Protein AF-A0A836EV41-F1 (afdb_monomer)

Nearest PDB structures (foldseek):
  3i7u-assembly1_B  TM=8.482E-01  e=9.570E-09  Aquifex aeolicus VF5
  4dyw-assembly1_A  TM=8.521E-01  e=1.834E-08  Burkholderia pseudomallei 1710b
  2b0v-assembly1_A  TM=8.074E-01  e=2.681E-08  Nitrosomonas europaea
  5gp0-assembly1_I  TM=7.449E-01  e=3.246E-07  Arabidopsis thaliana
  3exq-assembly1_A  TM=6.506E-01  e=3.164E-06  Levilactobacillus brevis ATCC 367

Mean predicted aligned error: 22.78 Å

pLDDT: mean 75.83, std 21.5, range [23.34, 98.5]

Sequence (1045 aa):
MRKFKMKKRLLWCGFTFAVVLLILMISTESNIIQRIPFLDVTTVNDIRCYDEVSTTKSSLDFDSETNYIDKPTSGRNIFFHETSCFGDEGLTLNARQACAIESAARMNPSMTVYLLFISKSEFSNSTREIVRHLLNYSNVRIRHIDPQKYVKETPLDAWYTSGVLKKSHWPVSHMSDILRYLTLWKYGGIYLDLDVVVTSSLENLTNFAGAEDWDDVAAGVMGFDMSKLGRRVADACVRDLRKNFRGDVWGNNGPGVITRTLQKLCATTYARDMTTNRCHGFTVYSPSVFYPIHYKKWKKYFEIKDSNVTLKILNKAKAIHVWNNLSKAEKVRVNSNVPYAVIARNYCPHSVFTSLKNDRRICWIMKTSVIIEQLRAICRTLVDYVTIVLRLVANEHWTKSSAVMRKQRAFFVLCCLLGLMIIVCIFWEDLSMILFTVISADHVSCWYGSSDPDIMELGEGEWDEQMLIPSRCIFFHETTCSPPNLTPQQACAVESSARNNRNLNVFLLFFATKQFSEKSKRYIKILETYDNIYIRRIRLSTYIIDTPIEDWFWTNIRRLWENKDWLHKDFHDYVRMLTLWKFGGVSLNLNSVVLTSLDKLTTFTGVQDNRDMSVGVFGVDTSTNFGRNFIDACMEIIKSTNANSYLRYNITRVITEAVWKLCYQRNDKECRQFTIYSPEKFYPSFPDSREVHTNKTRAKEMLKIEKNAMTIHLLNNYNRSTEAWLSNVIAFKMAAEQNCPKIYNVILLRVSRTLTTRNSTVLLSHSTRIGQLSTLDVMAQRIFKGDNDNYNGITIDSVEETCDNKIFTQRLKDSLEQWIKDKRRTIWFRVHIPHTEWIPILTGHGFIFHHSKEEYVMLYRWLPTNEECNVPKYAHTYLGVGAFVFNKNTCEILVIKEKYAPTKASWKLPGGYVEPGEDIETAAKREVLEETGIQADFKCLISFRHGHDYSFGCSDIYMIAYLTPQNFEIDKCKREISECKWMKLGDFMQHPEVHANNKTLAAKTIDFLQHQMGIVANYGVHPITKKQICVYSVQNTDSENTSVE

Structure (mmCIF, N/CA/C/O backbone):
data_AF-A0A836EV41-F1
#
_entry.id   AF-A0A836EV41-F1
#
loop_
_atom_site.group_PDB
_atom_site.id
_atom_site.type_symbol
_atom_site.label_atom_id
_atom_site.label_alt_id
_atom_site.label_comp_id
_atom_site.label_asym_id
_atom_site.label_entity_id
_atom_site.label_seq_id
_atom_site.pdbx_PDB_ins_code
_atom_site.Cartn_x
_atom_site.Cartn_y
_atom_site.Cartn_z
_atom_site.occupancy
_atom_site.B_iso_or_equiv
_atom_site.auth_seq_id
_atom_site.auth_comp_id
_atom_site.auth_asym_id
_atom_site.auth_atom_id
_atom_site.pdbx_PDB_model_num
ATOM 1 N N . MET A 1 1 ? -37.686 65.930 -38.785 1.00 46.47 1 MET A N 1
ATOM 2 C CA . MET A 1 1 ? -37.962 65.213 -37.512 1.00 46.47 1 MET A CA 1
ATOM 3 C C . MET A 1 1 ? -38.412 63.738 -37.628 1.00 46.47 1 MET A C 1
ATOM 5 O O . MET A 1 1 ? -38.640 63.127 -36.592 1.00 46.47 1 MET A O 1
ATOM 9 N N . ARG A 1 2 ? -38.452 63.096 -38.815 1.00 37.94 2 ARG A N 1
ATOM 10 C CA . ARG A 1 2 ? -38.744 61.641 -38.948 1.00 37.94 2 ARG A CA 1
ATOM 11 C C . ARG A 1 2 ? -37.519 60.723 -39.153 1.00 37.94 2 ARG A C 1
ATOM 13 O O . ARG A 1 2 ? -37.593 59.555 -38.804 1.00 37.94 2 ARG A O 1
ATOM 20 N N . LYS A 1 3 ? -36.357 61.236 -39.589 1.00 36.28 3 LYS A N 1
ATOM 21 C CA . LYS A 1 3 ? -35.122 60.432 -39.789 1.00 36.28 3 LYS A CA 1
ATOM 22 C C . LYS A 1 3 ? -34.272 60.185 -38.524 1.00 36.28 3 LYS A C 1
ATOM 24 O O . LYS A 1 3 ? -33.417 59.309 -38.534 1.00 36.28 3 LYS A O 1
ATOM 29 N N . PHE A 1 4 ? -34.522 60.900 -37.421 1.00 36.16 4 PHE A N 1
ATOM 30 C CA . PHE A 1 4 ? -33.724 60.787 -36.183 1.00 36.16 4 PHE A CA 1
ATOM 31 C C . PHE A 1 4 ? -34.299 59.796 -35.147 1.00 36.16 4 PHE A C 1
ATOM 33 O O . PHE A 1 4 ? -33.566 59.306 -34.293 1.00 36.16 4 PHE A O 1
ATOM 40 N N . LYS A 1 5 ? -35.592 59.436 -35.244 1.00 38.56 5 LYS A N 1
ATOM 41 C CA . LYS A 1 5 ? -36.238 58.437 -34.362 1.00 38.56 5 LYS A CA 1
ATOM 42 C C . LYS A 1 5 ? -36.013 56.979 -34.803 1.00 38.56 5 LYS A C 1
ATOM 44 O O . LYS A 1 5 ? -36.103 56.087 -33.968 1.00 38.56 5 LYS A O 1
ATOM 49 N N . MET A 1 6 ? -35.661 56.731 -36.071 1.00 40.53 6 MET A N 1
ATOM 50 C CA . MET A 1 6 ? -35.382 55.377 -36.583 1.00 40.53 6 MET A CA 1
ATOM 51 C C . MET A 1 6 ? -34.007 54.833 -36.164 1.00 40.53 6 MET A C 1
ATOM 53 O O . MET A 1 6 ? -33.901 53.657 -35.833 1.00 40.53 6 MET A O 1
ATOM 57 N N . LYS A 1 7 ? -32.967 55.679 -36.091 1.00 42.97 7 LYS A N 1
ATOM 58 C CA . LYS A 1 7 ? -31.614 55.232 -35.704 1.00 42.97 7 LYS A CA 1
ATOM 59 C C . LYS A 1 7 ? -31.516 54.792 -34.237 1.00 42.97 7 LYS A C 1
ATOM 61 O O . LYS A 1 7 ? -30.837 53.816 -33.948 1.00 42.97 7 LYS A O 1
ATOM 66 N N . LYS A 1 8 ? -32.245 55.444 -33.319 1.00 44.66 8 LYS A N 1
ATOM 67 C CA . LYS A 1 8 ? -32.285 55.041 -31.899 1.00 44.66 8 LYS A CA 1
ATOM 68 C C . LYS A 1 8 ? -33.033 53.724 -31.665 1.00 44.66 8 LYS A C 1
ATOM 70 O O . LYS A 1 8 ? -32.627 52.968 -30.793 1.00 44.66 8 LYS A O 1
ATOM 75 N N . ARG A 1 9 ? -34.079 53.429 -32.452 1.00 45.81 9 ARG A N 1
ATOM 76 C CA . ARG A 1 9 ? -34.798 52.144 -32.372 1.00 45.81 9 ARG A CA 1
ATOM 77 C C . ARG A 1 9 ? -33.982 50.984 -32.943 1.00 45.81 9 ARG A C 1
ATOM 79 O O . ARG A 1 9 ? -33.998 49.925 -32.333 1.00 45.81 9 ARG A O 1
ATOM 86 N N . LEU A 1 10 ? -33.219 51.190 -34.023 1.00 45.84 10 LEU A N 1
ATOM 87 C CA . LEU A 1 10 ? -32.310 50.158 -34.544 1.00 45.84 10 LEU A CA 1
ATOM 88 C C . LEU A 1 10 ? -31.166 49.836 -33.571 1.00 45.84 10 LEU A C 1
ATOM 90 O O . LEU A 1 10 ? -30.845 48.668 -33.390 1.00 45.84 10 LEU A O 1
ATOM 94 N N . LEU A 1 11 ? -30.588 50.849 -32.911 1.00 49.34 11 LEU A N 1
ATOM 95 C CA . LEU A 1 11 ? -29.542 50.630 -31.905 1.00 49.34 11 LEU A CA 1
ATOM 96 C C . LEU A 1 11 ? -30.070 49.916 -30.656 1.00 49.34 11 LEU A C 1
ATOM 98 O O . LEU A 1 11 ? -29.403 49.022 -30.150 1.00 49.34 11 LEU A O 1
ATOM 102 N N . TRP A 1 12 ? -31.275 50.263 -30.192 1.00 46.91 12 TRP A N 1
ATOM 103 C CA . TRP A 1 12 ? -31.901 49.555 -29.073 1.00 46.91 12 TRP A CA 1
ATOM 104 C C . TRP A 1 12 ? -32.295 48.123 -29.437 1.00 46.91 12 TRP A C 1
ATOM 106 O O . TRP A 1 12 ? -32.042 47.236 -28.636 1.00 46.91 12 TRP A O 1
ATOM 116 N N . CYS A 1 13 ? -32.812 47.877 -30.649 1.00 46.69 13 CYS A N 1
ATOM 117 C CA . CYS A 1 13 ? -33.106 46.518 -31.119 1.00 46.69 13 CYS A CA 1
ATOM 118 C C . CYS A 1 13 ? -31.831 45.675 -31.265 1.00 46.69 13 CYS A C 1
ATOM 120 O O . CYS A 1 13 ? -31.830 44.512 -30.877 1.00 46.69 13 CYS A O 1
ATOM 122 N N . GLY A 1 14 ? -30.741 46.261 -31.775 1.00 47.94 14 GLY A N 1
ATOM 123 C CA . GLY A 1 14 ? -29.441 45.593 -31.877 1.00 47.94 14 GLY A CA 1
ATOM 124 C C . GLY A 1 14 ? -28.831 45.278 -30.510 1.00 47.94 14 GLY A C 1
ATOM 125 O O . GLY A 1 14 ? -28.302 44.189 -30.315 1.00 47.94 14 GLY A O 1
ATOM 126 N N . PHE A 1 15 ? -28.973 46.185 -29.540 1.00 52.19 15 PHE A N 1
ATOM 127 C CA . PHE A 1 15 ? -28.507 45.966 -28.171 1.00 52.19 15 PHE A CA 1
ATOM 128 C C . PHE A 1 15 ? -29.338 44.899 -27.446 1.00 52.19 15 PHE A C 1
ATOM 130 O O . PHE A 1 15 ? -28.772 43.992 -26.847 1.00 52.19 15 PHE A O 1
ATOM 137 N N . THR A 1 16 ? -30.671 44.926 -27.561 1.00 50.19 16 THR A N 1
ATOM 138 C CA . THR A 1 16 ? -31.524 43.873 -26.985 1.00 50.19 16 THR A CA 1
ATOM 139 C C . THR A 1 16 ? -31.307 42.522 -27.659 1.00 50.19 16 THR A C 1
ATOM 141 O O . THR A 1 16 ? -31.311 41.508 -26.975 1.00 50.19 16 THR A O 1
ATOM 144 N N . PHE A 1 17 ? -31.061 42.485 -28.973 1.00 50.03 17 PHE A N 1
ATOM 145 C CA . PHE A 1 17 ? -30.751 41.248 -29.695 1.00 50.03 17 PHE A CA 1
ATOM 146 C C . PHE A 1 17 ? -29.396 40.666 -29.272 1.00 50.03 17 PHE A C 1
ATOM 148 O O . PHE A 1 17 ? -29.295 39.464 -29.052 1.00 50.03 17 PHE A O 1
ATOM 155 N N . ALA A 1 18 ? -28.383 41.515 -29.070 1.00 48.66 18 ALA A N 1
ATOM 156 C CA . ALA A 1 18 ? -27.082 41.099 -28.553 1.00 48.66 18 ALA A CA 1
ATOM 157 C C . ALA A 1 18 ? -27.170 40.584 -27.108 1.00 48.66 18 ALA A C 1
ATOM 159 O O . ALA A 1 18 ? -26.560 39.571 -26.793 1.00 48.66 18 ALA A O 1
ATOM 160 N N . VAL A 1 19 ? -27.972 41.224 -26.250 1.00 53.06 19 VAL A N 1
ATOM 161 C CA . VAL A 1 19 ? -28.196 40.777 -24.865 1.00 53.06 19 VAL A CA 1
ATOM 162 C C . VAL A 1 19 ? -28.994 39.471 -24.819 1.00 53.06 19 VAL A C 1
ATOM 164 O O . VAL A 1 19 ? -28.660 38.596 -24.031 1.00 53.06 19 VAL A O 1
ATOM 167 N N . VAL A 1 20 ? -29.991 39.279 -25.689 1.00 52.56 20 VAL A N 1
ATOM 168 C CA . VAL A 1 20 ? -30.739 38.011 -25.791 1.00 52.56 20 VAL A CA 1
ATOM 169 C C . VAL A 1 20 ? -29.864 36.886 -26.348 1.00 52.56 20 VAL A C 1
ATOM 171 O O . VAL A 1 20 ? -29.935 35.777 -25.835 1.00 52.56 20 VAL A O 1
ATOM 174 N N . LEU A 1 21 ? -28.994 37.156 -27.329 1.00 44.59 21 LEU A N 1
ATOM 175 C CA . LEU A 1 21 ? -27.986 36.195 -27.798 1.00 44.59 21 LEU A CA 1
ATOM 176 C C . LEU A 1 21 ? -26.983 35.844 -26.700 1.00 44.59 21 LEU A C 1
ATOM 178 O O . LEU A 1 21 ? -26.656 34.676 -26.542 1.00 44.59 21 LEU A O 1
ATOM 182 N N . LEU A 1 22 ? -26.543 36.825 -25.910 1.00 43.00 22 LEU A N 1
ATOM 183 C CA . LEU A 1 22 ? -25.646 36.592 -24.781 1.00 43.00 22 LEU A CA 1
ATOM 184 C C . LEU A 1 22 ? -26.335 35.756 -23.691 1.00 43.00 22 LEU A C 1
ATOM 186 O O . LEU A 1 22 ? -25.743 34.812 -23.186 1.00 43.00 22 LEU A O 1
ATOM 190 N N . ILE A 1 23 ? -27.603 36.042 -23.377 1.00 44.97 23 ILE A N 1
ATOM 191 C CA . ILE A 1 23 ? -28.406 35.272 -22.414 1.00 44.97 23 ILE A CA 1
ATOM 192 C C . ILE A 1 23 ? -28.697 33.863 -22.943 1.00 44.97 23 ILE A C 1
ATOM 194 O O . ILE A 1 23 ? -28.625 32.918 -22.169 1.00 44.97 23 ILE A O 1
ATOM 198 N N . LEU A 1 24 ? -28.959 33.682 -24.241 1.00 39.91 24 LEU A N 1
ATOM 199 C CA . LEU A 1 24 ? -29.129 32.360 -24.854 1.00 39.91 24 LEU A CA 1
ATOM 200 C C . LEU A 1 24 ? -27.819 31.567 -24.869 1.00 39.91 24 LEU A C 1
ATOM 202 O O . LEU A 1 24 ? -27.844 30.385 -24.560 1.00 39.91 24 LEU A O 1
ATOM 206 N N . MET A 1 25 ? -26.680 32.210 -25.144 1.00 40.66 25 MET A N 1
ATOM 207 C CA . MET A 1 25 ? -25.360 31.572 -25.085 1.00 40.66 25 MET A CA 1
ATOM 208 C C . MET A 1 25 ? -24.950 31.200 -23.653 1.00 40.66 25 MET A C 1
ATOM 210 O O . MET A 1 25 ? -24.321 30.165 -23.456 1.00 40.66 25 MET A O 1
ATOM 214 N N . ILE A 1 26 ? -25.336 32.004 -22.655 1.00 39.78 26 ILE A N 1
ATOM 215 C CA . ILE A 1 26 ? -25.071 31.743 -21.229 1.00 39.78 26 ILE A CA 1
ATOM 216 C C . ILE A 1 26 ? -26.081 30.732 -20.646 1.00 39.78 26 ILE A C 1
ATOM 218 O O . ILE A 1 26 ? -25.743 29.969 -19.747 1.00 39.78 26 ILE A O 1
ATOM 222 N N . SER A 1 27 ? -27.306 30.664 -21.177 1.00 35.22 27 SER A N 1
ATOM 223 C CA . SER A 1 27 ? -28.371 29.759 -20.715 1.00 35.22 27 SER A CA 1
ATOM 224 C C . SER A 1 27 ? -28.301 28.346 -21.313 1.00 35.22 27 SER A C 1
ATOM 226 O O . SER A 1 27 ? -29.110 27.500 -20.929 1.00 35.22 27 SER A O 1
ATOM 228 N N . THR A 1 28 ? -27.378 28.062 -22.238 1.00 36.50 28 THR A N 1
ATOM 229 C CA . THR A 1 28 ? -27.246 26.737 -22.878 1.00 36.50 28 THR A CA 1
ATOM 230 C C . THR A 1 28 ? -26.067 25.896 -22.388 1.00 36.50 28 THR A C 1
ATOM 232 O O . THR A 1 28 ? -25.817 24.827 -22.946 1.00 36.50 28 THR A O 1
ATOM 235 N N . GLU A 1 29 ? -25.386 26.274 -21.303 1.00 38.91 29 GLU A N 1
ATOM 236 C CA . GLU A 1 29 ? -24.515 25.338 -20.575 1.00 38.91 29 GLU A CA 1
ATOM 237 C C . GLU A 1 29 ? -25.339 24.399 -19.682 1.00 38.91 29 GLU A C 1
ATOM 239 O O . GLU A 1 29 ? -25.321 24.484 -18.459 1.00 38.91 29 GLU A O 1
ATOM 244 N N . SER A 1 30 ? -26.128 23.526 -20.313 1.00 37.16 30 SER A N 1
ATOM 245 C CA . SER A 1 30 ? -26.434 22.153 -19.876 1.00 37.16 30 SER A CA 1
ATOM 246 C C . SER A 1 30 ? -27.598 21.572 -20.699 1.00 37.16 30 SER A C 1
ATOM 248 O O . SER A 1 30 ? -28.726 22.045 -20.646 1.00 37.16 30 SER A O 1
ATOM 250 N N . ASN A 1 31 ? -27.318 20.472 -21.410 1.00 36.19 31 ASN A N 1
ATOM 251 C CA . ASN A 1 31 ? -28.285 19.466 -21.891 1.00 36.19 31 ASN A CA 1
ATOM 252 C C . ASN A 1 31 ? -29.039 19.616 -23.232 1.00 36.19 31 ASN A C 1
ATOM 254 O O . ASN A 1 31 ? -30.099 19.009 -23.353 1.00 36.19 31 ASN A O 1
ATOM 258 N N . ILE A 1 32 ? -28.503 20.241 -24.293 1.00 33.09 32 ILE A N 1
ATOM 259 C CA . ILE A 1 32 ? -29.023 20.002 -25.668 1.00 33.09 32 ILE A CA 1
ATOM 260 C C . ILE A 1 32 ? -27.893 19.972 -26.725 1.00 33.09 32 ILE A C 1
ATOM 262 O O . ILE A 1 32 ? -27.737 20.898 -27.509 1.00 33.09 32 ILE A O 1
ATOM 266 N N . ILE A 1 33 ? -27.108 18.884 -26.782 1.00 31.09 33 ILE A N 1
ATOM 267 C CA . ILE A 1 33 ? -26.356 18.460 -27.999 1.00 31.09 33 ILE A CA 1
ATOM 268 C C . ILE A 1 33 ? -26.700 16.995 -28.359 1.00 31.09 33 ILE A C 1
ATOM 270 O O . ILE A 1 33 ? -25.971 16.277 -29.032 1.00 31.09 33 ILE A O 1
ATOM 274 N N . GLN A 1 34 ? -27.873 16.512 -27.951 1.00 33.03 34 GLN A N 1
ATOM 275 C CA . GLN A 1 34 ? -28.437 15.282 -28.506 1.00 33.03 34 GLN A CA 1
ATOM 276 C C . GLN A 1 34 ? -29.891 15.533 -28.887 1.00 33.03 34 GLN A C 1
ATOM 278 O O . GLN A 1 34 ? -30.748 15.574 -28.011 1.00 33.03 34 GLN A O 1
ATOM 283 N N . ARG A 1 35 ? -30.118 15.653 -30.206 1.00 33.59 35 ARG A N 1
ATOM 284 C CA . ARG A 1 35 ? -31.389 15.642 -30.970 1.00 33.59 35 ARG A CA 1
ATO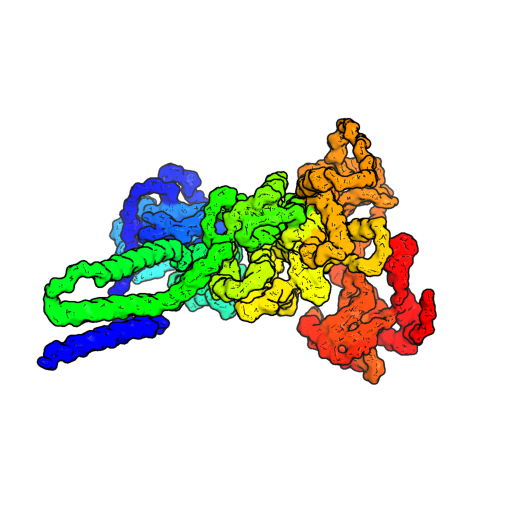M 285 C C . ARG A 1 35 ? -31.663 16.925 -31.764 1.00 33.59 35 ARG A C 1
ATOM 287 O O . ARG A 1 35 ? -32.585 17.666 -31.452 1.00 33.59 35 ARG A O 1
ATOM 294 N N . ILE A 1 36 ? -30.934 17.100 -32.870 1.00 26.45 36 ILE A N 1
ATOM 295 C CA . ILE A 1 36 ? -31.451 17.754 -34.085 1.00 26.45 36 ILE A CA 1
ATOM 296 C C . ILE A 1 36 ? -30.984 16.912 -35.291 1.00 26.45 36 ILE A C 1
ATOM 298 O O . ILE A 1 36 ? -29.789 16.890 -35.573 1.00 26.45 36 ILE A O 1
ATOM 302 N N . PRO A 1 37 ? -31.875 16.188 -35.991 1.00 30.92 37 PRO A N 1
ATOM 303 C CA . PRO A 1 37 ? -31.507 15.277 -37.076 1.00 30.92 37 PRO A CA 1
ATOM 304 C C . PRO A 1 37 ? -31.450 15.984 -38.444 1.00 30.92 37 PRO A C 1
ATOM 306 O O . PRO A 1 37 ? -32.070 15.510 -39.388 1.00 30.92 37 PRO A O 1
ATOM 309 N N . PHE A 1 38 ? -30.770 17.135 -38.561 1.00 27.77 38 PHE A N 1
ATOM 310 C CA . PHE A 1 38 ? -30.688 17.844 -39.857 1.00 27.77 38 PHE A CA 1
ATOM 311 C C . PHE A 1 38 ? -29.440 18.715 -40.101 1.00 27.77 38 PHE A C 1
ATOM 313 O O . PHE A 1 38 ? -29.399 19.469 -41.068 1.00 27.77 38 PHE A O 1
ATOM 320 N N . LEU A 1 39 ? -28.399 18.604 -39.275 1.00 24.94 39 LEU A N 1
ATOM 321 C CA . LEU A 1 39 ? -27.086 19.192 -39.562 1.00 24.94 39 LEU A CA 1
ATOM 322 C C . LEU A 1 39 ? -26.040 18.086 -39.465 1.00 24.94 39 LEU A C 1
ATOM 324 O O . LEU A 1 39 ? -25.445 17.852 -38.416 1.00 24.94 39 LEU A O 1
ATOM 328 N N . ASP A 1 40 ? -25.884 17.373 -40.577 1.00 30.52 40 ASP A N 1
ATOM 329 C CA . ASP A 1 40 ? -24.778 16.457 -40.825 1.00 30.52 40 ASP A CA 1
ATOM 330 C C . ASP A 1 40 ? -23.498 17.287 -40.998 1.00 30.52 40 ASP A C 1
ATOM 332 O O . ASP A 1 40 ? -23.112 17.681 -42.097 1.00 30.52 40 ASP A O 1
ATOM 336 N N . VAL A 1 41 ? -22.878 17.650 -39.875 1.00 27.53 41 VAL A N 1
ATOM 337 C CA . VAL A 1 41 ? -21.472 18.041 -39.873 1.00 27.53 41 VAL A CA 1
ATOM 338 C C . VAL A 1 41 ? -20.699 16.738 -39.770 1.00 27.53 41 VAL A C 1
ATOM 340 O O . VAL A 1 41 ? -20.424 16.247 -38.675 1.00 27.53 41 VAL A O 1
ATOM 343 N N . THR A 1 42 ? -20.367 16.171 -40.927 1.00 32.44 42 THR A N 1
ATOM 344 C CA . THR A 1 42 ? -19.335 15.149 -41.067 1.00 32.44 42 THR A CA 1
ATOM 345 C C . THR A 1 42 ? -18.044 15.702 -40.466 1.00 32.44 42 THR A C 1
ATOM 347 O O . THR A 1 42 ? -17.279 16.400 -41.135 1.00 32.44 42 THR A O 1
ATOM 350 N N . THR A 1 43 ? -17.793 15.448 -39.183 1.00 39.34 43 THR A N 1
ATOM 351 C CA . THR A 1 43 ? -16.460 15.628 -38.614 1.00 39.34 43 THR A CA 1
ATOM 352 C C . THR A 1 43 ? -15.564 14.627 -39.323 1.00 39.34 43 THR A C 1
ATOM 354 O O . THR A 1 43 ? -15.714 13.416 -39.170 1.00 39.34 43 THR A O 1
ATOM 357 N N . VAL A 1 44 ? -14.716 15.168 -40.185 1.00 42.50 44 VAL A N 1
ATOM 358 C CA . VAL A 1 44 ? -13.838 14.473 -41.116 1.00 42.50 44 VAL A CA 1
ATOM 359 C C . VAL A 1 44 ? -12.940 13.493 -40.342 1.00 42.50 44 VAL A C 1
ATOM 361 O O . VAL A 1 44 ? -11.975 13.907 -39.706 1.00 42.50 44 VAL A O 1
ATOM 364 N N . ASN A 1 45 ? -13.259 12.192 -40.383 1.00 53.09 45 ASN A N 1
ATOM 365 C CA . ASN A 1 45 ? -12.366 11.097 -39.974 1.00 53.09 45 ASN A CA 1
ATOM 366 C C . ASN A 1 45 ? -11.246 10.963 -41.016 1.00 53.09 45 ASN A C 1
ATOM 368 O O . ASN A 1 45 ? -11.195 10.001 -41.783 1.00 53.09 45 ASN A O 1
ATOM 372 N N . ASP A 1 46 ? -10.401 11.981 -41.111 1.00 67.81 46 ASP A N 1
ATOM 373 C CA . ASP A 1 46 ? -9.361 12.038 -42.121 1.00 67.81 46 ASP A CA 1
ATOM 374 C C . ASP A 1 46 ? -8.150 11.193 -41.740 1.00 67.81 46 ASP A C 1
ATOM 376 O O . ASP A 1 46 ? -7.624 11.335 -40.639 1.00 67.81 46 ASP A O 1
ATOM 380 N N . ILE A 1 47 ? -7.679 10.355 -42.666 1.00 83.44 47 ILE A N 1
ATOM 381 C CA . ILE A 1 47 ? -6.420 9.607 -42.531 1.00 83.44 47 ILE A CA 1
ATOM 382 C C . ILE A 1 47 ? -5.323 10.128 -43.468 1.00 83.44 47 ILE A C 1
ATOM 384 O O . ILE A 1 47 ? -4.341 9.433 -43.717 1.00 83.44 47 ILE A O 1
ATOM 388 N N . ARG A 1 48 ? -5.465 11.363 -43.978 1.00 81.00 48 ARG A N 1
ATOM 389 C CA . ARG A 1 48 ? -4.446 12.053 -44.790 1.00 81.00 48 ARG A CA 1
ATOM 390 C C . ARG A 1 48 ? -3.053 12.057 -44.148 1.00 81.00 48 ARG A C 1
ATOM 392 O O . ARG A 1 48 ? -2.071 11.976 -44.877 1.00 81.00 48 ARG A O 1
ATOM 399 N N . CYS A 1 49 ? -2.963 12.065 -42.815 1.00 81.44 49 CYS A N 1
ATOM 400 C CA . CYS A 1 49 ? -1.678 12.054 -42.112 1.00 81.44 49 CYS A CA 1
ATOM 401 C C . CYS A 1 49 ? -0.848 10.775 -42.345 1.00 81.44 49 CYS A C 1
ATOM 403 O O . CYS A 1 49 ? 0.357 10.776 -42.109 1.00 81.44 49 CYS A O 1
ATOM 405 N N . TYR A 1 50 ? -1.462 9.675 -42.805 1.00 85.88 50 TYR A N 1
ATOM 406 C CA . TYR A 1 50 ? -0.742 8.426 -43.085 1.00 85.88 50 TYR A CA 1
ATOM 407 C C . TYR A 1 50 ? 0.130 8.527 -44.343 1.00 85.88 50 TYR A C 1
ATOM 409 O O . TYR A 1 50 ? 1.056 7.735 -44.500 1.00 85.88 50 TYR A O 1
ATOM 417 N N . ASP A 1 51 ? -0.169 9.480 -45.233 1.00 77.31 51 ASP A N 1
ATOM 418 C CA . ASP A 1 51 ? 0.535 9.676 -46.504 1.00 77.31 51 ASP A CA 1
ATOM 419 C C . ASP A 1 51 ? 1.634 10.769 -46.415 1.00 77.31 51 ASP A C 1
ATOM 421 O O . ASP A 1 51 ? 2.280 11.084 -47.417 1.00 77.31 51 ASP A O 1
ATOM 425 N N . GLU A 1 52 ? 1.856 11.385 -45.244 1.00 72.56 52 GLU A N 1
ATOM 426 C CA . GLU A 1 52 ? 2.810 12.492 -45.072 1.00 72.56 52 GLU A CA 1
ATOM 427 C C . GLU A 1 52 ? 4.285 12.027 -45.073 1.00 72.56 52 GLU A C 1
ATOM 429 O O . GLU A 1 52 ? 4.696 11.099 -44.370 1.00 72.56 52 GLU A O 1
ATOM 434 N N . VAL A 1 53 ? 5.135 12.699 -45.863 1.00 57.00 53 VAL A N 1
ATOM 435 C CA . VAL A 1 53 ? 6.527 12.280 -46.121 1.00 57.00 53 VAL A CA 1
ATOM 436 C C . VAL A 1 53 ? 7.502 12.742 -45.020 1.00 57.00 53 VAL A C 1
ATOM 438 O O . VAL A 1 53 ? 7.668 13.930 -44.778 1.00 57.00 53 VAL A O 1
ATOM 441 N N . SER A 1 54 ? 8.236 11.792 -44.420 1.00 50.47 54 SER A N 1
ATOM 442 C CA . SER A 1 54 ? 9.723 11.794 -44.390 1.00 50.47 54 SER A CA 1
ATOM 443 C C . SER A 1 54 ? 10.606 13.039 -44.205 1.00 50.47 54 SER A C 1
ATOM 445 O O . SER A 1 54 ? 11.720 12.925 -44.702 1.00 50.47 54 SER A O 1
ATOM 447 N N . THR A 1 55 ? 10.269 14.177 -43.584 1.00 46.25 55 THR A N 1
ATOM 448 C CA . THR A 1 55 ? 11.248 15.301 -43.564 1.00 46.25 55 THR A CA 1
ATOM 449 C C . THR A 1 55 ? 12.461 15.102 -42.637 1.00 46.25 55 THR A C 1
ATOM 451 O O . THR A 1 55 ? 13.479 15.763 -42.833 1.00 46.25 55 THR A O 1
ATOM 454 N N . THR A 1 56 ? 12.428 14.155 -41.691 1.00 46.88 56 THR A N 1
ATOM 455 C CA . THR A 1 56 ? 13.553 13.840 -40.783 1.00 46.88 56 THR A CA 1
ATOM 456 C C . THR A 1 56 ? 13.812 12.329 -40.699 1.00 46.88 56 THR A C 1
ATOM 458 O O . THR A 1 56 ? 12.882 11.528 -40.620 1.00 46.88 56 THR A O 1
ATOM 461 N N . LYS A 1 57 ? 15.084 11.898 -40.733 1.00 52.31 57 LYS A N 1
ATOM 462 C CA . LYS A 1 57 ? 15.481 10.527 -40.352 1.00 52.31 57 LYS A CA 1
ATOM 463 C C . LYS A 1 57 ? 15.403 10.436 -38.825 1.00 52.31 57 LYS A C 1
ATOM 465 O O . LYS A 1 57 ? 16.331 10.861 -38.144 1.00 52.31 57 LYS A O 1
ATOM 470 N N . SER A 1 58 ? 14.279 9.962 -38.295 1.00 55.06 58 SER A N 1
ATOM 471 C CA . SER A 1 58 ? 14.059 9.834 -36.852 1.00 55.06 58 SER A CA 1
ATOM 472 C C . SER A 1 58 ? 14.595 8.496 -36.340 1.00 55.06 58 SER A C 1
ATOM 474 O O . SER A 1 58 ? 14.370 7.457 -36.957 1.00 55.06 58 SER A O 1
ATOM 476 N N . SER A 1 59 ? 15.254 8.492 -35.178 1.00 58.66 59 SER A N 1
ATOM 477 C CA . SER A 1 59 ? 15.687 7.265 -34.484 1.00 58.66 59 SER A CA 1
ATOM 478 C C . SER A 1 59 ? 14.520 6.364 -34.044 1.00 58.66 59 SER A C 1
ATOM 480 O O . SER A 1 59 ? 14.739 5.214 -33.665 1.00 58.66 59 SER A O 1
ATOM 482 N N . LEU A 1 60 ? 13.281 6.867 -34.115 1.00 70.44 60 LEU A N 1
ATOM 483 C CA . LEU A 1 60 ? 12.050 6.156 -33.763 1.00 70.44 60 LEU A CA 1
ATOM 484 C C . LEU A 1 60 ? 11.452 5.339 -34.920 1.00 70.44 60 LEU A C 1
ATOM 486 O O . LEU A 1 60 ? 10.468 4.633 -34.693 1.00 70.44 60 LEU A O 1
ATOM 490 N N . ASP A 1 61 ? 12.007 5.418 -36.134 1.00 72.81 61 ASP A N 1
ATOM 491 C CA . ASP A 1 61 ? 11.503 4.662 -37.283 1.00 72.81 61 ASP A CA 1
ATOM 492 C C . ASP A 1 61 ? 11.750 3.155 -37.108 1.00 72.81 61 ASP A C 1
ATOM 494 O O . ASP A 1 61 ? 12.893 2.692 -36.987 1.00 72.81 61 ASP A O 1
ATOM 498 N N . PHE A 1 62 ? 10.655 2.389 -37.129 1.00 76.12 62 PHE A N 1
ATOM 499 C CA . PHE A 1 62 ? 10.652 0.941 -36.917 1.00 76.12 62 PHE A CA 1
ATOM 500 C C . PHE A 1 62 ? 11.429 0.178 -38.004 1.00 76.12 62 PHE A C 1
ATOM 502 O O . PHE A 1 62 ? 12.136 -0.780 -37.702 1.00 76.12 62 PHE A O 1
ATOM 509 N N . ASP A 1 63 ? 11.351 0.636 -39.257 1.00 63.16 63 ASP A N 1
ATOM 510 C CA . ASP A 1 63 ? 11.942 -0.030 -40.429 1.00 63.16 63 ASP A CA 1
ATOM 511 C C . ASP A 1 63 ? 13.319 0.540 -40.846 1.00 63.16 63 ASP A C 1
ATOM 513 O O . ASP A 1 63 ? 13.770 0.311 -41.969 1.00 63.16 63 ASP A O 1
ATOM 517 N N . SER A 1 64 ? 14.000 1.313 -39.989 1.00 62.75 64 SER A N 1
ATOM 518 C CA . SER A 1 64 ? 15.312 1.889 -40.330 1.00 62.75 64 SER A CA 1
ATOM 519 C C . SER A 1 64 ? 16.448 0.849 -40.298 1.00 62.75 64 SER A C 1
ATOM 521 O O . SER A 1 64 ? 16.532 0.014 -39.396 1.00 62.75 64 SER A O 1
ATOM 523 N N . GLU A 1 65 ? 17.362 0.909 -41.276 1.00 54.50 65 GLU A N 1
ATOM 524 C CA . GLU A 1 65 ? 18.493 -0.035 -41.411 1.00 54.50 65 GLU A CA 1
ATOM 525 C C . GLU A 1 65 ? 19.459 -0.012 -40.210 1.00 54.50 65 GLU A C 1
ATOM 527 O O . GLU A 1 65 ? 20.145 -0.997 -39.943 1.00 54.50 65 GLU A O 1
ATOM 532 N N . THR A 1 66 ? 19.474 1.077 -39.438 1.00 51.22 66 THR A N 1
ATOM 533 C CA . THR A 1 66 ? 20.307 1.260 -38.240 1.00 51.22 66 THR A CA 1
ATOM 534 C C . THR A 1 66 ? 19.765 0.562 -36.983 1.00 51.22 66 THR A C 1
ATOM 536 O O . THR A 1 66 ? 20.501 0.430 -36.009 1.00 51.22 66 THR A O 1
ATOM 539 N N . ASN A 1 67 ? 18.515 0.076 -36.988 1.00 56.47 67 ASN A N 1
ATOM 540 C CA . ASN A 1 67 ? 17.810 -0.438 -35.800 1.00 56.47 67 ASN A CA 1
ATOM 541 C C . ASN A 1 67 ? 17.726 -1.982 -35.732 1.00 56.47 67 ASN A C 1
ATOM 543 O O . ASN A 1 67 ? 16.782 -2.541 -35.175 1.00 56.47 67 ASN A O 1
ATOM 547 N N . TYR A 1 68 ? 18.712 -2.712 -36.268 1.00 54.03 68 TYR A N 1
ATOM 548 C CA . TYR A 1 68 ? 18.678 -4.188 -36.340 1.00 54.03 68 TYR A CA 1
ATOM 549 C C . TYR A 1 68 ? 18.567 -4.890 -34.967 1.00 54.03 68 TYR A C 1
ATOM 551 O O . TYR A 1 68 ? 18.007 -5.980 -34.881 1.00 54.03 68 TYR A O 1
ATOM 559 N N . ILE A 1 69 ? 19.055 -4.251 -33.897 1.00 52.97 69 ILE A N 1
ATOM 560 C CA . ILE A 1 69 ? 19.012 -4.746 -32.505 1.00 52.97 69 ILE A CA 1
ATOM 561 C C . ILE A 1 69 ? 17.596 -4.649 -31.898 1.00 52.97 69 ILE A C 1
ATOM 563 O O . ILE A 1 69 ? 17.298 -5.313 -30.910 1.00 52.97 69 ILE A O 1
ATOM 567 N N . ASP A 1 70 ? 16.708 -3.854 -32.495 1.00 62.22 70 ASP A N 1
ATOM 568 C CA . ASP A 1 70 ? 15.417 -3.479 -31.910 1.00 62.22 70 ASP A CA 1
ATOM 569 C C . ASP A 1 70 ? 14.200 -4.109 -32.614 1.00 62.22 70 ASP A C 1
ATOM 571 O O . ASP A 1 70 ? 13.045 -3.831 -32.273 1.00 62.22 70 ASP A O 1
ATOM 575 N N . LYS A 1 71 ? 14.446 -5.000 -33.585 1.00 68.00 71 LYS A N 1
ATOM 576 C CA . LYS A 1 71 ? 13.389 -5.784 -34.233 1.00 68.00 71 LYS A CA 1
ATOM 577 C C . LYS A 1 71 ? 12.773 -6.777 -33.232 1.00 68.00 71 LYS A C 1
ATOM 579 O O . LYS A 1 71 ? 13.525 -7.449 -32.522 1.00 68.00 71 LYS A O 1
ATOM 584 N N . PRO A 1 72 ? 11.432 -6.924 -33.192 1.00 77.88 72 PRO A N 1
ATOM 585 C CA . PRO A 1 72 ? 10.773 -7.814 -32.241 1.00 77.88 72 PRO A CA 1
ATOM 586 C C . PRO A 1 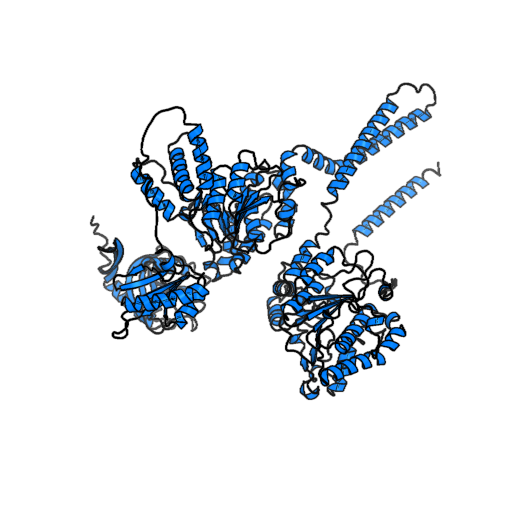72 ? 11.295 -9.252 -32.334 1.00 77.88 72 PRO A C 1
ATOM 588 O O . PRO A 1 72 ? 11.322 -9.851 -33.412 1.00 77.88 72 PRO A O 1
ATOM 591 N N . THR A 1 73 ? 11.678 -9.830 -31.193 1.00 69.75 73 THR A N 1
ATOM 592 C CA . THR A 1 73 ? 12.067 -11.247 -31.122 1.00 69.75 73 THR A CA 1
ATOM 593 C C . THR A 1 73 ? 10.827 -12.135 -31.178 1.00 69.75 73 THR A C 1
ATOM 595 O O . THR A 1 73 ? 9.797 -11.803 -30.603 1.00 69.75 73 THR A O 1
ATOM 598 N N . SER A 1 74 ? 10.885 -13.267 -31.877 1.00 67.81 74 SER A N 1
ATOM 599 C CA . SER A 1 74 ? 9.717 -14.135 -32.095 1.00 67.81 74 SER A CA 1
ATOM 600 C C . SER A 1 74 ? 8.990 -14.505 -30.788 1.00 67.81 74 SER A C 1
ATOM 602 O O . SER A 1 74 ? 9.552 -15.191 -29.935 1.00 67.81 74 SER A O 1
ATOM 604 N N . GLY A 1 75 ? 7.719 -14.106 -30.664 1.00 67.69 75 GLY A N 1
ATOM 605 C CA . GLY A 1 75 ? 6.792 -14.582 -29.626 1.00 67.69 75 GLY A CA 1
ATOM 606 C C . GLY A 1 75 ? 6.904 -13.954 -28.229 1.00 67.69 75 GLY A C 1
ATOM 607 O O . GLY A 1 75 ? 6.036 -14.222 -27.405 1.00 67.69 75 GLY A O 1
ATOM 608 N N . ARG A 1 76 ? 7.896 -13.097 -27.945 1.00 86.19 76 ARG A N 1
ATOM 609 C CA . ARG A 1 76 ? 8.069 -12.441 -26.627 1.00 86.19 76 ARG A CA 1
ATOM 610 C C . ARG A 1 76 ? 7.757 -10.945 -26.641 1.00 86.19 76 ARG A C 1
ATOM 612 O O . ARG A 1 76 ? 8.468 -10.148 -26.034 1.00 86.19 76 ARG A O 1
ATOM 619 N N . ASN A 1 77 ? 6.679 -10.567 -27.326 1.00 94.56 77 ASN A N 1
ATOM 620 C CA . ASN A 1 77 ? 6.288 -9.166 -27.479 1.00 94.56 77 ASN A CA 1
ATOM 621 C C . ASN A 1 77 ? 4.827 -8.928 -27.101 1.00 94.56 77 ASN A C 1
ATOM 623 O O . ASN A 1 77 ? 3.972 -9.782 -27.342 1.00 94.56 77 ASN A O 1
ATOM 627 N N . ILE A 1 78 ? 4.554 -7.738 -26.578 1.00 98.00 78 ILE A N 1
ATOM 628 C CA . ILE A 1 78 ? 3.221 -7.169 -26.396 1.00 98.00 78 ILE A CA 1
ATOM 629 C C . ILE A 1 78 ? 3.128 -5.928 -27.285 1.00 98.00 78 ILE A C 1
ATOM 631 O O . ILE A 1 78 ? 4.029 -5.095 -27.256 1.00 98.00 78 ILE A O 1
ATOM 635 N N . PHE A 1 79 ? 2.057 -5.789 -28.061 1.00 97.88 79 PHE A N 1
ATOM 636 C CA . PHE A 1 79 ? 1.865 -4.682 -28.996 1.00 97.88 79 PHE A CA 1
ATOM 637 C C . PHE A 1 79 ? 0.628 -3.855 -28.661 1.00 97.88 79 PHE A C 1
ATOM 639 O O . PHE A 1 79 ? -0.451 -4.404 -28.435 1.00 97.88 79 PHE A O 1
ATOM 646 N N . PHE A 1 80 ? 0.796 -2.538 -28.736 1.00 98.06 80 PHE A N 1
ATOM 647 C CA . PHE A 1 80 ? -0.250 -1.523 -28.723 1.00 98.06 80 PHE A CA 1
ATOM 648 C C . PHE A 1 80 ? -0.172 -0.692 -30.006 1.00 98.06 80 PHE A C 1
ATOM 650 O O . PHE A 1 80 ? 0.924 -0.423 -30.505 1.00 98.06 80 PHE A O 1
ATOM 657 N N . HIS A 1 81 ? -1.320 -0.241 -30.514 1.00 95.81 81 HIS A N 1
ATOM 658 C CA . HIS A 1 81 ? -1.398 0.608 -31.706 1.00 95.81 81 HIS A CA 1
ATOM 659 C C . HIS A 1 81 ? -2.102 1.934 -31.405 1.00 95.81 81 HIS A C 1
ATOM 661 O O . HIS A 1 81 ? -3.241 1.931 -30.944 1.00 95.81 81 HIS A O 1
ATOM 667 N N . GLU A 1 82 ? -1.457 3.054 -31.735 1.00 93.00 82 GLU A N 1
ATOM 668 C CA . GLU A 1 82 ? -2.084 4.381 -31.774 1.00 93.00 82 GLU A CA 1
ATOM 669 C C . GLU A 1 82 ? -2.248 4.821 -33.233 1.00 93.00 82 GLU A C 1
ATOM 671 O O . GLU A 1 82 ? -1.266 5.066 -33.941 1.00 93.00 82 GLU A O 1
ATOM 676 N N . THR A 1 83 ? -3.499 4.866 -33.698 1.00 91.94 83 THR A N 1
ATOM 677 C CA . THR A 1 83 ? -3.834 5.071 -35.115 1.00 91.94 83 THR A CA 1
ATOM 678 C C . THR A 1 83 ? -4.409 6.448 -35.437 1.00 91.94 83 THR A C 1
ATOM 680 O O . THR A 1 83 ? -4.729 6.729 -36.593 1.00 91.94 83 THR A O 1
ATOM 683 N N . SER A 1 84 ? -4.553 7.327 -34.450 1.00 88.12 84 SER A N 1
ATOM 684 C CA . SER A 1 84 ? -5.123 8.659 -34.663 1.00 88.12 84 SER A CA 1
ATOM 685 C C . SER A 1 84 ? -4.166 9.567 -35.448 1.00 88.12 84 SER A C 1
ATOM 687 O O . SER A 1 84 ? -2.948 9.442 -35.333 1.00 88.12 84 SER A O 1
ATOM 689 N N . CYS A 1 85 ? -4.719 10.494 -36.234 1.00 82.81 85 CYS A N 1
ATOM 690 C CA . CYS A 1 85 ? -3.960 11.594 -36.832 1.00 82.81 85 CYS A CA 1
ATOM 691 C C . CYS A 1 85 ? -3.840 12.763 -35.847 1.00 82.81 85 CYS A C 1
ATOM 693 O O . CYS A 1 85 ? -4.813 13.091 -35.166 1.00 82.81 85 CYS A O 1
ATOM 695 N N . PHE A 1 86 ? -2.674 13.414 -35.800 1.00 73.44 86 PHE A N 1
ATOM 696 C CA . PHE A 1 86 ? -2.412 14.557 -34.916 1.00 73.44 86 PHE A CA 1
ATOM 697 C C . PHE A 1 86 ? -1.923 15.776 -35.710 1.00 73.44 86 PHE A C 1
ATOM 699 O O . PHE A 1 86 ? -1.133 15.623 -36.636 1.00 73.44 86 PHE A O 1
ATOM 706 N N . GLY A 1 87 ? -2.406 16.972 -35.347 1.00 62.94 87 GLY A N 1
ATOM 707 C CA . GLY A 1 87 ? -1.992 18.254 -35.941 1.00 62.94 87 GLY A CA 1
ATOM 708 C C . GLY A 1 87 ? -0.755 18.867 -35.266 1.00 62.94 87 GLY A C 1
ATOM 709 O O . GLY A 1 87 ? 0.006 18.156 -34.612 1.00 62.94 87 GLY A O 1
ATOM 710 N N . ASP A 1 88 ? -0.594 20.194 -35.366 1.00 56.38 88 ASP A N 1
ATOM 711 C CA . ASP A 1 88 ? 0.568 20.967 -34.870 1.00 56.38 88 ASP A CA 1
ATOM 712 C C . ASP A 1 88 ? 0.923 20.737 -33.386 1.00 56.38 88 ASP A C 1
ATOM 714 O O . ASP A 1 88 ? 2.057 20.968 -32.970 1.00 56.38 88 ASP A O 1
ATOM 718 N N . GLU A 1 89 ? -0.035 20.283 -32.569 1.00 60.84 89 GLU A N 1
ATOM 719 C CA . GLU A 1 89 ? 0.192 19.996 -31.148 1.00 60.84 89 GLU A CA 1
ATOM 720 C C . GLU A 1 89 ? 0.948 18.691 -30.877 1.00 60.84 89 GLU A C 1
ATOM 722 O O . GLU A 1 89 ? 1.443 18.534 -29.762 1.00 60.84 89 GLU A O 1
ATOM 727 N N . GLY A 1 90 ? 1.071 17.776 -31.842 1.00 72.00 90 GLY A N 1
ATOM 728 C CA . GLY A 1 90 ? 1.796 16.521 -31.655 1.00 72.00 90 GLY A CA 1
ATOM 729 C C . GLY A 1 90 ? 0.940 15.300 -31.293 1.00 72.00 90 GLY A C 1
ATOM 730 O O . GLY A 1 90 ? -0.219 15.408 -30.881 1.00 72.00 90 GLY A O 1
ATOM 731 N N . LEU A 1 91 ? 1.548 14.111 -31.371 1.00 78.88 91 LEU A N 1
ATOM 732 C CA . LEU A 1 91 ? 1.000 12.847 -30.859 1.00 78.88 91 LEU A CA 1
ATOM 733 C C . LEU A 1 91 ? 0.613 13.004 -29.381 1.00 78.88 91 LEU A C 1
ATOM 735 O O . LEU A 1 91 ? 1.428 13.434 -28.553 1.00 78.88 91 LEU A O 1
ATOM 739 N N . THR A 1 92 ? -0.641 12.682 -29.053 1.00 81.44 92 THR A N 1
ATOM 740 C CA . THR A 1 92 ? -1.197 12.839 -27.703 1.00 81.44 92 THR A CA 1
ATOM 741 C C . THR A 1 92 ? -1.592 11.493 -27.112 1.00 81.44 92 THR A C 1
ATOM 743 O O . THR A 1 92 ? -2.523 10.859 -27.596 1.00 81.44 92 THR A O 1
ATOM 746 N N . LEU A 1 93 ? -0.912 11.087 -26.038 1.00 84.44 93 LEU A N 1
ATOM 747 C CA . LEU A 1 93 ? -1.241 9.894 -25.260 1.00 84.44 93 LEU A CA 1
ATOM 748 C C . LEU A 1 93 ? -1.876 10.326 -23.939 1.00 84.44 93 LEU A C 1
ATOM 750 O O . LEU A 1 93 ? -1.254 11.039 -23.151 1.00 84.44 93 LEU A O 1
ATOM 754 N N . ASN A 1 94 ? -3.113 9.907 -23.680 1.00 84.38 94 ASN A N 1
ATOM 755 C CA . ASN A 1 94 ? -3.767 10.234 -22.415 1.00 84.38 94 ASN A CA 1
ATOM 756 C C . ASN A 1 94 ? -3.340 9.282 -21.281 1.00 84.38 94 ASN A C 1
ATOM 758 O O . ASN A 1 94 ? -2.793 8.203 -21.511 1.00 84.38 94 ASN A O 1
ATOM 762 N N . ALA A 1 95 ? -3.647 9.661 -20.039 1.00 85.75 95 ALA A N 1
ATOM 763 C CA . ALA A 1 95 ? -3.273 8.904 -18.843 1.00 85.75 95 ALA A CA 1
ATOM 764 C C . ALA A 1 95 ? -3.784 7.454 -18.826 1.00 85.75 95 ALA A C 1
ATOM 766 O O . ALA A 1 95 ? -3.111 6.564 -18.312 1.00 85.75 95 ALA A O 1
ATOM 767 N N . ARG A 1 96 ? -4.975 7.194 -19.384 1.00 88.00 96 ARG A N 1
ATOM 768 C CA . ARG A 1 96 ? -5.541 5.837 -19.432 1.00 88.00 96 ARG A CA 1
ATOM 769 C C . ARG A 1 96 ? -4.790 4.967 -20.431 1.00 88.00 96 ARG A C 1
ATOM 771 O O . ARG A 1 96 ? -4.481 3.824 -20.117 1.00 88.00 96 ARG A O 1
ATOM 778 N N . GLN A 1 97 ? -4.442 5.537 -21.583 1.00 92.12 97 GLN A N 1
ATOM 779 C CA . GLN A 1 97 ? -3.636 4.856 -22.594 1.00 92.12 97 GLN A CA 1
ATOM 780 C C . GLN A 1 97 ? -2.218 4.580 -22.093 1.00 92.12 97 GLN A C 1
ATOM 782 O O . GLN A 1 97 ? -1.689 3.487 -22.276 1.00 92.12 97 GLN A O 1
ATOM 787 N N . ALA A 1 98 ? -1.622 5.535 -21.383 1.00 92.50 98 ALA A N 1
ATOM 788 C CA . ALA A 1 98 ? -0.331 5.343 -20.739 1.00 92.50 98 ALA A CA 1
ATOM 789 C C . ALA A 1 98 ? -0.376 4.259 -19.647 1.00 92.50 98 ALA A C 1
ATOM 791 O O . ALA A 1 98 ? 0.537 3.442 -19.565 1.00 92.50 98 ALA A O 1
ATOM 792 N N . CYS A 1 99 ? -1.462 4.191 -18.871 1.00 93.94 99 CYS A N 1
ATOM 793 C CA . CYS A 1 99 ? -1.679 3.134 -17.882 1.00 93.94 99 CYS A CA 1
ATOM 794 C C . CYS A 1 99 ? -1.789 1.742 -18.523 1.00 93.94 99 CYS A C 1
ATOM 796 O O . CYS A 1 99 ? -1.222 0.779 -18.004 1.00 93.94 99 CYS A O 1
ATOM 798 N N . ALA A 1 100 ? -2.435 1.612 -19.685 1.00 96.69 100 ALA A N 1
ATOM 799 C CA . ALA A 1 100 ? -2.459 0.344 -20.418 1.00 96.69 100 ALA A CA 1
ATOM 800 C C . ALA A 1 100 ? -1.033 -0.164 -20.725 1.00 96.69 100 ALA A C 1
ATOM 802 O O . ALA A 1 100 ? -0.698 -1.314 -20.438 1.00 96.69 100 ALA A O 1
ATOM 803 N N . ILE A 1 101 ? -0.156 0.726 -21.198 1.00 97.50 101 ILE A N 1
ATOM 804 C CA . ILE A 1 101 ? 1.238 0.395 -21.531 1.00 97.50 101 ILE A CA 1
ATOM 805 C C . ILE A 1 101 ? 2.059 0.100 -20.269 1.00 97.50 101 ILE A C 1
ATOM 807 O O . ILE A 1 101 ? 2.755 -0.913 -20.210 1.00 97.50 101 ILE A O 1
ATOM 811 N N . GLU A 1 102 ? 1.968 0.955 -19.248 1.00 96.81 102 GLU A N 1
ATOM 812 C CA . GLU A 1 102 ? 2.716 0.795 -17.996 1.00 96.81 102 GLU A CA 1
ATOM 813 C C . GLU A 1 102 ? 2.343 -0.506 -17.278 1.00 96.81 102 GLU A C 1
ATOM 815 O O . GLU A 1 102 ? 3.219 -1.261 -16.855 1.00 96.81 102 GLU A O 1
ATOM 820 N N . SER A 1 103 ? 1.045 -0.804 -17.171 1.00 97.81 103 SER A N 1
ATOM 821 C CA . SER A 1 103 ? 0.579 -2.036 -16.530 1.00 97.81 103 SER A CA 1
ATOM 822 C C . SER A 1 103 ? 1.065 -3.282 -17.270 1.00 97.81 103 SER A C 1
ATOM 824 O O . SER A 1 103 ? 1.531 -4.228 -16.632 1.00 97.81 103 SER A O 1
ATOM 826 N N . ALA A 1 104 ? 1.049 -3.272 -18.607 1.00 98.12 104 ALA A N 1
ATOM 827 C CA . ALA A 1 104 ? 1.598 -4.361 -19.406 1.00 98.12 104 ALA A CA 1
ATOM 828 C C . ALA A 1 104 ? 3.109 -4.532 -19.190 1.00 98.12 104 ALA A C 1
ATOM 830 O O . ALA A 1 104 ? 3.558 -5.663 -18.999 1.00 98.12 104 ALA A O 1
ATOM 831 N N . ALA A 1 105 ? 3.873 -3.436 -19.155 1.00 97.44 105 ALA A N 1
ATOM 832 C CA . ALA A 1 105 ? 5.318 -3.465 -18.931 1.00 97.44 105 ALA A CA 1
ATOM 833 C C . ALA A 1 105 ? 5.682 -4.019 -17.550 1.00 97.44 105 ALA A C 1
ATOM 835 O O . ALA A 1 105 ? 6.565 -4.870 -17.438 1.00 97.44 105 ALA A O 1
ATOM 836 N N . ARG A 1 106 ? 4.965 -3.588 -16.505 1.00 96.38 106 ARG A N 1
ATOM 837 C CA . ARG A 1 106 ? 5.197 -4.022 -15.119 1.00 96.38 106 ARG A CA 1
ATOM 838 C C . ARG A 1 106 ? 4.815 -5.475 -14.876 1.00 96.38 106 ARG A C 1
ATOM 840 O O . ARG A 1 106 ? 5.512 -6.169 -14.145 1.00 96.38 106 ARG A O 1
ATOM 847 N N . MET A 1 107 ? 3.692 -5.924 -15.435 1.00 97.50 107 MET A N 1
ATOM 848 C CA . MET A 1 107 ? 3.189 -7.283 -15.202 1.00 97.50 107 MET A CA 1
ATOM 849 C C . MET A 1 107 ? 3.871 -8.338 -16.083 1.00 97.50 107 MET A C 1
ATOM 851 O O . MET A 1 107 ? 3.690 -9.530 -15.835 1.00 97.50 107 MET A O 1
ATOM 855 N N . ASN A 1 108 ? 4.643 -7.918 -17.093 1.00 97.38 108 ASN A N 1
ATOM 856 C CA . ASN A 1 108 ? 5.333 -8.805 -18.032 1.00 97.38 108 ASN A CA 1
ATOM 857 C C . ASN A 1 108 ? 6.808 -8.392 -18.225 1.00 97.38 108 ASN A C 1
ATOM 859 O O . ASN A 1 108 ? 7.201 -8.015 -19.335 1.00 97.38 108 ASN A O 1
ATOM 863 N N . PRO A 1 109 ? 7.637 -8.420 -17.162 1.00 95.25 109 PRO A N 1
ATOM 864 C CA . PRO A 1 109 ? 9.031 -7.977 -17.221 1.00 95.25 109 PRO A CA 1
ATOM 865 C C . PRO A 1 109 ? 9.901 -8.759 -18.221 1.00 95.25 109 PRO A C 1
ATOM 867 O O . PRO A 1 109 ? 10.932 -8.241 -18.648 1.00 95.25 109 PRO A O 1
ATOM 870 N N . SER A 1 110 ? 9.519 -9.982 -18.611 1.00 93.25 110 SER A N 1
ATOM 871 C CA . SER A 1 110 ? 10.273 -10.803 -19.571 1.00 93.25 110 SER A CA 1
ATOM 872 C C . SER A 1 110 ? 9.859 -10.607 -21.036 1.00 93.25 110 SER A C 1
ATOM 874 O O . SER A 1 110 ? 10.512 -11.150 -21.936 1.00 93.25 110 SER A O 1
ATOM 876 N N . MET A 1 111 ? 8.806 -9.823 -21.292 1.00 94.75 111 MET A N 1
ATOM 877 C CA . MET A 1 111 ? 8.310 -9.496 -22.631 1.00 94.75 111 MET A CA 1
ATOM 878 C C . MET A 1 111 ? 8.634 -8.052 -23.004 1.00 94.75 111 MET A C 1
ATOM 880 O O . MET A 1 111 ? 8.613 -7.158 -22.160 1.00 94.75 111 MET A O 1
ATOM 884 N N . THR A 1 112 ? 8.888 -7.804 -24.289 1.00 95.56 112 THR A N 1
ATOM 885 C CA . THR A 1 112 ? 9.066 -6.444 -24.818 1.00 95.56 112 THR A CA 1
ATOM 886 C C . THR A 1 112 ? 7.716 -5.825 -25.177 1.00 95.56 112 THR A C 1
ATOM 888 O O . THR A 1 112 ? 6.942 -6.410 -25.930 1.00 95.56 112 THR A O 1
ATOM 891 N N . VAL A 1 113 ? 7.428 -4.634 -24.660 1.00 97.31 113 VAL A N 1
ATOM 892 C CA . VAL A 1 113 ? 6.188 -3.889 -24.891 1.00 97.31 113 VAL A CA 1
ATOM 893 C C . VAL A 1 113 ? 6.417 -2.807 -25.941 1.00 97.31 113 VAL A C 1
ATOM 895 O O . VAL A 1 113 ? 7.142 -1.844 -25.704 1.00 97.31 113 VAL A O 1
ATOM 898 N N . TYR A 1 114 ? 5.772 -2.946 -27.094 1.00 96.00 114 TYR A N 1
ATOM 899 C CA . TYR A 1 114 ? 5.834 -2.004 -28.203 1.00 96.00 114 TYR A CA 1
ATOM 900 C C . TYR A 1 114 ? 4.576 -1.132 -28.261 1.00 96.00 114 TYR A C 1
ATOM 902 O O . TYR A 1 114 ? 3.468 -1.643 -28.414 1.00 96.00 114 TYR A O 1
ATOM 910 N N . LEU A 1 115 ? 4.753 0.189 -28.225 1.00 95.38 115 LEU A N 1
ATOM 911 C CA . LEU A 1 115 ? 3.761 1.154 -28.698 1.00 95.38 115 LEU A CA 1
ATOM 912 C C . LEU A 1 115 ? 4.119 1.543 -30.134 1.00 95.38 115 LEU A C 1
ATOM 914 O O . LEU A 1 115 ? 5.115 2.237 -30.351 1.00 95.38 115 LEU A O 1
ATOM 918 N N . LEU A 1 116 ? 3.313 1.106 -31.103 1.00 93.31 116 LEU A N 1
ATOM 919 C CA . LEU A 1 116 ? 3.479 1.486 -32.504 1.00 93.31 116 LEU A CA 1
ATOM 920 C C . LEU A 1 116 ? 2.473 2.581 -32.863 1.00 93.31 116 LEU A C 1
ATOM 922 O O . LEU A 1 116 ? 1.270 2.418 -32.656 1.00 93.31 116 LEU A O 1
ATOM 926 N N . PHE A 1 117 ? 2.958 3.687 -33.412 1.00 90.75 117 PHE A N 1
ATOM 927 C CA . PHE A 1 117 ? 2.121 4.799 -33.859 1.00 90.75 117 PHE A CA 1
ATOM 928 C C . PHE A 1 117 ? 2.373 5.105 -35.337 1.00 90.75 117 PHE A C 1
ATOM 930 O O . PHE A 1 117 ? 3.482 4.919 -35.834 1.00 90.75 117 PHE A O 1
ATOM 937 N N . ILE A 1 118 ? 1.335 5.551 -36.043 1.00 88.25 118 ILE A N 1
ATOM 938 C CA . ILE A 1 118 ? 1.378 5.764 -37.507 1.00 88.25 118 ILE A CA 1
ATOM 939 C C . ILE A 1 118 ? 1.412 7.233 -37.925 1.00 88.25 118 ILE A C 1
ATOM 941 O O . ILE A 1 118 ? 1.781 7.538 -39.052 1.00 88.25 118 ILE A O 1
ATOM 945 N N . SER A 1 119 ? 0.999 8.153 -37.050 1.00 81.75 119 SER A N 1
ATOM 946 C CA . SER A 1 119 ? 1.030 9.579 -37.373 1.00 81.75 119 SER A CA 1
ATOM 947 C C . SER A 1 119 ? 2.453 10.097 -37.242 1.00 81.75 119 SER A C 1
ATOM 949 O O . SER A 1 119 ? 3.072 9.984 -36.181 1.00 81.75 119 SER A O 1
ATOM 951 N N . LYS A 1 120 ? 2.946 10.734 -38.300 1.00 74.00 120 LYS A N 1
ATOM 952 C CA . LYS A 1 120 ? 4.271 11.340 -38.332 1.00 74.00 120 LYS A CA 1
ATOM 953 C C . LYS A 1 120 ? 4.289 12.691 -37.614 1.00 74.00 120 LYS A C 1
ATOM 955 O O . LYS A 1 120 ? 4.369 13.743 -38.235 1.00 74.00 120 LYS A O 1
ATOM 960 N N . SER A 1 121 ? 4.194 12.661 -36.292 1.00 70.12 121 SER A N 1
ATOM 961 C CA . SER A 1 121 ? 4.177 13.865 -35.466 1.00 70.12 121 SER A CA 1
ATOM 962 C C . SER A 1 121 ? 5.095 13.693 -34.261 1.00 70.12 121 SER A C 1
ATOM 964 O O . SER A 1 121 ? 5.231 12.586 -33.734 1.00 70.12 121 SER A O 1
ATOM 966 N N . GLU A 1 122 ? 5.746 14.772 -33.823 1.00 73.88 122 GLU A N 1
ATOM 967 C CA . GLU A 1 122 ? 6.455 14.753 -32.543 1.00 73.88 122 GLU A CA 1
ATOM 968 C C . GLU A 1 122 ? 5.464 14.541 -31.394 1.00 73.88 122 GLU A C 1
ATOM 970 O O . GLU A 1 122 ? 4.275 14.836 -31.508 1.00 73.88 122 GLU A O 1
ATOM 975 N N . PHE A 1 123 ? 5.940 14.049 -30.251 1.00 80.19 123 PHE A N 1
ATOM 976 C CA . PHE A 1 123 ? 5.095 14.003 -29.063 1.00 80.19 123 PHE A CA 1
ATOM 977 C C . PHE A 1 123 ? 4.736 15.419 -28.619 1.00 80.19 123 PHE A C 1
ATOM 979 O O . PHE A 1 123 ? 5.619 16.270 -28.451 1.00 80.19 123 PHE A O 1
ATOM 986 N N . SER A 1 124 ? 3.446 15.632 -28.355 1.00 77.06 124 SER A N 1
ATOM 987 C CA . SER A 1 124 ? 2.956 16.854 -27.719 1.00 77.06 124 SER A CA 1
ATOM 988 C C . SER A 1 124 ? 3.692 17.118 -26.407 1.00 77.06 124 SER A C 1
ATOM 990 O O . SER A 1 124 ? 4.104 16.179 -25.722 1.00 77.06 124 SER A O 1
ATOM 992 N N . ASN A 1 125 ? 3.816 18.385 -25.997 1.00 72.12 125 ASN A N 1
ATOM 993 C CA . ASN A 1 125 ? 4.460 18.730 -24.719 1.00 72.12 125 ASN A CA 1
ATOM 994 C C . ASN A 1 125 ? 3.853 17.960 -23.530 1.00 72.12 125 ASN A C 1
ATOM 996 O O . ASN A 1 125 ? 4.581 17.494 -22.661 1.00 72.12 125 ASN A O 1
ATOM 1000 N N . SER A 1 126 ? 2.535 17.739 -23.538 1.00 67.75 126 SER A N 1
ATOM 1001 C CA . SER A 1 126 ? 1.826 16.944 -22.523 1.00 67.75 126 SER A CA 1
ATOM 1002 C C . SER A 1 126 ? 2.062 15.432 -22.618 1.00 67.75 126 SER A C 1
ATOM 1004 O O . SER A 1 126 ? 1.756 14.700 -21.683 1.00 67.75 126 SER A O 1
ATOM 1006 N N . THR A 1 127 ? 2.597 14.936 -23.729 1.00 78.81 127 THR A N 1
ATOM 1007 C CA . THR A 1 127 ? 2.911 13.512 -23.917 1.00 78.81 127 THR A CA 1
ATOM 1008 C C . THR A 1 127 ? 4.391 13.218 -23.720 1.00 78.81 127 THR A C 1
ATOM 1010 O O . THR A 1 127 ? 4.724 12.104 -23.334 1.00 78.81 127 THR A O 1
ATOM 1013 N N . ARG A 1 128 ? 5.284 14.200 -23.904 1.00 81.06 128 ARG A N 1
ATOM 1014 C CA . ARG A 1 128 ? 6.739 14.031 -23.722 1.00 81.06 128 ARG A CA 1
ATOM 1015 C C . ARG A 1 128 ? 7.102 13.490 -22.342 1.00 81.06 128 ARG A C 1
ATOM 1017 O O . ARG A 1 128 ? 7.879 12.546 -22.258 1.00 81.06 128 ARG A O 1
ATOM 1024 N N . GLU A 1 129 ? 6.486 14.016 -21.286 1.00 78.19 129 GLU A N 1
ATOM 1025 C CA . GLU A 1 129 ? 6.705 13.519 -19.921 1.00 78.19 129 GLU A CA 1
ATOM 1026 C C . GLU A 1 129 ? 6.203 12.083 -19.746 1.00 78.19 129 GLU A C 1
ATOM 1028 O O . GLU A 1 129 ? 6.926 11.224 -19.247 1.00 78.19 129 GLU A O 1
ATOM 1033 N N . ILE A 1 130 ? 4.990 11.788 -20.223 1.00 83.31 130 ILE A N 1
ATOM 1034 C CA . ILE A 1 130 ? 4.419 10.436 -20.171 1.00 83.31 130 ILE A CA 1
ATOM 1035 C C . ILE A 1 130 ? 5.337 9.449 -20.903 1.00 83.31 130 ILE A C 1
ATOM 1037 O O . ILE A 1 130 ? 5.666 8.390 -20.377 1.00 83.31 130 ILE A O 1
ATOM 1041 N N . VAL A 1 131 ? 5.795 9.816 -22.098 1.00 84.94 131 VAL A N 1
ATOM 1042 C CA . VAL A 1 131 ? 6.708 9.019 -22.919 1.00 84.94 131 VAL A CA 1
ATOM 1043 C C . VAL A 1 131 ? 8.052 8.824 -22.230 1.00 84.94 131 VAL A C 1
ATOM 1045 O O . VAL A 1 131 ? 8.536 7.697 -22.191 1.00 84.94 131 VAL A O 1
ATOM 1048 N N . ARG A 1 132 ? 8.635 9.871 -21.638 1.00 84.00 132 ARG A N 1
ATOM 1049 C CA . ARG A 1 132 ? 9.876 9.768 -20.858 1.00 84.00 132 ARG A CA 1
ATOM 1050 C C . ARG A 1 132 ? 9.732 8.735 -19.740 1.00 84.00 132 ARG A C 1
ATOM 1052 O O . ARG A 1 132 ? 10.594 7.878 -19.598 1.00 84.00 132 ARG A O 1
ATOM 1059 N N . HIS A 1 133 ? 8.623 8.761 -19.004 1.00 84.69 133 HIS A N 1
ATOM 1060 C CA . HIS A 1 133 ? 8.361 7.782 -17.949 1.00 84.69 133 HIS A CA 1
ATOM 1061 C C . HIS A 1 133 ? 8.138 6.367 -18.479 1.00 84.69 133 HIS A C 1
ATOM 1063 O O . HIS A 1 133 ? 8.662 5.415 -17.908 1.00 84.69 133 HIS A O 1
ATOM 1069 N N . LEU A 1 134 ? 7.407 6.211 -19.583 1.00 89.44 134 LEU A N 1
ATOM 1070 C CA . LEU A 1 134 ? 7.238 4.906 -20.217 1.00 89.44 134 LEU A CA 1
ATOM 1071 C C . LEU A 1 134 ? 8.578 4.340 -20.708 1.00 89.44 134 LEU A C 1
ATOM 1073 O O . LEU A 1 134 ? 8.804 3.142 -20.596 1.00 89.44 134 LEU A O 1
ATOM 1077 N N . LEU A 1 135 ? 9.492 5.186 -21.187 1.00 89.19 135 LEU A N 1
ATOM 1078 C CA . LEU A 1 135 ? 10.826 4.778 -21.638 1.00 89.19 135 LEU A CA 1
ATOM 1079 C C . LEU A 1 135 ? 11.805 4.459 -20.494 1.00 89.19 135 LEU A C 1
ATOM 1081 O O . LEU A 1 135 ? 12.827 3.829 -20.758 1.00 89.19 135 LEU A O 1
ATOM 1085 N N . ASN A 1 136 ? 11.498 4.813 -19.238 1.00 88.88 136 ASN A N 1
ATOM 1086 C CA . ASN A 1 136 ? 12.271 4.340 -18.079 1.00 88.88 136 ASN A CA 1
ATOM 1087 C C . ASN A 1 136 ? 12.121 2.824 -17.866 1.00 88.88 136 ASN A C 1
ATOM 1089 O O . ASN A 1 136 ? 12.971 2.199 -17.231 1.00 88.88 136 ASN A O 1
ATOM 1093 N N . TYR A 1 137 ? 11.059 2.212 -18.397 1.00 91.69 137 TYR A N 1
ATOM 1094 C CA . TYR A 1 137 ? 10.926 0.763 -18.406 1.00 91.69 137 TYR A CA 1
ATOM 1095 C C . TYR A 1 137 ? 11.835 0.171 -19.480 1.00 91.69 137 TYR A C 1
ATOM 1097 O O . TYR A 1 137 ? 11.647 0.387 -20.679 1.00 91.69 137 TYR A O 1
ATOM 1105 N N . SER A 1 138 ? 12.807 -0.634 -19.050 1.00 92.50 138 SER A N 1
ATOM 1106 C CA . SER A 1 138 ? 13.803 -1.243 -19.939 1.00 92.50 138 SER A CA 1
ATOM 1107 C C . SER A 1 138 ? 13.184 -2.118 -21.035 1.00 92.50 138 SER A C 1
ATOM 1109 O O . SER A 1 138 ? 13.768 -2.246 -22.117 1.00 92.50 138 SER A O 1
ATOM 1111 N N . ASN A 1 139 ? 11.994 -2.674 -20.780 1.00 94.44 139 ASN A N 1
ATOM 1112 C CA . ASN A 1 139 ? 11.225 -3.505 -21.697 1.00 94.44 139 ASN A CA 1
ATOM 1113 C C . ASN A 1 139 ? 10.188 -2.738 -22.540 1.00 94.44 139 ASN A C 1
ATOM 1115 O O . ASN A 1 139 ? 9.464 -3.383 -23.289 1.00 94.44 139 ASN A O 1
ATOM 1119 N N . VAL A 1 140 ? 10.115 -1.402 -22.482 1.00 95.12 140 VAL A N 1
ATOM 1120 C CA . VAL A 1 140 ? 9.212 -0.597 -23.328 1.00 95.12 140 VAL A CA 1
ATOM 1121 C C . VAL A 1 140 ? 9.948 -0.030 -24.545 1.00 95.12 140 VAL A C 1
ATOM 1123 O O . VAL A 1 140 ? 11.096 0.419 -24.469 1.00 95.12 140 VAL A O 1
ATOM 1126 N N . ARG A 1 141 ? 9.275 -0.045 -25.699 1.00 92.19 141 ARG A N 1
ATOM 1127 C CA . ARG A 1 141 ? 9.739 0.489 -26.984 1.00 92.19 141 ARG A CA 1
ATOM 1128 C C . ARG A 1 141 ? 8.617 1.277 -27.648 1.00 92.19 141 ARG A C 1
ATOM 1130 O O . ARG A 1 141 ? 7.506 0.784 -27.791 1.00 92.19 141 ARG A O 1
ATOM 1137 N N . ILE A 1 142 ? 8.904 2.500 -28.083 1.00 91.00 142 ILE A N 1
ATOM 1138 C CA . ILE A 1 142 ? 7.927 3.354 -28.773 1.00 91.00 142 ILE A CA 1
ATOM 1139 C C . ILE A 1 142 ? 8.446 3.636 -30.176 1.00 91.00 142 ILE A C 1
ATOM 1141 O O . ILE A 1 142 ? 9.561 4.143 -30.317 1.00 91.00 142 ILE A O 1
ATOM 1145 N N . ARG A 1 143 ? 7.690 3.261 -31.209 1.00 88.44 143 ARG A N 1
ATOM 1146 C CA . ARG A 1 143 ? 8.170 3.278 -32.597 1.00 88.44 143 ARG A CA 1
ATOM 1147 C C . ARG A 1 143 ? 7.126 3.790 -33.573 1.00 88.44 143 ARG A C 1
ATOM 1149 O O . ARG A 1 143 ? 5.944 3.481 -33.459 1.00 88.44 143 ARG A O 1
ATOM 1156 N N . HIS A 1 144 ? 7.605 4.541 -34.552 1.00 88.69 144 HIS A N 1
ATOM 1157 C CA . HIS A 1 144 ? 6.817 4.985 -35.684 1.00 88.69 144 HIS A CA 1
ATOM 1158 C C . HIS A 1 144 ? 6.811 3.897 -36.762 1.00 88.69 144 HIS A C 1
ATOM 1160 O O . HIS A 1 144 ? 7.870 3.366 -37.114 1.00 88.69 144 HIS A O 1
ATOM 1166 N N . ILE A 1 145 ? 5.632 3.578 -37.292 1.00 88.31 145 ILE A N 1
ATOM 1167 C CA . ILE A 1 145 ? 5.458 2.658 -38.419 1.00 88.31 145 ILE A CA 1
ATOM 1168 C C . ILE A 1 145 ? 4.839 3.397 -39.605 1.00 88.31 145 ILE A C 1
ATOM 1170 O O . ILE A 1 145 ? 3.797 4.030 -39.480 1.00 88.31 145 ILE A O 1
ATOM 1174 N N . ASP A 1 146 ? 5.465 3.270 -40.771 1.00 88.25 146 ASP A N 1
ATOM 1175 C CA . ASP A 1 146 ? 4.913 3.737 -42.044 1.00 88.25 146 ASP A CA 1
ATOM 1176 C C . ASP A 1 146 ? 3.911 2.687 -42.545 1.00 88.25 146 ASP A C 1
ATOM 1178 O O . ASP A 1 146 ? 4.330 1.570 -42.860 1.00 88.25 146 ASP A O 1
ATOM 1182 N N . PRO A 1 147 ? 2.601 2.985 -42.621 1.00 89.06 147 PRO A N 1
ATOM 1183 C CA . PRO A 1 147 ? 1.595 2.001 -43.010 1.00 89.06 147 PRO A CA 1
ATOM 1184 C C . PRO A 1 147 ? 1.860 1.323 -44.358 1.00 89.06 147 PRO A C 1
ATOM 1186 O O . PRO A 1 147 ? 1.680 0.111 -44.482 1.00 89.06 147 PRO A O 1
ATOM 1189 N N . GLN A 1 148 ? 2.321 2.074 -45.360 1.00 88.12 148 GLN A N 1
ATOM 1190 C CA . GLN A 1 148 ? 2.559 1.545 -46.700 1.00 88.12 148 GLN A CA 1
ATOM 1191 C C . GLN A 1 148 ? 3.731 0.558 -46.693 1.00 88.12 148 GLN A C 1
ATOM 1193 O O . GLN A 1 148 ? 3.655 -0.505 -47.312 1.00 88.12 148 GLN A O 1
ATOM 1198 N N . LYS A 1 149 ? 4.804 0.866 -45.956 1.00 89.25 149 LYS A N 1
ATOM 1199 C CA . LYS A 1 149 ? 5.936 -0.060 -45.774 1.00 89.25 149 LYS A CA 1
ATOM 1200 C C . LYS A 1 149 ? 5.564 -1.241 -44.888 1.00 89.25 149 LYS A C 1
ATOM 1202 O O . LYS A 1 149 ? 5.925 -2.377 -45.187 1.00 89.25 149 LYS A O 1
ATOM 1207 N N . TYR A 1 150 ? 4.795 -0.994 -43.833 1.00 90.81 150 TYR A N 1
ATOM 1208 C CA . TYR A 1 150 ? 4.426 -2.006 -42.855 1.00 90.81 150 TYR A CA 1
ATOM 1209 C C . TYR A 1 150 ? 3.479 -3.061 -43.434 1.00 90.81 150 TYR A C 1
ATOM 1211 O O . TYR A 1 150 ? 3.526 -4.211 -43.007 1.00 90.81 150 TYR A O 1
ATOM 1219 N N . VAL A 1 151 ? 2.652 -2.724 -44.427 1.00 92.38 151 VAL A N 1
ATOM 1220 C CA . VAL A 1 151 ? 1.766 -3.689 -45.106 1.00 92.38 151 VAL A CA 1
ATOM 1221 C C . VAL A 1 151 ? 2.461 -4.411 -46.270 1.00 92.38 151 VAL A C 1
ATOM 1223 O O . VAL A 1 151 ? 2.002 -5.473 -46.701 1.00 92.38 151 VAL A O 1
ATOM 1226 N N . LYS A 1 152 ? 3.601 -3.901 -46.741 1.00 91.25 152 LYS A N 1
ATOM 1227 C CA . LYS A 1 152 ? 4.355 -4.496 -47.846 1.00 91.25 152 LYS A CA 1
ATOM 1228 C C . LYS A 1 152 ? 4.740 -5.953 -47.565 1.00 91.25 152 LYS A C 1
ATOM 1230 O O . LYS A 1 152 ? 5.006 -6.323 -46.416 1.00 91.25 152 LYS A O 1
ATOM 1235 N N . GLU A 1 153 ? 4.756 -6.766 -48.622 1.00 90.56 153 GLU A N 1
ATOM 1236 C CA . GLU A 1 153 ? 5.103 -8.201 -48.580 1.00 90.56 153 GLU A CA 1
ATOM 1237 C C . GLU A 1 153 ? 4.174 -9.036 -47.683 1.00 90.56 153 GLU A C 1
ATOM 1239 O O . GLU A 1 153 ? 4.539 -10.095 -47.170 1.00 90.56 153 GLU A O 1
ATOM 1244 N N . THR A 1 154 ? 2.937 -8.576 -47.494 1.00 94.50 154 THR A N 1
ATOM 1245 C CA . THR A 1 154 ? 1.918 -9.303 -46.730 1.00 94.50 154 THR A CA 1
ATOM 1246 C C . THR A 1 154 ? 0.691 -9.598 -47.590 1.00 94.50 154 THR A C 1
ATOM 1248 O O . THR A 1 154 ? 0.494 -8.967 -48.632 1.00 94.50 154 THR A O 1
ATOM 1251 N N . PRO A 1 155 ? -0.206 -10.512 -47.167 1.00 94.75 155 PRO A N 1
ATOM 1252 C CA . PRO A 1 155 ? -1.442 -10.768 -47.903 1.00 94.75 155 PRO A CA 1
ATOM 1253 C C . PRO A 1 155 ? -2.337 -9.531 -48.088 1.00 94.75 155 PRO A C 1
ATOM 1255 O O . PRO A 1 155 ? -3.241 -9.582 -48.925 1.00 94.75 155 PRO A O 1
ATOM 1258 N N . LEU A 1 156 ? -2.101 -8.452 -47.328 1.00 95.19 156 LEU A N 1
ATOM 1259 C CA . LEU A 1 156 ? -2.846 -7.194 -47.379 1.00 95.19 156 LEU A CA 1
ATOM 1260 C C . LEU A 1 156 ? -2.208 -6.119 -48.271 1.00 95.19 156 LEU A C 1
ATOM 1262 O O . LEU A 1 156 ? -2.840 -5.087 -48.449 1.00 95.19 156 LEU A O 1
ATOM 1266 N N . ASP A 1 157 ? -1.035 -6.346 -48.869 1.00 93.50 157 ASP A N 1
ATOM 1267 C CA . ASP A 1 157 ? -0.292 -5.351 -49.672 1.00 93.50 157 ASP A CA 1
ATOM 1268 C C . ASP A 1 157 ? -1.143 -4.729 -50.797 1.00 93.50 157 ASP A C 1
ATOM 1270 O O . ASP A 1 157 ? -1.483 -3.540 -50.784 1.00 93.50 157 ASP A O 1
ATOM 1274 N N . ALA A 1 158 ? -1.622 -5.571 -51.716 1.00 91.50 158 ALA A N 1
ATOM 1275 C CA . ALA A 1 158 ? -2.493 -5.133 -52.806 1.00 91.50 158 ALA A CA 1
ATOM 1276 C C . ALA A 1 158 ? -3.837 -4.573 -52.305 1.00 91.50 158 ALA A C 1
ATOM 1278 O O . ALA A 1 158 ? -4.405 -3.660 -52.905 1.00 91.50 158 ALA A O 1
ATOM 1279 N N . TRP A 1 159 ? -4.352 -5.114 -51.195 1.00 92.75 159 TRP A N 1
ATOM 1280 C CA . TRP A 1 159 ? -5.620 -4.673 -50.618 1.00 92.75 159 TRP A CA 1
ATOM 1281 C C . TRP A 1 159 ? -5.508 -3.266 -50.021 1.00 92.75 159 TRP A C 1
ATOM 1283 O O . TRP A 1 159 ? -6.368 -2.430 -50.281 1.00 92.75 159 TRP A O 1
ATOM 1293 N N . TYR A 1 160 ? -4.438 -2.963 -49.290 1.00 90.62 160 TYR A N 1
ATOM 1294 C CA . TYR A 1 160 ? -4.214 -1.645 -48.699 1.00 90.62 160 TYR A CA 1
ATOM 1295 C C . TYR A 1 160 ? -4.028 -0.580 -49.785 1.00 90.62 160 TYR A C 1
ATOM 1297 O O . TYR A 1 160 ? -4.700 0.453 -49.775 1.00 90.62 160 TYR A O 1
ATOM 1305 N N . THR A 1 161 ? -3.224 -0.902 -50.802 1.00 88.94 161 THR A N 1
ATOM 1306 C CA . THR A 1 161 ? -2.944 -0.021 -51.947 1.00 88.94 161 THR A CA 1
ATOM 1307 C C . THR A 1 161 ? -4.196 0.302 -52.779 1.00 88.94 161 THR A C 1
ATOM 1309 O O . THR A 1 161 ? -4.255 1.338 -53.436 1.00 88.94 161 THR A O 1
ATOM 1312 N N . SER A 1 162 ? -5.252 -0.518 -52.710 1.00 89.50 162 SER A N 1
ATOM 1313 C CA . SER A 1 162 ? -6.526 -0.252 -53.402 1.00 89.50 162 SER A CA 1
ATOM 1314 C C . SER A 1 162 ? -7.294 0.976 -52.879 1.00 89.50 162 SER A C 1
ATOM 1316 O O . SER A 1 162 ? -8.284 1.396 -53.484 1.00 89.50 162 SER A O 1
ATOM 1318 N N . GLY A 1 16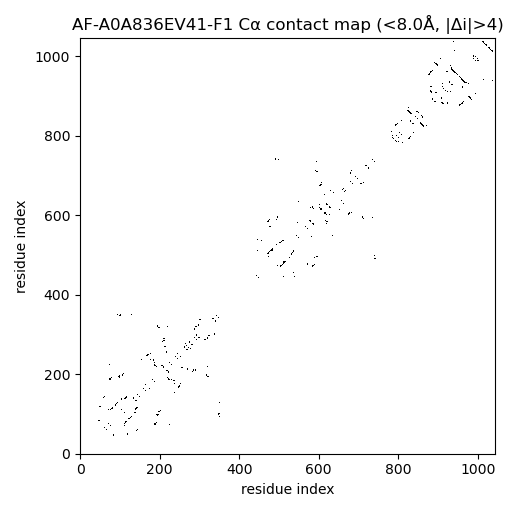3 ? -6.885 1.542 -51.736 1.00 87.25 163 GLY A N 1
ATOM 1319 C CA . GLY A 1 163 ? -7.528 2.708 -51.128 1.00 87.25 163 GLY A CA 1
ATOM 1320 C C . GLY A 1 163 ? -8.884 2.410 -50.478 1.00 87.25 163 GLY A C 1
ATOM 1321 O O . GLY A 1 163 ? -9.593 3.340 -50.097 1.00 87.25 163 GLY A O 1
ATOM 1322 N N . VAL A 1 164 ? -9.258 1.135 -50.320 1.00 88.50 164 VAL A N 1
ATOM 1323 C CA . VAL A 1 164 ? -10.528 0.717 -49.692 1.00 88.50 164 VAL A CA 1
ATOM 1324 C C . VAL A 1 164 ? -10.656 1.227 -48.252 1.00 88.50 164 VAL A C 1
ATOM 1326 O O . VAL A 1 164 ? -11.746 1.632 -47.855 1.00 88.50 164 VAL A O 1
ATOM 1329 N N . LEU A 1 165 ? -9.554 1.300 -47.494 1.00 90.81 165 LEU A N 1
ATOM 1330 C CA . LEU A 1 165 ? -9.555 1.867 -46.140 1.00 90.81 165 LEU A CA 1
ATOM 1331 C C . LEU A 1 165 ? -9.986 3.342 -46.125 1.00 90.81 165 LEU A C 1
ATOM 1333 O O . LEU A 1 165 ? -10.795 3.726 -45.286 1.00 90.81 165 LEU A O 1
ATOM 1337 N N . LYS A 1 166 ? -9.510 4.149 -47.086 1.00 89.19 166 LYS A N 1
ATOM 1338 C CA . LYS A 1 166 ? -9.845 5.583 -47.203 1.00 89.19 166 LYS A CA 1
ATOM 1339 C C . LYS A 1 166 ? -11.337 5.819 -47.478 1.00 89.19 166 LYS A C 1
ATOM 1341 O O . LYS A 1 166 ? -11.832 6.911 -47.242 1.00 89.19 166 LYS A O 1
ATOM 1346 N N . LYS A 1 167 ? -12.054 4.795 -47.956 1.00 90.19 167 LYS A N 1
ATOM 1347 C CA . LYS A 1 167 ? -13.504 4.822 -48.213 1.00 90.19 167 LYS A CA 1
ATOM 1348 C C . LYS A 1 167 ? -14.344 4.324 -47.030 1.00 90.19 167 LYS A C 1
ATOM 1350 O O . LYS A 1 167 ? -15.564 4.258 -47.142 1.00 90.19 167 LYS A O 1
ATOM 1355 N N . SER A 1 168 ? -13.716 3.910 -45.931 1.00 92.31 168 SER A N 1
ATOM 1356 C CA . SER A 1 168 ? -14.432 3.479 -44.731 1.00 92.31 168 SER A CA 1
ATOM 1357 C C . SER A 1 168 ? -15.148 4.652 -44.052 1.00 92.31 168 SER A C 1
ATOM 1359 O O . SER A 1 168 ? -14.656 5.776 -44.068 1.00 92.31 168 SER A O 1
ATOM 1361 N N . HIS A 1 169 ? -16.272 4.377 -43.386 1.00 92.88 169 HIS A N 1
ATOM 1362 C CA . HIS A 1 169 ? -16.918 5.326 -42.471 1.00 92.88 169 HIS A CA 1
ATOM 1363 C C . HIS A 1 169 ? -16.111 5.508 -41.167 1.00 92.88 169 HIS A C 1
ATOM 1365 O O . HIS A 1 169 ? -16.266 6.509 -40.467 1.00 92.88 169 HIS A O 1
ATOM 1371 N N . TRP A 1 170 ? -15.232 4.549 -40.843 1.00 90.56 170 TRP A N 1
ATOM 1372 C CA . TRP A 1 170 ? -14.437 4.490 -39.609 1.00 90.56 170 TRP A CA 1
ATOM 1373 C C . TRP A 1 170 ? -12.955 4.176 -39.893 1.00 90.56 170 TRP A C 1
ATOM 1375 O O . TRP A 1 170 ? -12.415 3.210 -39.348 1.00 90.56 170 TRP A O 1
ATOM 1385 N N . PRO A 1 171 ? -12.271 4.956 -40.750 1.00 91.69 171 PRO A N 1
ATOM 1386 C CA . PRO A 1 171 ? -10.950 4.600 -41.271 1.00 91.69 171 PRO A CA 1
ATOM 1387 C C . PRO A 1 171 ? -9.881 4.469 -40.175 1.00 91.69 171 PRO A C 1
ATOM 1389 O O . PRO A 1 171 ? -9.074 3.547 -40.224 1.00 91.69 171 PRO A O 1
ATOM 1392 N N . VAL A 1 172 ? -9.920 5.308 -39.135 1.00 90.88 172 VAL A N 1
ATOM 1393 C CA . VAL A 1 172 ? -8.986 5.243 -37.992 1.00 90.88 172 VAL A CA 1
ATOM 1394 C C . VAL A 1 172 ? -9.175 3.963 -37.166 1.00 90.88 172 VAL A C 1
ATOM 1396 O O . VAL A 1 172 ? -8.202 3.276 -36.840 1.00 90.88 172 VAL A O 1
ATOM 1399 N N . SER A 1 173 ? -10.427 3.607 -36.848 1.00 91.75 173 SER A N 1
ATOM 1400 C CA . SER A 1 173 ? -10.744 2.382 -36.098 1.00 91.75 173 SER A CA 1
ATOM 1401 C C . SER A 1 173 ? -10.408 1.132 -36.909 1.00 91.75 173 SER A C 1
ATOM 1403 O O . SER A 1 173 ? -9.7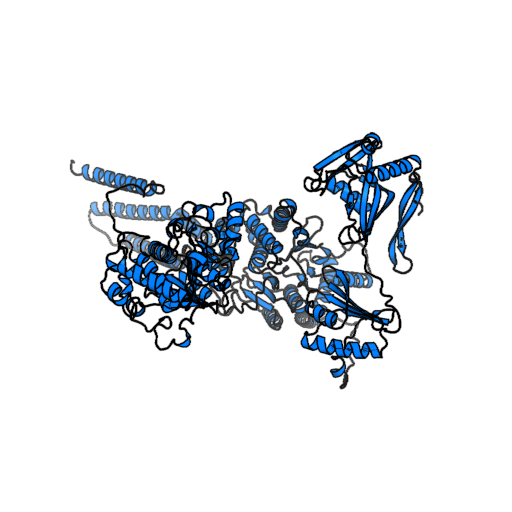68 0.216 -36.400 1.00 91.75 173 SER A O 1
ATOM 1405 N N . HIS A 1 174 ? -10.763 1.117 -38.195 1.00 94.88 174 HIS A N 1
ATOM 1406 C CA . HIS A 1 174 ? -10.450 -0.005 -39.077 1.00 94.88 174 HIS A CA 1
ATOM 1407 C C . HIS A 1 174 ? -8.951 -0.152 -39.329 1.00 94.88 174 HIS A C 1
ATOM 1409 O O . HIS A 1 174 ? -8.487 -1.278 -39.474 1.00 94.88 174 HIS A O 1
ATOM 1415 N N . MET A 1 175 ? -8.171 0.932 -39.307 1.00 94.88 175 MET A N 1
ATOM 1416 C CA . MET A 1 175 ? -6.709 0.836 -39.330 1.00 94.88 175 MET A CA 1
ATOM 1417 C C . MET A 1 175 ? -6.168 0.091 -38.101 1.00 94.88 175 MET A C 1
ATOM 1419 O O . MET A 1 175 ? -5.305 -0.774 -38.239 1.00 94.88 175 MET A O 1
ATOM 1423 N N . SER A 1 176 ? -6.710 0.355 -36.907 1.00 94.88 176 SER A N 1
ATOM 1424 C CA . SER A 1 176 ? -6.350 -0.393 -35.691 1.00 94.88 176 SER A CA 1
ATOM 1425 C C . SER A 1 176 ? -6.724 -1.881 -35.797 1.00 94.88 176 SER A C 1
ATOM 1427 O O . SER A 1 176 ? -5.944 -2.749 -35.394 1.00 94.88 176 SER A O 1
ATOM 1429 N N . ASP A 1 177 ? -7.881 -2.198 -36.387 1.00 96.06 177 ASP A N 1
ATOM 1430 C CA . ASP A 1 177 ? -8.304 -3.581 -36.668 1.00 96.06 177 ASP A CA 1
ATOM 1431 C C . ASP A 1 177 ? -7.374 -4.297 -37.658 1.00 96.06 177 ASP A C 1
ATOM 1433 O O . ASP A 1 177 ? -7.075 -5.477 -37.504 1.00 96.06 177 ASP A O 1
ATOM 1437 N N . ILE A 1 178 ? -6.867 -3.588 -38.662 1.00 95.44 178 ILE A N 1
ATOM 1438 C CA . ILE A 1 178 ? -5.912 -4.147 -39.623 1.00 95.44 178 ILE A CA 1
ATOM 1439 C C . ILE A 1 178 ? -4.577 -4.430 -38.942 1.00 95.44 178 ILE A C 1
ATOM 1441 O O . ILE A 1 178 ? -4.050 -5.544 -39.034 1.00 95.44 178 ILE A O 1
ATOM 1445 N N . LEU A 1 179 ? -4.039 -3.433 -38.236 1.00 96.62 179 LEU A N 1
ATOM 1446 C CA . LEU A 1 179 ? -2.720 -3.532 -37.630 1.00 96.62 179 LEU A CA 1
ATOM 1447 C C . LEU A 1 179 ? -2.663 -4.633 -36.572 1.00 96.62 179 LEU A C 1
ATOM 1449 O O . LEU A 1 179 ? -1.694 -5.377 -36.550 1.00 96.62 179 LEU A O 1
ATOM 1453 N N . ARG A 1 180 ? -3.688 -4.819 -35.730 1.00 97.06 180 ARG A N 1
ATOM 1454 C CA . ARG A 1 180 ? -3.647 -5.862 -34.683 1.00 97.06 180 ARG A CA 1
ATOM 1455 C C . ARG A 1 180 ? -3.448 -7.275 -35.236 1.00 97.06 180 ARG A C 1
ATOM 1457 O O . ARG A 1 180 ? -2.666 -8.041 -34.679 1.00 97.06 180 ARG A O 1
ATOM 1464 N N . TYR A 1 181 ? -4.090 -7.614 -36.357 1.00 98.06 181 TYR A N 1
ATOM 1465 C CA . TYR A 1 181 ? -3.901 -8.917 -37.000 1.00 98.06 181 TYR A CA 1
ATOM 1466 C C . TYR A 1 181 ? -2.605 -8.978 -37.795 1.00 98.06 181 TYR A C 1
ATOM 1468 O O . TYR A 1 181 ? -1.910 -9.991 -37.751 1.00 98.06 181 TYR A O 1
ATOM 1476 N N . LEU A 1 182 ? -2.262 -7.901 -38.501 1.00 97.06 182 LEU A N 1
ATOM 1477 C CA . LEU A 1 182 ? -1.050 -7.836 -39.306 1.00 97.06 182 LEU A CA 1
ATOM 1478 C C . LEU A 1 182 ? 0.218 -7.912 -38.447 1.00 97.06 182 LEU A C 1
ATOM 1480 O O . LEU A 1 182 ? 1.132 -8.660 -38.781 1.00 97.06 182 LEU A O 1
ATOM 1484 N N . THR A 1 183 ? 0.266 -7.193 -37.328 1.00 95.75 183 THR A N 1
ATOM 1485 C CA . THR A 1 183 ? 1.396 -7.184 -36.391 1.00 95.75 183 THR A CA 1
ATOM 1486 C C . THR A 1 183 ? 1.615 -8.570 -35.789 1.00 95.75 183 THR A C 1
ATOM 1488 O O . THR A 1 183 ? 2.733 -9.087 -35.837 1.00 95.75 183 THR A O 1
ATOM 1491 N N . LEU A 1 184 ? 0.551 -9.236 -35.319 1.00 96.12 184 LEU A N 1
ATOM 1492 C CA . LEU A 1 184 ? 0.649 -10.619 -34.839 1.00 96.12 184 LEU A CA 1
ATOM 1493 C C . LEU A 1 184 ? 1.003 -11.602 -35.965 1.00 96.12 184 LEU A C 1
ATOM 1495 O O . LEU A 1 184 ? 1.753 -12.551 -35.743 1.00 96.12 184 LEU A O 1
ATOM 1499 N N . TRP A 1 185 ? 0.535 -11.364 -37.193 1.00 96.00 185 TRP A N 1
ATOM 1500 C CA . TRP A 1 185 ? 0.958 -12.133 -38.364 1.00 96.00 185 TRP A CA 1
ATOM 1501 C C . TRP A 1 185 ? 2.425 -11.894 -38.727 1.00 96.00 185 TRP A C 1
ATOM 1503 O O . TRP A 1 185 ? 3.064 -12.801 -39.244 1.00 96.00 185 TRP A O 1
ATOM 1513 N N . LYS A 1 186 ? 3.013 -10.729 -38.463 1.00 92.44 186 LYS A N 1
ATOM 1514 C CA . LYS A 1 186 ? 4.440 -10.503 -38.731 1.00 92.44 186 LYS A CA 1
ATOM 1515 C C . LYS A 1 186 ? 5.331 -11.103 -37.644 1.00 92.44 186 LYS A C 1
ATOM 1517 O O . LYS A 1 186 ? 6.276 -11.815 -37.970 1.00 92.44 186 LYS A O 1
ATOM 1522 N N . TYR A 1 187 ? 5.004 -10.870 -36.375 1.00 92.62 187 TYR A N 1
ATOM 1523 C CA . TYR A 1 187 ? 5.951 -11.073 -35.269 1.00 92.62 187 TYR A CA 1
ATOM 1524 C C . TYR A 1 187 ? 5.506 -12.092 -34.208 1.00 92.62 187 TYR A C 1
ATOM 1526 O O . TYR A 1 187 ? 6.313 -12.490 -33.361 1.00 92.62 187 TYR A O 1
ATOM 1534 N N . GLY A 1 188 ? 4.243 -12.529 -34.239 1.00 94.31 188 GLY A N 1
ATOM 1535 C CA . GLY A 1 188 ? 3.626 -13.253 -33.124 1.00 94.31 188 GLY A CA 1
ATOM 1536 C C . GLY A 1 188 ? 3.601 -12.415 -31.838 1.00 94.31 188 GLY A C 1
ATOM 1537 O O . GLY A 1 188 ? 3.881 -11.223 -31.871 1.00 94.31 188 GLY A O 1
ATOM 1538 N N . GLY A 1 189 ? 3.293 -13.022 -30.693 1.00 96.12 189 GLY A N 1
ATOM 1539 C CA . GLY A 1 189 ? 3.192 -12.344 -29.395 1.00 96.12 189 GLY A CA 1
ATOM 1540 C C . GLY A 1 189 ? 1.747 -12.040 -29.000 1.00 96.12 189 GLY A C 1
ATOM 1541 O O . GLY A 1 189 ? 0.839 -12.791 -29.357 1.00 96.12 189 GLY A O 1
ATOM 1542 N N . ILE A 1 190 ? 1.539 -10.961 -28.245 1.00 98.25 190 ILE A N 1
ATOM 1543 C CA . ILE A 1 190 ? 0.244 -10.549 -27.685 1.00 98.25 190 ILE A CA 1
ATOM 1544 C C . ILE A 1 190 ? -0.104 -9.142 -28.179 1.00 98.25 190 ILE A C 1
ATOM 1546 O O . ILE A 1 190 ? 0.745 -8.259 -28.206 1.00 98.25 190 ILE A O 1
ATOM 1550 N N . TYR A 1 191 ? -1.357 -8.920 -28.558 1.00 98.38 191 TYR A N 1
ATOM 1551 C CA . TYR A 1 191 ? -1.914 -7.604 -28.845 1.00 98.38 191 TYR A CA 1
ATOM 1552 C C . TYR A 1 191 ? -2.890 -7.198 -27.739 1.00 98.38 191 TYR A C 1
ATOM 1554 O O . TYR A 1 191 ? -3.720 -8.013 -27.318 1.00 98.38 191 TYR A O 1
ATOM 1562 N N . LEU A 1 192 ? -2.798 -5.937 -27.315 1.00 98.50 192 LEU A N 1
ATOM 1563 C CA . LEU A 1 192 ? -3.684 -5.303 -26.343 1.00 98.50 192 LEU A CA 1
ATOM 1564 C C . LEU A 1 192 ? -4.179 -3.954 -26.888 1.00 98.50 192 LEU A C 1
ATOM 1566 O O . LEU A 1 192 ? -3.401 -3.178 -27.447 1.00 98.50 192 LEU A O 1
ATOM 1570 N N . ASP A 1 193 ? -5.462 -3.646 -26.691 1.00 97.25 193 ASP A N 1
ATOM 1571 C CA . ASP A 1 193 ? -5.969 -2.293 -26.936 1.00 97.25 193 ASP A CA 1
ATOM 1572 C C . ASP A 1 193 ? -5.400 -1.298 -25.904 1.00 97.25 193 ASP A C 1
ATOM 1574 O O . ASP A 1 193 ? -5.101 -1.646 -24.759 1.00 97.25 193 ASP A O 1
ATOM 1578 N N . LEU A 1 194 ? -5.304 -0.019 -26.287 1.00 95.31 194 LEU A N 1
ATOM 1579 C CA . LEU A 1 194 ? -4.826 1.076 -25.423 1.00 95.31 194 LEU A CA 1
ATOM 1580 C C . LEU A 1 194 ? -5.777 1.425 -24.261 1.00 95.31 194 LEU A C 1
ATOM 1582 O O . LEU A 1 194 ? -5.579 2.408 -23.557 1.00 95.31 194 LEU A O 1
ATOM 1586 N N . ASP A 1 195 ? -6.823 0.644 -24.044 1.00 94.50 195 ASP A N 1
ATOM 1587 C CA . ASP A 1 195 ? -7.747 0.739 -22.920 1.00 94.50 195 ASP A CA 1
ATOM 1588 C C . ASP A 1 195 ? -7.860 -0.581 -22.141 1.00 94.50 195 ASP A C 1
ATOM 1590 O O . ASP A 1 195 ? -8.836 -0.811 -21.420 1.00 94.50 195 ASP A O 1
ATOM 1594 N N . VAL A 1 196 ? -6.826 -1.423 -22.246 1.00 97.81 196 VAL A N 1
ATOM 1595 C CA . VAL A 1 196 ? -6.656 -2.649 -21.465 1.00 97.81 196 VAL A CA 1
ATOM 1596 C C . VAL A 1 196 ? -5.598 -2.453 -20.382 1.00 97.81 196 VAL A C 1
ATOM 1598 O O . VAL A 1 196 ? -4.420 -2.280 -20.676 1.00 97.81 196 VAL A O 1
ATOM 1601 N N . VAL A 1 197 ? -6.005 -2.540 -19.115 1.00 97.56 197 VAL A N 1
ATOM 1602 C CA . VAL A 1 197 ? -5.087 -2.493 -17.965 1.00 97.56 197 VAL A CA 1
ATOM 1603 C C . VAL A 1 197 ? -4.776 -3.912 -17.506 1.00 97.56 197 VAL A C 1
ATOM 1605 O O . VAL A 1 197 ? -5.682 -4.659 -17.133 1.00 97.56 197 VAL A O 1
ATOM 1608 N N . VAL A 1 198 ? -3.498 -4.289 -17.523 1.00 98.06 198 VAL A N 1
ATOM 1609 C CA . VAL A 1 198 ? -3.036 -5.634 -17.155 1.00 98.06 198 VAL A CA 1
ATOM 1610 C C . VAL A 1 198 ? -2.868 -5.734 -15.638 1.00 98.06 198 VAL A C 1
ATOM 1612 O O . VAL A 1 198 ? -2.123 -4.974 -15.030 1.00 98.06 198 VAL A O 1
ATOM 1615 N N . THR A 1 199 ? -3.554 -6.689 -15.014 1.00 96.81 199 THR A N 1
ATOM 1616 C CA . THR A 1 199 ? -3.588 -6.864 -13.549 1.00 96.81 199 THR A CA 1
ATOM 1617 C C . THR A 1 199 ? -2.811 -8.093 -13.077 1.00 96.81 199 THR A C 1
ATOM 1619 O O . THR A 1 199 ? -2.587 -8.267 -11.879 1.00 96.81 199 THR A O 1
ATOM 1622 N N . SER A 1 200 ? -2.385 -8.958 -14.002 1.00 96.44 200 SER A N 1
ATOM 1623 C CA . SER A 1 200 ? -1.533 -10.117 -13.722 1.00 96.44 200 SER A CA 1
ATOM 1624 C C . SER A 1 200 ? -0.702 -10.503 -14.945 1.00 96.44 200 SER A C 1
ATOM 1626 O O . SER A 1 200 ? -1.062 -10.159 -16.069 1.00 96.44 200 SER A O 1
ATOM 1628 N N . SER A 1 201 ? 0.359 -11.282 -14.737 1.00 97.06 201 SER A N 1
ATOM 1629 C CA . SER A 1 201 ? 1.225 -11.752 -15.821 1.00 97.06 201 SER A CA 1
ATOM 1630 C C . SER A 1 201 ? 0.468 -12.520 -16.922 1.00 97.06 201 SER A C 1
ATOM 1632 O O . SER A 1 201 ? -0.385 -13.387 -16.657 1.00 97.06 201 SER A O 1
ATOM 1634 N N . LEU A 1 202 ? 0.814 -12.184 -18.167 1.00 97.25 202 LEU A N 1
ATOM 1635 C CA . LEU A 1 202 ? 0.362 -12.786 -19.423 1.00 97.25 202 LEU A CA 1
ATOM 1636 C C . LEU A 1 202 ? 1.473 -13.605 -20.105 1.00 97.25 202 LEU A C 1
ATOM 1638 O O . LEU A 1 202 ? 1.217 -14.206 -21.142 1.00 97.25 202 LEU A O 1
ATOM 1642 N N . GLU A 1 203 ? 2.676 -13.664 -19.527 1.00 95.19 203 GLU A N 1
ATOM 1643 C CA . GLU A 1 203 ? 3.877 -14.234 -20.163 1.00 95.19 203 GLU A CA 1
ATOM 1644 C C . GLU A 1 203 ? 3.728 -15.707 -20.569 1.00 95.19 203 GLU A C 1
ATOM 1646 O O . GLU A 1 203 ? 4.312 -16.149 -21.554 1.00 95.19 203 GLU A O 1
ATOM 1651 N N . ASN A 1 204 ? 2.906 -16.461 -19.835 1.00 93.81 204 ASN A N 1
ATOM 1652 C CA . ASN A 1 204 ? 2.658 -17.882 -20.091 1.00 93.81 204 ASN A CA 1
ATOM 1653 C C . ASN A 1 204 ? 1.508 -18.139 -21.080 1.00 93.81 204 ASN A C 1
ATOM 1655 O O . ASN A 1 204 ? 1.118 -19.290 -21.274 1.00 93.81 204 ASN A O 1
ATOM 1659 N N . LEU A 1 205 ? 0.907 -17.093 -21.653 1.00 95.62 205 LEU A N 1
ATOM 1660 C CA . LEU A 1 205 ? -0.234 -17.228 -22.550 1.00 95.62 205 LEU A CA 1
ATOM 1661 C C . LEU A 1 205 ? 0.213 -17.235 -24.010 1.00 95.62 205 LEU A C 1
ATOM 1663 O O . LEU A 1 205 ? 0.851 -16.301 -24.490 1.00 95.62 205 LEU A O 1
ATOM 1667 N N . THR A 1 206 ? -0.202 -18.261 -24.745 1.00 94.19 206 THR A N 1
ATOM 1668 C CA . THR A 1 206 ? -0.000 -18.370 -26.191 1.00 94.19 206 THR A CA 1
ATOM 1669 C C . THR A 1 206 ? -1.281 -18.852 -26.862 1.00 94.19 206 THR A C 1
ATOM 1671 O O . THR A 1 206 ? -2.102 -19.522 -26.238 1.00 94.19 206 THR A O 1
ATOM 1674 N N . ASN A 1 207 ? -1.468 -18.492 -28.136 1.00 97.12 207 ASN A N 1
ATOM 1675 C CA . ASN A 1 207 ? -2.591 -18.936 -28.975 1.00 97.12 207 ASN A CA 1
ATOM 1676 C C . ASN A 1 207 ? -3.953 -18.799 -28.289 1.00 97.12 207 ASN A C 1
ATOM 1678 O O . ASN A 1 207 ? -4.670 -19.783 -28.090 1.00 97.12 207 ASN A O 1
ATOM 1682 N N . PHE A 1 208 ? -4.288 -17.569 -27.912 1.00 98.31 208 PHE A N 1
ATOM 1683 C CA . PHE A 1 208 ? -5.501 -17.276 -27.170 1.00 98.31 208 PHE A CA 1
ATOM 1684 C C . PHE A 1 208 ? -6.221 -16.019 -27.655 1.00 98.31 208 PHE A C 1
ATOM 1686 O O . PHE A 1 208 ? -5.633 -15.138 -28.284 1.00 98.31 208 PHE A O 1
ATOM 1693 N N . ALA A 1 209 ? -7.502 -15.927 -27.312 1.00 98.19 209 ALA A N 1
ATOM 1694 C CA . ALA A 1 209 ? -8.303 -14.713 -27.418 1.00 98.19 209 ALA A CA 1
ATOM 1695 C C . ALA A 1 209 ? -9.295 -14.638 -26.249 1.00 98.19 209 ALA A C 1
ATOM 1697 O O . ALA A 1 209 ? -9.692 -15.666 -25.695 1.00 98.19 209 ALA A O 1
ATOM 1698 N N . GLY A 1 210 ? -9.680 -13.429 -25.845 1.00 97.50 210 GLY A N 1
ATOM 1699 C CA . GLY A 1 210 ? -10.731 -13.230 -24.848 1.00 97.50 210 GLY A CA 1
ATOM 1700 C C . GLY A 1 210 ? -12.115 -13.132 -25.485 1.00 97.50 210 GLY A C 1
ATOM 1701 O O . GLY A 1 210 ? -12.304 -12.393 -26.448 1.00 97.50 210 GLY A O 1
ATOM 1702 N N . ALA A 1 211 ? -13.093 -13.846 -24.934 1.00 96.81 211 ALA A N 1
ATOM 1703 C CA . ALA A 1 211 ? -14.491 -13.669 -25.304 1.00 96.81 211 ALA A CA 1
ATOM 1704 C C . ALA A 1 211 ? -15.039 -12.361 -24.709 1.00 96.81 211 ALA A C 1
ATOM 1706 O O . ALA A 1 211 ? -14.865 -12.116 -23.512 1.00 96.81 211 ALA A O 1
ATOM 1707 N N . GLU A 1 212 ? -15.676 -11.522 -25.533 1.00 88.75 212 GLU A N 1
ATOM 1708 C CA . GLU A 1 212 ? -16.333 -10.291 -25.058 1.00 88.75 212 GLU A CA 1
ATOM 1709 C C . GLU A 1 212 ? -17.563 -10.646 -24.216 1.00 88.75 212 GLU A C 1
ATOM 1711 O O . GLU A 1 212 ? -17.787 -10.112 -23.125 1.00 88.75 212 GLU A O 1
ATOM 1716 N N . ASP A 1 213 ? -18.335 -11.598 -24.734 1.00 91.25 213 ASP A N 1
ATOM 1717 C CA . ASP A 1 213 ? -19.500 -12.189 -24.108 1.00 91.25 213 ASP A CA 1
ATOM 1718 C C . ASP A 1 213 ? -19.576 -13.688 -24.445 1.00 91.25 213 ASP A C 1
ATOM 1720 O O . ASP A 1 213 ? -18.561 -14.349 -24.658 1.00 91.25 213 ASP A O 1
ATOM 1724 N N . TRP A 1 214 ? -20.767 -14.275 -24.383 1.00 91.00 214 TRP A N 1
ATOM 1725 C CA . TRP A 1 214 ? -20.935 -15.707 -24.615 1.00 91.00 214 TRP A CA 1
ATOM 1726 C C . TRP A 1 214 ? -21.114 -16.092 -26.081 1.00 91.00 214 TRP A C 1
ATOM 1728 O O . TRP A 1 214 ? -21.125 -17.290 -26.389 1.00 91.00 214 TRP A O 1
ATOM 1738 N N . ASP A 1 215 ? -21.249 -15.104 -26.954 1.00 90.38 215 ASP A N 1
ATOM 1739 C CA . ASP A 1 215 ? -21.577 -15.272 -28.357 1.00 90.38 215 ASP A CA 1
ATOM 1740 C C . ASP A 1 215 ? -20.365 -14.885 -29.219 1.00 90.38 215 ASP A C 1
ATOM 1742 O O . ASP A 1 215 ? -19.980 -15.674 -30.084 1.00 90.38 215 ASP A O 1
ATOM 1746 N N . ASP A 1 216 ? -19.682 -13.783 -28.887 1.00 91.81 216 ASP A N 1
ATOM 1747 C CA . ASP A 1 216 ? -18.603 -13.205 -29.690 1.00 91.81 216 ASP A CA 1
ATOM 1748 C C . ASP A 1 216 ? -17.229 -13.172 -28.993 1.00 91.81 216 ASP A C 1
ATOM 1750 O O . ASP A 1 216 ? -17.080 -13.024 -27.773 1.00 91.81 216 ASP A O 1
ATOM 1754 N N . VAL A 1 217 ? -16.177 -13.270 -29.813 1.00 96.19 217 VAL A N 1
ATOM 1755 C CA . VAL A 1 217 ? -14.781 -13.120 -29.388 1.00 96.19 217 VAL A CA 1
ATOM 1756 C C . VAL A 1 217 ? -14.308 -11.695 -29.658 1.00 96.19 217 VAL A C 1
ATOM 1758 O O . VAL A 1 217 ? -14.430 -11.177 -30.769 1.00 96.19 217 VAL A O 1
ATOM 1761 N N . ALA A 1 218 ? -13.726 -11.064 -28.641 1.00 94.50 218 ALA A N 1
ATOM 1762 C CA . ALA A 1 218 ? -13.201 -9.715 -28.746 1.00 94.50 218 ALA A CA 1
ATOM 1763 C C . ALA A 1 218 ? -11.858 -9.691 -29.487 1.00 94.50 218 ALA A C 1
ATOM 1765 O O . ALA A 1 218 ? -11.084 -10.648 -29.466 1.00 94.50 218 ALA A O 1
ATOM 1766 N N . ALA A 1 219 ? -11.530 -8.542 -30.072 1.00 95.19 219 ALA A N 1
ATOM 1767 C CA . ALA A 1 219 ? -10.238 -8.311 -30.720 1.00 95.19 219 ALA A CA 1
ATOM 1768 C C . ALA A 1 219 ? -9.310 -7.384 -29.916 1.00 95.19 219 ALA A C 1
ATOM 1770 O O . ALA A 1 219 ? -8.329 -6.893 -30.470 1.00 95.19 219 ALA A O 1
ATOM 1771 N N . GLY A 1 220 ? -9.634 -7.104 -28.649 1.00 95.06 220 GLY A N 1
ATOM 1772 C CA . GLY A 1 220 ? -8.856 -6.190 -27.804 1.00 95.06 220 GLY A CA 1
ATOM 1773 C C . GLY A 1 220 ? -7.791 -6.866 -26.940 1.00 95.06 220 GLY A C 1
ATOM 1774 O O . GLY A 1 220 ? -6.911 -6.185 -26.427 1.00 95.06 220 GLY A O 1
ATOM 1775 N N . VAL A 1 221 ? -7.860 -8.192 -26.775 1.00 98.00 221 VAL A N 1
ATOM 1776 C CA . VAL A 1 221 ? -6.877 -9.006 -26.047 1.00 98.00 221 VAL A CA 1
ATOM 1777 C C . VAL A 1 221 ? -6.740 -10.359 -26.743 1.00 98.00 221 VAL A C 1
ATOM 1779 O O . VAL A 1 221 ? -7.636 -11.205 -26.673 1.00 98.00 221 VAL A O 1
ATOM 1782 N N . MET A 1 222 ? -5.616 -10.569 -27.425 1.00 97.94 222 MET A N 1
ATOM 1783 C CA . MET A 1 222 ? -5.336 -11.808 -28.157 1.00 97.94 222 MET A CA 1
ATOM 1784 C C . MET A 1 222 ? -3.836 -12.057 -28.281 1.00 97.94 222 MET A C 1
ATOM 1786 O O . MET A 1 222 ? -3.053 -11.112 -28.305 1.00 97.94 222 MET A O 1
ATOM 1790 N N . GLY A 1 223 ? -3.427 -13.316 -28.403 1.00 97.62 223 GLY A N 1
ATOM 1791 C CA . GLY A 1 223 ? -2.029 -13.669 -28.620 1.00 97.62 223 GLY A CA 1
ATOM 1792 C C . GLY A 1 223 ? -1.861 -14.848 -29.562 1.00 97.62 223 GLY A C 1
ATOM 1793 O O . GLY A 1 223 ? -2.509 -15.876 -29.386 1.00 97.62 223 GLY A O 1
ATOM 1794 N N . PHE A 1 224 ? -0.973 -14.708 -30.546 1.00 96.81 224 PHE A N 1
ATOM 1795 C CA . PHE A 1 224 ? -0.614 -15.748 -31.514 1.00 96.81 224 PHE A CA 1
ATOM 1796 C C . PHE A 1 224 ? 0.884 -15.990 -31.413 1.00 96.81 224 PHE A C 1
ATOM 1798 O O . PHE A 1 224 ? 1.675 -15.075 -31.634 1.00 96.81 224 PHE A O 1
ATOM 1805 N N . ASP A 1 225 ? 1.300 -17.204 -31.076 1.00 93.06 225 ASP A N 1
ATOM 1806 C CA . ASP A 1 225 ? 2.724 -17.524 -31.097 1.00 93.06 225 ASP A CA 1
ATOM 1807 C C . ASP A 1 225 ? 3.188 -17.890 -32.520 1.00 93.06 225 ASP A C 1
ATOM 1809 O O . ASP A 1 225 ? 2.419 -17.911 -33.486 1.00 93.06 225 ASP A O 1
ATOM 1813 N N . MET A 1 226 ? 4.479 -18.179 -32.661 1.00 92.75 226 MET A N 1
ATOM 1814 C CA . MET A 1 226 ? 5.066 -18.560 -33.948 1.00 92.75 226 MET A CA 1
ATOM 1815 C C . MET A 1 226 ? 4.978 -20.070 -34.227 1.00 92.75 226 MET A C 1
ATOM 1817 O O . MET A 1 226 ? 5.599 -20.561 -35.169 1.00 92.75 226 MET A O 1
ATOM 1821 N N . SER A 1 227 ? 4.188 -20.817 -33.447 1.00 93.81 227 SER A N 1
ATOM 1822 C CA . SER A 1 227 ? 3.912 -22.230 -33.711 1.00 93.81 227 SER A CA 1
ATOM 1823 C C . SER A 1 227 ? 3.048 -22.405 -34.963 1.00 93.81 227 SER A C 1
ATOM 1825 O O . SER A 1 227 ? 2.389 -21.479 -35.440 1.00 93.81 227 SER A O 1
ATOM 1827 N N . LYS A 1 228 ? 2.964 -23.641 -35.470 1.00 95.69 228 LYS A N 1
ATOM 1828 C CA . LYS A 1 228 ? 2.084 -23.984 -36.599 1.00 95.69 228 LYS A CA 1
ATOM 1829 C C . LYS A 1 228 ? 0.632 -23.538 -36.372 1.00 95.69 228 LYS A C 1
ATOM 1831 O O . LYS A 1 228 ? -0.028 -23.127 -37.326 1.00 95.69 228 LYS A O 1
ATOM 1836 N N . LEU A 1 229 ? 0.138 -23.616 -35.134 1.00 95.81 229 LEU A N 1
ATOM 1837 C CA . LEU A 1 229 ? -1.217 -23.195 -34.787 1.00 95.81 229 LEU A CA 1
ATOM 1838 C C . LEU A 1 229 ? -1.351 -21.669 -34.830 1.00 95.81 229 LEU A C 1
ATOM 1840 O O . LEU A 1 229 ? -2.208 -21.170 -35.558 1.00 95.81 229 LEU A O 1
ATOM 1844 N N . GLY A 1 230 ? -0.487 -20.940 -34.119 1.00 95.75 230 GLY A N 1
ATOM 1845 C CA . GLY A 1 230 ? -0.519 -19.476 -34.082 1.00 95.75 230 GLY A CA 1
ATOM 1846 C C . GLY A 1 230 ? -0.382 -18.855 -35.471 1.00 95.75 230 GLY A C 1
ATOM 1847 O O . GLY A 1 230 ? -1.193 -18.014 -35.862 1.00 95.75 230 GLY A O 1
ATOM 1848 N N . ARG A 1 231 ? 0.539 -19.375 -36.294 1.00 95.50 231 ARG A N 1
ATOM 1849 C CA . ARG A 1 231 ? 0.698 -18.973 -37.703 1.00 95.50 231 ARG A CA 1
ATOM 1850 C C . ARG A 1 231 ? -0.549 -19.231 -38.543 1.00 95.50 231 ARG A C 1
ATOM 1852 O O . ARG A 1 231 ? -0.922 -18.376 -39.343 1.00 95.50 231 ARG A O 1
ATOM 1859 N N . ARG A 1 232 ? -1.199 -20.387 -38.368 1.00 97.19 232 ARG A N 1
ATOM 1860 C CA . ARG A 1 232 ? -2.435 -20.742 -39.084 1.00 97.19 232 ARG A CA 1
ATOM 1861 C C . ARG A 1 232 ? -3.576 -19.789 -38.730 1.00 97.19 232 ARG A C 1
ATOM 1863 O O . ARG A 1 232 ? -4.297 -19.370 -39.630 1.00 97.19 232 ARG A O 1
ATOM 1870 N N . VAL A 1 233 ? -3.742 -19.452 -37.450 1.00 97.62 233 VAL A N 1
ATOM 1871 C CA . VAL A 1 233 ? -4.800 -18.531 -37.002 1.00 97.62 233 VAL A CA 1
ATOM 1872 C C . VAL A 1 233 ? -4.516 -17.107 -37.471 1.00 97.62 233 VAL A C 1
ATOM 1874 O O . VAL A 1 233 ? -5.399 -16.482 -38.050 1.00 97.62 233 VAL A O 1
ATOM 1877 N N . ALA A 1 234 ? -3.282 -16.622 -37.320 1.00 97.31 234 ALA A N 1
ATOM 1878 C CA . ALA A 1 234 ? -2.892 -15.298 -37.798 1.00 97.31 234 ALA A CA 1
ATOM 1879 C C . ALA A 1 234 ? -3.115 -15.147 -39.315 1.00 97.31 234 ALA A C 1
ATOM 1881 O O . ALA A 1 234 ? -3.686 -14.154 -39.765 1.00 97.31 234 ALA A O 1
ATOM 1882 N N . ASP A 1 235 ? -2.705 -16.139 -40.115 1.00 97.88 235 ASP A N 1
ATOM 1883 C CA . ASP A 1 235 ? -2.904 -16.139 -41.572 1.00 97.88 235 ASP A CA 1
ATOM 1884 C C . ASP A 1 235 ? -4.392 -16.189 -41.945 1.00 97.88 235 ASP A C 1
ATOM 1886 O O . ASP A 1 235 ? -4.831 -15.449 -42.828 1.00 97.88 235 ASP A O 1
ATOM 1890 N N . ALA A 1 236 ? -5.191 -16.983 -41.226 1.00 97.94 236 ALA A N 1
ATOM 1891 C CA . ALA A 1 236 ? -6.635 -17.025 -41.419 1.00 97.94 236 ALA A CA 1
ATOM 1892 C C . ALA A 1 236 ? -7.299 -15.668 -41.128 1.00 97.94 236 ALA A C 1
ATOM 1894 O O . ALA A 1 236 ? -8.104 -15.220 -41.945 1.00 97.94 236 ALA A O 1
ATOM 1895 N N . CYS A 1 237 ? -6.918 -14.982 -40.045 1.00 98.31 237 CYS A N 1
ATOM 1896 C CA . CYS A 1 237 ? -7.428 -13.648 -39.714 1.00 98.31 237 CYS A CA 1
ATOM 1897 C C . CYS A 1 237 ? -7.092 -12.620 -40.804 1.00 98.31 237 CYS A C 1
ATOM 1899 O O . CYS A 1 237 ? -7.977 -11.921 -41.291 1.00 98.31 237 CYS A O 1
ATOM 1901 N N . VAL A 1 238 ? -5.830 -12.555 -41.241 1.00 97.81 238 VAL A N 1
ATOM 1902 C CA . VAL A 1 238 ? -5.385 -11.602 -42.274 1.00 97.81 238 VAL A CA 1
ATOM 1903 C C . VAL A 1 238 ? -6.079 -11.867 -43.620 1.00 97.81 238 VAL A C 1
ATOM 1905 O O . VAL A 1 238 ? -6.482 -10.931 -44.316 1.00 97.81 238 VAL A O 1
ATOM 1908 N N . ARG A 1 239 ? -6.287 -13.137 -43.992 1.00 96.81 239 ARG A N 1
ATOM 1909 C CA . ARG A 1 239 ? -7.040 -13.502 -45.207 1.00 96.81 239 ARG A CA 1
ATOM 1910 C C . ARG A 1 239 ? -8.532 -13.210 -45.094 1.00 96.81 239 ARG A C 1
ATOM 1912 O O . ARG A 1 239 ? -9.127 -12.799 -46.092 1.00 96.81 239 ARG A O 1
ATOM 1919 N N . ASP A 1 240 ? -9.136 -13.438 -43.928 1.00 97.44 240 ASP A N 1
ATOM 1920 C CA . ASP A 1 240 ? -10.540 -13.102 -43.678 1.00 97.44 240 ASP A CA 1
ATOM 1921 C C . ASP A 1 240 ? -10.744 -11.591 -43.781 1.00 97.44 240 ASP A C 1
ATOM 1923 O O . ASP A 1 240 ? -11.635 -11.165 -44.511 1.00 97.44 240 ASP A O 1
ATOM 1927 N N . LEU A 1 241 ? -9.854 -10.794 -43.178 1.00 95.25 241 LEU A N 1
ATOM 1928 C CA . LEU A 1 241 ? -9.872 -9.337 -43.283 1.00 95.25 241 LEU A CA 1
ATOM 1929 C C . LEU A 1 241 ? -9.827 -8.889 -44.745 1.00 95.25 241 LEU A C 1
ATOM 1931 O O . LEU A 1 241 ? -10.685 -8.128 -45.176 1.00 95.25 241 LEU A O 1
ATOM 1935 N N . ARG A 1 242 ? -8.901 -9.428 -45.548 1.00 94.25 242 ARG A N 1
ATOM 1936 C CA . ARG A 1 242 ? -8.814 -9.114 -46.985 1.00 94.25 242 ARG A CA 1
ATOM 1937 C C . ARG A 1 242 ? -10.105 -9.414 -47.747 1.00 94.25 242 ARG A C 1
ATOM 1939 O O . ARG A 1 242 ? -10.482 -8.662 -48.640 1.00 94.25 242 ARG A O 1
ATOM 1946 N N . LYS A 1 243 ? -10.732 -10.557 -47.460 1.00 94.94 243 LYS A N 1
ATOM 1947 C CA . LYS A 1 243 ? -11.887 -11.064 -48.215 1.00 94.94 243 LYS A CA 1
ATOM 1948 C C . LYS A 1 243 ? -13.200 -10.412 -47.783 1.00 94.94 243 LYS A C 1
ATOM 1950 O O . LYS A 1 243 ? -14.065 -10.189 -48.622 1.00 94.94 243 LYS A O 1
ATOM 1955 N N . ASN A 1 244 ? -13.347 -10.152 -46.489 1.00 95.69 244 ASN A N 1
ATOM 1956 C CA . ASN A 1 244 ? -14.614 -9.806 -45.851 1.00 95.69 244 ASN A CA 1
ATOM 1957 C C . ASN A 1 244 ? -14.597 -8.406 -45.224 1.00 95.69 244 ASN A C 1
ATOM 1959 O O . ASN A 1 244 ? -15.447 -8.118 -44.379 1.00 95.69 244 ASN A O 1
ATOM 1963 N N . PHE A 1 245 ? -13.640 -7.550 -45.600 1.00 95.75 245 PHE A N 1
ATOM 1964 C CA . PHE A 1 245 ? -13.578 -6.176 -45.112 1.00 95.75 245 PHE A CA 1
ATOM 1965 C C . PHE A 1 245 ? -14.881 -5.425 -45.402 1.00 95.75 245 PHE A C 1
ATOM 1967 O O . PHE A 1 245 ? -15.386 -5.439 -46.525 1.00 95.75 245 PHE A O 1
ATOM 1974 N N . ARG A 1 246 ? -15.383 -4.705 -44.399 1.00 95.38 246 ARG A N 1
ATOM 1975 C CA . ARG A 1 246 ? -16.555 -3.833 -44.514 1.00 95.38 246 ARG A CA 1
ATOM 1976 C C . ARG A 1 246 ? -16.275 -2.462 -43.931 1.00 95.38 246 ARG A C 1
ATOM 1978 O O . ARG A 1 246 ? -16.225 -2.305 -42.716 1.00 95.38 246 ARG A O 1
ATOM 1985 N N . GLY A 1 247 ? -16.139 -1.463 -44.799 1.00 92.06 247 GLY A N 1
ATOM 1986 C CA . GLY A 1 247 ? -15.963 -0.066 -44.390 1.00 92.06 247 GLY A CA 1
ATOM 1987 C C . GLY A 1 247 ? -17.234 0.573 -43.814 1.00 92.06 247 GLY A C 1
ATOM 1988 O O . GLY A 1 247 ? -17.181 1.645 -43.221 1.00 92.06 247 GLY A O 1
ATOM 1989 N N . ASP A 1 248 ? -18.387 -0.068 -43.982 1.00 91.56 248 ASP A N 1
ATOM 1990 C CA . ASP A 1 248 ? -19.700 0.393 -43.529 1.00 91.56 248 ASP A CA 1
ATOM 1991 C C . ASP A 1 248 ? -20.108 -0.143 -42.150 1.00 91.56 248 ASP A C 1
ATOM 1993 O O . ASP A 1 248 ? -21.035 0.385 -41.543 1.00 91.56 248 ASP A O 1
ATOM 1997 N N . VAL A 1 249 ? -19.401 -1.146 -41.614 1.00 90.81 249 VAL A N 1
ATOM 1998 C CA . VAL A 1 249 ? -19.681 -1.705 -40.283 1.00 90.81 249 VAL A CA 1
ATOM 1999 C C . VAL A 1 249 ? -18.475 -1.597 -39.377 1.00 90.81 249 VAL A C 1
ATOM 2001 O O . VAL A 1 249 ? -17.416 -2.155 -39.647 1.00 90.81 249 VAL A O 1
ATOM 2004 N N . TRP A 1 250 ? -18.679 -0.920 -38.250 1.00 87.00 250 TRP A N 1
ATOM 2005 C CA . TRP A 1 250 ? -17.643 -0.634 -37.266 1.00 87.00 250 TRP A CA 1
ATOM 2006 C C . TRP A 1 250 ? -16.932 -1.905 -36.760 1.00 87.00 250 TRP A C 1
ATOM 2008 O O . TRP A 1 250 ? -15.733 -2.034 -36.964 1.00 87.00 250 TRP A O 1
ATOM 2018 N N . GLY A 1 251 ? -17.660 -2.886 -36.210 1.00 87.75 251 GLY A N 1
ATOM 2019 C CA . GLY A 1 251 ? -17.069 -4.082 -35.577 1.00 87.75 251 GLY A CA 1
ATOM 2020 C C . GLY A 1 251 ? -16.737 -5.268 -36.500 1.00 87.75 251 GLY A C 1
ATOM 2021 O O . GLY A 1 251 ? -16.269 -6.301 -36.023 1.00 87.75 251 GLY A O 1
ATOM 2022 N N . ASN A 1 252 ? -16.979 -5.170 -37.815 1.00 94.06 252 ASN A N 1
ATOM 2023 C CA . ASN A 1 252 ? -16.829 -6.315 -38.728 1.00 94.06 252 ASN A CA 1
ATOM 2024 C C . ASN A 1 252 ? -15.365 -6.729 -38.958 1.00 94.06 252 ASN A C 1
ATOM 2026 O O . ASN A 1 252 ? -15.098 -7.897 -39.264 1.00 94.06 252 ASN A O 1
ATOM 2030 N N . ASN A 1 253 ? -14.449 -5.764 -38.852 1.00 94.94 253 ASN A N 1
ATOM 2031 C CA . ASN A 1 253 ? -13.049 -5.919 -39.246 1.00 94.94 253 ASN A CA 1
ATOM 2032 C C . ASN A 1 253 ? -12.130 -6.232 -38.056 1.00 94.94 253 ASN A C 1
ATOM 2034 O O . ASN A 1 253 ? -11.076 -6.817 -38.268 1.00 94.94 253 ASN A O 1
ATOM 2038 N N . GLY A 1 254 ? -12.543 -5.893 -36.830 1.00 93.50 254 GLY A N 1
ATOM 2039 C CA . GLY A 1 254 ? -11.914 -6.313 -35.576 1.00 93.50 254 GLY A CA 1
ATOM 2040 C C . GLY A 1 254 ? -12.574 -7.587 -35.028 1.00 93.50 254 GLY A C 1
ATOM 2041 O O . GLY A 1 254 ? -12.350 -8.657 -35.594 1.00 93.50 254 GLY A O 1
ATOM 2042 N N . PRO A 1 255 ? -13.435 -7.512 -33.989 1.00 94.31 255 PRO A N 1
ATOM 2043 C CA . PRO A 1 255 ? -14.080 -8.683 -33.369 1.00 94.31 255 PRO A CA 1
ATOM 2044 C C . PRO A 1 255 ? -14.723 -9.666 -34.360 1.00 94.31 255 PRO A C 1
ATOM 2046 O O . PRO A 1 255 ? -14.616 -10.883 -34.194 1.00 94.31 255 PRO A O 1
ATOM 2049 N N . GLY A 1 256 ? -15.318 -9.165 -35.450 1.00 95.88 256 GLY A N 1
ATOM 2050 C CA . GLY A 1 256 ? -15.889 -10.012 -36.498 1.00 95.88 256 GLY A CA 1
ATOM 2051 C C . GLY A 1 256 ? -14.877 -10.943 -37.182 1.00 95.88 256 GLY A C 1
ATOM 2052 O O . GLY A 1 256 ? -15.221 -12.082 -37.497 1.00 95.88 256 GLY A O 1
ATOM 2053 N N . VAL A 1 257 ? -13.628 -10.511 -37.388 1.00 97.69 257 VAL A N 1
ATOM 2054 C CA . VAL A 1 257 ? -12.579 -11.325 -38.033 1.00 97.69 257 VAL A CA 1
ATOM 2055 C C . VAL A 1 257 ? -12.169 -12.491 -37.143 1.00 97.69 257 VAL A C 1
ATOM 2057 O O . VAL A 1 257 ? -12.185 -13.640 -37.597 1.00 97.69 257 VAL A O 1
ATOM 2060 N N . ILE A 1 258 ? -11.829 -12.227 -35.877 1.00 97.69 258 ILE A N 1
ATOM 2061 C CA . ILE A 1 258 ? -11.419 -13.294 -34.955 1.00 97.69 258 ILE A CA 1
ATOM 2062 C C . ILE A 1 258 ? -12.581 -14.243 -34.654 1.00 97.69 258 ILE A C 1
ATOM 2064 O O . ILE A 1 258 ? -12.387 -15.457 -34.685 1.00 97.69 258 ILE A O 1
ATOM 2068 N N . THR A 1 259 ? -13.800 -13.721 -34.493 1.00 96.94 259 THR A N 1
ATOM 2069 C CA . THR A 1 259 ? -14.998 -14.538 -34.261 1.00 96.94 259 THR A CA 1
ATOM 2070 C C . THR A 1 259 ? -15.262 -15.477 -35.434 1.00 96.94 259 THR A C 1
ATOM 2072 O O . THR A 1 259 ? -15.299 -16.688 -35.239 1.00 96.94 259 THR A O 1
ATOM 2075 N N . ARG A 1 260 ? -15.333 -14.979 -36.679 1.00 96.94 260 ARG A N 1
ATOM 2076 C CA . ARG A 1 260 ? -15.532 -15.842 -37.864 1.00 96.94 260 ARG A CA 1
ATOM 2077 C C . ARG A 1 260 ? -14.403 -16.849 -38.056 1.00 96.94 260 ARG A C 1
ATOM 2079 O O . ARG A 1 260 ? -14.641 -17.967 -38.517 1.00 96.94 260 ARG A O 1
ATOM 2086 N N . THR A 1 261 ? -13.169 -16.455 -37.749 1.00 97.69 261 THR A N 1
ATOM 2087 C CA . THR A 1 261 ? -12.001 -17.335 -37.863 1.00 97.69 261 THR A CA 1
ATOM 2088 C C . THR A 1 261 ? -12.091 -18.484 -36.865 1.00 97.69 261 THR A C 1
ATOM 2090 O O . THR A 1 261 ? -11.917 -19.641 -37.251 1.00 97.69 261 THR A O 1
ATOM 2093 N N . LEU A 1 262 ? -12.430 -18.194 -35.608 1.00 97.75 262 LEU A N 1
ATOM 2094 C CA . LEU A 1 262 ? -12.566 -19.204 -34.562 1.00 97.75 262 LEU A CA 1
ATOM 2095 C C . LEU A 1 262 ? -13.838 -20.039 -34.712 1.00 97.75 262 LEU A C 1
ATOM 2097 O O . LEU A 1 262 ? -13.779 -21.242 -34.494 1.00 97.75 262 LEU A O 1
ATOM 2101 N N . GLN A 1 263 ? -14.946 -19.479 -35.199 1.00 97.38 263 GLN A N 1
ATOM 2102 C CA . GLN A 1 263 ? -16.139 -20.259 -35.551 1.00 97.38 263 GLN A CA 1
ATOM 2103 C C . GLN A 1 263 ? -15.811 -21.361 -36.569 1.00 97.38 263 GLN A C 1
ATOM 2105 O O . GLN A 1 263 ? -16.198 -22.519 -36.396 1.00 97.38 263 GLN A O 1
ATOM 2110 N N . LYS A 1 264 ? -15.019 -21.025 -37.600 1.00 96.88 264 LYS A N 1
ATOM 2111 C CA . LYS A 1 264 ? -14.526 -21.992 -38.595 1.00 96.88 264 LYS A CA 1
ATOM 2112 C C . LYS A 1 264 ? -13.520 -22.977 -37.995 1.00 96.88 264 LYS A C 1
ATOM 2114 O O . LYS A 1 264 ? -13.588 -24.161 -38.304 1.00 96.88 264 LYS A O 1
ATOM 2119 N N . LEU A 1 265 ? -12.586 -22.504 -37.165 1.00 96.75 265 LEU A N 1
ATOM 2120 C CA . LEU A 1 265 ? -11.544 -23.345 -36.563 1.00 96.75 265 LEU A CA 1
ATOM 2121 C C . LEU A 1 265 ? -12.113 -24.348 -35.552 1.00 96.75 265 LEU A C 1
ATOM 2123 O O . LEU A 1 265 ? -11.689 -25.495 -35.544 1.00 96.75 265 LEU A O 1
ATOM 2127 N N . CYS A 1 266 ? -13.050 -23.910 -34.714 1.00 97.19 266 CYS A N 1
ATOM 2128 C CA . CYS A 1 266 ? -13.617 -24.673 -33.602 1.00 97.19 266 CYS A CA 1
ATOM 2129 C C . CYS A 1 266 ? -14.912 -25.418 -33.975 1.00 97.19 266 CYS A C 1
ATOM 2131 O O . CYS A 1 266 ? -15.509 -26.091 -33.125 1.00 97.19 266 CYS A O 1
ATOM 2133 N N . ALA A 1 267 ? -15.373 -25.256 -35.224 1.00 97.06 267 ALA A N 1
ATOM 2134 C CA . ALA A 1 267 ? -16.621 -25.801 -35.754 1.00 97.06 267 ALA A CA 1
ATOM 2135 C C . ALA A 1 267 ? -17.816 -25.554 -34.812 1.00 97.06 267 ALA A C 1
ATOM 2137 O O . ALA A 1 267 ? -18.519 -26.484 -34.410 1.00 97.06 267 ALA A O 1
ATOM 2138 N N . THR A 1 268 ? -18.000 -24.304 -34.388 1.00 96.06 268 THR A N 1
ATOM 2139 C CA . THR A 1 268 ? -19.113 -23.874 -33.527 1.00 96.06 268 THR A CA 1
ATOM 2140 C C . THR A 1 268 ? -19.485 -22.422 -33.814 1.00 96.06 268 THR A C 1
ATOM 2142 O O . THR A 1 268 ? -18.715 -21.704 -34.444 1.00 96.06 268 THR A O 1
ATOM 2145 N N . THR A 1 269 ? -20.664 -21.993 -33.364 1.00 94.12 269 THR A N 1
ATOM 2146 C CA . THR A 1 269 ? -21.165 -20.628 -33.589 1.00 94.12 269 THR A CA 1
ATOM 2147 C C . THR A 1 269 ? -20.850 -19.698 -32.418 1.00 94.12 269 THR A C 1
ATOM 2149 O O . THR A 1 269 ? -20.445 -18.564 -32.649 1.00 94.12 269 THR A O 1
ATOM 2152 N N . TYR A 1 270 ? -20.994 -20.166 -31.177 1.00 94.50 270 TYR A N 1
ATOM 2153 C CA . TYR A 1 270 ? -20.914 -19.314 -29.988 1.00 94.50 270 TYR A CA 1
ATOM 2154 C C . TYR A 1 270 ? -19.560 -19.423 -29.285 1.00 94.50 270 TYR A C 1
ATOM 2156 O O . TYR A 1 270 ? -19.018 -20.523 -29.143 1.00 94.50 270 TYR A O 1
ATOM 2164 N N . ALA A 1 271 ? -19.049 -18.299 -28.773 1.00 94.44 271 ALA A N 1
ATOM 2165 C CA . ALA A 1 271 ? -17.802 -18.247 -28.008 1.00 94.44 271 ALA A CA 1
ATOM 2166 C C . ALA A 1 271 ? -17.802 -19.189 -26.789 1.00 94.44 271 ALA A C 1
ATOM 2168 O O . ALA A 1 271 ? -16.786 -19.821 -26.500 1.00 94.44 271 ALA A O 1
ATOM 2169 N N . ARG A 1 272 ? -18.949 -19.366 -26.114 1.00 94.31 272 ARG A N 1
ATOM 2170 C CA . ARG A 1 272 ? -19.090 -20.284 -24.962 1.00 94.31 272 ARG A CA 1
ATOM 2171 C C . ARG A 1 272 ? -18.728 -21.743 -25.266 1.00 94.31 272 ARG A C 1
ATOM 2173 O O . ARG A 1 272 ? -18.328 -22.469 -24.362 1.00 94.31 272 ARG A O 1
ATOM 2180 N N . A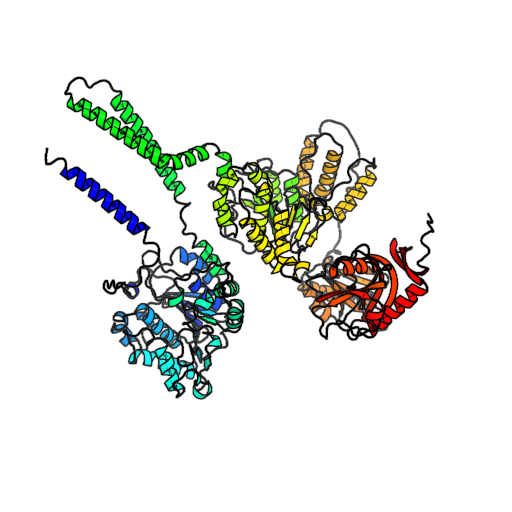SP A 1 273 ? -18.855 -22.157 -26.526 1.00 95.56 273 ASP A N 1
ATOM 2181 C CA . ASP A 1 273 ? -18.611 -23.532 -26.967 1.00 95.56 273 ASP A CA 1
ATOM 2182 C C . ASP A 1 273 ? -17.190 -23.724 -27.531 1.00 95.56 273 ASP A C 1
ATOM 2184 O O . ASP A 1 273 ? -16.797 -24.841 -27.877 1.00 95.56 273 ASP A O 1
ATOM 2188 N N . MET A 1 274 ? -16.393 -22.653 -27.628 1.00 96.38 274 MET A N 1
ATOM 2189 C CA . MET A 1 274 ? -15.032 -22.653 -28.180 1.00 96.38 274 MET A CA 1
ATOM 2190 C C . MET A 1 274 ? -13.997 -23.176 -27.169 1.00 96.38 274 MET A C 1
ATOM 2192 O O . MET A 1 274 ? -13.076 -22.478 -26.751 1.00 96.38 274 MET A O 1
ATOM 2196 N N . THR A 1 275 ? -14.145 -24.436 -26.761 1.00 95.31 275 THR A N 1
ATOM 2197 C CA . THR A 1 275 ? -13.182 -25.100 -25.865 1.00 95.31 275 THR A CA 1
ATOM 2198 C C . THR A 1 275 ? -11.838 -25.352 -26.555 1.00 95.31 275 THR A C 1
ATOM 2200 O O . THR A 1 275 ? -11.793 -25.617 -27.758 1.00 95.31 275 THR A O 1
ATOM 2203 N N . THR A 1 276 ? -10.742 -25.376 -25.788 1.00 95.50 276 THR A N 1
ATOM 2204 C CA . THR A 1 276 ? -9.381 -25.612 -26.306 1.00 95.50 276 THR A CA 1
ATOM 2205 C C . THR A 1 276 ? -9.275 -26.879 -27.161 1.00 95.50 276 THR A C 1
ATOM 2207 O O . THR A 1 276 ? -8.622 -26.872 -28.203 1.00 95.50 276 THR A O 1
ATOM 2210 N N . ASN A 1 277 ? -9.975 -27.952 -26.780 1.00 94.88 277 ASN A N 1
ATOM 2211 C CA . ASN A 1 277 ? -9.996 -29.202 -27.545 1.00 94.88 277 ASN A CA 1
ATOM 2212 C C . ASN A 1 277 ? -10.672 -29.034 -28.912 1.00 94.88 277 ASN A C 1
ATOM 2214 O O . ASN A 1 277 ? -10.131 -29.478 -29.925 1.00 94.88 277 ASN A O 1
ATOM 2218 N N . ARG A 1 278 ? -11.830 -28.362 -28.962 1.00 95.56 278 ARG A N 1
ATOM 2219 C CA . ARG A 1 278 ? -12.538 -28.088 -30.225 1.00 95.56 278 ARG A CA 1
ATOM 2220 C C . ARG A 1 278 ? -11.753 -27.143 -31.121 1.00 95.56 278 ARG A C 1
ATOM 2222 O O . ARG A 1 278 ? -11.758 -27.305 -32.331 1.00 95.56 278 ARG A O 1
ATOM 2229 N N . CYS A 1 279 ? -11.054 -26.191 -30.521 1.00 96.12 279 CYS A N 1
ATOM 2230 C CA . CYS A 1 279 ? -10.244 -25.199 -31.212 1.00 96.12 279 CYS A CA 1
ATOM 2231 C C . CYS A 1 279 ? -8.811 -25.674 -31.507 1.00 96.12 279 CYS A C 1
ATOM 2233 O O . CYS A 1 279 ? -7.928 -24.854 -31.761 1.00 96.12 279 CYS A O 1
ATOM 2235 N N . HIS A 1 280 ? -8.559 -26.989 -31.476 1.00 95.00 280 HIS A N 1
ATOM 2236 C CA . HIS A 1 280 ? -7.274 -27.600 -31.829 1.00 95.00 280 HIS A CA 1
ATOM 2237 C C . HIS A 1 280 ? -6.067 -27.028 -31.061 1.00 95.00 280 HIS A C 1
ATOM 2239 O O . HIS A 1 280 ? -4.996 -26.836 -31.636 1.00 95.00 280 HIS A O 1
ATOM 2245 N N . GLY A 1 281 ? -6.242 -26.747 -29.768 1.00 94.56 281 GLY A N 1
ATOM 2246 C CA . GLY A 1 281 ? -5.213 -26.181 -28.893 1.00 94.56 281 GLY A CA 1
ATOM 2247 C C . GLY A 1 281 ? -5.275 -24.660 -28.730 1.00 94.56 281 GLY A C 1
ATOM 2248 O O . GLY A 1 281 ? -4.568 -24.126 -27.881 1.00 94.56 281 GLY A O 1
ATOM 2249 N N . PHE A 1 282 ? -6.120 -23.952 -29.488 1.00 98.06 282 PHE A N 1
ATOM 2250 C CA . PHE A 1 282 ? -6.318 -22.509 -29.320 1.00 98.06 282 PHE A CA 1
ATOM 2251 C C . PHE A 1 282 ? -7.289 -22.242 -28.165 1.00 98.06 282 PHE A C 1
ATOM 2253 O O . PHE A 1 282 ? -8.349 -22.858 -28.099 1.00 98.06 282 PHE A O 1
ATOM 2260 N N . THR A 1 283 ? -6.960 -21.326 -27.256 1.00 98.31 283 THR A N 1
ATOM 2261 C CA . THR A 1 283 ? -7.757 -21.098 -26.039 1.00 98.31 283 THR A CA 1
ATOM 2262 C C . THR A 1 283 ? -8.614 -19.840 -26.145 1.00 98.31 283 THR A C 1
ATOM 2264 O O . THR A 1 283 ? -8.097 -18.732 -26.264 1.00 98.31 283 THR A O 1
ATOM 2267 N N . VAL A 1 284 ? -9.936 -19.991 -26.040 1.00 98.12 284 VAL A N 1
ATOM 2268 C CA . VAL A 1 284 ? -10.858 -18.858 -25.876 1.00 98.12 284 VAL A CA 1
ATOM 2269 C C . VAL A 1 284 ? -11.178 -18.700 -24.394 1.00 98.12 284 VAL A C 1
ATOM 2271 O O . VAL A 1 284 ? -11.823 -19.553 -23.786 1.00 98.12 284 VAL A O 1
ATOM 2274 N N . TYR A 1 285 ? -10.683 -17.623 -23.788 1.00 97.94 285 TYR A N 1
ATOM 2275 C CA . TYR A 1 285 ? -10.924 -17.336 -22.377 1.00 97.94 285 TYR A CA 1
ATOM 2276 C C . TYR A 1 285 ? -12.308 -16.727 -22.169 1.00 97.94 285 TYR A C 1
ATOM 2278 O O . TYR A 1 285 ? -12.755 -15.899 -22.960 1.00 97.94 285 TYR A O 1
ATOM 2286 N N . SER A 1 286 ? -12.966 -17.097 -21.068 1.00 96.25 286 SER A N 1
ATOM 2287 C CA . SER A 1 286 ? -14.263 -16.527 -20.704 1.00 96.25 286 SER A CA 1
ATOM 2288 C C . SER A 1 286 ? -14.161 -15.024 -20.395 1.00 96.25 286 SER A C 1
ATOM 2290 O O . SER A 1 286 ? -13.088 -14.546 -19.997 1.00 96.25 286 SER A O 1
ATOM 2292 N N . PRO A 1 287 ? -15.281 -14.275 -20.475 1.00 95.50 287 PRO A N 1
ATOM 2293 C CA . PRO A 1 287 ? -15.272 -12.834 -20.235 1.00 95.50 287 PRO A CA 1
ATOM 2294 C C . PRO A 1 287 ? -14.664 -12.442 -18.884 1.00 95.50 287 PRO A C 1
ATOM 2296 O O . PRO A 1 287 ? -13.968 -11.442 -18.789 1.00 95.50 287 PRO A O 1
ATOM 2299 N N . SER A 1 288 ? -14.805 -13.261 -17.837 1.00 95.50 288 SER A N 1
ATOM 2300 C CA . SER A 1 288 ? -14.232 -12.978 -16.510 1.00 95.50 288 SER A CA 1
ATOM 2301 C C . SER A 1 288 ? -12.707 -12.800 -16.477 1.00 95.50 288 SER A C 1
ATOM 2303 O O . SER A 1 288 ? -12.193 -12.277 -15.493 1.00 95.50 288 SER A O 1
ATOM 2305 N N . VAL A 1 289 ? -11.979 -13.246 -17.507 1.00 96.88 289 VAL A N 1
ATOM 2306 C CA . VAL A 1 289 ? -10.510 -13.172 -17.554 1.00 96.88 289 VAL A CA 1
ATOM 2307 C C . VAL A 1 289 ? -10.012 -11.826 -18.086 1.00 96.88 289 VAL A C 1
ATOM 2309 O O . VAL A 1 289 ? -9.053 -11.290 -17.532 1.00 96.88 289 VAL A O 1
ATOM 2312 N N . PHE A 1 290 ? -10.651 -11.283 -19.127 1.00 97.19 290 PHE A N 1
ATOM 2313 C CA . PHE A 1 290 ? -10.195 -10.070 -19.833 1.00 97.19 290 PHE A CA 1
ATOM 2314 C C . PHE A 1 290 ? -11.277 -8.989 -19.995 1.00 97.19 290 PHE A C 1
ATOM 2316 O O . PHE A 1 290 ? -10.969 -7.803 -20.099 1.00 97.19 290 PHE A O 1
ATOM 2323 N N . TYR A 1 291 ? -12.549 -9.385 -19.955 1.00 96.75 291 TYR A N 1
ATOM 2324 C CA . TYR A 1 291 ? -13.731 -8.532 -20.117 1.00 96.75 291 TYR A CA 1
ATOM 2325 C C . TYR A 1 291 ? -14.711 -8.695 -18.937 1.00 96.75 291 TYR A C 1
ATOM 2327 O O . TYR A 1 291 ? -15.904 -8.944 -19.134 1.00 96.75 291 TYR A O 1
ATOM 2335 N N . PRO A 1 292 ? -14.243 -8.590 -17.674 1.00 95.62 292 PRO A N 1
ATOM 2336 C CA . PRO A 1 292 ? -15.043 -8.975 -16.509 1.00 95.62 292 PRO A CA 1
ATOM 2337 C C . PRO A 1 292 ? -16.283 -8.094 -16.295 1.00 95.62 292 PRO A C 1
ATOM 2339 O O . PRO A 1 292 ? -17.249 -8.516 -15.655 1.00 95.62 292 PRO A O 1
ATOM 2342 N N . ILE A 1 293 ? -16.274 -6.873 -16.837 1.00 95.19 293 ILE A N 1
ATOM 2343 C CA . ILE A 1 293 ? -17.433 -5.986 -16.913 1.00 95.19 293 ILE A CA 1
ATOM 2344 C C . ILE A 1 293 ? -17.753 -5.748 -18.386 1.00 95.19 293 ILE A C 1
ATOM 2346 O O . ILE A 1 293 ? -17.042 -5.030 -19.085 1.00 95.19 293 ILE A O 1
ATOM 2350 N N . HIS A 1 294 ? -18.870 -6.321 -18.822 1.00 94.12 294 HIS A N 1
ATOM 2351 C CA . HIS A 1 294 ? -19.410 -6.172 -20.169 1.00 94.12 294 HIS A CA 1
ATOM 2352 C C . HIS A 1 294 ? -19.644 -4.698 -20.548 1.00 94.12 294 HIS A C 1
ATOM 2354 O O . HIS A 1 294 ? -20.095 -3.915 -19.704 1.00 94.12 294 HIS A O 1
ATOM 2360 N N . TYR A 1 295 ? -19.449 -4.330 -21.821 1.00 91.31 295 TYR A N 1
ATOM 2361 C CA . TYR A 1 295 ? -19.509 -2.939 -22.298 1.00 91.31 295 TYR A CA 1
ATOM 2362 C C . TYR A 1 295 ? -20.812 -2.220 -21.915 1.00 91.31 295 TYR A C 1
ATOM 2364 O O . TYR A 1 295 ? -20.781 -1.080 -21.474 1.00 91.31 295 TYR A O 1
ATOM 2372 N N . LYS A 1 296 ? -21.973 -2.891 -21.953 1.00 92.12 296 LYS A N 1
ATOM 2373 C CA . LYS A 1 296 ? -23.268 -2.321 -21.496 1.00 92.12 296 LYS A CA 1
ATOM 2374 C C . LYS A 1 296 ? -23.261 -1.825 -20.037 1.00 92.12 296 LYS A C 1
ATOM 2376 O O . LYS A 1 296 ? -24.110 -1.025 -19.660 1.00 92.12 296 LYS A O 1
ATOM 2381 N N . LYS A 1 297 ? -22.333 -2.313 -19.210 1.00 94.12 297 LYS A N 1
ATOM 2382 C CA . LYS A 1 297 ? -22.167 -1.978 -17.787 1.00 94.12 297 LYS A CA 1
ATOM 2383 C C . LYS A 1 297 ? -20.860 -1.218 -17.515 1.00 94.12 297 LYS A C 1
ATOM 2385 O O . LYS A 1 297 ? -20.453 -1.149 -16.358 1.00 94.12 297 LYS A O 1
ATOM 2390 N N . TRP A 1 298 ? -20.226 -0.634 -18.539 1.00 93.88 298 TRP A N 1
ATOM 2391 C CA . TRP A 1 298 ? -18.922 0.044 -18.448 1.00 93.88 298 TRP A CA 1
ATOM 2392 C C . TRP A 1 298 ? -18.831 1.068 -17.304 1.00 93.88 298 TRP A C 1
ATOM 2394 O O . TRP A 1 298 ? -17.787 1.188 -16.668 1.00 93.88 298 TRP A O 1
ATOM 2404 N N . LYS A 1 299 ? -19.936 1.751 -16.977 1.00 93.94 299 LYS A N 1
ATOM 2405 C CA . LYS A 1 299 ? -19.998 2.726 -15.876 1.00 93.94 299 LYS A CA 1
ATOM 2406 C C . LYS A 1 299 ? -19.594 2.156 -14.517 1.00 93.94 299 LYS A C 1
ATOM 2408 O O . LYS A 1 299 ? -19.082 2.895 -13.686 1.00 93.94 299 LYS A O 1
ATOM 2413 N N . LYS A 1 300 ? -19.724 0.841 -14.298 1.00 94.31 300 LYS A N 1
ATOM 2414 C CA . LYS A 1 300 ? -19.292 0.187 -13.052 1.00 94.31 300 LYS A CA 1
ATOM 2415 C C . LYS A 1 300 ? -17.807 0.378 -12.744 1.00 94.31 300 LYS A C 1
ATOM 2417 O O . LYS A 1 300 ? -17.434 0.325 -11.579 1.00 94.31 300 LYS A O 1
ATOM 2422 N N . TYR A 1 301 ? -16.965 0.614 -13.749 1.00 93.62 301 TYR A N 1
ATOM 2423 C CA . TYR A 1 301 ? -15.559 0.958 -13.526 1.00 93.62 301 TYR A CA 1
ATOM 2424 C C . TYR A 1 301 ? -15.380 2.335 -12.872 1.00 93.62 301 TYR A C 1
ATOM 2426 O O . TYR A 1 301 ? -14.383 2.569 -12.193 1.00 93.62 301 TYR A O 1
ATOM 2434 N N . PHE A 1 302 ? -16.340 3.237 -13.053 1.00 92.75 302 PHE A N 1
ATOM 2435 C CA . PHE A 1 302 ? -16.217 4.659 -12.740 1.00 92.75 302 PHE A CA 1
ATOM 2436 C C . PHE A 1 302 ? -17.235 5.145 -11.697 1.00 92.75 302 PHE A C 1
ATOM 2438 O O . PHE A 1 302 ? -17.246 6.319 -11.347 1.00 92.75 302 PHE A O 1
ATOM 2445 N N . GLU A 1 303 ? -18.054 4.248 -11.149 1.00 88.81 303 GLU A N 1
ATOM 2446 C CA . GLU A 1 303 ? -19.039 4.552 -10.110 1.00 88.81 303 GLU A CA 1
ATOM 2447 C C . GLU A 1 303 ? -18.621 3.951 -8.758 1.00 88.81 303 GLU A C 1
ATOM 2449 O O . GLU A 1 303 ? -18.090 2.844 -8.678 1.00 88.81 303 GLU A O 1
ATOM 2454 N N . ILE A 1 304 ? -18.889 4.674 -7.665 1.00 86.25 304 ILE A N 1
ATOM 2455 C CA . ILE A 1 304 ? -18.653 4.182 -6.291 1.00 86.25 304 ILE A CA 1
ATOM 2456 C C . ILE A 1 304 ? -19.695 3.123 -5.897 1.00 86.25 304 ILE A C 1
ATOM 2458 O O . ILE A 1 304 ? -19.449 2.278 -5.036 1.00 86.25 304 ILE A O 1
ATOM 2462 N N . LYS A 1 305 ? -20.867 3.153 -6.536 1.00 83.75 305 LYS A N 1
ATOM 2463 C CA . LYS A 1 305 ? -21.942 2.196 -6.289 1.00 83.75 305 LYS A CA 1
ATOM 2464 C C . LYS A 1 305 ? -21.448 0.772 -6.567 1.00 83.75 305 LYS A C 1
ATOM 2466 O O . LYS A 1 305 ? -20.930 0.487 -7.641 1.00 83.75 305 LYS A O 1
ATOM 2471 N N . ASP A 1 306 ? -21.605 -0.111 -5.583 1.00 83.06 306 ASP A N 1
ATOM 2472 C CA . ASP A 1 306 ? -21.133 -1.502 -5.616 1.00 83.06 306 ASP A CA 1
ATOM 2473 C C . ASP A 1 306 ? -19.610 -1.666 -5.813 1.00 83.06 306 ASP A C 1
ATOM 2475 O O . ASP A 1 306 ? -19.156 -2.733 -6.234 1.00 83.06 306 ASP A O 1
ATOM 2479 N N . SER A 1 307 ? -18.798 -0.650 -5.486 1.00 87.50 307 SER A N 1
ATOM 2480 C CA . SER A 1 307 ? -17.340 -0.661 -5.701 1.00 87.50 307 SER A CA 1
ATOM 2481 C C . SER A 1 307 ? -16.653 -1.891 -5.106 1.00 87.50 307 SER A C 1
ATOM 2483 O O . SER A 1 307 ? -15.847 -2.519 -5.785 1.00 87.50 307 SER A O 1
ATOM 2485 N N . ASN A 1 308 ? -17.026 -2.307 -3.891 1.00 88.25 308 ASN A N 1
ATOM 2486 C CA . ASN A 1 308 ? -16.492 -3.512 -3.247 1.00 88.25 308 ASN A CA 1
ATOM 2487 C C . ASN A 1 308 ? -16.773 -4.791 -4.052 1.00 88.25 308 ASN A C 1
ATOM 2489 O O . ASN A 1 308 ? -15.927 -5.681 -4.120 1.00 88.25 308 ASN A O 1
ATOM 2493 N N . VAL A 1 309 ? -17.959 -4.904 -4.659 1.00 91.12 309 VAL A N 1
ATOM 2494 C CA . VAL A 1 309 ? -18.332 -6.062 -5.487 1.00 91.12 309 VAL A CA 1
ATOM 2495 C C . VAL A 1 309 ? -17.583 -6.012 -6.812 1.00 91.12 309 VAL A C 1
ATOM 2497 O O . VAL A 1 309 ? -17.011 -7.018 -7.228 1.00 91.12 309 VAL A O 1
ATOM 2500 N N . THR A 1 310 ? -17.535 -4.840 -7.446 1.00 91.94 310 THR A N 1
ATOM 2501 C CA . THR A 1 310 ? -16.796 -4.635 -8.693 1.00 91.94 310 THR A CA 1
ATOM 2502 C C . THR A 1 310 ? -15.315 -4.952 -8.494 1.00 91.94 310 THR A C 1
ATOM 2504 O O . THR A 1 310 ? -14.780 -5.775 -9.224 1.00 91.94 310 THR A O 1
ATOM 2507 N N . LEU A 1 311 ? -14.662 -4.424 -7.456 1.00 93.12 311 LEU A N 1
ATOM 2508 C CA . LEU A 1 311 ? -13.250 -4.694 -7.160 1.00 93.12 311 LEU A CA 1
ATOM 2509 C C . LEU A 1 311 ? -12.964 -6.180 -6.908 1.00 93.12 311 LEU A C 1
ATOM 2511 O O . LEU A 1 311 ? -11.965 -6.694 -7.400 1.00 93.12 311 LEU A O 1
ATOM 2515 N N . LYS A 1 312 ? -13.861 -6.909 -6.226 1.00 91.75 312 LYS A N 1
ATOM 2516 C CA . LYS A 1 312 ? -13.736 -8.372 -6.071 1.00 91.75 312 LYS A CA 1
ATOM 2517 C C . LYS A 1 312 ? -13.742 -9.113 -7.409 1.00 91.75 312 LYS A C 1
ATOM 2519 O O . LYS A 1 312 ? -13.063 -10.130 -7.533 1.00 91.75 312 LYS A O 1
ATOM 2524 N N . ILE A 1 313 ? -14.517 -8.633 -8.382 1.00 92.69 313 ILE A N 1
ATOM 2525 C CA . ILE A 1 313 ? -14.544 -9.178 -9.743 1.00 92.69 313 ILE A CA 1
ATOM 2526 C C . ILE A 1 313 ? -13.236 -8.825 -10.467 1.00 92.69 313 ILE A C 1
ATOM 2528 O O . ILE A 1 313 ? -12.596 -9.715 -11.022 1.00 92.69 313 ILE A O 1
ATOM 2532 N N . LEU A 1 314 ? -12.809 -7.557 -10.419 1.00 94.38 314 LEU A N 1
ATOM 2533 C CA . LEU A 1 314 ? -11.615 -7.083 -11.133 1.00 94.38 314 LEU A CA 1
ATOM 2534 C C . LEU A 1 314 ? -10.322 -7.734 -10.624 1.00 94.38 314 LEU A C 1
ATOM 2536 O O . LEU A 1 314 ? -9.473 -8.091 -11.431 1.00 94.38 314 LEU A O 1
ATOM 2540 N N . ASN A 1 315 ? -10.199 -7.975 -9.316 1.00 90.06 315 ASN A N 1
ATOM 2541 C CA . ASN A 1 315 ? -9.011 -8.597 -8.714 1.00 90.06 315 ASN A CA 1
ATOM 2542 C C . ASN A 1 315 ? -8.769 -10.050 -9.162 1.00 90.06 315 ASN A C 1
ATOM 2544 O O . ASN A 1 315 ? -7.689 -10.585 -8.931 1.00 90.06 315 ASN A O 1
ATOM 2548 N N . LYS A 1 316 ? -9.767 -10.709 -9.764 1.00 92.88 316 LYS A N 1
ATOM 2549 C CA . LYS A 1 316 ? -9.630 -12.064 -10.322 1.00 92.88 316 LYS A CA 1
ATOM 2550 C C . LYS A 1 316 ? -9.301 -12.066 -11.816 1.00 92.88 316 LYS A C 1
ATOM 2552 O O . LYS A 1 316 ? -8.936 -13.114 -12.345 1.00 92.88 316 LYS A O 1
ATOM 2557 N N . ALA A 1 317 ? -9.474 -10.934 -12.495 1.00 95.94 317 ALA A N 1
ATOM 2558 C CA . ALA A 1 317 ? -9.207 -10.815 -13.918 1.00 95.94 317 ALA A CA 1
ATOM 2559 C C . ALA A 1 317 ? -7.697 -10.729 -14.176 1.00 95.94 317 ALA A C 1
ATOM 2561 O O . ALA A 1 317 ? -6.936 -10.259 -13.326 1.00 95.94 317 ALA A O 1
ATOM 2562 N N . LYS A 1 318 ? -7.260 -11.176 -15.358 1.00 97.31 318 LYS A N 1
ATOM 2563 C CA . LYS A 1 318 ? -5.868 -11.030 -15.806 1.00 97.31 318 LYS A CA 1
ATOM 2564 C C . LYS A 1 318 ? -5.596 -9.661 -16.423 1.00 97.31 318 LYS A C 1
ATOM 2566 O O . LYS A 1 318 ? -4.472 -9.169 -16.337 1.00 97.31 318 LYS A O 1
ATOM 2571 N N . ALA A 1 319 ? -6.619 -9.079 -17.038 1.00 97.50 319 ALA A N 1
ATOM 2572 C CA . ALA A 1 319 ? -6.648 -7.696 -17.479 1.00 97.50 319 ALA A CA 1
ATOM 2573 C C . ALA A 1 319 ? -8.093 -7.179 -17.458 1.00 97.50 319 ALA A C 1
ATOM 2575 O O . ALA A 1 319 ? -9.043 -7.966 -17.417 1.00 97.50 319 ALA A O 1
ATOM 2576 N N . ILE A 1 320 ? -8.260 -5.859 -17.493 1.00 97.12 320 ILE A N 1
ATOM 2577 C CA . ILE A 1 320 ? -9.568 -5.206 -17.571 1.00 97.12 320 ILE A CA 1
ATOM 2578 C C . ILE A 1 320 ? -9.634 -4.310 -18.805 1.00 97.12 320 ILE A C 1
ATOM 2580 O O . ILE A 1 320 ? -8.720 -3.530 -19.050 1.00 97.12 320 ILE A O 1
ATOM 2584 N N . HIS A 1 321 ? -10.726 -4.399 -19.561 1.00 96.31 321 HIS A N 1
ATOM 2585 C CA . HIS A 1 321 ? -11.024 -3.494 -20.673 1.00 96.31 321 HIS A CA 1
ATOM 2586 C C . HIS A 1 321 ? -11.985 -2.398 -20.205 1.00 96.31 321 HIS A C 1
ATOM 2588 O O . HIS A 1 321 ? -13.063 -2.707 -19.683 1.00 96.31 321 HIS A O 1
ATOM 2594 N N . VAL A 1 322 ? -11.585 -1.128 -20.328 1.00 93.88 322 VAL A N 1
ATOM 2595 C CA . VAL A 1 322 ? -12.344 0.023 -19.793 1.00 93.88 322 VAL A CA 1
ATOM 2596 C C . VAL A 1 322 ? -13.168 0.772 -20.843 1.00 93.88 322 VAL A C 1
ATOM 2598 O O . VAL A 1 322 ? -13.716 1.840 -20.550 1.00 93.88 322 VAL A O 1
ATOM 2601 N N . TRP A 1 323 ? -13.309 0.199 -22.040 1.00 90.75 323 TRP A N 1
ATOM 2602 C CA . TRP A 1 323 ? -14.231 0.632 -23.091 1.00 90.75 323 TRP A CA 1
ATOM 2603 C C . TRP A 1 323 ? -14.088 2.117 -23.456 1.00 90.75 323 TRP A C 1
ATOM 2605 O O . TRP A 1 323 ? -15.051 2.878 -23.355 1.00 90.75 323 TRP A O 1
ATOM 2615 N N . ASN A 1 324 ? -12.900 2.564 -23.865 1.00 85.94 324 ASN A N 1
ATOM 2616 C CA . ASN A 1 324 ? -12.551 3.980 -24.032 1.00 85.94 324 ASN A CA 1
ATOM 2617 C C . ASN A 1 324 ? -13.493 4.740 -24.973 1.00 85.94 324 ASN A C 1
ATOM 2619 O O . ASN A 1 324 ? -13.814 5.893 -24.710 1.00 85.94 324 ASN A O 1
ATOM 2623 N N . ASN A 1 325 ? -14.041 4.105 -26.014 1.00 84.75 325 ASN A N 1
ATOM 2624 C CA . ASN A 1 325 ? -15.051 4.759 -26.855 1.00 84.75 325 ASN A CA 1
ATOM 2625 C C . ASN A 1 325 ? -16.304 5.194 -26.059 1.00 84.75 325 ASN A C 1
ATOM 2627 O O . ASN A 1 325 ? -16.872 6.254 -26.324 1.00 84.75 325 ASN A O 1
ATOM 2631 N N . LEU A 1 326 ? -16.704 4.399 -25.060 1.00 87.06 326 LEU A N 1
ATOM 2632 C CA . LEU A 1 326 ? -17.830 4.680 -24.164 1.00 87.06 326 LEU A CA 1
ATOM 2633 C C . LEU A 1 326 ? -17.415 5.560 -22.981 1.00 87.06 326 LEU A C 1
ATOM 2635 O O . LEU A 1 326 ? -18.180 6.425 -22.562 1.00 87.06 326 LEU A O 1
ATOM 2639 N N . SER A 1 327 ? -16.207 5.354 -22.454 1.00 87.69 327 SER A N 1
ATOM 2640 C CA . SER A 1 327 ? -15.747 5.979 -21.214 1.00 87.69 327 SER A CA 1
ATOM 2641 C C . SER A 1 327 ? -14.915 7.247 -21.407 1.00 87.69 327 SER A C 1
ATOM 2643 O O . SER A 1 327 ? -14.603 7.905 -20.416 1.00 87.69 327 SER A O 1
ATOM 2645 N N . LYS A 1 328 ? -14.564 7.649 -22.637 1.00 81.75 328 LYS A N 1
ATOM 2646 C CA . LYS A 1 328 ? -13.687 8.809 -22.920 1.00 81.75 328 LYS A CA 1
ATOM 2647 C C . LYS A 1 328 ? -14.118 10.114 -22.247 1.00 81.75 328 LYS A C 1
ATOM 2649 O O . LYS A 1 328 ? -13.265 10.897 -21.846 1.00 81.75 328 LYS A O 1
ATOM 2654 N N . ALA A 1 329 ? -15.424 10.336 -22.102 1.00 80.44 329 ALA A N 1
ATOM 2655 C CA . ALA A 1 329 ? -15.976 11.540 -21.479 1.00 80.44 329 ALA A CA 1
ATOM 2656 C C . ALA A 1 329 ? -15.974 11.485 -19.940 1.00 80.44 329 ALA A C 1
ATOM 2658 O O . ALA A 1 329 ? -16.118 12.516 -19.286 1.00 80.44 329 ALA A O 1
ATOM 2659 N N . GLU A 1 330 ? -15.811 10.294 -19.363 1.00 83.25 330 GLU A N 1
ATOM 2660 C CA . GLU A 1 330 ? -15.848 10.086 -17.920 1.00 83.25 330 GLU A CA 1
ATOM 2661 C C . GLU A 1 330 ? -14.564 10.617 -17.281 1.00 83.25 330 GLU A C 1
ATOM 2663 O O . GLU A 1 330 ? -13.461 10.155 -17.594 1.00 83.25 330 GLU A O 1
ATOM 2668 N N . LYS A 1 331 ? -14.697 11.608 -16.396 1.00 80.06 331 LYS A N 1
ATOM 2669 C CA . LYS A 1 331 ? -13.558 12.222 -15.709 1.00 80.06 331 LYS A CA 1
ATOM 2670 C C . LYS A 1 331 ? -13.296 11.489 -14.403 1.00 80.06 331 LYS A C 1
ATOM 2672 O O . LYS A 1 331 ? -14.136 11.477 -13.509 1.00 80.06 331 LYS A O 1
ATOM 2677 N N . VAL A 1 332 ? -12.097 10.933 -14.264 1.00 75.56 332 VAL A N 1
ATOM 2678 C CA . VAL A 1 332 ? -11.698 10.196 -13.062 1.00 75.56 332 VAL A CA 1
ATOM 2679 C C . VAL A 1 332 ? -10.666 10.993 -12.290 1.00 75.56 332 VAL A C 1
ATOM 2681 O O . VAL A 1 332 ? -9.582 11.271 -12.793 1.00 75.56 332 VAL A O 1
ATOM 2684 N N . ARG A 1 333 ? -10.979 11.321 -11.034 1.00 74.62 333 ARG A N 1
ATOM 2685 C CA . ARG A 1 333 ? -9.979 11.872 -10.115 1.00 74.62 333 ARG A CA 1
ATOM 2686 C C . ARG A 1 333 ? -9.056 10.749 -9.651 1.00 74.62 333 ARG A C 1
ATOM 2688 O O . ARG A 1 333 ? -9.546 9.735 -9.155 1.00 74.62 333 ARG A O 1
ATOM 2695 N N . VAL A 1 334 ? -7.743 10.956 -9.745 1.00 65.50 334 VAL A N 1
ATOM 2696 C CA . VAL A 1 334 ? -6.710 9.975 -9.353 1.00 65.50 334 VAL A CA 1
ATOM 2697 C C . VAL A 1 334 ? -6.914 9.440 -7.926 1.00 65.50 334 VAL A C 1
ATOM 2699 O O . VAL A 1 334 ? -6.803 8.241 -7.690 1.00 65.50 334 VAL A O 1
ATOM 2702 N N . ASN A 1 335 ? -7.316 10.308 -6.992 1.00 68.06 335 ASN A N 1
ATOM 2703 C CA . ASN A 1 335 ? -7.534 9.957 -5.580 1.00 68.06 335 ASN A CA 1
ATOM 2704 C C . ASN A 1 335 ? -8.947 9.433 -5.272 1.00 68.06 335 ASN A C 1
ATOM 2706 O O . ASN A 1 335 ? -9.302 9.252 -4.109 1.00 68.06 335 ASN A O 1
ATOM 2710 N N . SER A 1 336 ? -9.788 9.224 -6.286 1.00 78.44 336 SER A N 1
ATOM 2711 C CA . SER A 1 336 ? -11.122 8.666 -6.067 1.00 78.44 336 SER A CA 1
ATOM 2712 C C . SER A 1 336 ? -11.066 7.164 -5.765 1.00 78.44 336 SER A C 1
ATOM 2714 O O . SER A 1 336 ? -10.122 6.454 -6.118 1.00 78.44 336 SER A O 1
ATOM 2716 N N . ASN A 1 337 ? -12.118 6.668 -5.111 1.00 83.62 337 ASN A N 1
ATOM 2717 C CA . ASN A 1 337 ? -12.283 5.249 -4.783 1.00 83.62 337 ASN A CA 1
ATOM 2718 C C . ASN A 1 337 ? -13.175 4.511 -5.794 1.00 83.62 337 ASN A C 1
ATOM 2720 O O . ASN A 1 337 ? -13.745 3.468 -5.474 1.00 83.62 337 ASN A O 1
ATOM 2724 N N . VAL A 1 338 ? -13.328 5.052 -7.007 1.00 90.19 338 VAL A N 1
ATOM 2725 C CA . VAL A 1 338 ? -14.001 4.320 -8.088 1.00 90.19 338 VAL A CA 1
ATOM 2726 C C . VAL A 1 338 ? -13.124 3.135 -8.513 1.00 90.19 338 VAL A C 1
ATOM 2728 O O . VAL A 1 338 ? -11.894 3.254 -8.465 1.00 90.19 338 VAL A O 1
ATOM 2731 N N . PRO A 1 339 ? -13.703 1.997 -8.935 1.00 94.06 339 PRO A N 1
ATOM 2732 C CA . PRO A 1 339 ? -12.935 0.780 -9.194 1.00 94.06 339 PRO A CA 1
ATOM 2733 C C . PRO A 1 339 ? -11.744 0.962 -10.144 1.00 94.06 339 PRO A C 1
ATOM 2735 O O . PRO A 1 339 ? -10.660 0.457 -9.863 1.00 94.06 339 PRO A O 1
ATOM 2738 N N . TYR A 1 340 ? -11.901 1.740 -11.217 1.00 93.56 340 TYR A N 1
ATOM 2739 C CA . TYR A 1 340 ? -10.818 2.044 -12.150 1.00 93.56 340 TYR A CA 1
ATOM 2740 C C . TYR A 1 340 ? -9.663 2.799 -11.486 1.00 93.56 340 TYR A C 1
ATOM 2742 O O . TYR A 1 340 ? -8.515 2.424 -11.685 1.00 93.56 340 TYR A O 1
ATOM 2750 N N . ALA A 1 341 ? -9.940 3.823 -10.671 1.00 89.19 341 ALA A N 1
ATOM 2751 C CA . ALA A 1 341 ? -8.896 4.602 -10.001 1.00 89.19 341 ALA A CA 1
ATOM 2752 C C . ALA A 1 341 ? -8.104 3.759 -8.990 1.00 89.19 341 ALA A C 1
ATOM 2754 O O . ALA A 1 341 ? -6.908 3.970 -8.807 1.00 89.19 341 ALA A O 1
ATOM 2755 N N . VAL A 1 342 ? -8.754 2.788 -8.343 1.00 89.25 342 VAL A N 1
ATOM 2756 C CA . VAL A 1 342 ? -8.084 1.833 -7.449 1.00 89.25 342 VAL A CA 1
ATOM 2757 C C . VAL A 1 342 ? -7.159 0.905 -8.242 1.00 89.25 342 VAL A C 1
ATOM 2759 O O . VAL A 1 342 ? -5.997 0.754 -7.878 1.00 89.25 342 VAL A O 1
ATOM 2762 N N . ILE A 1 343 ? -7.635 0.334 -9.354 1.00 92.56 343 ILE A N 1
ATOM 2763 C CA . ILE A 1 343 ? -6.808 -0.515 -10.226 1.00 92.56 343 ILE A CA 1
ATOM 2764 C C . ILE A 1 343 ? -5.642 0.293 -10.815 1.00 92.56 343 ILE A C 1
ATOM 2766 O O . ILE A 1 343 ? -4.488 -0.106 -10.687 1.00 92.56 343 ILE A O 1
ATOM 2770 N N . ALA A 1 344 ? -5.908 1.465 -11.388 1.00 90.44 344 ALA A N 1
ATOM 2771 C CA . ALA A 1 344 ? -4.886 2.297 -12.012 1.00 90.44 344 ALA A CA 1
ATOM 2772 C C . ALA A 1 344 ? -3.782 2.709 -11.018 1.00 90.44 344 ALA A C 1
ATOM 2774 O O . ALA A 1 344 ? -2.610 2.660 -11.369 1.00 90.44 344 ALA A O 1
ATOM 2775 N N . ARG A 1 345 ? -4.111 3.016 -9.753 1.00 87.19 345 ARG A N 1
ATOM 2776 C CA . ARG A 1 345 ? -3.099 3.310 -8.717 1.00 87.19 345 ARG A CA 1
ATOM 2777 C C . ARG A 1 345 ? -2.184 2.125 -8.404 1.00 87.19 345 ARG A C 1
ATOM 2779 O O . ARG A 1 345 ? -0.994 2.321 -8.185 1.00 87.19 345 ARG A O 1
ATOM 2786 N N . ASN A 1 346 ? -2.721 0.909 -8.401 1.00 89.00 346 ASN A N 1
ATOM 2787 C CA . ASN A 1 346 ? -1.948 -0.289 -8.069 1.00 89.00 346 ASN A CA 1
ATOM 2788 C C . ASN A 1 346 ? -1.045 -0.728 -9.233 1.00 89.00 346 ASN A C 1
ATOM 2790 O O . ASN A 1 346 ? 0.098 -1.153 -9.030 1.00 89.00 346 ASN A O 1
ATOM 2794 N N . TYR A 1 347 ? -1.547 -0.618 -10.465 1.00 91.75 347 TYR A N 1
ATOM 2795 C CA . TYR A 1 347 ? -0.900 -1.195 -11.645 1.00 91.75 347 TYR A CA 1
ATOM 2796 C C . TYR A 1 347 ? -0.196 -0.168 -12.542 1.00 91.75 347 TYR A C 1
ATOM 2798 O O . TYR A 1 347 ? 0.727 -0.554 -13.256 1.00 91.75 347 TYR A O 1
ATOM 2806 N N . CYS A 1 348 ? -0.520 1.120 -12.426 1.00 88.31 348 CYS A N 1
ATOM 2807 C CA . CYS A 1 348 ? 0.002 2.204 -13.266 1.00 88.31 348 CYS A CA 1
ATOM 2808 C C . CYS A 1 348 ? 0.435 3.454 -12.465 1.00 88.31 348 CYS A C 1
ATOM 2810 O O . CYS A 1 348 ? -0.047 4.557 -12.745 1.00 88.31 348 CYS A O 1
ATOM 2812 N N . PRO A 1 349 ? 1.265 3.329 -11.414 1.00 78.00 349 PRO A N 1
ATOM 2813 C CA . PRO A 1 349 ? 1.581 4.460 -10.550 1.00 78.00 349 PRO A CA 1
ATOM 2814 C C . PRO A 1 349 ? 2.185 5.645 -11.326 1.00 78.00 349 PRO A C 1
ATOM 2816 O O . PRO A 1 349 ? 1.744 6.777 -11.153 1.00 78.00 349 PRO A O 1
ATOM 2819 N N . HIS A 1 350 ? 3.128 5.442 -12.241 1.00 77.69 350 HIS A N 1
ATOM 2820 C CA . HIS A 1 350 ? 3.850 6.564 -12.845 1.00 77.69 350 HIS A CA 1
ATOM 2821 C C . HIS A 1 350 ? 3.028 7.320 -13.898 1.00 77.69 350 HIS A C 1
ATOM 2823 O O . HIS A 1 350 ? 3.019 8.551 -13.896 1.00 77.69 350 HIS A O 1
ATOM 2829 N N . SER A 1 351 ? 2.287 6.632 -14.765 1.00 66.38 351 SER A N 1
ATOM 2830 C CA . SER A 1 351 ? 1.435 7.250 -15.796 1.00 66.38 351 SER A CA 1
ATOM 2831 C C . SER A 1 351 ? 0.217 7.973 -15.213 1.00 66.38 351 SER A C 1
ATOM 2833 O O . SER A 1 351 ? -0.195 9.020 -15.715 1.00 66.38 351 SER A O 1
ATOM 2835 N N . VAL A 1 352 ? -0.338 7.460 -14.112 1.00 57.41 352 VAL A N 1
ATOM 2836 C CA . VAL A 1 352 ? -1.480 8.072 -13.419 1.00 57.41 352 VAL A CA 1
ATOM 2837 C C . VAL A 1 352 ? -1.059 9.340 -12.672 1.00 57.41 352 VAL A C 1
ATOM 2839 O O . VAL A 1 352 ? -1.768 10.346 -12.734 1.00 57.41 352 VAL A O 1
ATOM 2842 N N . PHE A 1 353 ? 0.102 9.336 -12.008 1.00 55.00 353 PHE A N 1
ATOM 2843 C CA . PHE A 1 353 ? 0.598 10.510 -11.280 1.00 55.00 353 PHE A CA 1
ATOM 2844 C C . PHE A 1 353 ? 1.252 11.563 -12.194 1.00 55.00 353 PHE A C 1
ATOM 2846 O O . PHE A 1 353 ? 1.233 12.745 -11.867 1.00 55.00 353 PHE A O 1
ATOM 2853 N N . THR A 1 354 ? 1.753 11.195 -13.376 1.00 52.22 354 THR A N 1
ATOM 2854 C CA . THR A 1 354 ? 2.290 12.163 -14.360 1.00 52.22 354 THR A CA 1
ATOM 2855 C C . THR A 1 354 ? 1.208 12.948 -15.089 1.00 52.22 354 THR A C 1
ATOM 2857 O O . THR A 1 354 ? 1.420 14.113 -15.425 1.00 52.22 354 THR A O 1
ATOM 2860 N N . SER A 1 355 ? 0.005 12.387 -15.246 1.00 41.84 355 SER A N 1
ATOM 2861 C CA . SER A 1 355 ? -1.151 13.149 -15.732 1.00 41.84 355 SER A CA 1
ATOM 2862 C C . SER A 1 355 ? -1.525 14.316 -14.815 1.00 41.84 355 SER A C 1
ATOM 2864 O O . SER A 1 355 ? -2.096 15.284 -15.306 1.00 41.84 355 SER A O 1
ATOM 2866 N N . LEU A 1 356 ? -1.186 14.274 -13.520 1.00 40.72 356 LEU A N 1
ATOM 2867 C CA . LEU A 1 356 ? -1.399 15.403 -12.602 1.00 40.72 356 LEU A CA 1
ATOM 2868 C C . LEU A 1 356 ? -0.445 16.570 -12.892 1.00 40.72 356 LEU A C 1
ATOM 2870 O O . LEU A 1 356 ? -0.832 17.721 -12.714 1.00 40.72 356 LEU A O 1
ATOM 2874 N N . LYS A 1 357 ? 0.745 16.300 -13.451 1.00 36.91 357 LYS A N 1
ATOM 2875 C CA . LYS A 1 357 ? 1.648 17.349 -13.949 1.00 36.91 357 LYS A CA 1
ATOM 2876 C C . LYS A 1 357 ? 1.146 17.988 -15.247 1.00 36.91 357 LYS A C 1
ATOM 2878 O O . LYS A 1 357 ? 1.371 19.176 -15.449 1.00 36.91 357 LYS A O 1
ATOM 2883 N N . ASN A 1 358 ? 0.447 17.235 -16.107 1.00 34.56 358 ASN A N 1
ATOM 2884 C CA . ASN A 1 358 ? 0.016 17.703 -17.436 1.00 34.56 358 ASN A CA 1
ATOM 2885 C C . ASN A 1 358 ? -1.439 18.192 -17.532 1.00 34.56 358 ASN A C 1
ATOM 2887 O O . ASN A 1 358 ? -1.738 18.974 -18.434 1.00 34.56 358 ASN A O 1
ATOM 2891 N N . ASP A 1 359 ? -2.311 17.856 -16.575 1.00 32.06 359 ASP A N 1
ATOM 2892 C CA . ASP A 1 359 ? -3.615 18.527 -16.391 1.00 32.06 359 ASP A CA 1
ATOM 2893 C C . ASP A 1 359 ? -3.462 19.895 -15.679 1.00 32.06 359 ASP A C 1
ATOM 2895 O O . ASP A 1 359 ? -4.430 20.594 -15.390 1.00 32.06 359 ASP A O 1
ATOM 2899 N N . ARG A 1 360 ? -2.212 20.344 -15.466 1.00 34.25 360 ARG A N 1
ATOM 2900 C CA . ARG A 1 360 ? -1.843 21.732 -15.132 1.00 34.25 360 ARG A CA 1
ATOM 2901 C C . ARG A 1 360 ? -1.765 22.647 -16.353 1.00 34.25 360 ARG A C 1
ATOM 2903 O O . ARG A 1 360 ? -1.139 23.704 -16.291 1.00 34.25 360 ARG A O 1
ATOM 2910 N N . ARG A 1 361 ? -2.481 22.350 -17.443 1.00 32.06 361 ARG A N 1
ATOM 2911 C CA . ARG A 1 361 ? -2.908 23.414 -18.372 1.00 32.06 361 ARG A CA 1
ATOM 2912 C C . ARG A 1 361 ? -4.114 24.184 -17.807 1.00 32.06 361 ARG A C 1
ATOM 2914 O O . ARG A 1 361 ? -5.010 24.573 -18.542 1.00 32.06 361 ARG A O 1
ATOM 2921 N N . ILE A 1 362 ? -4.083 24.524 -16.517 1.00 28.77 362 ILE A N 1
ATOM 2922 C CA . ILE A 1 362 ? -4.600 25.815 -16.052 1.00 28.77 362 ILE A CA 1
ATOM 2923 C C . ILE A 1 362 ? -3.399 26.757 -16.032 1.00 28.77 362 ILE A C 1
ATOM 2925 O O . ILE A 1 362 ? -2.814 27.111 -15.011 1.00 28.77 362 ILE A O 1
ATOM 2929 N N . CYS A 1 363 ? -3.020 27.166 -17.240 1.00 29.23 363 CYS A N 1
ATOM 2930 C CA . CYS A 1 363 ? -2.177 28.321 -17.470 1.00 29.23 363 CYS A CA 1
ATOM 2931 C C . CYS A 1 363 ? -2.996 29.588 -17.160 1.00 29.23 363 CYS A C 1
ATOM 2933 O O . CYS A 1 363 ? -3.372 30.330 -18.063 1.00 29.23 363 CYS A O 1
ATOM 2935 N N . TRP A 1 364 ? -3.286 29.824 -15.877 1.00 30.81 364 TRP A N 1
ATOM 2936 C CA . TRP A 1 364 ? -3.799 31.109 -15.384 1.00 30.81 364 TRP A CA 1
ATOM 2937 C C . TRP A 1 364 ? -2.786 31.876 -14.521 1.00 30.81 364 TRP A C 1
ATOM 2939 O O . TRP A 1 364 ? -3.046 33.015 -14.156 1.00 30.81 364 TRP A O 1
ATOM 2949 N N . ILE A 1 365 ? -1.593 31.318 -14.257 1.00 28.94 365 ILE A N 1
ATOM 2950 C CA . ILE A 1 365 ? -0.577 31.971 -13.401 1.00 28.94 365 ILE A CA 1
ATOM 2951 C C . ILE A 1 365 ? 0.766 32.239 -14.117 1.00 28.94 365 ILE A C 1
ATOM 2953 O O . ILE A 1 365 ? 1.573 33.014 -13.623 1.00 28.94 365 ILE A O 1
ATOM 2957 N N . MET A 1 366 ? 0.993 31.740 -15.341 1.00 24.67 366 MET A N 1
ATOM 2958 C CA . MET A 1 366 ? 2.176 32.124 -16.149 1.00 24.67 366 MET A CA 1
ATOM 2959 C C . MET A 1 366 ? 1.912 33.210 -17.203 1.00 24.67 366 MET A C 1
ATOM 2961 O O . MET A 1 366 ? 2.824 33.602 -17.925 1.00 24.67 366 MET A O 1
ATOM 2965 N N . LYS A 1 367 ? 0.693 33.761 -17.265 1.00 30.00 367 LYS A N 1
ATOM 2966 C CA . LYS A 1 367 ? 0.405 34.976 -18.047 1.00 30.00 367 LYS A CA 1
ATOM 2967 C C . LYS A 1 367 ? 0.404 36.257 -17.214 1.00 30.00 367 LYS A C 1
ATOM 2969 O O . LYS A 1 367 ? 0.273 37.325 -17.794 1.00 30.00 367 LYS A O 1
ATOM 2974 N N . THR A 1 368 ? 0.606 36.207 -15.898 1.00 35.09 368 THR A N 1
ATOM 2975 C CA . THR A 1 368 ? 0.665 37.424 -15.074 1.00 35.09 368 THR A CA 1
ATOM 2976 C C . THR A 1 368 ? 1.977 38.184 -15.225 1.00 35.09 368 THR A C 1
ATOM 2978 O O . THR A 1 368 ? 1.926 39.398 -15.161 1.00 35.09 368 THR A O 1
ATOM 2981 N N . SER A 1 369 ? 3.129 37.574 -15.521 1.00 33.62 369 SER A N 1
ATOM 2982 C CA . SER A 1 369 ? 4.362 38.359 -15.750 1.00 33.62 369 SER A CA 1
ATOM 2983 C C . SER A 1 369 ? 4.301 39.170 -17.051 1.00 33.62 369 SER A C 1
ATOM 2985 O O . SER A 1 369 ? 4.606 40.360 -17.046 1.00 33.62 369 SER A O 1
ATOM 2987 N N . VAL A 1 370 ? 3.803 38.565 -18.136 1.00 33.81 370 VAL A N 1
ATOM 2988 C CA . VAL A 1 370 ? 3.628 39.229 -19.439 1.00 33.81 370 VAL A CA 1
ATOM 2989 C C . VAL A 1 370 ? 2.473 40.232 -19.403 1.00 33.81 370 VAL A C 1
ATOM 2991 O O . VAL A 1 370 ? 2.611 41.327 -19.935 1.00 33.81 370 VAL A O 1
ATOM 2994 N N . ILE A 1 371 ? 1.361 39.917 -18.727 1.00 36.22 371 ILE A N 1
ATOM 2995 C CA . ILE A 1 371 ? 0.248 40.862 -18.550 1.00 36.22 371 ILE A CA 1
ATOM 2996 C C . ILE A 1 371 ? 0.627 41.987 -17.579 1.00 36.22 371 ILE A C 1
ATOM 2998 O O . ILE A 1 371 ? 0.223 43.112 -17.817 1.00 36.22 371 ILE A O 1
ATOM 3002 N N . ILE A 1 372 ? 1.441 41.765 -16.540 1.00 38.81 372 ILE A N 1
ATOM 3003 C CA . ILE A 1 372 ? 1.925 42.836 -15.646 1.00 38.81 372 ILE A CA 1
ATOM 3004 C C . ILE A 1 372 ? 2.938 43.733 -16.360 1.00 38.81 372 ILE A C 1
ATOM 3006 O O . ILE A 1 372 ? 2.909 44.943 -16.150 1.00 38.81 372 ILE A O 1
ATOM 3010 N N . GLU A 1 373 ? 3.805 43.204 -17.227 1.00 39.41 373 GLU A N 1
ATOM 3011 C CA . GLU A 1 373 ? 4.680 44.045 -18.054 1.00 39.41 373 GLU A CA 1
ATOM 3012 C C . GLU A 1 373 ? 3.914 44.794 -19.145 1.00 39.41 373 GLU A C 1
ATOM 3014 O O . GLU A 1 373 ? 4.146 45.990 -19.326 1.00 39.41 373 GLU A O 1
ATOM 3019 N N . GLN A 1 374 ? 2.937 44.157 -19.798 1.00 38.06 374 GLN A N 1
ATOM 3020 C CA . GLN A 1 374 ? 2.053 44.825 -20.755 1.00 38.06 374 GLN A CA 1
ATOM 3021 C C . GLN A 1 374 ? 1.135 45.844 -20.071 1.00 38.06 374 GLN A C 1
ATOM 3023 O O . GLN A 1 374 ? 0.966 46.931 -20.603 1.00 38.06 374 GLN A O 1
ATOM 3028 N N . LEU A 1 375 ? 0.618 45.583 -18.867 1.00 39.09 375 LEU A N 1
ATOM 3029 C CA . LEU A 1 375 ? -0.154 46.544 -18.068 1.00 39.09 375 LEU A CA 1
ATOM 3030 C C . LEU A 1 375 ? 0.734 47.661 -17.508 1.00 39.09 375 LEU A C 1
ATOM 3032 O O . LEU A 1 375 ? 0.288 48.797 -17.449 1.00 39.09 375 LEU A O 1
ATOM 3036 N N . ARG A 1 376 ? 2.002 47.405 -17.154 1.00 41.16 376 ARG A N 1
ATOM 3037 C CA . ARG A 1 376 ? 2.977 48.458 -16.798 1.00 41.16 376 ARG A CA 1
ATOM 3038 C C . ARG A 1 376 ? 3.359 49.316 -18.000 1.00 41.16 376 ARG A C 1
ATOM 3040 O O . ARG A 1 376 ? 3.614 50.505 -17.817 1.00 41.16 376 ARG A O 1
ATOM 3047 N N . ALA A 1 377 ? 3.421 48.734 -19.196 1.00 43.47 377 ALA A N 1
ATOM 3048 C CA . ALA A 1 377 ? 3.625 49.464 -20.440 1.00 43.47 377 ALA A CA 1
ATOM 3049 C C . ALA A 1 377 ? 2.380 50.293 -20.778 1.00 43.47 377 ALA A C 1
ATOM 3051 O O . ALA A 1 377 ? 2.497 51.498 -20.929 1.00 43.47 377 ALA A O 1
ATOM 3052 N N . ILE A 1 378 ? 1.188 49.692 -20.750 1.00 44.19 378 ILE A N 1
ATOM 3053 C CA . ILE A 1 378 ? -0.103 50.350 -20.997 1.00 44.19 378 ILE A CA 1
ATOM 3054 C C . ILE A 1 378 ? -0.374 51.458 -19.971 1.00 44.19 378 ILE A C 1
ATOM 3056 O O . ILE A 1 378 ? -0.782 52.542 -20.369 1.00 44.19 378 ILE A O 1
ATOM 3060 N N . CYS A 1 379 ? -0.088 51.256 -18.679 1.00 42.44 379 CYS A N 1
ATOM 3061 C CA . CYS A 1 379 ? -0.206 52.297 -17.652 1.00 42.44 379 CYS A CA 1
ATOM 3062 C C . CYS A 1 379 ? 0.804 53.433 -17.856 1.00 42.44 379 CYS A C 1
ATOM 3064 O O . CYS A 1 379 ? 0.437 54.588 -17.665 1.00 42.44 379 CYS A O 1
ATOM 3066 N N . ARG A 1 380 ? 2.042 53.150 -18.291 1.00 45.81 380 ARG A N 1
ATOM 3067 C CA . ARG A 1 380 ? 3.000 54.203 -18.676 1.00 45.81 380 ARG A CA 1
ATOM 3068 C C . ARG A 1 380 ? 2.522 54.968 -19.908 1.00 45.81 380 ARG A C 1
ATOM 3070 O O . ARG A 1 380 ? 2.479 56.189 -19.868 1.00 45.81 380 ARG A O 1
ATOM 3077 N N . THR A 1 381 ? 2.043 54.274 -20.939 1.00 49.62 381 THR A N 1
ATOM 3078 C CA . THR A 1 381 ? 1.495 54.896 -22.153 1.00 49.62 381 THR A CA 1
ATOM 3079 C C . THR A 1 381 ? 0.223 55.699 -21.867 1.00 49.62 381 THR A C 1
ATOM 3081 O O . THR A 1 381 ? 0.035 56.756 -22.457 1.00 49.62 381 THR A O 1
ATOM 3084 N N . LEU A 1 382 ? -0.634 55.261 -20.940 1.00 45.38 382 LEU A N 1
ATOM 3085 C CA . LEU A 1 382 ? -1.821 55.999 -20.492 1.00 45.38 382 LEU A CA 1
ATOM 3086 C C . LEU A 1 382 ? -1.456 57.237 -19.669 1.00 45.38 382 LEU A C 1
ATOM 3088 O O . LEU A 1 382 ? -2.064 58.283 -19.871 1.00 45.38 382 LEU A O 1
ATOM 3092 N N . VAL A 1 383 ? -0.460 57.155 -18.783 1.00 49.91 383 VAL A N 1
ATOM 3093 C CA . VAL A 1 383 ? 0.042 58.312 -18.023 1.00 49.91 383 VAL A CA 1
ATOM 3094 C C . VAL A 1 383 ? 0.716 59.322 -18.955 1.00 49.91 383 VAL A C 1
ATOM 3096 O O . VAL A 1 383 ? 0.453 60.520 -18.839 1.00 49.91 383 VAL A O 1
ATOM 3099 N N . ASP A 1 384 ? 1.489 58.864 -19.940 1.00 50.81 384 ASP A N 1
ATOM 3100 C CA . ASP A 1 384 ? 2.091 59.723 -20.963 1.00 50.81 384 ASP A CA 1
ATOM 3101 C C . ASP A 1 384 ? 1.023 60.347 -21.873 1.00 50.81 384 ASP A C 1
ATOM 3103 O O . ASP A 1 384 ? 1.060 61.548 -22.135 1.00 50.81 384 ASP A O 1
ATOM 3107 N N . TYR A 1 385 ? 0.005 59.582 -22.281 1.00 49.44 385 TYR A N 1
ATOM 3108 C CA . TYR A 1 385 ? -1.121 60.075 -23.079 1.00 49.44 385 TYR A CA 1
ATOM 3109 C C . TYR A 1 385 ? -1.957 61.109 -22.315 1.00 49.44 385 TYR A C 1
ATOM 3111 O O . TYR A 1 385 ? -2.282 62.161 -22.861 1.00 49.44 385 TYR A O 1
ATOM 3119 N N . VAL A 1 386 ? -2.251 60.876 -21.031 1.00 50.62 386 VAL A N 1
ATOM 3120 C CA . VAL A 1 386 ? -2.947 61.845 -20.165 1.00 50.62 386 VAL A CA 1
ATOM 3121 C C . VAL A 1 386 ? -2.095 63.099 -19.958 1.00 50.62 386 VAL A C 1
ATOM 3123 O O . VAL A 1 386 ? -2.620 64.207 -20.036 1.00 50.62 386 VAL A O 1
ATOM 3126 N N . THR A 1 387 ? -0.778 62.963 -19.791 1.00 51.47 387 THR A N 1
ATOM 3127 C CA . THR A 1 387 ? 0.144 64.103 -19.652 1.00 51.47 387 THR A CA 1
ATOM 3128 C C . THR A 1 387 ? 0.249 64.916 -20.948 1.00 51.47 387 THR A C 1
ATOM 3130 O O . THR A 1 387 ? 0.270 66.146 -20.903 1.00 51.47 387 THR A O 1
ATOM 3133 N N . ILE A 1 388 ? 0.245 64.263 -22.116 1.00 54.03 388 ILE A N 1
ATOM 3134 C CA . ILE A 1 388 ? 0.236 64.908 -23.439 1.00 54.03 388 ILE A CA 1
ATOM 3135 C C . ILE A 1 388 ? -1.101 65.609 -23.700 1.00 54.03 388 ILE A C 1
ATOM 3137 O O . ILE A 1 388 ? -1.108 66.756 -24.140 1.00 54.03 388 ILE A O 1
ATOM 3141 N N . VAL A 1 389 ? -2.233 64.974 -23.382 1.00 51.66 389 VAL A N 1
ATOM 3142 C CA . VAL A 1 389 ? -3.569 65.576 -23.524 1.00 51.66 389 VAL A CA 1
ATOM 3143 C C . VAL A 1 389 ? -3.732 66.773 -22.582 1.00 51.66 389 VAL A C 1
ATOM 3145 O O . VAL A 1 389 ? -4.231 67.810 -23.010 1.00 51.66 389 VAL A O 1
ATOM 3148 N N . LEU A 1 390 ? -3.246 66.692 -21.338 1.00 50.78 390 LEU A N 1
ATOM 3149 C CA . LEU A 1 390 ? -3.245 67.823 -20.402 1.00 50.78 390 LEU A CA 1
ATOM 3150 C C . LEU A 1 390 ? -2.332 68.967 -20.874 1.00 50.78 390 LEU A C 1
ATOM 3152 O O . LEU A 1 390 ? -2.729 70.126 -20.780 1.00 50.78 390 LEU A O 1
ATOM 3156 N N . ARG A 1 391 ? -1.162 68.673 -21.463 1.00 51.84 391 ARG A N 1
ATOM 3157 C CA . ARG A 1 391 ? -0.279 69.692 -22.068 1.00 51.84 391 ARG A CA 1
ATOM 3158 C C . ARG A 1 391 ? -0.871 70.325 -23.331 1.00 51.84 391 ARG A C 1
ATOM 3160 O O . ARG A 1 391 ? -0.722 71.525 -23.524 1.00 51.84 391 ARG A O 1
ATOM 3167 N N . LEU A 1 392 ? -1.579 69.560 -24.163 1.00 49.50 392 LEU A N 1
ATOM 3168 C CA . LEU A 1 392 ? -2.269 70.068 -25.359 1.00 49.50 392 LEU A CA 1
ATOM 3169 C C . LEU A 1 392 ? -3.495 70.928 -25.018 1.00 49.50 392 LEU A C 1
ATOM 3171 O O . LEU A 1 392 ? -3.861 71.805 -25.798 1.00 49.50 392 LEU A O 1
ATOM 3175 N N . VAL A 1 393 ? -4.118 70.698 -23.859 1.00 52.22 393 VAL A N 1
ATOM 3176 C CA . VAL A 1 393 ? -5.214 71.531 -23.338 1.00 52.22 393 VAL A CA 1
ATOM 3177 C C . VAL A 1 393 ? -4.687 72.783 -22.621 1.00 52.22 393 VAL A C 1
ATOM 3179 O O . VAL A 1 393 ? -5.355 73.813 -22.663 1.00 52.22 393 VAL A O 1
ATOM 3182 N N . ALA A 1 394 ? -3.498 72.718 -22.009 1.00 51.72 394 ALA A N 1
ATOM 3183 C CA . ALA A 1 394 ? -2.899 73.820 -21.249 1.00 51.72 394 ALA A CA 1
ATOM 3184 C C . ALA A 1 394 ? -2.074 74.816 -22.088 1.00 51.72 394 ALA A C 1
ATOM 3186 O O . ALA A 1 394 ? -1.775 75.899 -21.595 1.00 51.72 394 ALA A O 1
ATOM 3187 N N . ASN A 1 395 ? -1.706 74.488 -23.333 1.00 43.09 395 ASN A N 1
ATOM 3188 C CA . ASN A 1 395 ? -0.918 75.400 -24.163 1.00 43.09 395 ASN A CA 1
ATOM 3189 C C . ASN A 1 395 ? -1.798 76.504 -24.780 1.00 43.09 395 ASN A C 1
ATOM 3191 O O . ASN A 1 395 ? -2.644 76.267 -25.651 1.00 43.09 395 ASN A O 1
ATOM 3195 N N . GLU A 1 396 ? -1.578 77.729 -24.312 1.00 51.53 396 GLU A N 1
ATOM 3196 C CA . GLU A 1 396 ? -2.149 78.966 -24.830 1.00 51.53 396 GLU A CA 1
ATOM 3197 C C . GLU A 1 396 ? -1.665 79.228 -26.262 1.00 51.53 396 GLU A C 1
ATOM 3199 O O . GLU A 1 396 ? -0.566 79.720 -26.460 1.00 51.53 396 GLU A O 1
ATOM 3204 N N . HIS A 1 397 ? -2.478 78.896 -27.268 1.00 51.09 397 HIS A N 1
ATOM 3205 C CA . HIS A 1 397 ? -2.562 79.618 -28.551 1.00 51.09 397 HIS A CA 1
ATOM 3206 C C . HIS A 1 397 ? -3.706 79.047 -29.406 1.00 51.09 397 HIS A C 1
ATOM 3208 O O . HIS A 1 397 ? -3.501 78.379 -30.411 1.00 51.09 397 HIS A O 1
ATOM 3214 N N . TRP A 1 398 ? -4.953 79.312 -29.007 1.00 44.84 398 TRP A N 1
ATOM 3215 C CA . TRP A 1 398 ? -6.129 79.044 -29.848 1.00 44.84 398 TRP A CA 1
ATOM 3216 C C . TRP A 1 398 ? -7.143 80.177 -29.716 1.00 44.84 398 TRP A C 1
ATOM 3218 O O . TRP A 1 398 ? -8.245 80.013 -29.188 1.00 44.84 398 TRP A O 1
ATOM 3228 N N . THR A 1 399 ? -6.759 81.362 -30.178 1.00 44.69 399 THR A N 1
ATOM 3229 C CA . THR A 1 399 ? -7.671 82.490 -30.348 1.00 44.69 399 THR A CA 1
ATOM 3230 C C . THR A 1 399 ? -8.254 82.469 -31.766 1.00 44.69 399 THR A C 1
ATOM 3232 O O . THR A 1 399 ? -7.524 82.483 -32.749 1.00 44.69 399 THR A O 1
ATOM 3235 N N . LYS A 1 400 ? -9.598 82.484 -31.831 1.00 47.50 400 LYS A N 1
ATOM 3236 C CA . LYS A 1 400 ? -10.502 82.615 -33.003 1.00 47.50 400 LYS A CA 1
ATOM 3237 C C . LYS A 1 400 ? -10.894 81.324 -33.754 1.00 47.50 400 LYS A C 1
ATOM 3239 O O . LYS A 1 400 ? -10.234 80.929 -34.703 1.00 47.50 400 LYS A O 1
ATOM 3244 N N . SER A 1 401 ? -12.069 80.754 -33.418 1.00 43.06 401 SER A N 1
ATOM 3245 C CA . SER A 1 401 ? -13.222 80.572 -34.348 1.00 43.06 401 SER A CA 1
ATOM 3246 C C . SER A 1 401 ? -14.339 79.612 -33.846 1.00 43.06 401 SER A C 1
ATOM 3248 O O . SER A 1 401 ? -14.097 78.498 -33.397 1.00 43.06 401 SER A O 1
ATOM 3250 N N . SER A 1 402 ? -15.593 80.080 -33.988 1.00 48.22 402 SER A N 1
ATOM 3251 C CA . SER A 1 402 ? -16.922 79.418 -33.913 1.00 48.22 402 SER A CA 1
ATOM 3252 C C . SER A 1 402 ? -17.415 78.715 -32.619 1.00 48.22 402 SER A C 1
ATOM 3254 O O . SER A 1 402 ? -16.725 77.951 -31.948 1.00 48.22 402 SER A O 1
ATOM 3256 N N . ALA A 1 403 ? -18.702 78.924 -32.296 1.00 50.75 403 ALA A N 1
ATOM 3257 C CA . ALA A 1 403 ? -19.423 78.283 -31.183 1.00 50.75 403 ALA A CA 1
ATOM 3258 C C . ALA A 1 403 ? -19.597 76.754 -31.343 1.00 50.75 403 ALA A C 1
ATOM 3260 O O . ALA A 1 403 ? -19.848 76.048 -30.364 1.00 50.75 403 ALA A O 1
ATOM 3261 N N . VAL A 1 404 ? -19.418 76.234 -32.561 1.00 48.84 404 VAL A N 1
ATOM 3262 C CA . VAL A 1 404 ? -19.474 74.798 -32.878 1.00 48.84 404 VAL A CA 1
ATOM 3263 C C . VAL A 1 404 ? -18.268 74.063 -32.282 1.00 48.84 404 VAL A C 1
ATOM 3265 O O . VAL A 1 404 ? -18.435 72.999 -31.683 1.00 48.84 404 VAL A O 1
ATOM 3268 N N . MET A 1 405 ? -17.082 74.681 -32.306 1.00 45.03 405 MET A N 1
ATOM 3269 C CA . MET A 1 405 ? -15.866 74.105 -31.721 1.00 45.03 405 MET A CA 1
ATOM 3270 C C . MET A 1 405 ? -15.894 74.052 -30.186 1.00 45.03 405 MET A C 1
ATOM 3272 O O . MET A 1 405 ? -15.322 73.141 -29.591 1.00 45.03 405 MET A O 1
ATOM 3276 N N . ARG A 1 406 ? -16.623 74.957 -29.512 1.00 50.75 406 ARG A N 1
ATOM 3277 C CA . ARG A 1 406 ? -16.800 74.899 -28.045 1.00 50.75 406 ARG A CA 1
ATOM 3278 C C . ARG A 1 406 ? -17.683 73.731 -27.598 1.00 50.75 406 ARG A C 1
ATOM 3280 O O . ARG A 1 406 ? -17.366 73.086 -26.602 1.00 50.75 406 ARG A O 1
ATOM 3287 N N . LYS A 1 407 ? -18.746 73.411 -28.347 1.00 49.81 407 LYS A N 1
ATOM 3288 C CA . LYS A 1 407 ? -19.591 72.233 -28.067 1.00 49.81 407 LYS A CA 1
ATOM 3289 C C . LYS A 1 407 ? -18.868 70.922 -28.370 1.00 49.81 407 LYS A C 1
ATOM 3291 O O . LYS A 1 407 ? -19.017 69.973 -27.608 1.00 49.81 407 LYS A O 1
ATOM 3296 N N . GLN A 1 408 ? -18.046 70.883 -29.420 1.00 45.19 408 GLN A N 1
ATOM 3297 C CA . GLN A 1 408 ? -17.197 69.724 -29.707 1.00 45.19 408 GLN A CA 1
ATOM 3298 C C . GLN A 1 408 ? -16.097 69.535 -28.651 1.00 45.19 408 GLN A C 1
ATOM 3300 O O . GLN A 1 408 ? -15.880 68.404 -28.235 1.00 45.19 408 GLN A O 1
ATOM 3305 N N . ARG A 1 409 ? -15.494 70.615 -28.121 1.00 48.84 409 ARG A N 1
ATOM 3306 C CA . ARG A 1 409 ? -14.563 70.553 -26.973 1.00 48.84 409 ARG A CA 1
ATOM 3307 C C . ARG A 1 409 ? -15.211 69.963 -25.721 1.00 48.84 409 ARG A C 1
ATOM 3309 O O . ARG A 1 409 ? -14.660 69.036 -25.143 1.00 48.84 409 ARG A O 1
ATOM 3316 N N . ALA A 1 410 ? -16.385 70.457 -25.325 1.00 52.56 410 ALA A N 1
ATOM 3317 C CA . ALA A 1 410 ? -17.086 69.940 -24.148 1.00 52.56 410 ALA A CA 1
ATOM 3318 C C . ALA A 1 410 ? -17.515 68.476 -24.334 1.00 52.56 410 ALA A C 1
ATOM 3320 O O . ALA A 1 410 ? -17.376 67.679 -23.415 1.00 52.56 410 ALA A O 1
ATOM 3321 N N . PHE A 1 411 ? -17.970 68.103 -25.534 1.00 49.28 411 PHE A N 1
ATOM 3322 C CA . PHE A 1 411 ? -18.340 66.724 -25.851 1.00 49.28 411 PHE A CA 1
ATOM 3323 C C . PHE A 1 411 ? -17.127 65.784 -25.867 1.00 49.28 411 PHE A C 1
ATOM 3325 O O . PHE A 1 411 ? -17.222 64.674 -25.357 1.00 49.28 411 PHE A O 1
ATOM 3332 N N . PHE A 1 412 ? -15.980 66.229 -26.387 1.00 48.56 412 PHE A N 1
ATOM 3333 C CA . PHE A 1 412 ? -14.753 65.431 -26.435 1.00 48.56 412 PHE A CA 1
ATOM 3334 C C . PHE A 1 412 ? -14.135 65.250 -25.042 1.00 48.56 412 PHE A C 1
ATOM 3336 O O . PHE A 1 412 ? -13.792 64.134 -24.670 1.00 48.56 412 PHE A O 1
ATOM 3343 N N . VAL A 1 413 ? -14.091 66.306 -24.221 1.00 53.19 413 VAL A N 1
ATOM 3344 C CA . VAL A 1 413 ? -13.631 66.224 -22.822 1.00 53.19 413 VAL A CA 1
ATOM 3345 C C . VAL A 1 413 ? -14.577 65.362 -21.980 1.00 53.19 413 VAL A C 1
ATOM 3347 O O . VAL A 1 413 ? -14.110 64.534 -21.205 1.00 53.19 413 VAL A O 1
ATOM 3350 N N . LEU A 1 414 ? -15.894 65.476 -22.180 1.00 50.59 414 LEU A N 1
ATOM 3351 C CA . LEU A 1 414 ? -16.882 64.636 -21.497 1.00 50.59 414 LEU A CA 1
ATOM 3352 C C . LEU A 1 414 ? -16.787 63.165 -21.933 1.00 50.59 414 LEU A C 1
ATOM 3354 O O . LEU A 1 414 ? -16.883 62.286 -21.086 1.00 50.59 414 LEU A O 1
ATOM 3358 N N . CYS A 1 415 ? -16.548 62.881 -23.219 1.00 47.72 415 CYS A N 1
ATOM 3359 C CA . CYS A 1 415 ? -16.323 61.516 -23.711 1.00 47.72 415 CYS A CA 1
ATOM 3360 C C . CYS A 1 415 ? -15.009 60.923 -23.186 1.00 47.72 415 CYS A C 1
ATOM 3362 O O . CYS A 1 415 ? -14.984 59.748 -22.833 1.00 47.72 415 CYS A O 1
ATOM 3364 N N . CYS A 1 416 ? -13.944 61.722 -23.074 1.00 51.00 416 CYS A N 1
ATOM 3365 C CA . CYS A 1 416 ? -12.682 61.283 -22.478 1.00 51.00 416 CYS A CA 1
ATOM 3366 C C . CYS A 1 416 ? -12.814 61.034 -20.969 1.00 51.00 416 CYS A C 1
ATOM 3368 O O . CYS A 1 416 ? -12.295 60.035 -20.487 1.00 51.00 416 CYS A O 1
ATOM 3370 N N . LEU A 1 417 ? -13.544 61.879 -20.231 1.00 50.78 417 LEU A N 1
ATOM 3371 C CA . LEU A 1 417 ? -13.795 61.701 -18.794 1.00 50.78 417 LEU A CA 1
ATOM 3372 C C . LEU A 1 417 ? -14.753 60.538 -18.500 1.00 50.78 417 LEU A C 1
ATOM 3374 O O . LEU A 1 417 ? -14.523 59.798 -17.551 1.00 50.78 417 LEU A O 1
ATOM 3378 N N . LEU A 1 418 ? -15.785 60.328 -19.326 1.00 48.44 418 LEU A N 1
ATOM 3379 C CA . LEU A 1 418 ? -16.661 59.152 -19.244 1.00 48.44 418 LEU A CA 1
ATOM 3380 C C . LEU A 1 418 ? -15.917 57.872 -19.633 1.00 48.44 418 LEU A C 1
ATOM 3382 O O . LEU A 1 418 ? -16.098 56.854 -18.978 1.00 48.44 418 LEU A O 1
ATOM 3386 N N . GLY A 1 419 ? -15.048 57.923 -20.646 1.00 48.16 419 GLY A N 1
ATOM 3387 C CA . GLY A 1 419 ? -14.159 56.817 -21.002 1.00 48.16 419 GLY A CA 1
ATOM 3388 C C . GLY A 1 419 ? -13.18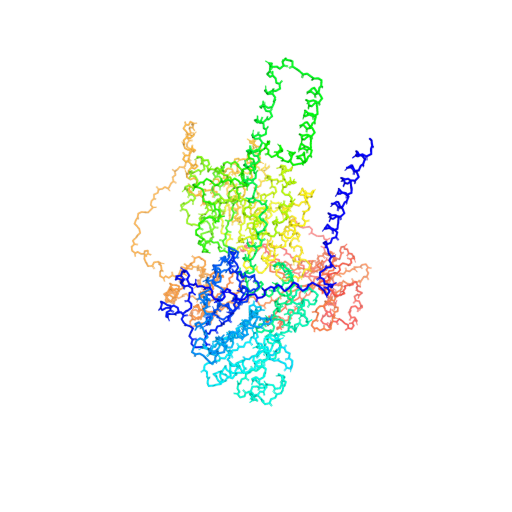9 56.477 -19.871 1.00 48.16 419 GLY A C 1
ATOM 3389 O O . GLY A 1 419 ? -13.045 55.307 -19.532 1.00 48.16 419 GLY A O 1
ATOM 3390 N N . LEU A 1 420 ? -12.600 57.487 -19.220 1.00 48.88 420 LEU A N 1
ATOM 3391 C CA . LEU A 1 420 ? -11.747 57.298 -18.044 1.00 48.88 420 LEU A CA 1
ATOM 3392 C C . LEU A 1 420 ? -12.529 56.770 -16.840 1.00 48.88 420 LEU A C 1
ATOM 3394 O O . LEU A 1 420 ? -12.033 55.874 -16.178 1.00 48.88 420 LEU A O 1
ATOM 3398 N N . MET A 1 421 ? -13.743 57.258 -16.566 1.00 43.81 421 MET A N 1
ATOM 3399 C CA . MET A 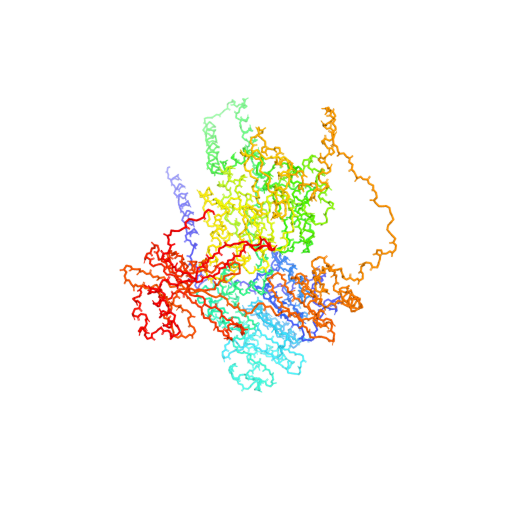1 421 ? -14.577 56.723 -15.483 1.00 43.81 421 MET A CA 1
ATOM 3400 C C . MET A 1 421 ? -15.027 55.290 -15.754 1.00 43.81 421 MET A C 1
ATOM 3402 O O . MET A 1 421 ? -15.047 54.494 -14.830 1.00 43.81 421 MET A O 1
ATOM 3406 N N . ILE A 1 422 ? -15.348 54.933 -16.998 1.00 47.47 422 ILE A N 1
ATOM 3407 C CA . ILE A 1 422 ? -15.707 53.559 -17.366 1.00 47.47 422 ILE A CA 1
ATOM 3408 C C . ILE A 1 422 ? -14.489 52.642 -17.238 1.00 47.47 422 ILE A C 1
ATOM 3410 O O . ILE A 1 422 ? -14.624 51.557 -16.693 1.00 47.47 422 ILE A O 1
ATOM 3414 N N . ILE A 1 423 ? -13.295 53.081 -17.646 1.00 47.00 423 ILE A N 1
ATOM 3415 C CA . ILE A 1 423 ? -12.049 52.328 -17.434 1.00 47.00 423 ILE A CA 1
ATOM 3416 C C . ILE A 1 423 ? -11.761 52.203 -15.929 1.00 47.00 423 ILE A C 1
ATOM 3418 O O . ILE A 1 423 ? -11.565 51.104 -15.432 1.00 47.00 423 ILE A O 1
ATOM 3422 N N . VAL A 1 424 ? -11.823 53.293 -15.167 1.00 44.41 424 VAL A N 1
ATOM 3423 C CA . VAL A 1 424 ? -11.587 53.285 -13.716 1.00 44.41 424 VAL A CA 1
ATOM 3424 C C . VAL A 1 424 ? -12.629 52.442 -12.975 1.00 44.41 424 VAL A C 1
ATOM 3426 O O . VAL A 1 424 ? -12.245 51.755 -12.044 1.00 44.41 424 VAL A O 1
ATOM 3429 N N . CYS A 1 425 ? -13.898 52.416 -13.397 1.00 41.09 425 CYS A N 1
ATOM 3430 C CA . CYS A 1 425 ? -14.950 51.572 -12.815 1.00 41.09 425 CYS A CA 1
ATOM 3431 C C . CYS A 1 425 ? -14.861 50.100 -13.245 1.00 41.09 425 CYS A C 1
ATOM 3433 O O . CYS A 1 425 ? -15.111 49.235 -12.414 1.00 41.09 425 CYS A O 1
ATOM 3435 N N . ILE A 1 426 ? -14.485 49.804 -14.496 1.00 44.09 426 ILE A N 1
ATOM 3436 C CA . ILE A 1 426 ? -14.234 48.428 -14.967 1.00 44.09 426 ILE A CA 1
ATOM 3437 C C . ILE A 1 426 ? -13.025 47.833 -14.243 1.00 44.09 426 ILE A C 1
ATOM 3439 O O . ILE A 1 426 ? -13.023 46.649 -13.934 1.00 44.09 426 ILE A O 1
ATOM 3443 N N . PHE A 1 427 ? -12.028 48.659 -13.923 1.00 41.06 427 PHE A N 1
ATOM 3444 C CA . PHE A 1 427 ? -10.827 48.224 -13.225 1.00 41.06 427 PHE A CA 1
ATOM 3445 C C . PHE A 1 427 ? -10.853 48.505 -11.715 1.00 41.06 427 PHE A C 1
ATOM 3447 O O . PHE A 1 427 ? -9.869 48.194 -11.067 1.00 41.06 427 PHE A O 1
ATOM 3454 N N . TRP A 1 428 ? -11.911 49.056 -11.101 1.00 37.66 428 TRP A N 1
ATOM 3455 C CA . TRP A 1 428 ? -11.871 49.454 -9.675 1.00 37.66 428 TRP A CA 1
ATOM 3456 C C . TRP A 1 428 ? -11.752 48.251 -8.726 1.00 37.66 428 TRP A C 1
ATOM 3458 O O . TRP A 1 428 ? -11.033 48.316 -7.727 1.00 37.66 428 TRP A O 1
ATOM 3468 N N . GLU A 1 429 ? -12.398 47.129 -9.058 1.00 37.06 429 GLU A N 1
ATOM 3469 C CA . GLU A 1 429 ? -12.251 45.886 -8.289 1.00 37.06 429 GLU A CA 1
ATOM 3470 C C . GLU A 1 429 ? -10.851 45.268 -8.477 1.00 37.06 429 GLU A C 1
ATOM 3472 O O . GLU A 1 429 ? -10.225 44.871 -7.490 1.00 37.06 429 GLU A O 1
ATOM 3477 N N . ASP A 1 430 ? -10.289 45.322 -9.690 1.00 38.16 430 ASP A N 1
ATOM 3478 C CA . ASP A 1 430 ? -8.952 44.798 -10.015 1.00 38.16 430 ASP A CA 1
ATOM 3479 C C . ASP A 1 430 ? -7.792 45.705 -9.547 1.00 38.16 430 ASP A C 1
ATOM 3481 O O . ASP A 1 430 ? -6.725 45.226 -9.158 1.00 38.16 430 ASP A O 1
ATOM 3485 N N . LEU A 1 431 ? -7.980 47.028 -9.518 1.00 36.75 431 LEU A N 1
ATOM 3486 C CA . LEU A 1 431 ? -6.965 47.999 -9.094 1.00 36.75 431 LEU A CA 1
ATOM 3487 C C . LEU A 1 431 ? -6.825 48.024 -7.569 1.00 36.75 431 LEU A C 1
ATOM 3489 O O . LEU A 1 431 ? -5.721 48.236 -7.070 1.00 36.75 431 LEU A O 1
ATOM 3493 N N . SER A 1 432 ? -7.906 47.751 -6.825 1.00 35.91 432 SER A N 1
ATOM 3494 C CA . SER A 1 432 ? -7.848 47.573 -5.366 1.00 35.91 432 SER A CA 1
ATOM 3495 C C . SER A 1 432 ? -6.961 46.382 -4.978 1.00 35.91 432 SER A C 1
ATOM 3497 O O . SER A 1 432 ? -6.180 46.465 -4.031 1.00 35.91 432 SER A O 1
ATOM 3499 N N . MET A 1 433 ? -6.996 45.318 -5.789 1.00 34.84 433 MET A N 1
ATOM 3500 C CA . MET A 1 433 ? -6.147 44.130 -5.695 1.00 34.84 433 MET A CA 1
ATOM 3501 C C . MET A 1 433 ? -4.671 44.437 -5.999 1.00 34.84 433 MET A C 1
ATOM 3503 O O . MET A 1 433 ? -3.788 43.896 -5.330 1.00 34.84 433 MET A O 1
ATOM 3507 N N . ILE A 1 434 ? -4.398 45.328 -6.962 1.00 38.44 434 ILE A N 1
ATOM 3508 C CA . ILE A 1 434 ? -3.039 45.733 -7.373 1.00 38.44 434 ILE A CA 1
ATOM 3509 C C . ILE A 1 434 ? -2.412 46.731 -6.385 1.00 38.44 434 ILE A C 1
ATOM 3511 O O . ILE A 1 434 ? -1.233 46.612 -6.048 1.00 38.44 434 ILE A O 1
ATOM 3515 N N . LEU A 1 435 ? -3.177 47.696 -5.864 1.00 31.62 435 LEU A N 1
ATOM 3516 C CA . LEU A 1 435 ? -2.654 48.667 -4.895 1.00 31.62 435 LEU A CA 1
ATOM 3517 C C . LEU A 1 435 ? -2.299 47.999 -3.555 1.00 31.62 435 LEU A C 1
ATOM 3519 O O . LEU A 1 435 ? -1.310 48.374 -2.929 1.00 31.62 435 LEU A O 1
ATOM 3523 N N . PHE A 1 436 ? -3.043 46.963 -3.150 1.00 34.69 436 PHE A N 1
ATOM 3524 C CA . PHE A 1 436 ? -2.743 46.186 -1.940 1.00 34.69 436 PHE A CA 1
ATOM 3525 C C . PHE A 1 436 ? -1.491 45.300 -2.092 1.00 34.69 436 PHE A C 1
ATOM 3527 O O . PHE A 1 436 ? -0.754 45.101 -1.126 1.00 34.69 436 PHE A O 1
ATOM 3534 N N . THR A 1 437 ? -1.192 44.816 -3.307 1.00 38.41 437 THR A N 1
ATOM 3535 C CA . THR A 1 437 ? 0.016 44.013 -3.591 1.00 38.41 437 THR A CA 1
ATOM 3536 C C . THR A 1 437 ? 1.297 44.842 -3.645 1.00 38.41 437 THR A C 1
ATOM 3538 O O . THR A 1 437 ? 2.370 44.323 -3.342 1.00 38.41 437 THR A O 1
ATOM 3541 N N . VAL A 1 438 ? 1.213 46.134 -3.973 1.00 34.97 438 VAL A N 1
ATOM 3542 C CA . VAL A 1 438 ? 2.389 47.020 -4.057 1.00 34.97 438 VAL A CA 1
ATOM 3543 C C . VAL A 1 438 ? 2.859 47.512 -2.675 1.00 34.97 438 VAL A C 1
ATOM 3545 O O . VAL A 1 438 ? 4.027 47.857 -2.520 1.00 34.97 438 VAL A O 1
ATOM 3548 N N . ILE A 1 439 ? 2.010 47.472 -1.640 1.00 32.97 439 ILE A N 1
ATOM 3549 C CA . ILE A 1 439 ? 2.319 48.028 -0.306 1.00 32.97 439 ILE A CA 1
ATOM 3550 C C . ILE A 1 439 ? 3.088 47.043 0.620 1.00 32.97 439 ILE A C 1
ATOM 3552 O O . ILE A 1 439 ? 3.535 47.436 1.693 1.00 32.97 439 ILE A O 1
ATOM 3556 N N . SER A 1 440 ? 3.351 45.785 0.227 1.00 38.84 440 SER A N 1
ATOM 3557 C CA . SER A 1 440 ? 4.094 44.817 1.078 1.00 38.84 440 SER A CA 1
ATOM 3558 C C . SER A 1 440 ? 5.114 43.930 0.336 1.00 38.84 440 SER A C 1
ATOM 3560 O O . SER A 1 440 ? 5.154 42.706 0.483 1.00 38.84 440 SER A O 1
ATOM 3562 N N . ALA A 1 441 ? 5.982 44.568 -0.453 1.00 38.53 441 ALA A N 1
ATOM 3563 C CA . ALA A 1 441 ? 6.916 43.929 -1.389 1.00 38.53 441 ALA A CA 1
ATOM 3564 C C . ALA A 1 441 ? 7.919 42.910 -0.791 1.00 38.53 441 ALA A C 1
ATOM 3566 O O . ALA A 1 441 ? 8.348 42.001 -1.504 1.00 38.53 441 ALA A O 1
ATOM 3567 N N . ASP A 1 442 ? 8.269 42.983 0.497 1.00 40.97 442 ASP A N 1
ATOM 3568 C CA . ASP A 1 442 ? 9.294 42.089 1.063 1.00 40.97 442 ASP A CA 1
ATOM 3569 C C . ASP A 1 442 ? 8.794 40.662 1.352 1.00 40.97 442 ASP A C 1
ATOM 3571 O O . ASP A 1 442 ? 9.576 39.714 1.290 1.00 40.97 442 ASP A O 1
ATOM 3575 N N . HIS A 1 443 ? 7.492 40.464 1.589 1.00 45.62 443 HIS A N 1
ATOM 3576 C CA . HIS A 1 443 ? 6.953 39.146 1.954 1.00 45.62 443 HIS A CA 1
ATOM 3577 C C . HIS A 1 443 ? 6.482 38.317 0.750 1.00 45.62 443 HIS A C 1
ATOM 3579 O O . HIS A 1 443 ? 6.581 37.095 0.783 1.00 45.62 443 HIS A O 1
ATOM 3585 N N . VAL A 1 444 ? 6.037 38.954 -0.339 1.00 45.59 444 VAL A N 1
ATOM 3586 C CA . VAL A 1 444 ? 5.552 38.261 -1.553 1.00 45.59 444 VAL A CA 1
ATOM 3587 C C . VAL A 1 444 ? 6.712 37.693 -2.387 1.00 45.59 444 VAL A C 1
ATOM 3589 O O . VAL A 1 444 ? 6.574 36.653 -3.035 1.00 45.59 444 VAL A O 1
ATOM 3592 N N . SER A 1 445 ? 7.885 38.333 -2.331 1.00 49.22 445 SER A N 1
ATOM 3593 C CA . SER A 1 445 ? 9.056 37.947 -3.129 1.00 49.22 445 SER A CA 1
ATOM 3594 C C . SER A 1 445 ? 9.600 36.556 -2.784 1.00 49.22 445 SER A C 1
ATOM 3596 O O . SER A 1 445 ? 10.045 35.846 -3.673 1.00 49.22 445 SER A O 1
ATOM 3598 N N . CYS A 1 446 ? 9.507 36.106 -1.533 1.00 52.44 446 CYS A N 1
ATOM 3599 C CA . CYS A 1 446 ? 10.002 34.789 -1.122 1.00 52.44 446 CYS A CA 1
ATOM 3600 C C . CYS A 1 446 ? 9.151 33.619 -1.669 1.00 52.44 446 CYS A C 1
ATOM 3602 O O . CYS A 1 446 ? 9.655 32.529 -1.929 1.00 52.44 446 CYS A O 1
ATOM 3604 N N . TRP A 1 447 ? 7.861 33.868 -1.916 1.00 53.19 447 TRP A N 1
ATOM 3605 C CA . TRP A 1 447 ? 6.884 32.855 -2.334 1.00 53.19 447 TRP A CA 1
ATOM 3606 C C . TRP A 1 447 ? 6.841 32.693 -3.860 1.00 53.19 447 TRP A C 1
ATOM 3608 O O . TRP A 1 447 ? 6.573 31.600 -4.369 1.00 53.19 447 TRP A O 1
ATOM 3618 N N . TYR A 1 448 ? 7.145 33.776 -4.586 1.00 44.44 448 TYR A N 1
ATOM 3619 C CA . TYR A 1 448 ? 7.029 33.863 -6.046 1.00 44.44 448 TYR A CA 1
ATOM 3620 C C . TYR A 1 448 ? 8.314 34.279 -6.780 1.00 44.44 448 TYR A C 1
ATOM 3622 O O . TYR A 1 448 ? 8.340 34.184 -8.006 1.00 44.44 448 TYR A O 1
ATOM 3630 N N . GLY A 1 449 ? 9.351 34.737 -6.077 1.00 43.41 449 GLY A N 1
ATOM 3631 C CA . GLY A 1 449 ? 10.523 35.408 -6.651 1.00 43.41 449 GLY A CA 1
ATOM 3632 C C . GLY A 1 449 ? 11.383 34.539 -7.565 1.00 43.41 449 GLY A C 1
ATOM 3633 O O . GLY A 1 449 ? 11.444 33.319 -7.408 1.00 43.41 449 GLY A O 1
ATOM 3634 N N . SER A 1 450 ? 12.030 35.202 -8.527 1.00 43.44 450 SER A N 1
ATOM 3635 C CA . SER A 1 450 ? 12.988 34.614 -9.467 1.00 43.44 450 SER A CA 1
ATOM 3636 C C . SER A 1 450 ? 14.281 34.180 -8.772 1.00 43.44 450 SER A C 1
ATOM 3638 O O . SER A 1 450 ? 14.693 34.797 -7.788 1.00 43.44 450 SER A O 1
ATOM 3640 N N . SER A 1 451 ? 14.891 33.122 -9.302 1.00 43.09 451 SER A N 1
ATOM 3641 C CA . SER A 1 451 ? 16.105 32.473 -8.810 1.00 43.09 451 SER A CA 1
ATOM 3642 C C . SER A 1 451 ? 17.338 33.383 -8.859 1.00 43.09 451 SER A C 1
ATOM 3644 O O . SER A 1 451 ? 17.553 34.124 -9.818 1.00 43.09 451 SER A O 1
ATOM 3646 N N . ASP A 1 452 ? 18.146 33.306 -7.800 1.00 46.19 452 ASP A N 1
ATOM 3647 C CA . ASP A 1 452 ? 19.556 33.704 -7.795 1.00 46.19 452 ASP A CA 1
ATOM 3648 C C . ASP A 1 452 ? 20.358 32.477 -8.284 1.00 46.19 452 ASP A C 1
ATOM 3650 O O . ASP A 1 452 ? 20.214 31.412 -7.674 1.00 46.19 452 ASP A O 1
ATOM 3654 N N . PRO A 1 453 ? 21.126 32.559 -9.389 1.00 41.09 453 PRO A N 1
ATOM 3655 C CA . PRO A 1 453 ? 21.740 31.399 -10.051 1.00 41.09 453 PRO A CA 1
ATOM 3656 C C . PRO A 1 453 ? 22.741 30.605 -9.192 1.00 41.09 453 PRO A C 1
ATOM 3658 O O . PRO A 1 453 ? 23.053 29.468 -9.534 1.00 41.09 453 PRO A O 1
ATOM 3661 N N . ASP A 1 454 ? 23.203 31.158 -8.067 1.00 40.41 454 ASP A N 1
ATOM 3662 C CA . ASP A 1 454 ? 24.132 30.493 -7.142 1.00 40.41 454 ASP A CA 1
ATOM 3663 C C . ASP A 1 454 ? 23.436 29.644 -6.051 1.00 40.41 454 ASP A C 1
ATOM 3665 O O . ASP A 1 454 ? 24.108 29.039 -5.211 1.00 40.41 454 ASP A O 1
ATOM 3669 N N . ILE A 1 455 ? 22.096 29.597 -6.006 1.00 49.75 455 ILE A N 1
ATOM 3670 C CA . ILE A 1 455 ? 21.333 28.883 -4.966 1.00 49.75 455 ILE A CA 1
ATOM 3671 C C . ILE A 1 455 ? 20.606 27.673 -5.562 1.00 49.75 455 ILE A C 1
ATOM 3673 O O . ILE A 1 455 ? 19.653 27.815 -6.320 1.00 49.75 455 ILE A O 1
ATOM 3677 N N . MET A 1 456 ? 21.002 26.470 -5.138 1.00 46.12 456 MET A N 1
ATOM 3678 C CA . MET A 1 456 ? 20.407 25.209 -5.589 1.00 46.12 456 MET A CA 1
ATOM 3679 C C . MET A 1 456 ? 18.959 25.048 -5.071 1.00 46.12 456 MET A C 1
ATOM 3681 O O . MET A 1 456 ? 18.722 24.903 -3.861 1.00 46.12 456 MET A O 1
ATOM 3685 N N . GLU A 1 457 ? 17.980 25.089 -5.979 1.00 51.19 457 GLU A N 1
ATOM 3686 C CA . GLU A 1 457 ? 16.559 24.878 -5.671 1.00 51.19 457 GLU A CA 1
ATOM 3687 C C . GLU A 1 457 ? 16.223 23.383 -5.535 1.00 51.19 457 GLU A C 1
ATOM 3689 O O . GLU A 1 457 ? 16.760 22.521 -6.232 1.00 51.19 457 GLU A O 1
ATOM 3694 N N . LEU A 1 458 ? 15.307 23.048 -4.624 1.00 43.38 458 LEU A N 1
ATOM 3695 C CA . LEU A 1 458 ? 14.779 21.696 -4.478 1.00 43.38 458 LEU A CA 1
ATOM 3696 C C . LEU A 1 458 ? 13.889 21.371 -5.690 1.00 43.38 458 LEU A C 1
ATOM 3698 O O . LEU A 1 458 ? 12.717 21.746 -5.721 1.00 43.38 458 LEU A O 1
ATOM 3702 N N . GLY A 1 459 ? 14.467 20.701 -6.691 1.00 40.19 459 GLY A N 1
ATOM 3703 C CA . GLY A 1 459 ? 13.807 20.335 -7.950 1.00 40.19 459 GLY A CA 1
ATOM 3704 C C . GLY A 1 459 ? 14.536 20.779 -9.225 1.00 40.19 459 GLY A C 1
ATOM 3705 O O . GLY A 1 459 ? 14.112 20.372 -10.304 1.00 40.19 459 GLY A O 1
ATOM 3706 N N . GLU A 1 460 ? 15.625 21.552 -9.122 1.00 36.69 460 GLU A N 1
ATOM 3707 C CA . GLU A 1 460 ? 16.517 21.866 -10.249 1.00 36.69 460 GLU A CA 1
ATOM 3708 C C . GLU A 1 460 ? 17.853 21.112 -10.108 1.00 36.69 460 GLU A C 1
ATOM 3710 O O . GLU A 1 460 ? 18.531 21.202 -9.083 1.00 36.69 460 GLU A O 1
ATOM 3715 N N . GLY A 1 461 ? 18.208 20.342 -11.143 1.00 38.62 461 GLY A N 1
ATOM 3716 C CA . GLY A 1 461 ? 19.353 19.421 -11.179 1.00 38.62 461 GLY A CA 1
ATOM 3717 C C . GLY A 1 461 ? 18.929 17.978 -11.481 1.00 38.62 461 GLY A C 1
ATOM 3718 O O . GLY A 1 461 ? 17.785 17.600 -11.222 1.00 38.62 461 GLY A O 1
ATOM 3719 N N . GLU A 1 462 ? 19.827 17.180 -12.072 1.00 30.98 462 GLU A N 1
ATOM 3720 C CA . GLU A 1 462 ? 19.620 15.736 -12.236 1.00 30.98 462 GLU A CA 1
ATOM 3721 C C . GLU A 1 462 ? 19.287 15.126 -10.870 1.00 30.98 462 GLU A C 1
ATOM 3723 O O . GLU A 1 462 ? 20.034 15.260 -9.902 1.00 30.98 462 GLU A O 1
ATOM 3728 N N . TRP A 1 463 ? 18.107 14.518 -10.777 1.00 46.75 463 TRP A N 1
ATOM 3729 C CA . TRP A 1 463 ? 17.686 13.808 -9.585 1.00 46.75 463 TRP A CA 1
ATOM 3730 C C . TRP A 1 463 ? 18.560 12.568 -9.453 1.00 46.75 463 TRP A C 1
ATOM 3732 O O . TRP A 1 463 ? 18.365 11.605 -10.192 1.00 46.75 463 TRP A O 1
ATOM 3742 N N . ASP A 1 464 ? 19.452 12.539 -8.470 1.00 42.34 464 ASP A N 1
ATOM 3743 C CA . ASP A 1 464 ? 19.864 11.256 -7.921 1.00 42.34 464 ASP A CA 1
ATOM 3744 C C . ASP A 1 464 ? 18.669 10.728 -7.119 1.00 42.34 464 ASP A C 1
ATOM 3746 O O . ASP A 1 464 ? 18.534 10.975 -5.920 1.00 42.34 464 ASP A O 1
ATOM 3750 N N . GLU A 1 465 ? 17.766 9.995 -7.783 1.00 43.41 465 GLU A N 1
ATOM 3751 C CA . GLU A 1 465 ? 16.656 9.237 -7.167 1.00 43.41 465 GLU A CA 1
ATOM 3752 C C . GLU A 1 465 ? 17.135 8.327 -6.010 1.00 43.41 465 GLU A C 1
ATOM 3754 O O . GLU A 1 465 ? 16.338 7.862 -5.199 1.00 43.41 465 GLU A O 1
ATOM 3759 N N . GLN A 1 466 ? 18.450 8.135 -5.873 1.00 45.72 466 GLN A N 1
ATOM 3760 C CA . GLN A 1 466 ? 19.120 7.459 -4.766 1.00 45.72 466 GLN A CA 1
ATOM 3761 C C . GLN A 1 466 ? 19.148 8.267 -3.444 1.00 45.72 466 GLN A C 1
ATOM 3763 O O . GLN A 1 466 ? 19.360 7.671 -2.389 1.00 45.72 466 GLN A O 1
ATOM 3768 N N . MET A 1 467 ? 18.918 9.591 -3.453 1.00 53.16 467 MET A N 1
ATOM 3769 C CA . MET A 1 467 ? 19.028 10.465 -2.265 1.00 53.16 467 MET A CA 1
ATOM 3770 C C . MET A 1 467 ? 17.718 10.671 -1.483 1.00 53.16 467 MET A C 1
ATOM 3772 O O . MET A 1 467 ? 17.751 10.979 -0.295 1.00 53.16 467 MET A O 1
ATOM 3776 N N . LEU A 1 468 ? 16.548 10.529 -2.103 1.00 62.03 468 LEU A N 1
ATOM 3777 C CA . LEU A 1 468 ? 15.249 10.734 -1.441 1.00 62.03 468 LEU A CA 1
ATOM 3778 C C . LEU A 1 468 ? 14.536 9.394 -1.288 1.00 62.03 468 LEU A C 1
ATOM 3780 O O . LEU A 1 468 ? 13.499 9.146 -1.896 1.00 62.03 468 LEU A O 1
ATOM 3784 N N . ILE A 1 469 ? 15.129 8.512 -0.485 1.00 63.41 469 ILE A N 1
ATOM 3785 C CA . ILE A 1 469 ? 14.518 7.227 -0.148 1.00 63.41 469 ILE A CA 1
ATOM 3786 C C . ILE A 1 469 ? 13.402 7.498 0.872 1.00 63.41 469 ILE A C 1
ATOM 3788 O O . ILE A 1 469 ? 13.704 8.012 1.958 1.00 63.41 469 ILE A O 1
ATOM 3792 N N . PRO A 1 470 ? 12.132 7.160 0.563 1.00 64.75 470 PRO A N 1
ATOM 3793 C CA . PRO A 1 470 ? 11.022 7.369 1.479 1.00 64.75 470 PRO A CA 1
ATOM 3794 C C . PRO A 1 470 ? 11.319 6.794 2.861 1.00 64.75 470 PRO A C 1
ATOM 3796 O O . PRO A 1 470 ? 11.898 5.714 2.979 1.00 64.75 470 PRO A O 1
ATOM 3799 N N . SER A 1 471 ? 10.947 7.536 3.903 1.00 66.25 471 SER A N 1
ATOM 3800 C CA . SER A 1 471 ? 11.177 7.153 5.305 1.00 66.25 471 SER A CA 1
ATOM 3801 C C . SER A 1 471 ? 12.639 7.163 5.775 1.00 66.25 471 SER A C 1
ATOM 3803 O O . SER A 1 471 ? 12.888 6.903 6.948 1.00 66.25 471 SER A O 1
ATOM 3805 N N . ARG A 1 472 ? 13.614 7.534 4.925 1.00 82.25 472 ARG A N 1
ATOM 3806 C CA . ARG A 1 472 ? 15.043 7.642 5.293 1.00 82.25 472 ARG A CA 1
ATOM 3807 C C . ARG A 1 472 ? 15.584 9.074 5.263 1.00 82.25 472 ARG A C 1
ATOM 3809 O O . ARG A 1 472 ? 16.728 9.318 4.871 1.00 82.25 472 ARG A O 1
ATOM 3816 N N . CYS A 1 473 ? 14.766 10.041 5.662 1.00 89.81 473 CYS A N 1
ATOM 3817 C CA . CYS A 1 473 ? 15.129 11.455 5.628 1.00 89.81 473 CYS A CA 1
ATOM 3818 C C . CYS A 1 473 ? 14.803 12.162 6.949 1.00 89.81 473 CYS A C 1
ATOM 3820 O O . CYS A 1 473 ? 13.775 11.891 7.568 1.00 89.81 473 CYS A O 1
ATOM 3822 N N . ILE A 1 474 ? 15.664 13.094 7.363 1.00 92.25 474 ILE A N 1
ATOM 3823 C CA . ILE A 1 474 ? 15.398 14.050 8.445 1.00 92.25 474 ILE A CA 1
ATOM 3824 C C . ILE A 1 474 ? 15.257 15.431 7.818 1.00 92.25 474 ILE A C 1
ATOM 3826 O O . ILE A 1 474 ? 16.141 15.865 7.086 1.00 92.25 474 ILE A O 1
ATOM 3830 N N . PHE A 1 475 ? 14.178 16.142 8.131 1.00 92.25 475 PHE A N 1
ATOM 3831 C CA . PHE A 1 475 ? 13.903 17.467 7.590 1.00 92.25 475 PHE A CA 1
ATOM 3832 C C . PHE A 1 475 ? 13.911 18.535 8.674 1.00 92.25 475 PHE A C 1
ATOM 3834 O O . PHE A 1 475 ? 13.208 18.432 9.685 1.00 92.25 475 PHE A O 1
ATOM 3841 N N . PHE A 1 476 ? 14.645 19.604 8.390 1.00 91.12 476 PHE A N 1
ATOM 3842 C CA . PHE A 1 476 ? 14.602 20.863 9.109 1.00 91.12 476 PHE A CA 1
ATOM 3843 C C . PHE A 1 476 ? 14.086 21.970 8.195 1.00 91.12 476 PHE A C 1
ATOM 3845 O O . PHE A 1 476 ? 14.541 22.093 7.059 1.00 91.12 476 PHE A O 1
ATOM 3852 N N . HIS A 1 477 ? 13.187 22.812 8.706 1.00 86.50 477 HIS A N 1
ATOM 3853 C CA . HIS A 1 477 ? 12.572 23.897 7.937 1.00 86.50 477 HIS A CA 1
ATOM 3854 C C . HIS A 1 477 ? 12.898 25.266 8.529 1.00 86.50 477 HIS A C 1
ATOM 3856 O O . HIS A 1 477 ? 12.600 25.531 9.695 1.00 86.50 477 HIS A O 1
ATOM 3862 N N . GLU A 1 478 ? 13.445 26.149 7.698 1.00 83.50 478 GLU A N 1
ATOM 3863 C CA . GLU A 1 478 ? 13.639 27.577 7.953 1.00 83.50 478 GLU A CA 1
ATOM 3864 C C . GLU A 1 478 ? 12.710 28.378 7.027 1.00 83.50 478 GLU A C 1
ATOM 3866 O O . GLU A 1 478 ? 13.012 28.644 5.862 1.00 83.50 478 GLU A O 1
ATOM 3871 N N . THR A 1 479 ? 11.522 28.716 7.527 1.00 75.50 479 THR A N 1
ATOM 3872 C CA . THR A 1 479 ? 10.448 29.322 6.721 1.00 75.50 479 THR A CA 1
ATOM 3873 C C . THR A 1 479 ? 10.518 30.849 6.661 1.00 75.50 479 THR A C 1
ATOM 3875 O O . THR A 1 479 ? 9.640 31.481 6.066 1.00 75.50 479 THR A O 1
ATOM 3878 N N . THR A 1 480 ? 11.543 31.480 7.250 1.00 71.44 480 THR A N 1
ATOM 3879 C CA . THR A 1 480 ? 11.693 32.938 7.185 1.00 71.44 480 THR A CA 1
ATOM 3880 C C . THR A 1 480 ? 12.010 33.422 5.767 1.00 71.44 480 THR A C 1
ATOM 3882 O O . THR A 1 480 ? 12.729 32.795 4.992 1.00 71.44 480 THR A O 1
ATOM 3885 N N . CYS A 1 481 ? 11.429 34.572 5.412 1.00 65.00 481 CYS A N 1
ATOM 3886 C CA . CYS A 1 481 ? 11.618 35.217 4.107 1.00 65.00 481 CYS A CA 1
ATOM 3887 C C . CYS A 1 481 ? 12.833 36.165 4.074 1.00 65.00 481 CYS A C 1
ATOM 3889 O O . CYS A 1 481 ? 13.252 36.612 3.009 1.00 65.00 481 CYS A O 1
ATOM 3891 N N . SER A 1 482 ? 13.399 36.481 5.241 1.00 68.12 482 SER A N 1
ATOM 3892 C CA . SER A 1 482 ? 14.672 37.191 5.391 1.00 68.12 482 SER A CA 1
ATOM 3893 C C . SER A 1 482 ? 15.857 36.274 5.064 1.00 68.12 482 SER A C 1
ATOM 3895 O O . SER A 1 482 ? 15.706 35.063 5.200 1.00 68.12 482 SER A O 1
ATOM 3897 N N . PRO A 1 483 ? 17.044 36.812 4.701 1.00 68.44 483 PRO A N 1
ATOM 3898 C CA . PRO A 1 483 ? 18.256 36.007 4.543 1.00 68.44 483 PRO A CA 1
ATOM 3899 C C . PRO A 1 483 ? 18.409 35.018 5.709 1.00 68.44 483 PRO A C 1
ATOM 3901 O O . PRO A 1 483 ? 18.382 35.460 6.866 1.00 68.44 483 PRO A O 1
ATOM 3904 N N . PRO A 1 484 ? 18.544 33.708 5.440 1.00 69.06 484 PRO A N 1
ATOM 3905 C CA . PRO A 1 484 ? 18.507 32.716 6.494 1.00 69.06 484 PRO A CA 1
ATOM 3906 C C . PRO A 1 484 ? 19.736 32.904 7.384 1.00 69.06 484 PRO A C 1
ATOM 3908 O O . PRO A 1 484 ? 20.879 32.988 6.915 1.00 69.06 484 PRO A O 1
ATOM 3911 N N . ASN A 1 485 ? 19.487 33.043 8.685 1.00 78.50 485 ASN A N 1
ATOM 3912 C CA . ASN A 1 485 ? 20.506 33.354 9.678 1.00 78.50 485 ASN A CA 1
ATOM 3913 C C . ASN A 1 485 ? 20.580 32.243 10.725 1.00 78.50 485 ASN A C 1
ATOM 3915 O O . ASN A 1 485 ? 20.029 32.374 11.817 1.00 78.50 485 ASN A O 1
ATOM 3919 N N . LEU A 1 486 ? 21.286 31.165 10.381 1.00 81.94 486 LEU A N 1
ATOM 3920 C CA . LEU A 1 486 ? 21.492 30.020 11.259 1.00 81.94 486 LEU A CA 1
ATOM 3921 C C . LEU A 1 486 ? 22.233 30.445 12.526 1.00 81.94 486 LEU A C 1
ATOM 3923 O O . LEU A 1 486 ? 23.378 30.917 12.498 1.00 81.94 486 LEU A O 1
ATOM 3927 N N . THR A 1 487 ? 21.589 30.243 13.670 1.00 82.81 487 THR A N 1
ATOM 3928 C CA . THR A 1 487 ? 22.265 30.334 14.959 1.00 82.81 487 THR A CA 1
ATOM 3929 C C . THR A 1 487 ? 23.227 29.151 15.129 1.00 82.81 487 THR A C 1
ATOM 3931 O O . THR A 1 487 ? 23.067 28.110 14.487 1.00 82.81 487 THR A O 1
ATOM 3934 N N . PRO A 1 488 ? 24.231 29.254 16.019 1.00 79.25 488 PRO A N 1
ATOM 3935 C CA . PRO A 1 488 ? 25.106 28.119 16.300 1.00 79.25 488 PRO A CA 1
ATOM 3936 C C . PRO A 1 488 ? 24.344 26.891 16.827 1.00 79.25 488 PRO A C 1
ATOM 3938 O O . PRO A 1 488 ? 24.757 25.764 16.584 1.00 79.25 488 PRO A O 1
ATOM 3941 N N . GLN A 1 489 ? 23.226 27.112 17.524 1.00 78.56 489 GLN A N 1
ATOM 3942 C CA . GLN A 1 489 ? 22.339 26.052 18.006 1.00 78.56 489 GLN A CA 1
ATOM 3943 C C . GLN A 1 489 ? 21.634 25.353 16.845 1.00 78.56 489 GLN A C 1
ATOM 3945 O O . GLN A 1 489 ? 21.639 24.129 16.777 1.00 78.56 489 GLN A O 1
ATOM 3950 N N . GLN A 1 490 ? 21.109 26.126 15.895 1.00 87.12 490 GLN A N 1
ATOM 3951 C CA . GLN A 1 490 ? 20.451 25.589 14.708 1.00 87.12 490 GLN A CA 1
ATOM 3952 C C . GLN A 1 490 ? 21.422 24.819 13.807 1.00 87.12 490 GLN A C 1
ATOM 3954 O O . GLN A 1 490 ? 21.111 23.731 13.338 1.00 87.12 490 GLN A O 1
ATOM 3959 N N . ALA A 1 491 ? 22.641 25.330 13.621 1.00 87.88 491 ALA A N 1
ATOM 3960 C CA . ALA A 1 491 ? 23.673 24.601 12.889 1.00 87.88 491 ALA A CA 1
ATOM 3961 C C . ALA A 1 491 ? 24.093 23.305 13.611 1.00 87.88 491 ALA A C 1
ATOM 3963 O O . ALA A 1 491 ? 24.293 22.278 12.969 1.00 87.88 491 ALA A O 1
ATOM 3964 N N . CYS A 1 492 ? 24.171 23.330 14.946 1.00 87.69 492 CYS A N 1
ATOM 3965 C CA . CYS A 1 492 ? 24.435 22.141 15.753 1.00 87.69 492 CYS A CA 1
ATOM 3966 C C . CYS A 1 492 ? 23.313 21.093 15.643 1.00 87.69 492 CYS A C 1
ATOM 3968 O O . CYS A 1 492 ? 23.603 19.900 15.600 1.00 87.69 492 CYS A O 1
ATOM 3970 N N . ALA A 1 493 ? 22.045 21.505 15.554 1.00 89.44 493 ALA A N 1
ATOM 3971 C CA . ALA A 1 493 ? 20.918 20.596 15.331 1.00 89.44 493 ALA A CA 1
ATOM 3972 C C . ALA A 1 493 ? 21.075 19.804 14.021 1.00 89.44 493 ALA A C 1
ATOM 3974 O O . ALA A 1 493 ? 20.930 18.580 14.010 1.00 89.44 493 ALA A O 1
ATOM 3975 N N . VAL A 1 494 ? 21.472 20.479 12.938 1.00 92.81 494 VAL A N 1
ATOM 3976 C CA . VAL A 1 494 ? 21.715 19.832 11.639 1.00 92.81 494 VAL A CA 1
ATOM 3977 C C . VAL A 1 494 ? 22.956 18.926 11.686 1.00 92.81 494 VAL A C 1
ATOM 3979 O O . VAL A 1 494 ? 22.878 17.776 11.261 1.00 92.81 494 VAL A O 1
ATOM 3982 N N . GLU A 1 495 ? 24.076 19.390 12.261 1.00 92.88 495 GLU A N 1
ATOM 3983 C CA . GLU A 1 495 ? 25.301 18.576 12.393 1.00 92.88 495 GLU A CA 1
ATOM 3984 C C . GLU A 1 495 ? 25.064 17.320 13.243 1.00 92.88 495 GLU A C 1
ATOM 3986 O O . GLU A 1 495 ? 25.446 16.218 12.849 1.00 92.88 495 GLU A O 1
ATOM 3991 N N . SER A 1 496 ? 24.427 17.479 14.406 1.00 91.81 496 SER A N 1
ATOM 3992 C CA . SER A 1 496 ? 24.135 16.369 15.319 1.00 91.81 496 SER A CA 1
ATOM 3993 C C . SER A 1 496 ? 23.213 15.337 14.673 1.00 91.81 496 SER A C 1
ATOM 3995 O O . SER A 1 496 ? 23.466 14.141 14.791 1.00 91.81 496 SER A O 1
ATOM 3997 N N . SER A 1 497 ? 22.218 15.782 13.899 1.00 92.69 497 SER A N 1
ATOM 3998 C CA . SER A 1 497 ? 21.352 14.888 13.123 1.00 92.69 497 SER A CA 1
ATOM 3999 C C . SER A 1 497 ? 22.146 14.073 12.118 1.00 92.69 497 SER A C 1
ATOM 4001 O O . SER A 1 497 ? 22.041 12.853 12.117 1.00 92.69 497 SER A O 1
ATOM 4003 N N . ALA A 1 498 ? 22.983 14.721 11.312 1.00 91.88 498 ALA A N 1
ATOM 4004 C CA . ALA A 1 498 ? 23.766 14.049 10.281 1.00 91.88 498 ALA A CA 1
ATOM 4005 C C . ALA A 1 498 ? 24.760 13.048 10.866 1.00 91.88 498 ALA A C 1
ATOM 4007 O O . ALA A 1 498 ? 24.888 11.922 10.387 1.00 91.88 498 ALA A O 1
ATOM 4008 N N . ARG A 1 499 ? 25.429 13.439 11.953 1.00 91.00 499 ARG A N 1
ATOM 4009 C CA . ARG A 1 499 ? 26.428 12.605 12.614 1.00 91.00 499 ARG A CA 1
ATOM 4010 C C . ARG A 1 499 ? 25.815 11.387 13.299 1.00 91.00 499 ARG A C 1
ATOM 4012 O O . ARG A 1 499 ? 26.392 10.305 13.195 1.00 91.00 499 ARG A O 1
ATOM 4019 N N . ASN A 1 500 ? 24.688 11.572 13.985 1.00 89.19 500 ASN A N 1
ATOM 4020 C CA . ASN A 1 500 ? 24.012 10.510 14.732 1.00 89.19 500 ASN A CA 1
ATOM 4021 C C . ASN A 1 500 ? 23.084 9.659 13.851 1.00 89.19 500 ASN A C 1
ATOM 4023 O O . ASN A 1 500 ? 22.598 8.632 14.310 1.00 89.19 500 ASN A O 1
ATOM 4027 N N . ASN A 1 501 ? 22.886 10.044 12.582 1.00 90.00 501 ASN A N 1
ATOM 4028 C CA . ASN A 1 501 ? 22.039 9.350 11.612 1.00 90.00 501 ASN A CA 1
ATOM 4029 C C . ASN A 1 501 ? 22.735 9.212 10.252 1.00 90.00 501 ASN A C 1
ATOM 4031 O O . ASN A 1 501 ? 22.224 9.673 9.235 1.00 90.00 501 ASN A O 1
ATOM 4035 N N . ARG A 1 502 ? 23.901 8.557 10.205 1.00 84.38 502 ARG A N 1
ATOM 4036 C CA . ARG A 1 502 ? 24.679 8.391 8.955 1.00 84.38 502 ARG A CA 1
ATOM 4037 C C . ARG A 1 502 ? 23.923 7.668 7.835 1.00 84.38 502 ARG A C 1
ATOM 4039 O O . ARG A 1 502 ? 24.249 7.823 6.669 1.00 84.38 502 ARG A O 1
ATOM 4046 N N . ASN A 1 503 ? 22.910 6.889 8.207 1.00 81.38 503 ASN A N 1
ATOM 4047 C CA . ASN A 1 503 ? 22.048 6.138 7.301 1.00 81.38 503 ASN A CA 1
ATOM 4048 C C . ASN A 1 503 ? 20.830 6.941 6.810 1.00 81.38 503 ASN A C 1
ATOM 4050 O O . ASN A 1 503 ? 20.044 6.411 6.020 1.00 81.38 503 ASN A O 1
ATOM 4054 N N . LEU A 1 504 ? 20.634 8.168 7.296 1.00 87.38 504 LEU A N 1
ATOM 4055 C CA . LEU A 1 504 ? 19.548 9.052 6.888 1.00 87.38 504 LEU A CA 1
ATOM 4056 C C . LEU A 1 504 ? 20.114 10.281 6.190 1.00 87.38 504 LEU A C 1
ATOM 4058 O O . LEU A 1 504 ? 21.156 10.813 6.575 1.00 87.38 504 LEU A O 1
ATOM 4062 N N . ASN A 1 505 ? 19.365 10.765 5.207 1.00 90.94 505 ASN A N 1
ATOM 4063 C CA . ASN A 1 505 ? 19.679 12.003 4.515 1.00 90.94 505 ASN A CA 1
ATOM 4064 C C . ASN A 1 505 ? 19.066 13.181 5.277 1.00 90.94 505 ASN A C 1
ATOM 4066 O O . ASN A 1 505 ? 17.862 13.209 5.539 1.00 90.94 505 ASN A O 1
ATOM 4070 N N . VAL A 1 506 ? 19.896 14.142 5.676 1.00 92.44 506 VAL A N 1
ATOM 4071 C CA . VAL A 1 506 ? 19.494 15.295 6.488 1.00 92.44 506 VAL A CA 1
ATOM 4072 C C . VAL A 1 506 ? 19.327 16.514 5.598 1.00 92.44 506 VAL A C 1
ATOM 4074 O O . VAL A 1 506 ? 20.293 17.052 5.063 1.00 92.44 506 VAL A O 1
ATOM 4077 N N . PHE A 1 507 ? 18.094 16.985 5.470 1.00 92.00 507 PHE A N 1
ATOM 4078 C CA . PHE A 1 507 ? 17.733 18.123 4.643 1.00 92.00 507 PHE A CA 1
ATOM 4079 C C . PHE A 1 507 ? 17.522 19.376 5.491 1.00 92.00 507 PHE A C 1
ATOM 4081 O O . PHE A 1 507 ? 16.647 19.415 6.358 1.00 92.00 507 PHE A O 1
ATOM 4088 N N . LEU A 1 508 ? 18.286 20.429 5.197 1.00 90.75 508 LEU A N 1
ATOM 4089 C CA . LEU A 1 508 ? 18.002 21.784 5.659 1.00 90.75 508 LEU A CA 1
ATOM 4090 C C . LEU A 1 508 ? 17.287 22.548 4.543 1.00 90.75 508 LEU A C 1
ATOM 4092 O O . LEU A 1 508 ? 17.897 22.954 3.552 1.00 90.75 508 LEU A O 1
ATOM 4096 N N . LEU A 1 509 ? 15.988 22.744 4.729 1.00 88.38 509 LEU A N 1
ATOM 4097 C CA . LEU A 1 509 ? 15.084 23.351 3.768 1.00 88.38 509 LEU A CA 1
ATOM 4098 C C . LEU A 1 509 ? 14.790 24.799 4.152 1.00 88.38 509 LEU A C 1
ATOM 4100 O O . LEU A 1 509 ? 14.341 25.053 5.269 1.00 88.38 509 LEU A O 1
ATOM 4104 N N . PHE A 1 510 ? 15.000 25.752 3.245 1.00 85.38 510 PHE A N 1
ATOM 4105 C CA . PHE A 1 510 ? 14.762 27.174 3.529 1.00 85.38 510 PHE A CA 1
ATOM 4106 C C . PHE A 1 510 ? 14.003 27.890 2.411 1.00 85.38 510 PHE A C 1
ATOM 4108 O O . PHE A 1 510 ? 14.100 27.504 1.250 1.00 85.38 510 PHE A O 1
ATOM 4115 N N . PHE A 1 511 ? 13.234 28.929 2.748 1.00 76.94 511 PHE A N 1
ATOM 4116 C CA . PHE A 1 511 ? 12.393 29.640 1.766 1.00 76.94 511 PHE A CA 1
ATOM 4117 C C . PHE A 1 511 ? 13.067 30.875 1.164 1.00 76.94 511 PHE A C 1
ATOM 4119 O O . PHE A 1 511 ? 12.860 31.189 -0.010 1.00 76.94 511 PHE A O 1
ATOM 4126 N N . ALA A 1 512 ? 13.888 31.562 1.962 1.00 72.19 512 ALA A N 1
ATOM 4127 C CA . ALA A 1 512 ? 14.503 32.837 1.617 1.00 72.19 512 ALA A CA 1
ATOM 4128 C C . ALA A 1 512 ? 15.125 32.876 0.208 1.00 72.19 512 ALA A C 1
ATOM 4130 O O . ALA A 1 512 ? 15.827 31.961 -0.215 1.00 72.19 512 ALA A O 1
ATOM 4131 N N . THR A 1 513 ? 14.891 33.979 -0.503 1.00 64.56 513 THR A N 1
ATOM 4132 C CA . THR A 1 513 ? 15.422 34.254 -1.853 1.00 64.56 513 THR A CA 1
ATOM 4133 C C . THR A 1 513 ? 16.849 34.787 -1.853 1.00 64.56 513 THR A C 1
ATOM 4135 O O . THR A 1 513 ? 17.491 34.814 -2.895 1.00 64.56 513 THR A O 1
ATOM 4138 N N . LYS A 1 514 ? 17.344 35.237 -0.697 1.00 66.06 514 LYS A N 1
ATOM 4139 C CA . LYS A 1 514 ? 18.687 35.801 -0.526 1.00 66.06 514 LYS A CA 1
ATOM 4140 C C . LYS A 1 514 ? 19.630 34.748 0.057 1.00 66.06 514 LYS A C 1
ATOM 4142 O O . LYS A 1 514 ? 19.204 33.935 0.877 1.00 66.06 514 LYS A O 1
ATOM 4147 N N . GLN A 1 515 ? 20.912 34.813 -0.310 1.00 69.81 515 GLN A N 1
ATOM 4148 C CA . GLN A 1 515 ? 21.956 33.938 0.235 1.00 69.81 515 GLN A CA 1
ATOM 4149 C C . GLN A 1 515 ? 22.015 33.972 1.774 1.00 69.81 515 GLN A C 1
ATOM 4151 O O . GLN A 1 515 ? 21.657 34.968 2.414 1.00 69.81 515 GLN A O 1
ATOM 4156 N N . PHE A 1 516 ? 22.525 32.888 2.369 1.00 76.88 516 PHE A N 1
ATOM 4157 C CA . PHE A 1 516 ? 22.825 32.812 3.801 1.00 76.88 516 PHE A CA 1
ATOM 4158 C C . PHE A 1 516 ? 23.685 33.999 4.256 1.00 76.88 516 PHE A C 1
ATOM 4160 O O . PHE A 1 516 ? 24.614 34.417 3.560 1.00 76.88 516 PHE A O 1
ATOM 4167 N N . SER A 1 517 ? 23.408 34.520 5.458 1.00 78.38 517 SER A N 1
ATOM 4168 C CA . SER A 1 517 ? 24.199 35.615 6.037 1.00 78.38 517 SER A CA 1
ATOM 4169 C C . SER A 1 517 ? 25.690 35.248 6.109 1.00 78.38 517 SER A C 1
ATOM 4171 O O . SER A 1 517 ? 26.025 34.081 6.308 1.00 78.38 517 SER A O 1
ATOM 4173 N N . GLU A 1 518 ? 26.610 36.220 6.035 1.00 73.25 518 GLU A N 1
ATOM 4174 C CA . GLU A 1 518 ? 28.064 35.964 6.182 1.00 73.25 518 GLU A CA 1
ATOM 4175 C C . GLU A 1 518 ? 28.403 35.180 7.462 1.00 73.25 518 GLU A C 1
ATOM 4177 O O . GLU A 1 518 ? 29.298 34.335 7.501 1.00 73.25 518 GLU A O 1
ATOM 4182 N N . LYS A 1 519 ? 27.617 35.399 8.524 1.00 70.44 519 LYS A N 1
ATOM 4183 C CA . LYS A 1 519 ? 27.714 34.643 9.775 1.00 70.44 519 LYS A CA 1
ATOM 4184 C C . LYS A 1 519 ? 27.344 33.163 9.597 1.00 70.44 519 LYS A C 1
ATOM 4186 O O . LYS A 1 519 ? 27.969 32.320 10.236 1.00 70.44 519 LYS A O 1
ATOM 4191 N N . SER A 1 520 ? 26.359 32.868 8.752 1.00 81.31 520 SER A N 1
ATOM 4192 C CA . SER A 1 520 ? 25.848 31.523 8.468 1.00 81.31 520 SER A CA 1
ATOM 4193 C C . SER A 1 520 ? 26.683 30.775 7.434 1.00 81.31 520 SER A C 1
ATOM 4195 O O . SER A 1 520 ? 26.844 29.570 7.582 1.00 81.31 520 SER A O 1
ATOM 4197 N N . LYS A 1 521 ? 27.297 31.460 6.453 1.00 81.69 521 LYS A N 1
ATOM 4198 C CA . LYS A 1 521 ? 28.165 30.841 5.425 1.00 81.69 521 LYS A CA 1
ATOM 4199 C C . LYS A 1 521 ? 29.261 29.955 6.025 1.00 81.69 521 LYS A C 1
ATOM 4201 O O . LYS A 1 521 ? 29.555 28.883 5.505 1.00 81.69 521 LYS A O 1
ATOM 4206 N N . ARG A 1 522 ? 29.824 30.353 7.174 1.00 82.00 522 ARG A N 1
ATOM 4207 C CA . ARG A 1 522 ? 30.810 29.539 7.907 1.00 82.00 522 ARG A CA 1
ATOM 4208 C C . ARG A 1 522 ? 30.226 28.228 8.444 1.00 82.00 522 ARG A C 1
ATOM 4210 O O . ARG A 1 522 ? 30.935 27.229 8.463 1.00 82.00 522 ARG A O 1
ATOM 4217 N N . TYR A 1 523 ? 28.976 28.237 8.903 1.00 86.31 523 TYR A N 1
ATOM 4218 C CA . TYR A 1 523 ? 28.286 27.034 9.369 1.00 86.31 523 TYR A CA 1
ATOM 4219 C C . TYR A 1 523 ? 27.867 26.151 8.195 1.00 86.31 523 TYR A C 1
ATOM 4221 O O . TYR A 1 523 ? 28.104 24.952 8.249 1.00 86.31 523 TYR A O 1
ATOM 4229 N N . ILE A 1 524 ? 27.359 26.744 7.111 1.00 86.88 524 ILE A N 1
ATOM 4230 C CA . ILE A 1 524 ? 27.033 26.035 5.866 1.00 86.88 524 ILE A CA 1
ATOM 4231 C C . ILE A 1 524 ? 28.243 25.257 5.348 1.00 86.88 524 ILE A C 1
ATOM 4233 O O . ILE A 1 524 ? 28.153 24.045 5.201 1.00 86.88 524 ILE A O 1
ATOM 4237 N N . LYS A 1 525 ? 29.413 25.901 5.248 1.00 84.81 525 LYS A N 1
ATOM 4238 C CA . LYS A 1 525 ? 30.654 25.240 4.817 1.00 84.81 525 LYS A CA 1
ATOM 4239 C C . LYS A 1 525 ? 31.061 24.051 5.696 1.00 84.81 525 LYS A C 1
ATOM 4241 O O . LYS A 1 525 ? 31.745 23.153 5.227 1.00 84.81 525 LYS A O 1
ATOM 4246 N N . ILE A 1 526 ? 30.695 24.057 6.979 1.00 86.44 526 ILE A N 1
ATOM 4247 C CA . ILE A 1 526 ? 30.944 22.932 7.892 1.00 86.44 526 ILE A CA 1
ATOM 4248 C C . ILE A 1 526 ? 29.931 21.817 7.655 1.00 86.44 526 ILE A C 1
ATOM 4250 O O . ILE A 1 526 ? 30.317 20.652 7.602 1.00 86.44 526 ILE A O 1
ATOM 4254 N N . LEU A 1 527 ? 28.655 22.163 7.511 1.00 90.12 527 LEU A N 1
ATOM 4255 C CA . LEU A 1 527 ? 27.586 21.205 7.246 1.00 90.12 527 LEU A CA 1
ATOM 4256 C C . LEU A 1 527 ? 27.789 20.503 5.894 1.00 90.12 527 LEU A C 1
ATOM 4258 O O . LEU A 1 527 ? 27.670 19.290 5.819 1.00 90.12 527 LEU A O 1
ATOM 4262 N N . GLU A 1 528 ? 28.249 21.213 4.868 1.00 86.38 528 GLU A N 1
ATOM 4263 C CA . GLU A 1 528 ? 28.593 20.642 3.555 1.00 86.38 528 GLU A CA 1
ATOM 4264 C C . GLU A 1 528 ? 29.779 19.658 3.590 1.00 86.38 528 GLU A C 1
ATOM 4266 O O . GLU A 1 528 ? 30.033 18.969 2.609 1.00 86.38 528 GLU A O 1
ATOM 4271 N N . THR A 1 529 ? 30.514 19.550 4.708 1.00 89.38 529 THR A N 1
ATOM 4272 C CA . THR A 1 529 ? 31.550 18.507 4.867 1.00 89.38 529 THR A CA 1
ATOM 4273 C C . THR A 1 529 ? 30.990 17.127 5.215 1.00 89.38 529 THR A C 1
ATOM 4275 O O . THR A 1 529 ? 31.769 16.183 5.351 1.00 89.38 529 THR A O 1
ATOM 4278 N N . TYR A 1 530 ? 29.682 17.015 5.437 1.00 88.44 530 TYR A N 1
ATOM 4279 C CA . TYR A 1 530 ? 28.990 15.751 5.661 1.00 88.44 530 TYR A CA 1
ATOM 4280 C C . TYR A 1 530 ? 28.325 15.324 4.354 1.00 88.44 530 TYR A C 1
ATOM 4282 O O . TYR A 1 530 ? 27.614 16.105 3.728 1.00 88.44 530 TYR A O 1
ATOM 4290 N N . ASP A 1 531 ? 28.560 14.080 3.958 1.00 87.31 531 ASP A N 1
ATOM 4291 C CA . ASP A 1 531 ? 28.053 13.463 2.730 1.00 87.31 531 ASP A CA 1
ATOM 4292 C C . ASP A 1 531 ? 26.531 13.263 2.733 1.00 87.31 531 ASP A C 1
ATOM 4294 O O . ASP A 1 531 ? 25.908 13.266 1.673 1.00 87.31 531 ASP A O 1
ATOM 4298 N N . ASN A 1 532 ? 25.932 13.151 3.920 1.00 89.94 532 ASN A N 1
ATOM 4299 C CA . ASN A 1 532 ? 24.497 12.981 4.125 1.00 89.94 532 ASN A CA 1
ATOM 4300 C C . ASN A 1 532 ? 23.746 14.277 4.494 1.00 89.94 532 ASN A C 1
ATOM 4302 O O . ASN A 1 532 ? 22.609 14.194 4.965 1.00 89.94 532 ASN A O 1
ATOM 4306 N N . ILE A 1 533 ? 24.341 15.468 4.316 1.00 92.25 533 ILE A N 1
ATOM 4307 C CA . ILE A 1 533 ? 23.655 16.758 4.521 1.00 92.25 533 ILE A CA 1
ATOM 4308 C C . ILE A 1 533 ? 23.333 17.430 3.187 1.00 92.25 533 ILE A C 1
ATOM 4310 O O . ILE A 1 533 ? 24.207 17.682 2.362 1.00 92.25 533 ILE A O 1
ATOM 4314 N N . TYR A 1 534 ? 22.074 17.836 3.032 1.00 88.19 534 TYR A N 1
ATOM 4315 C CA . TYR A 1 534 ? 21.565 18.512 1.846 1.00 88.19 534 TYR A CA 1
ATOM 4316 C C . TYR A 1 534 ? 20.883 19.820 2.223 1.00 88.19 534 TYR A C 1
ATOM 4318 O O . TYR A 1 534 ? 19.829 19.852 2.853 1.00 88.19 534 TYR A O 1
ATOM 4326 N N . ILE A 1 535 ? 21.475 20.934 1.811 1.00 87.19 535 ILE A N 1
ATOM 4327 C CA . ILE A 1 535 ? 20.913 22.265 2.039 1.00 87.19 535 ILE A CA 1
ATOM 4328 C C . ILE A 1 535 ? 20.234 22.705 0.747 1.00 87.19 535 ILE A C 1
ATOM 4330 O O . ILE A 1 535 ? 20.865 22.719 -0.312 1.00 87.19 535 ILE A O 1
ATOM 4334 N N . ARG A 1 536 ? 18.929 22.988 0.803 1.00 83.56 536 ARG A N 1
ATOM 4335 C CA . ARG A 1 536 ? 18.116 23.230 -0.396 1.00 83.56 536 ARG A CA 1
ATOM 4336 C C . ARG A 1 536 ? 17.096 24.333 -0.179 1.00 83.56 536 ARG A C 1
ATOM 4338 O O . ARG A 1 536 ? 16.419 24.387 0.850 1.00 83.56 536 ARG A O 1
ATOM 4345 N N . ARG A 1 537 ? 16.951 25.185 -1.190 1.00 80.50 537 ARG A N 1
ATOM 4346 C CA . ARG A 1 537 ? 15.908 26.205 -1.198 1.00 80.50 537 ARG A CA 1
ATOM 4347 C C . ARG A 1 537 ? 14.586 25.601 -1.658 1.00 80.50 537 ARG A C 1
ATOM 4349 O O . ARG A 1 537 ? 14.548 24.886 -2.653 1.00 80.50 537 ARG A O 1
ATOM 4356 N N . ILE A 1 538 ? 13.496 25.919 -0.971 1.00 75.50 538 ILE A N 1
ATOM 4357 C CA . ILE A 1 538 ? 12.142 25.546 -1.374 1.00 75.50 538 ILE A CA 1
ATOM 4358 C C . ILE A 1 538 ? 11.412 26.776 -1.889 1.00 75.50 538 ILE A C 1
ATOM 4360 O O . ILE A 1 538 ? 11.210 27.749 -1.162 1.00 75.50 538 ILE A O 1
ATOM 4364 N N . ARG A 1 539 ? 10.930 26.687 -3.127 1.00 72.06 539 ARG A N 1
ATOM 4365 C CA . ARG A 1 539 ? 9.970 27.639 -3.671 1.00 72.06 539 ARG A CA 1
ATOM 4366 C C . ARG A 1 539 ? 8.563 27.137 -3.391 1.00 72.06 539 ARG A C 1
ATOM 4368 O O . ARG A 1 539 ? 8.092 26.178 -3.985 1.00 72.06 539 ARG A O 1
ATOM 4375 N N . LEU A 1 540 ? 7.867 27.785 -2.468 1.00 69.94 540 LEU A N 1
ATOM 4376 C CA . LEU A 1 540 ? 6.597 27.266 -1.968 1.00 69.94 540 LEU A CA 1
ATOM 4377 C C . LEU A 1 540 ? 5.499 27.152 -3.041 1.00 69.94 540 LEU A C 1
ATOM 4379 O O . LEU A 1 540 ? 4.711 26.207 -3.017 1.00 69.94 540 LEU A O 1
ATOM 4383 N N . SER A 1 541 ? 5.498 28.067 -4.016 1.00 62.50 541 SER A N 1
ATOM 4384 C CA . SER A 1 541 ? 4.589 28.028 -5.170 1.00 62.50 541 SER A CA 1
ATOM 4385 C C . SER A 1 541 ? 4.762 26.785 -6.042 1.00 62.50 541 SER A C 1
ATOM 4387 O O . SER A 1 541 ? 3.788 26.355 -6.649 1.00 62.50 541 SER A O 1
ATOM 4389 N N . THR A 1 542 ? 5.953 26.181 -6.077 1.00 64.00 542 THR A N 1
ATOM 4390 C CA . THR A 1 542 ? 6.208 24.900 -6.756 1.00 64.00 542 THR A CA 1
ATOM 4391 C C . THR A 1 542 ? 6.213 23.720 -5.791 1.00 64.00 542 THR A C 1
ATOM 4393 O O . THR A 1 542 ? 5.991 22.586 -6.191 1.00 64.00 542 THR A O 1
ATOM 4396 N N . TYR A 1 543 ? 6.410 23.962 -4.499 1.00 72.75 543 TYR A N 1
ATOM 4397 C CA . TYR A 1 543 ? 6.416 22.912 -3.490 1.00 72.75 543 TYR A CA 1
ATOM 4398 C C . TYR A 1 543 ? 5.011 22.398 -3.158 1.00 72.75 543 TYR A C 1
ATOM 4400 O O . TYR A 1 543 ? 4.843 21.229 -2.833 1.00 72.75 543 TYR A O 1
ATOM 4408 N N . ILE A 1 544 ? 3.980 23.239 -3.267 1.00 71.50 544 ILE A N 1
ATOM 4409 C CA . ILE A 1 544 ? 2.582 22.847 -3.001 1.00 71.50 544 ILE A CA 1
ATOM 4410 C C . ILE A 1 544 ? 1.924 22.139 -4.192 1.00 71.50 544 ILE A C 1
ATOM 4412 O O . ILE A 1 544 ? 0.904 21.470 -4.038 1.00 71.50 544 ILE A O 1
ATOM 4416 N N . ILE A 1 545 ? 2.554 22.207 -5.358 1.00 67.50 545 ILE A N 1
ATOM 4417 C CA . ILE A 1 545 ? 2.141 21.511 -6.573 1.00 67.50 545 ILE A CA 1
ATOM 4418 C C . ILE A 1 545 ? 2.134 19.989 -6.346 1.00 67.50 545 ILE A C 1
ATOM 4420 O O . ILE A 1 545 ? 3.058 19.411 -5.760 1.00 67.50 545 ILE A O 1
ATOM 4424 N N . ASP A 1 546 ? 1.064 19.360 -6.828 1.00 62.47 546 ASP A N 1
ATOM 4425 C CA . ASP A 1 546 ? 0.773 17.926 -6.832 1.00 62.47 546 ASP A CA 1
ATOM 4426 C C . ASP A 1 546 ? 0.622 17.376 -5.414 1.00 62.47 546 ASP A C 1
ATOM 4428 O O . ASP A 1 546 ? 0.980 16.236 -5.115 1.00 62.47 546 ASP A O 1
ATOM 4432 N N . THR A 1 547 ? 0.101 18.212 -4.515 1.00 74.50 547 THR A N 1
ATOM 4433 C CA . THR A 1 547 ? -0.174 17.836 -3.130 1.00 74.50 547 THR A CA 1
ATOM 4434 C C . THR A 1 547 ? -1.670 17.862 -2.858 1.00 74.50 547 THR A C 1
ATOM 4436 O O . THR A 1 547 ? -2.413 18.598 -3.509 1.00 74.50 547 THR A O 1
ATOM 4439 N N . PRO A 1 548 ? -2.161 17.093 -1.873 1.00 78.94 548 PRO A N 1
ATOM 4440 C CA . PRO A 1 548 ? -3.588 17.031 -1.612 1.00 78.94 548 PRO A CA 1
ATOM 4441 C C . PRO A 1 548 ? -4.148 18.412 -1.227 1.00 78.94 548 PRO A C 1
ATOM 4443 O O . PRO A 1 548 ? -5.309 18.695 -1.510 1.00 78.94 548 PRO A O 1
ATOM 4446 N N . ILE A 1 549 ? -3.342 19.265 -0.591 1.00 77.56 549 ILE A N 1
ATOM 4447 C CA . ILE A 1 549 ? -3.752 20.575 -0.072 1.00 77.56 549 ILE A CA 1
ATOM 4448 C C . ILE A 1 549 ? -3.640 21.709 -1.097 1.00 77.56 549 ILE A C 1
ATOM 4450 O O . ILE A 1 549 ? -3.885 22.854 -0.737 1.00 77.56 549 ILE A O 1
ATOM 4454 N N . GLU A 1 550 ? -3.286 21.428 -2.351 1.00 79.06 550 GLU A N 1
ATOM 4455 C CA . GLU A 1 550 ? -3.016 22.452 -3.363 1.00 79.06 550 GLU A CA 1
ATOM 4456 C C . GLU A 1 550 ? -4.203 23.382 -3.638 1.00 79.06 550 GLU A C 1
ATOM 4458 O O . GLU A 1 550 ? -4.090 24.593 -3.449 1.00 79.06 550 GLU A O 1
ATOM 4463 N N . ASP A 1 551 ? -5.353 22.829 -4.031 1.00 73.94 551 ASP A N 1
ATOM 4464 C CA . ASP A 1 551 ? -6.555 23.620 -4.334 1.00 73.94 551 ASP A CA 1
ATOM 4465 C C . ASP A 1 551 ? -6.997 24.435 -3.118 1.00 73.94 551 ASP A C 1
ATOM 4467 O O . ASP A 1 551 ? -7.345 25.614 -3.217 1.00 73.94 551 ASP A O 1
ATOM 4471 N N . TRP A 1 552 ? -6.949 23.802 -1.945 1.00 78.31 552 TRP A N 1
ATOM 4472 C CA . TRP A 1 552 ? -7.260 24.442 -0.676 1.00 78.31 552 TRP A CA 1
ATOM 4473 C C . TRP A 1 552 ? -6.301 25.600 -0.387 1.00 78.31 552 TRP A C 1
ATOM 4475 O O . TRP A 1 552 ? -6.748 26.685 -0.018 1.00 78.31 552 TRP A O 1
ATOM 4485 N N . PHE A 1 553 ? -5.000 25.401 -0.589 1.00 74.31 553 PHE A N 1
ATOM 4486 C CA . PHE A 1 553 ? -3.984 26.416 -0.352 1.00 74.31 553 PHE A CA 1
ATOM 4487 C C . PHE A 1 553 ? -4.197 27.615 -1.273 1.00 74.31 553 PHE A C 1
ATOM 4489 O O . PHE A 1 553 ? -4.304 28.736 -0.781 1.00 74.31 553 PHE A O 1
ATOM 4496 N N . TRP A 1 554 ? -4.359 27.397 -2.582 1.00 69.25 554 TRP A N 1
ATOM 4497 C CA . TRP A 1 554 ? -4.587 28.483 -3.540 1.00 69.25 554 TRP A CA 1
ATOM 4498 C C . TRP A 1 554 ? -5.908 29.218 -3.306 1.00 69.25 554 TRP A C 1
ATOM 4500 O O . TRP A 1 554 ? -5.959 30.440 -3.430 1.00 69.25 554 TRP A O 1
ATOM 4510 N N . THR A 1 555 ? -6.956 28.504 -2.891 1.00 69.06 555 THR A N 1
ATOM 4511 C CA . THR A 1 555 ? -8.257 29.104 -2.556 1.00 69.06 555 THR A CA 1
ATOM 4512 C C . THR A 1 555 ? -8.176 29.991 -1.310 1.00 69.06 555 THR A C 1
ATOM 4514 O O . THR A 1 555 ? -8.875 31.001 -1.218 1.00 69.06 555 THR A O 1
ATOM 4517 N N . ASN A 1 556 ? -7.323 29.641 -0.343 1.00 65.75 556 ASN A N 1
ATOM 4518 C CA . ASN A 1 556 ? -7.261 30.321 0.951 1.00 65.75 556 ASN A CA 1
ATOM 4519 C C . ASN A 1 556 ? -6.072 31.285 1.101 1.00 65.75 556 ASN A C 1
ATOM 4521 O O . ASN A 1 556 ? -6.097 32.103 2.017 1.00 65.75 556 ASN A O 1
ATOM 4525 N N . ILE A 1 557 ? -5.083 31.278 0.197 1.00 66.69 557 ILE A N 1
ATOM 4526 C CA . ILE A 1 557 ? -3.832 32.054 0.319 1.00 66.69 557 ILE A CA 1
ATOM 4527 C C . ILE A 1 557 ? -4.051 33.551 0.572 1.00 66.69 557 ILE A C 1
ATOM 4529 O O . ILE A 1 557 ? -3.327 34.160 1.355 1.00 66.69 557 ILE A O 1
ATOM 4533 N N . ARG A 1 558 ? -5.100 34.138 -0.020 1.00 59.56 558 ARG A N 1
ATOM 4534 C CA . ARG A 1 558 ? -5.469 35.545 0.196 1.00 59.56 558 ARG A CA 1
ATOM 4535 C C . ARG A 1 558 ? -5.901 35.816 1.643 1.00 59.56 558 ARG A C 1
ATOM 4537 O O . ARG A 1 558 ? -5.455 36.792 2.230 1.00 59.56 558 ARG A O 1
ATOM 4544 N N . ARG A 1 559 ? -6.712 34.932 2.233 1.00 62.44 559 ARG A N 1
ATOM 4545 C CA . ARG A 1 559 ? -7.168 35.033 3.635 1.00 62.44 559 ARG A CA 1
ATOM 4546 C C . ARG A 1 559 ? -6.053 34.710 4.629 1.00 62.44 559 ARG A C 1
ATOM 4548 O O . ARG A 1 559 ? -5.973 35.320 5.688 1.00 62.44 559 ARG A O 1
ATOM 4555 N N . LEU A 1 560 ? -5.173 33.775 4.269 1.00 60.56 560 LEU A N 1
ATOM 4556 C CA . LEU A 1 560 ? -3.972 33.440 5.040 1.00 60.56 560 LEU A CA 1
ATOM 4557 C C . LEU A 1 560 ? -3.020 34.631 5.163 1.00 60.56 560 LEU A C 1
ATOM 4559 O O . LEU A 1 560 ? -2.393 34.824 6.198 1.00 60.56 560 LEU A O 1
ATOM 4563 N N . TRP A 1 561 ? -2.947 35.449 4.116 1.00 59.16 561 TRP A N 1
ATOM 4564 C CA . TRP A 1 561 ? -2.104 36.636 4.076 1.00 59.16 561 TRP A CA 1
ATOM 4565 C C . TRP A 1 561 ? -2.619 37.785 4.952 1.00 59.16 561 TRP A C 1
ATOM 4567 O O . TRP A 1 561 ? -1.824 38.517 5.543 1.00 59.16 561 TRP A O 1
ATOM 4577 N N . GLU A 1 562 ? -3.939 37.920 5.087 1.00 58.50 562 GLU A N 1
ATOM 4578 C CA . GLU A 1 562 ? -4.569 38.916 5.963 1.00 58.50 562 GLU A CA 1
ATOM 4579 C C . GLU A 1 562 ? -4.294 38.635 7.457 1.00 58.50 562 GLU A C 1
ATOM 4581 O O . GLU A 1 562 ? -4.330 39.554 8.276 1.00 58.50 562 GLU A O 1
ATOM 4586 N N . ASN A 1 563 ? -3.935 37.394 7.814 1.00 59.25 563 ASN A N 1
ATOM 4587 C CA . ASN A 1 563 ? -3.637 36.963 9.180 1.00 59.25 563 ASN A CA 1
ATOM 4588 C C . ASN A 1 563 ? -2.128 36.711 9.392 1.00 59.25 563 ASN A C 1
ATOM 4590 O O . ASN A 1 563 ? -1.629 35.593 9.249 1.00 59.25 563 ASN A O 1
ATOM 4594 N N . LYS A 1 564 ? -1.391 37.770 9.758 1.00 53.47 564 LYS A N 1
ATOM 4595 C CA . LYS A 1 564 ? 0.079 37.743 9.915 1.00 53.47 564 LYS A CA 1
ATOM 4596 C C . LYS A 1 564 ? 0.588 36.710 10.932 1.00 53.47 564 LYS A C 1
ATOM 4598 O O . LYS A 1 564 ? 1.680 36.181 10.740 1.00 53.47 564 LYS A O 1
ATOM 4603 N N . ASP A 1 565 ? -0.175 36.402 11.980 1.00 50.72 565 ASP A N 1
ATOM 4604 C CA . ASP A 1 565 ? 0.261 35.480 13.039 1.00 50.72 565 ASP A CA 1
ATOM 4605 C C . ASP A 1 565 ? 0.258 34.016 12.578 1.00 50.72 565 ASP A C 1
ATOM 4607 O O . ASP A 1 565 ? 1.181 33.259 12.895 1.00 50.72 565 ASP A O 1
ATOM 4611 N N . TRP A 1 566 ? -0.726 33.633 11.760 1.00 54.28 566 TRP A N 1
ATOM 4612 C CA . TRP A 1 566 ? -0.836 32.280 11.211 1.00 54.28 566 TRP A CA 1
ATOM 4613 C C . TRP A 1 566 ? 0.328 31.936 10.274 1.00 54.28 566 TRP A C 1
ATOM 4615 O O . TRP A 1 566 ? 0.910 30.854 10.363 1.00 54.28 566 TRP A O 1
ATOM 4625 N N . LEU A 1 567 ? 0.713 32.885 9.412 1.00 52.50 567 LEU A N 1
ATOM 4626 C CA . LEU A 1 567 ? 1.808 32.711 8.452 1.00 52.50 567 LEU A CA 1
ATOM 4627 C C . LEU A 1 567 ? 3.168 32.502 9.141 1.00 52.50 567 LEU A C 1
ATOM 4629 O O . LEU A 1 567 ? 4.068 31.892 8.566 1.00 52.50 567 LEU A O 1
ATOM 4633 N N . HIS A 1 568 ? 3.323 33.013 10.366 1.00 52.25 568 HIS A N 1
ATOM 4634 C CA . HIS A 1 568 ? 4.583 32.983 11.104 1.00 52.25 568 HIS A CA 1
ATOM 4635 C C . HIS A 1 568 ? 4.696 31.846 12.127 1.00 52.25 568 HIS A C 1
ATOM 4637 O O . HIS A 1 568 ? 5.817 31.400 12.369 1.00 52.25 568 HIS A O 1
ATOM 4643 N N . LYS A 1 569 ? 3.592 31.374 12.725 1.00 55.56 569 LYS A N 1
ATOM 4644 C CA . LYS A 1 569 ? 3.619 30.305 13.743 1.00 55.56 569 LYS A CA 1
ATOM 4645 C C . LYS A 1 569 ? 3.107 28.961 13.229 1.00 55.56 569 LYS A C 1
ATOM 4647 O O . LYS A 1 569 ? 3.862 27.998 13.236 1.00 55.56 569 LYS A O 1
ATOM 4652 N N . ASP A 1 570 ? 1.874 28.905 12.735 1.00 60.41 570 ASP A N 1
ATOM 4653 C CA . ASP A 1 570 ? 1.204 27.630 12.427 1.00 60.41 570 ASP A CA 1
ATOM 4654 C C . ASP A 1 570 ? 1.543 27.108 11.024 1.00 60.41 570 ASP A C 1
ATOM 4656 O O . ASP A 1 570 ? 1.550 25.904 10.764 1.00 60.41 570 ASP A O 1
ATOM 4660 N N . PHE A 1 571 ? 1.874 28.013 10.098 1.00 70.81 571 PHE A N 1
ATOM 4661 C CA . PHE A 1 571 ? 2.237 27.649 8.732 1.00 70.81 571 PHE A CA 1
ATOM 4662 C C . PHE A 1 571 ? 3.493 26.765 8.648 1.00 70.81 571 PHE A C 1
ATOM 4664 O O . PHE A 1 571 ? 3.597 25.916 7.761 1.00 70.81 571 PHE A O 1
ATOM 4671 N N . HIS A 1 572 ? 4.422 26.915 9.599 1.00 75.56 572 HIS A N 1
ATOM 4672 C CA . HIS A 1 572 ? 5.628 26.087 9.698 1.00 75.56 572 HIS A CA 1
ATOM 4673 C C . HIS A 1 572 ? 5.284 24.599 9.843 1.00 75.56 572 HIS A C 1
ATOM 4675 O O . HIS A 1 572 ? 5.803 23.776 9.089 1.00 75.56 572 HIS A O 1
ATOM 4681 N N . ASP A 1 573 ? 4.335 24.256 10.714 1.00 77.50 573 ASP A N 1
ATOM 4682 C CA . ASP A 1 573 ? 3.942 22.865 10.952 1.00 77.50 573 ASP A CA 1
ATOM 4683 C C . ASP A 1 573 ? 3.171 22.250 9.779 1.00 77.50 573 ASP A C 1
ATOM 4685 O O . ASP A 1 573 ? 3.353 21.070 9.465 1.00 77.50 573 ASP A O 1
ATOM 4689 N N . TYR A 1 574 ? 2.388 23.049 9.049 1.00 80.06 574 TYR A N 1
ATOM 4690 C CA . TYR A 1 574 ? 1.752 22.588 7.812 1.00 80.06 574 TYR A CA 1
ATOM 4691 C C . TYR A 1 574 ? 2.777 22.263 6.719 1.00 80.06 574 TYR A C 1
ATOM 4693 O O . TYR A 1 574 ? 2.634 21.253 6.028 1.00 80.06 574 TYR A O 1
ATOM 4701 N N . VAL A 1 575 ? 3.842 23.060 6.587 1.00 80.88 575 VAL A N 1
ATOM 4702 C CA . VAL A 1 575 ? 4.946 22.787 5.648 1.00 80.88 575 VAL A CA 1
ATOM 4703 C C . VAL A 1 575 ? 5.722 21.531 6.051 1.00 80.88 575 VAL A C 1
ATOM 4705 O O . VAL A 1 575 ? 6.083 20.724 5.187 1.00 80.88 575 VAL A O 1
ATOM 4708 N N . ARG A 1 576 ? 5.960 21.331 7.351 1.00 86.19 576 ARG A N 1
ATOM 4709 C CA . ARG A 1 576 ? 6.581 20.108 7.882 1.00 86.19 576 ARG A CA 1
ATOM 4710 C C . ARG A 1 576 ? 5.747 18.877 7.536 1.00 86.19 576 ARG A C 1
ATOM 4712 O O . ARG A 1 576 ? 6.277 17.916 6.985 1.00 86.19 576 ARG A O 1
ATOM 4719 N N . MET A 1 577 ? 4.434 18.946 7.753 1.00 87.25 577 MET A N 1
ATOM 4720 C CA . MET A 1 577 ? 3.496 17.873 7.415 1.00 87.25 577 MET A CA 1
ATOM 4721 C C . MET A 1 577 ? 3.438 17.607 5.907 1.00 87.25 577 MET A C 1
ATOM 4723 O O . MET A 1 577 ? 3.476 16.456 5.481 1.00 87.25 577 MET A O 1
ATOM 4727 N N . LEU A 1 578 ? 3.430 18.658 5.082 1.00 87.38 578 LEU A N 1
ATOM 4728 C CA . LEU A 1 578 ? 3.496 18.543 3.623 1.00 87.38 578 LEU A CA 1
ATOM 4729 C C . LEU A 1 578 ? 4.778 17.846 3.153 1.00 87.38 578 LEU A C 1
ATOM 4731 O O . LEU A 1 578 ? 4.752 17.034 2.231 1.00 87.38 578 LEU A O 1
ATOM 4735 N N . THR A 1 579 ? 5.899 18.156 3.801 1.00 88.06 579 THR A N 1
ATOM 4736 C CA . THR A 1 579 ? 7.203 17.556 3.498 1.00 88.06 579 THR A CA 1
ATOM 4737 C C . THR A 1 579 ? 7.203 16.064 3.809 1.00 88.06 579 THR A C 1
ATOM 4739 O O . THR A 1 579 ? 7.613 15.273 2.965 1.00 88.06 579 THR A O 1
ATOM 4742 N N . LEU A 1 580 ? 6.657 15.663 4.961 1.00 88.94 580 LEU A N 1
ATOM 4743 C CA . LEU A 1 580 ? 6.512 14.245 5.298 1.00 88.94 580 LEU A CA 1
ATOM 4744 C C . LEU A 1 580 ? 5.493 13.522 4.414 1.00 88.94 580 LEU A C 1
ATOM 4746 O O . LEU A 1 580 ? 5.666 12.342 4.139 1.00 88.94 580 LEU A O 1
ATOM 4750 N N . TRP A 1 581 ? 4.460 14.207 3.916 1.00 90.12 581 TRP A N 1
ATOM 4751 C CA . TRP A 1 581 ? 3.562 13.619 2.917 1.00 90.12 581 TRP A CA 1
ATOM 4752 C C . TRP A 1 581 ? 4.285 13.317 1.601 1.00 90.12 581 TRP A C 1
ATOM 4754 O O . TRP A 1 581 ? 4.047 12.271 1.000 1.00 90.12 581 TRP A O 1
ATOM 4764 N N . LYS A 1 582 ? 5.177 14.215 1.157 1.00 83.75 582 LYS A N 1
ATOM 4765 C CA . LYS A 1 582 ? 5.945 14.032 -0.082 1.00 83.75 582 LYS A CA 1
ATOM 4766 C C . LYS A 1 582 ? 7.029 12.961 0.038 1.00 83.75 582 LYS A C 1
ATOM 4768 O O . LYS A 1 582 ? 7.239 12.231 -0.924 1.00 83.75 582 LYS A O 1
ATOM 4773 N N . PHE A 1 583 ? 7.725 12.895 1.173 1.00 84.69 583 PHE A N 1
ATOM 4774 C CA . PHE A 1 583 ? 8.982 12.142 1.274 1.00 84.69 583 PHE A CA 1
ATOM 4775 C C . PHE A 1 583 ? 9.040 11.131 2.432 1.00 84.69 583 PHE A C 1
ATOM 4777 O O . PHE A 1 583 ? 10.005 10.376 2.532 1.00 84.69 583 PHE A O 1
ATOM 4784 N N . GLY A 1 584 ? 8.044 11.092 3.321 1.00 86.38 584 GLY A N 1
ATOM 4785 C CA . GLY A 1 584 ? 8.147 10.368 4.593 1.00 86.38 584 GLY A CA 1
ATOM 4786 C C . GLY A 1 584 ? 9.298 10.887 5.457 1.00 86.38 584 GLY A C 1
ATOM 4787 O O . GLY A 1 584 ? 9.827 11.964 5.210 1.00 86.38 584 GLY A O 1
ATOM 4788 N N . GLY A 1 585 ? 9.704 10.134 6.473 1.00 90.50 585 GLY A N 1
ATOM 4789 C CA . GLY A 1 585 ? 10.852 10.459 7.326 1.00 90.50 585 GLY A CA 1
ATOM 4790 C C . GLY A 1 585 ? 10.464 11.231 8.586 1.00 90.50 585 GLY A C 1
ATOM 4791 O O . GLY A 1 585 ? 9.334 11.132 9.058 1.00 90.50 585 GLY A O 1
ATOM 4792 N N . VAL A 1 586 ? 11.400 11.990 9.155 1.00 91.38 586 VAL A N 1
ATOM 4793 C CA . VAL A 1 586 ? 11.230 12.689 10.440 1.00 91.38 586 VAL A CA 1
ATOM 4794 C C . VAL A 1 586 ? 11.369 14.193 10.252 1.00 91.38 586 VAL A C 1
ATOM 4796 O O . VAL A 1 586 ? 12.343 14.657 9.666 1.00 91.38 586 VAL A O 1
ATOM 4799 N N . SER A 1 587 ? 10.426 14.980 10.774 1.00 90.19 587 SER A N 1
ATOM 4800 C CA . SER A 1 587 ? 10.538 16.441 10.777 1.00 90.19 587 SER A CA 1
ATOM 4801 C C . SER A 1 587 ? 10.805 16.963 12.184 1.00 90.19 587 SER A C 1
ATOM 4803 O O . SER A 1 587 ? 9.987 16.790 13.091 1.00 90.19 587 SER A O 1
ATOM 4805 N N . LEU A 1 588 ? 11.929 17.660 12.355 1.00 86.44 588 LEU A N 1
ATOM 4806 C CA . LEU A 1 588 ? 12.367 18.228 13.630 1.00 86.44 588 LEU A CA 1
ATOM 4807 C C . LEU A 1 588 ? 12.311 19.756 13.610 1.00 86.44 588 LEU A C 1
ATOM 4809 O O . LEU A 1 588 ? 12.486 20.403 12.578 1.00 86.44 588 LEU A O 1
ATOM 4813 N N . ASN A 1 589 ? 12.130 20.351 14.789 1.00 82.56 589 ASN A N 1
ATOM 4814 C CA . ASN A 1 589 ? 12.335 21.784 14.948 1.00 82.56 589 ASN A CA 1
ATOM 4815 C C . ASN A 1 589 ? 13.839 22.096 14.885 1.00 82.56 589 ASN A C 1
ATOM 4817 O O . ASN A 1 589 ? 14.640 21.407 15.521 1.00 82.56 589 ASN A O 1
ATOM 4821 N N . LEU A 1 590 ? 14.204 23.167 14.178 1.00 82.06 590 LEU A N 1
ATOM 4822 C CA . LEU A 1 590 ? 15.584 23.596 13.945 1.00 82.06 590 LEU A CA 1
ATOM 4823 C C . LEU A 1 590 ? 16.371 23.918 15.238 1.00 82.06 590 LEU A C 1
ATOM 4825 O O . LEU A 1 590 ? 17.587 24.021 15.186 1.00 82.06 590 LEU A O 1
ATOM 4829 N N . ASN A 1 591 ? 15.727 24.005 16.409 1.00 78.44 591 ASN A N 1
ATOM 4830 C CA . ASN A 1 591 ? 16.392 24.151 17.719 1.00 78.44 591 ASN A CA 1
ATOM 4831 C C . ASN A 1 591 ? 16.593 22.828 18.495 1.00 78.44 591 ASN A C 1
ATOM 4833 O O . ASN A 1 591 ? 16.852 22.864 19.699 1.00 78.44 591 ASN A O 1
ATOM 4837 N N . SER A 1 592 ? 16.436 21.671 17.845 1.00 84.12 592 SER A N 1
ATOM 4838 C CA . SER A 1 592 ? 16.492 20.354 18.502 1.00 84.12 592 SER A CA 1
ATOM 4839 C C . SER A 1 592 ? 17.813 19.651 18.192 1.00 84.12 592 SER A C 1
ATOM 4841 O O . SER A 1 592 ? 18.041 19.232 17.061 1.00 84.12 592 SER A O 1
ATOM 4843 N N . VAL A 1 593 ? 18.688 19.518 19.190 1.00 85.94 593 VAL A N 1
ATOM 4844 C CA . VAL A 1 593 ? 19.949 18.772 19.049 1.00 85.94 593 VAL A CA 1
ATOM 4845 C C . VAL A 1 593 ? 19.648 17.284 19.152 1.00 85.94 593 VAL A C 1
ATOM 4847 O O . VAL A 1 593 ? 19.065 16.850 20.144 1.00 85.94 593 VAL A O 1
ATOM 4850 N N . VAL A 1 594 ? 20.032 16.512 18.137 1.00 88.06 594 VAL A N 1
ATOM 4851 C CA . VAL A 1 594 ? 19.780 15.068 18.081 1.00 88.06 594 VAL A CA 1
ATOM 4852 C C . VAL A 1 594 ? 20.887 14.335 18.824 1.00 88.06 594 VAL A C 1
ATOM 4854 O O . VAL A 1 594 ? 22.056 14.479 18.486 1.00 88.06 594 VAL A O 1
ATOM 4857 N N . LEU A 1 595 ? 20.527 13.556 19.840 1.00 84.56 595 LEU A N 1
ATOM 4858 C CA . LEU A 1 595 ? 21.472 12.832 20.695 1.00 84.56 595 LEU A CA 1
ATOM 4859 C C . LEU A 1 595 ? 21.687 11.384 20.251 1.00 84.56 595 LEU A C 1
ATOM 4861 O O . LEU A 1 595 ? 22.734 10.804 20.512 1.00 84.56 595 LEU A O 1
ATOM 4865 N N . THR A 1 596 ? 20.687 10.786 19.600 1.00 83.75 596 THR A N 1
ATOM 4866 C CA . THR A 1 596 ? 20.688 9.373 19.196 1.00 83.75 596 THR A CA 1
ATOM 4867 C C . THR A 1 596 ? 20.048 9.191 17.818 1.00 83.75 596 THR A C 1
ATOM 4869 O O . THR A 1 596 ? 19.485 10.133 17.258 1.00 83.75 596 THR A O 1
ATOM 4872 N N . SER A 1 597 ? 20.172 7.994 17.240 1.00 83.94 597 SER A N 1
ATOM 4873 C CA . SER A 1 597 ? 19.609 7.693 15.920 1.00 83.94 597 SER A CA 1
ATOM 4874 C C . SER A 1 597 ? 18.072 7.685 15.930 1.00 83.94 597 SER A C 1
ATOM 4876 O O . SER A 1 597 ? 17.444 7.187 16.864 1.00 83.94 597 SER A O 1
ATOM 4878 N N . LEU A 1 598 ? 17.478 8.213 14.863 1.00 84.06 598 LEU A N 1
ATOM 4879 C CA . LEU A 1 598 ? 16.047 8.338 14.578 1.00 84.06 598 LEU A CA 1
ATOM 4880 C C . LEU A 1 598 ? 15.604 7.408 13.429 1.00 84.06 598 LEU A C 1
ATOM 4882 O O . LEU A 1 598 ? 14.445 7.444 13.027 1.00 84.06 598 LEU A O 1
ATOM 4886 N N . ASP A 1 599 ? 16.505 6.575 12.901 1.00 72.62 599 ASP A N 1
ATOM 4887 C CA . ASP A 1 599 ? 16.277 5.670 11.761 1.00 72.62 599 ASP A CA 1
ATOM 4888 C C . ASP A 1 599 ? 15.326 4.500 12.047 1.00 72.62 599 ASP A C 1
ATOM 4890 O O . ASP A 1 599 ? 14.795 3.902 11.116 1.00 72.62 599 ASP A O 1
ATOM 4894 N N . LYS A 1 600 ? 15.090 4.184 13.325 1.00 66.81 600 LYS A N 1
ATOM 4895 C CA . LYS A 1 600 ? 14.205 3.092 13.770 1.00 66.81 600 LYS A CA 1
ATOM 4896 C C . LYS A 1 600 ? 12.782 3.535 14.110 1.00 66.81 600 LYS A C 1
ATOM 4898 O O . LYS A 1 600 ? 12.002 2.735 14.622 1.00 66.81 600 LYS A O 1
ATOM 4903 N N . LEU A 1 601 ? 12.456 4.809 13.919 1.00 71.44 601 LEU A N 1
ATOM 4904 C CA . LEU A 1 601 ? 11.153 5.331 14.304 1.00 71.44 601 LEU A CA 1
ATOM 4905 C C . LEU A 1 601 ? 10.105 4.992 13.236 1.00 71.44 601 LEU A C 1
ATOM 4907 O O . LEU A 1 601 ? 10.312 5.255 12.055 1.00 71.44 601 LEU A O 1
ATOM 4911 N N . THR A 1 602 ? 8.980 4.414 13.667 1.00 81.12 602 THR A N 1
ATOM 4912 C CA . THR A 1 602 ? 7.817 4.119 12.814 1.00 81.12 602 THR A CA 1
ATOM 4913 C C . THR A 1 602 ? 7.021 5.400 12.531 1.00 81.12 602 THR A C 1
ATOM 4915 O O . THR A 1 602 ? 7.559 6.500 12.573 1.00 81.12 602 THR A O 1
ATOM 4918 N N . THR A 1 603 ? 5.724 5.324 12.233 1.00 87.81 603 THR A N 1
ATOM 4919 C CA . THR A 1 603 ? 4.900 6.541 12.206 1.00 87.81 603 THR A CA 1
ATOM 4920 C C . THR A 1 603 ? 4.637 6.989 13.645 1.00 87.81 603 THR A C 1
ATOM 4922 O O . THR A 1 603 ? 4.072 6.234 14.430 1.00 87.81 603 THR A O 1
ATOM 4925 N N . PHE A 1 604 ? 5.062 8.194 14.026 1.00 89.38 604 PHE A N 1
ATOM 4926 C CA . PHE A 1 604 ? 5.016 8.647 15.416 1.00 89.38 604 PHE A CA 1
ATOM 4927 C C . PHE A 1 604 ? 4.782 10.149 15.568 1.00 89.38 604 PHE A C 1
ATOM 4929 O O . PHE A 1 604 ? 5.003 10.945 14.653 1.00 89.38 604 PHE A O 1
ATOM 4936 N N . THR A 1 605 ? 4.425 10.543 16.788 1.00 86.69 605 THR A N 1
ATOM 4937 C CA . THR A 1 605 ? 4.420 11.935 17.240 1.00 86.69 605 THR A CA 1
ATOM 4938 C C . THR A 1 605 ? 5.096 12.074 18.606 1.00 86.69 605 THR A C 1
ATOM 4940 O O . THR A 1 605 ? 4.968 11.208 19.466 1.00 86.69 605 THR A O 1
ATOM 4943 N N . GLY A 1 606 ? 5.839 13.158 18.808 1.00 82.00 606 GLY A N 1
ATOM 4944 C CA . GLY A 1 606 ? 6.440 13.559 20.076 1.00 82.00 606 GLY A CA 1
ATOM 4945 C C . GLY A 1 606 ? 5.704 14.769 20.640 1.00 82.00 606 GLY A C 1
ATOM 4946 O O . GLY A 1 606 ? 5.656 15.827 20.000 1.00 82.00 606 GLY A O 1
ATOM 4947 N N . VAL A 1 607 ? 5.129 14.611 21.833 1.00 77.62 607 VAL A N 1
ATOM 4948 C CA . VAL A 1 607 ? 4.427 15.695 22.533 1.00 77.62 607 VAL A CA 1
ATOM 4949 C C . VAL A 1 607 ? 5.416 16.590 23.285 1.00 77.62 607 VAL A C 1
ATOM 4951 O O . VAL A 1 607 ? 6.422 16.125 23.808 1.00 77.62 607 VAL A O 1
ATOM 4954 N N . GLN A 1 608 ? 5.142 17.889 23.317 1.00 68.69 608 GLN A N 1
ATOM 4955 C CA . GLN A 1 608 ? 5.970 18.927 23.929 1.00 68.69 608 GLN A CA 1
ATOM 4956 C C . GLN A 1 608 ? 5.590 19.189 25.393 1.00 68.69 608 GLN A C 1
ATOM 4958 O O . GLN A 1 608 ? 6.464 19.494 26.198 1.00 68.69 608 GLN A O 1
ATOM 4963 N N . ASP A 1 609 ? 4.309 19.050 25.742 1.00 65.00 609 ASP A N 1
ATOM 4964 C CA . ASP A 1 609 ? 3.794 19.124 27.115 1.00 65.00 609 ASP A CA 1
ATOM 4965 C C . ASP A 1 609 ? 2.752 18.013 27.313 1.00 65.00 609 ASP A C 1
ATOM 4967 O O . ASP A 1 609 ? 1.890 17.808 26.455 1.00 65.00 609 ASP A O 1
ATOM 4971 N N . ASN A 1 610 ? 2.827 17.306 28.444 1.00 56.75 610 ASN A N 1
ATOM 4972 C CA . ASN A 1 610 ? 1.858 16.280 28.835 1.00 56.75 610 ASN A CA 1
ATOM 4973 C C . ASN A 1 610 ? 0.464 16.858 29.132 1.00 56.75 610 ASN A C 1
ATOM 4975 O O . ASN A 1 610 ? -0.511 16.115 29.078 1.00 56.75 610 ASN A O 1
ATOM 4979 N N . ARG A 1 611 ? 0.355 18.156 29.449 1.00 51.69 611 ARG A N 1
ATOM 4980 C CA . ARG A 1 611 ? -0.917 18.819 29.784 1.00 51.69 611 ARG A CA 1
ATOM 4981 C C . ARG A 1 611 ? -1.718 19.241 28.555 1.00 51.69 611 ARG A C 1
ATOM 4983 O O . ARG A 1 611 ? -2.912 18.972 28.499 1.00 51.69 611 ARG A O 1
ATOM 4990 N N . ASP A 1 612 ? -1.050 19.827 27.562 1.00 52.81 612 ASP A N 1
ATOM 4991 C CA . ASP A 1 612 ? -1.707 20.387 26.369 1.00 52.81 612 ASP A CA 1
ATOM 4992 C C . ASP A 1 612 ? -1.531 19.509 25.113 1.00 52.81 612 ASP A C 1
ATOM 4994 O O . ASP A 1 612 ? -2.046 19.837 24.042 1.00 52.81 612 ASP A O 1
ATOM 4998 N N . MET A 1 613 ? -0.778 18.401 25.221 1.00 55.44 613 MET A N 1
ATOM 4999 C CA . MET A 1 613 ? -0.437 17.468 24.133 1.00 55.44 613 MET A CA 1
ATOM 5000 C C . MET A 1 613 ? 0.105 18.149 22.864 1.00 55.44 613 MET A C 1
ATOM 5002 O O . MET A 1 613 ? 0.001 17.601 21.766 1.00 55.44 613 MET A O 1
ATOM 5006 N N . SER A 1 614 ? 0.682 19.350 22.985 1.00 65.88 614 SER A N 1
ATOM 5007 C CA . SER A 1 614 ? 1.201 20.111 21.844 1.00 65.88 614 SER A CA 1
ATOM 5008 C C . SER A 1 614 ? 2.221 19.271 21.076 1.00 65.88 614 SER A C 1
ATOM 5010 O O . SER A 1 614 ? 3.213 18.842 21.656 1.00 65.88 614 SER A O 1
ATOM 5012 N N . VAL A 1 615 ? 1.986 18.986 19.797 1.00 68.12 615 VAL A N 1
ATOM 5013 C CA . VAL A 1 615 ? 2.895 18.158 19.002 1.00 68.12 615 VAL A CA 1
ATOM 5014 C C . VAL A 1 615 ? 4.049 19.011 18.506 1.00 68.12 615 VAL A C 1
ATOM 5016 O O . VAL A 1 615 ? 3.842 20.015 17.832 1.00 68.12 615 VAL A O 1
ATOM 5019 N N . GLY A 1 616 ? 5.270 18.582 18.811 1.00 68.25 616 GLY A N 1
ATOM 5020 C CA . GLY A 1 616 ? 6.472 19.309 18.424 1.00 68.25 616 GLY A CA 1
ATOM 5021 C C . GLY A 1 616 ? 7.360 18.571 17.418 1.00 68.25 616 GLY A C 1
ATOM 5022 O O . GLY A 1 616 ? 8.007 19.214 16.586 1.00 68.25 616 GLY A O 1
ATOM 5023 N N . VAL A 1 617 ? 7.369 17.235 17.437 1.00 81.06 617 VAL A N 1
ATOM 5024 C CA . VAL A 1 617 ? 8.098 16.368 16.494 1.00 81.06 617 VAL A CA 1
ATOM 5025 C C . VAL A 1 617 ? 7.133 15.333 15.950 1.00 81.06 617 VAL A C 1
ATOM 5027 O O . VAL A 1 617 ? 6.299 14.831 16.692 1.00 81.06 617 VAL A O 1
ATOM 5030 N N . PHE A 1 618 ? 7.251 14.978 14.679 1.00 87.25 618 PHE A N 1
ATOM 5031 C CA . PHE A 1 618 ? 6.518 13.845 14.135 1.00 87.25 618 PHE A CA 1
ATOM 5032 C C . PHE A 1 618 ? 7.306 13.212 12.991 1.00 87.25 618 PHE A C 1
ATOM 5034 O O . PHE A 1 618 ? 8.067 13.884 12.283 1.00 87.25 618 PHE A O 1
ATOM 5041 N N . GLY A 1 619 ? 7.153 11.900 12.862 1.00 90.06 619 GLY A N 1
ATOM 5042 C CA . GLY A 1 619 ? 7.757 11.098 11.813 1.00 90.06 619 GLY A CA 1
ATOM 5043 C C . GLY A 1 619 ? 6.711 10.217 11.156 1.00 90.06 619 GLY A C 1
ATOM 5044 O O . GLY A 1 619 ? 5.756 9.778 11.794 1.00 90.06 619 GLY A O 1
ATOM 5045 N N . VAL A 1 620 ? 6.863 10.002 9.858 1.00 90.50 620 VAL A N 1
ATOM 5046 C CA . VAL A 1 620 ? 5.932 9.212 9.062 1.00 90.50 620 VAL A CA 1
ATOM 5047 C C . VAL A 1 620 ? 6.725 8.224 8.240 1.00 90.50 620 VAL A C 1
ATOM 5049 O O . VAL A 1 620 ? 7.498 8.608 7.362 1.00 90.50 620 VAL A O 1
ATOM 5052 N N . ASP A 1 621 ? 6.470 6.946 8.480 1.00 88.00 621 ASP A N 1
ATOM 5053 C CA . ASP A 1 621 ? 6.995 5.896 7.628 1.00 88.00 621 ASP A CA 1
ATOM 5054 C C . ASP A 1 621 ? 6.039 5.653 6.452 1.00 88.00 621 ASP A C 1
ATOM 5056 O O . ASP A 1 621 ? 5.155 4.795 6.501 1.00 88.00 621 ASP A O 1
ATOM 5060 N N . THR A 1 622 ? 6.214 6.416 5.373 1.00 85.50 622 THR A N 1
ATOM 5061 C CA . THR A 1 622 ? 5.408 6.292 4.147 1.00 85.50 622 THR A CA 1
ATOM 5062 C C . THR A 1 622 ? 5.635 4.986 3.383 1.00 85.50 622 THR A C 1
ATOM 5064 O O . THR A 1 622 ? 4.893 4.715 2.442 1.00 85.50 622 THR A O 1
ATOM 5067 N N . SER A 1 623 ? 6.636 4.180 3.760 1.00 80.75 623 SER A N 1
ATOM 5068 C CA . SER A 1 623 ? 6.823 2.831 3.211 1.00 80.75 623 SER A CA 1
ATOM 5069 C C . SER A 1 623 ? 5.792 1.836 3.758 1.00 80.75 623 SER A C 1
ATOM 5071 O O . SER A 1 623 ? 5.517 0.815 3.129 1.00 80.75 623 SER A O 1
ATOM 5073 N N . THR A 1 624 ? 5.167 2.160 4.895 1.00 83.12 624 THR A N 1
ATOM 5074 C CA . THR A 1 624 ? 4.090 1.366 5.493 1.00 83.12 624 THR A CA 1
ATOM 5075 C C . THR A 1 624 ? 2.718 1.840 5.021 1.00 83.12 624 THR A C 1
ATOM 5077 O O . THR A 1 624 ? 2.476 3.039 4.843 1.00 83.12 624 THR A O 1
ATOM 5080 N N . ASN A 1 625 ? 1.777 0.899 4.884 1.00 83.12 625 ASN A N 1
ATOM 5081 C CA . ASN A 1 625 ? 0.377 1.224 4.590 1.00 83.12 625 ASN A CA 1
ATOM 5082 C C . ASN A 1 625 ? -0.209 2.161 5.651 1.00 83.12 625 ASN A C 1
ATOM 5084 O O . ASN A 1 625 ? -0.883 3.131 5.305 1.00 83.12 625 ASN A O 1
ATOM 5088 N N . PHE A 1 626 ? 0.088 1.904 6.928 1.00 86.50 626 PHE A N 1
ATOM 5089 C CA . PHE A 1 626 ? -0.377 2.739 8.025 1.00 86.50 626 PHE A CA 1
ATOM 5090 C C . PHE A 1 626 ? 0.171 4.166 7.930 1.00 86.50 626 PHE A C 1
ATOM 5092 O O . PHE A 1 626 ? -0.614 5.110 7.929 1.00 86.50 626 PHE A O 1
ATOM 5099 N N . GLY A 1 627 ? 1.488 4.346 7.792 1.00 85.62 627 GLY A N 1
ATOM 5100 C CA . GLY A 1 627 ? 2.099 5.675 7.728 1.00 85.62 627 GLY A CA 1
ATOM 5101 C C . GLY A 1 627 ? 1.624 6.489 6.531 1.00 85.62 627 GLY A C 1
ATOM 5102 O O . GLY A 1 627 ? 1.299 7.671 6.670 1.00 85.62 627 GLY A O 1
ATOM 5103 N N . ARG A 1 628 ? 1.463 5.848 5.368 1.00 89.62 628 ARG A N 1
ATOM 5104 C CA . ARG A 1 628 ? 0.873 6.498 4.196 1.00 89.62 628 ARG A CA 1
ATOM 5105 C C . ARG A 1 628 ? -0.608 6.862 4.407 1.00 89.62 628 ARG A C 1
ATOM 5107 O O . ARG A 1 628 ? -1.010 7.978 4.079 1.00 89.62 628 ARG A O 1
ATOM 5114 N N . ASN A 1 629 ? -1.413 5.978 4.994 1.00 87.62 629 ASN A N 1
ATOM 5115 C CA . ASN A 1 629 ? -2.813 6.277 5.325 1.00 87.62 629 ASN A CA 1
ATOM 5116 C C . ASN A 1 629 ? -2.933 7.402 6.368 1.00 87.62 629 ASN A C 1
ATOM 5118 O O . ASN A 1 629 ? -3.815 8.255 6.256 1.00 87.62 629 ASN A O 1
ATOM 5122 N N . PHE A 1 630 ? -2.039 7.421 7.360 1.00 90.25 630 PHE A N 1
ATOM 5123 C CA . PHE A 1 630 ? -1.949 8.442 8.401 1.00 90.25 630 PHE A CA 1
ATOM 5124 C C . PHE A 1 630 ? -1.713 9.827 7.818 1.00 90.25 630 PHE A C 1
ATOM 5126 O O . PHE A 1 630 ? -2.500 10.746 8.056 1.00 90.25 630 PHE A O 1
ATOM 5133 N N . ILE A 1 631 ? -0.675 9.973 7.000 1.00 90.31 631 ILE A N 1
ATOM 5134 C CA . ILE A 1 631 ? -0.328 11.278 6.444 1.00 90.31 631 ILE A CA 1
ATOM 5135 C C . ILE A 1 631 ? -1.359 11.771 5.421 1.00 90.31 631 ILE A C 1
ATOM 5137 O O . ILE A 1 631 ? -1.609 12.973 5.335 1.00 90.31 631 ILE A O 1
ATOM 5141 N N . ASP A 1 632 ? -2.042 10.866 4.712 1.00 89.75 632 ASP A N 1
ATOM 5142 C CA . ASP A 1 632 ? -3.204 11.210 3.885 1.00 89.75 632 ASP A CA 1
ATOM 5143 C C . ASP A 1 632 ? -4.378 11.734 4.708 1.00 89.75 632 ASP A C 1
ATOM 5145 O O . ASP A 1 632 ? -4.987 12.741 4.342 1.00 89.75 632 ASP A O 1
ATOM 5149 N N . ALA A 1 633 ? -4.695 11.079 5.828 1.00 89.31 633 ALA A N 1
ATOM 5150 C CA . ALA A 1 633 ? -5.759 11.527 6.716 1.00 89.31 633 ALA A CA 1
ATOM 5151 C C . ALA A 1 633 ? -5.458 12.923 7.280 1.00 89.31 633 ALA A C 1
ATOM 5153 O O . ALA A 1 633 ? -6.349 13.777 7.280 1.00 89.31 633 ALA A O 1
ATOM 5154 N N . CYS A 1 634 ? -4.205 13.184 7.674 1.00 89.75 634 CYS A N 1
ATOM 5155 C CA . CYS A 1 634 ? -3.741 14.517 8.065 1.00 89.75 634 CYS A CA 1
ATOM 5156 C C . CYS A 1 634 ? -3.986 15.548 6.952 1.00 89.75 634 CYS A C 1
ATOM 5158 O O . CYS A 1 634 ? -4.552 16.610 7.212 1.00 89.75 634 CYS A O 1
ATOM 5160 N N . MET A 1 635 ? -3.625 15.235 5.702 1.00 90.19 635 MET A N 1
ATOM 5161 C CA . MET A 1 635 ? -3.841 16.139 4.567 1.00 90.19 635 MET A CA 1
ATOM 5162 C C . MET A 1 635 ? -5.326 16.408 4.286 1.00 90.19 635 MET A C 1
ATOM 5164 O O . MET A 1 635 ? -5.702 17.546 4.015 1.00 90.19 635 MET A O 1
ATOM 5168 N N . GLU A 1 636 ? -6.193 15.397 4.371 1.00 87.88 636 GLU A N 1
ATOM 5169 C CA . GLU A 1 636 ? -7.643 15.571 4.198 1.00 87.88 636 GLU A CA 1
ATOM 5170 C C . GLU A 1 636 ? -8.263 16.437 5.301 1.00 87.88 636 GLU A C 1
ATOM 5172 O O . GLU A 1 636 ? -9.140 17.258 5.026 1.00 87.88 636 GLU A O 1
ATOM 5177 N N . ILE A 1 637 ? -7.785 16.315 6.543 1.00 86.50 637 ILE A N 1
ATOM 5178 C CA . ILE A 1 637 ? -8.218 17.191 7.638 1.00 86.50 637 ILE A CA 1
ATOM 5179 C C . ILE A 1 637 ? -7.803 18.633 7.349 1.00 86.50 637 ILE A C 1
ATOM 5181 O O . ILE A 1 637 ? -8.660 19.514 7.408 1.00 86.50 637 ILE A O 1
ATOM 5185 N N . ILE A 1 638 ? -6.550 18.870 6.937 1.00 82.62 638 ILE A N 1
ATOM 5186 C CA . ILE A 1 638 ? -6.059 20.208 6.564 1.00 82.62 638 ILE A CA 1
ATOM 5187 C C . ILE A 1 638 ? -6.950 20.840 5.485 1.00 82.62 638 ILE A C 1
ATOM 5189 O O . ILE A 1 638 ? -7.368 21.985 5.647 1.00 82.62 638 ILE A O 1
ATOM 5193 N N . LYS A 1 639 ? -7.319 20.088 4.437 1.00 82.38 639 LYS A N 1
ATOM 5194 C CA . LYS A 1 639 ? -8.235 20.569 3.383 1.00 82.38 639 LYS A CA 1
ATOM 5195 C C . LYS A 1 639 ? -9.624 20.935 3.888 1.00 82.38 639 LYS A C 1
ATOM 5197 O O . LYS A 1 639 ? -10.270 21.817 3.328 1.00 82.38 639 LYS A O 1
ATOM 5202 N N . SER A 1 640 ? -10.118 20.218 4.893 1.00 77.81 640 SER A N 1
ATOM 5203 C CA . SER A 1 640 ? -11.452 20.450 5.452 1.00 77.81 640 SER A CA 1
ATOM 5204 C C . SER A 1 640 ? -11.512 21.663 6.388 1.00 77.81 640 SER A C 1
ATOM 5206 O O . SER A 1 640 ? -12.600 22.130 6.730 1.00 77.81 640 SER A O 1
ATOM 5208 N N . THR A 1 641 ? -10.358 22.209 6.777 1.00 71.94 641 THR A N 1
ATOM 5209 C CA . THR A 1 641 ? -10.262 23.353 7.685 1.00 71.94 641 THR A CA 1
ATOM 5210 C C . THR A 1 641 ? -10.673 24.651 6.984 1.00 71.94 641 THR A C 1
ATOM 5212 O O . THR A 1 641 ? -10.095 25.043 5.968 1.00 71.94 641 THR A O 1
ATOM 5215 N N . ASN A 1 642 ? -11.665 25.351 7.544 1.00 65.94 642 ASN A N 1
ATOM 5216 C CA . ASN A 1 642 ? -12.112 26.662 7.062 1.00 65.94 642 ASN A CA 1
ATOM 5217 C C . ASN A 1 642 ? -11.107 27.758 7.439 1.00 65.94 642 ASN A C 1
ATOM 5219 O O . ASN A 1 642 ? -10.626 27.798 8.575 1.00 65.94 642 ASN A O 1
ATOM 5223 N N . ALA A 1 643 ? -10.888 28.710 6.529 1.00 58.12 643 ALA A N 1
ATOM 5224 C CA . ALA A 1 643 ? -9.970 29.807 6.750 1.00 58.12 643 ALA A CA 1
ATOM 5225 C C . ALA A 1 643 ? -10.273 30.726 7.945 1.00 58.12 643 ALA A C 1
ATOM 5227 O O . ALA A 1 643 ? -9.384 31.369 8.492 1.00 58.12 643 ALA A O 1
ATOM 5228 N N . ASN A 1 644 ? -11.516 30.748 8.418 1.00 57.50 644 ASN A N 1
ATOM 5229 C CA . ASN A 1 644 ? -11.888 31.528 9.602 1.00 57.50 644 ASN A CA 1
ATOM 5230 C C . ASN A 1 644 ? -11.683 30.760 10.926 1.00 57.50 644 ASN A C 1
ATOM 5232 O O . ASN A 1 644 ? -11.956 31.293 11.996 1.00 57.50 644 ASN A O 1
ATOM 5236 N N . SER A 1 645 ? -11.250 29.493 10.877 1.00 56.22 645 SER A N 1
ATOM 5237 C CA . SER A 1 645 ? -11.103 28.600 12.041 1.00 56.22 645 SER A CA 1
ATOM 5238 C C . SER A 1 645 ? -9.648 28.237 12.363 1.00 56.22 645 SER A C 1
ATOM 5240 O O . SER A 1 645 ? -9.423 27.377 13.210 1.00 56.22 645 SER A O 1
ATOM 5242 N N . TYR A 1 646 ? -8.662 28.883 11.732 1.00 53.97 646 TYR A N 1
ATOM 5243 C CA . TYR A 1 646 ? -7.246 28.512 11.858 1.00 53.97 646 TYR A CA 1
ATOM 5244 C C . TYR A 1 646 ? -6.697 28.549 13.282 1.00 53.97 646 TYR A C 1
ATOM 5246 O O . TYR A 1 646 ? -6.012 27.616 13.682 1.00 53.97 646 TYR A O 1
ATOM 5254 N N . LEU A 1 647 ? -7.093 29.542 14.083 1.00 49.97 647 LEU A N 1
ATOM 5255 C CA . LEU A 1 647 ? -6.718 29.635 15.502 1.00 49.97 647 LEU A CA 1
ATOM 5256 C C . LEU A 1 647 ? -7.210 28.433 16.344 1.00 49.97 647 LEU A C 1
ATOM 5258 O O . LEU A 1 647 ? -6.794 28.282 17.487 1.00 49.97 647 LEU A O 1
ATOM 5262 N N . ARG A 1 648 ? -8.106 27.583 15.810 1.00 48.12 648 ARG A N 1
ATOM 5263 C CA . ARG A 1 648 ? -8.666 26.390 16.479 1.00 48.12 648 ARG A CA 1
ATOM 5264 C C . ARG A 1 648 ? -8.103 25.051 15.977 1.00 48.12 648 ARG A C 1
ATOM 5266 O O . ARG A 1 648 ? -8.481 24.017 16.535 1.00 48.12 648 ARG A O 1
ATOM 5273 N N . TYR A 1 649 ? -7.259 25.038 14.942 1.00 52.44 649 TYR A N 1
ATOM 5274 C CA . TYR A 1 649 ? -6.654 23.823 14.377 1.00 52.44 649 TYR A CA 1
ATOM 5275 C C . TYR A 1 649 ? -5.125 23.943 14.396 1.00 52.44 649 TYR A C 1
ATOM 5277 O O . TYR A 1 649 ? -4.502 24.296 13.400 1.00 52.44 649 TYR A O 1
ATOM 5285 N N . ASN A 1 650 ? -4.527 23.650 15.552 1.00 68.88 650 ASN A N 1
ATOM 5286 C CA . ASN A 1 650 ? -3.090 23.386 15.663 1.00 68.88 650 ASN A CA 1
ATOM 5287 C C . ASN A 1 650 ? -2.782 21.983 15.084 1.00 68.88 650 ASN A C 1
ATOM 5289 O O . ASN A 1 650 ? -3.668 21.121 15.047 1.00 68.88 650 ASN A O 1
ATOM 5293 N N . ILE A 1 651 ? -1.541 21.728 14.663 1.00 75.50 651 ILE A N 1
ATOM 5294 C CA . ILE A 1 651 ? -1.049 20.446 14.141 1.00 75.50 651 ILE A CA 1
ATOM 5295 C C . ILE A 1 651 ? -1.385 19.265 15.060 1.00 75.50 651 ILE A C 1
ATOM 5297 O O . ILE A 1 651 ? -1.749 18.195 14.574 1.00 75.50 651 ILE A O 1
ATOM 5301 N N . THR A 1 652 ? -1.397 19.488 16.378 1.00 78.81 652 THR A N 1
ATOM 5302 C CA . THR A 1 652 ? -1.889 18.533 17.382 1.00 78.81 652 THR A CA 1
ATOM 5303 C C . THR A 1 652 ? -3.281 18.021 17.048 1.00 78.81 652 THR A C 1
ATOM 5305 O O . THR A 1 652 ? -3.512 16.821 17.031 1.00 78.81 652 THR A O 1
ATOM 5308 N N . ARG A 1 653 ? -4.218 18.920 16.734 1.00 78.44 653 ARG A N 1
ATOM 5309 C CA . ARG A 1 653 ? -5.601 18.553 16.434 1.00 78.44 653 ARG A CA 1
ATOM 5310 C C . ARG A 1 653 ? -5.709 17.799 15.115 1.00 78.44 653 ARG A C 1
ATOM 5312 O O . ARG A 1 653 ? -6.477 16.848 15.035 1.00 78.44 653 ARG A O 1
ATOM 5319 N N . VAL A 1 654 ? -4.926 18.194 14.109 1.00 83.81 654 VAL A N 1
ATOM 5320 C CA . VAL A 1 654 ? -4.857 17.485 12.821 1.00 83.81 654 VAL A CA 1
ATOM 5321 C C . VAL A 1 654 ? -4.411 16.039 13.037 1.00 83.81 654 VAL A C 1
ATOM 5323 O O . VAL A 1 654 ? -5.060 15.120 12.545 1.00 83.81 654 VAL A O 1
ATOM 5326 N N . ILE A 1 655 ? -3.353 15.835 13.824 1.00 85.62 655 ILE A N 1
ATOM 5327 C CA . ILE A 1 655 ? -2.840 14.506 14.164 1.00 85.62 655 ILE A CA 1
ATOM 5328 C C . ILE A 1 655 ? -3.868 13.730 14.989 1.00 85.62 655 ILE A C 1
ATOM 5330 O O . ILE A 1 655 ? -4.192 12.603 14.631 1.00 85.62 655 ILE A O 1
ATOM 5334 N N . THR A 1 656 ? -4.439 14.326 16.037 1.00 83.81 656 THR A N 1
ATOM 5335 C CA . THR A 1 656 ? -5.448 13.672 16.883 1.00 83.81 656 THR A CA 1
ATOM 5336 C C . THR A 1 656 ? -6.663 13.228 16.075 1.00 83.81 656 THR A C 1
ATOM 5338 O O . THR A 1 656 ? -7.109 12.092 16.214 1.00 83.81 656 THR A O 1
ATOM 5341 N N . GLU A 1 657 ? -7.188 14.075 15.188 1.00 84.56 657 GLU A N 1
ATOM 5342 C CA . GLU A 1 657 ? -8.315 13.717 14.324 1.00 84.56 657 GLU A CA 1
ATOM 5343 C C . GLU A 1 657 ? -7.933 12.652 13.280 1.00 84.56 657 GLU A C 1
ATOM 5345 O O . GLU A 1 657 ? -8.758 11.794 12.957 1.00 84.56 657 GLU A O 1
ATOM 5350 N N . ALA A 1 658 ? -6.696 12.662 12.767 1.00 86.88 658 ALA A N 1
ATOM 5351 C CA . ALA A 1 658 ? -6.203 11.651 11.831 1.00 86.88 658 ALA A CA 1
ATOM 5352 C C . ALA A 1 658 ? -6.073 10.282 12.508 1.00 86.88 658 ALA A C 1
ATOM 5354 O O . ALA A 1 658 ? -6.608 9.292 12.003 1.00 86.88 658 ALA A O 1
ATOM 5355 N N . VAL A 1 659 ? -5.439 10.241 13.685 1.00 82.88 659 VAL A N 1
ATOM 5356 C CA . VAL A 1 659 ? -5.344 9.043 14.529 1.00 82.88 659 VAL A CA 1
ATOM 5357 C C . VAL A 1 659 ? -6.742 8.565 14.904 1.00 82.88 659 VAL A C 1
ATOM 5359 O O . VAL A 1 659 ? -7.037 7.389 14.747 1.00 82.88 659 VAL A O 1
ATOM 5362 N N . TRP A 1 660 ? -7.652 9.452 15.310 1.00 79.88 660 TRP A N 1
ATOM 5363 C CA . TRP A 1 660 ? -9.030 9.081 15.638 1.00 79.88 660 TRP A CA 1
ATOM 5364 C C . TRP A 1 660 ? -9.772 8.446 14.452 1.00 79.88 660 TRP A C 1
ATOM 5366 O O . TRP A 1 660 ? -10.385 7.386 14.590 1.00 79.88 660 TRP A O 1
ATOM 5376 N N . LYS A 1 661 ? -9.699 9.050 13.258 1.00 79.62 661 LYS A N 1
ATOM 5377 C CA . LYS A 1 661 ? -10.343 8.514 12.045 1.00 79.62 661 LYS A CA 1
ATOM 5378 C C . LYS A 1 661 ? -9.785 7.153 11.637 1.00 79.62 661 LYS A C 1
ATOM 5380 O O . LYS A 1 661 ? -10.541 6.302 11.174 1.00 79.62 661 LYS A O 1
ATOM 5385 N N . LEU A 1 662 ? -8.480 6.945 11.780 1.00 75.38 662 LEU A N 1
ATOM 5386 C CA . LEU A 1 662 ? -7.836 5.705 11.349 1.00 75.38 662 LEU A CA 1
ATOM 5387 C C . LEU A 1 662 ? -7.930 4.608 12.403 1.00 75.38 662 LEU A C 1
ATOM 5389 O O . LEU A 1 662 ? -8.266 3.478 12.070 1.00 75.38 662 LEU A O 1
ATOM 5393 N N . CYS A 1 663 ? -7.720 4.949 13.668 1.00 72.00 663 CYS A N 1
ATOM 5394 C CA . CYS A 1 663 ? -7.648 3.986 14.757 1.00 72.00 663 CYS A CA 1
ATOM 5395 C C . CYS A 1 663 ? -8.984 3.707 15.413 1.00 72.00 663 CYS A C 1
ATOM 5397 O O . CYS A 1 663 ? -9.312 2.552 15.677 1.00 72.00 663 CYS A O 1
ATOM 5399 N N . TYR A 1 664 ? -9.788 4.743 15.631 1.00 61.62 664 TYR A N 1
ATOM 5400 C CA . TYR A 1 664 ? -11.004 4.612 16.419 1.00 61.62 664 TYR A CA 1
ATOM 5401 C C . TYR A 1 664 ? -12.218 4.223 15.564 1.00 61.62 664 TYR A C 1
ATOM 5403 O O . TYR A 1 664 ? -13.038 3.411 15.983 1.00 61.62 664 TYR A O 1
ATOM 5411 N N . GLN A 1 665 ? -12.331 4.738 14.331 1.00 56.81 665 GLN A N 1
ATOM 5412 C CA . GLN A 1 665 ? -13.479 4.427 13.461 1.00 56.81 665 GLN A CA 1
ATOM 5413 C C . GLN A 1 665 ? -13.357 3.097 12.700 1.00 56.81 665 GLN A C 1
ATOM 5415 O O . GLN A 1 665 ? -14.383 2.490 12.392 1.00 56.81 665 GLN A O 1
ATOM 5420 N N . ARG A 1 666 ? -12.139 2.642 12.370 1.00 55.72 666 ARG A N 1
ATOM 5421 C CA . ARG A 1 666 ? -11.917 1.419 11.565 1.00 55.72 666 ARG A CA 1
ATOM 5422 C C . ARG A 1 666 ? -11.597 0.176 12.378 1.00 55.72 666 ARG A C 1
ATOM 5424 O O . ARG A 1 666 ? -11.629 -0.919 11.824 1.00 55.72 666 ARG A O 1
ATOM 5431 N N . ASN A 1 667 ? -11.370 0.342 13.678 1.00 49.59 667 ASN A N 1
ATOM 5432 C CA . ASN A 1 667 ? -11.087 -0.745 14.594 1.00 49.59 667 ASN A CA 1
ATOM 5433 C C . ASN A 1 667 ? -9.899 -1.624 14.151 1.00 49.59 667 ASN A C 1
ATOM 5435 O O . ASN A 1 667 ? -9.998 -2.850 14.055 1.00 49.59 667 ASN A O 1
ATOM 5439 N N . ASP A 1 668 ? -8.801 -0.954 13.806 1.00 54.03 668 ASP A N 1
ATOM 5440 C CA . ASP A 1 668 ? -7.683 -1.532 13.071 1.00 54.03 668 ASP A CA 1
ATOM 5441 C C . ASP A 1 668 ? -6.556 -2.007 14.007 1.00 54.03 668 ASP A C 1
ATOM 5443 O O . ASP A 1 668 ? -6.116 -1.273 14.896 1.00 54.03 668 ASP A O 1
ATOM 5447 N N . LYS A 1 669 ? -6.053 -3.232 13.789 1.00 56.78 669 LYS A N 1
ATOM 5448 C CA . LYS A 1 669 ? -4.871 -3.770 14.490 1.00 56.78 669 LYS A CA 1
ATOM 5449 C C . LYS A 1 669 ? -3.589 -3.025 14.097 1.00 56.78 669 LYS A C 1
ATOM 5451 O O . LYS A 1 669 ? -2.621 -3.062 14.855 1.00 56.78 669 LYS A O 1
ATOM 5456 N N . GLU A 1 670 ? -3.586 -2.325 12.960 1.00 55.94 670 GLU A N 1
ATOM 5457 C CA . GLU A 1 670 ? -2.458 -1.509 12.494 1.00 55.94 670 GLU A CA 1
ATOM 5458 C C . GLU A 1 670 ? -2.178 -0.292 13.389 1.00 55.94 670 GLU A C 1
ATOM 5460 O O . GLU A 1 670 ? -1.084 0.254 13.338 1.00 55.94 670 GLU A O 1
ATOM 5465 N N . CYS A 1 671 ? -3.084 0.105 14.289 1.00 60.44 671 CYS A N 1
ATOM 5466 C CA . CYS A 1 671 ? -2.847 1.264 15.158 1.00 60.44 671 CYS A CA 1
ATOM 5467 C C . CYS A 1 671 ? -1.807 1.071 16.258 1.00 60.44 671 CYS A C 1
ATOM 5469 O O . CYS A 1 671 ? -1.349 2.058 16.825 1.00 60.44 671 CYS A O 1
ATOM 5471 N N . ARG A 1 672 ? -1.345 -0.165 16.486 1.00 61.72 672 ARG A N 1
ATOM 5472 C CA . ARG A 1 672 ? -0.118 -0.419 17.258 1.00 61.72 672 ARG A CA 1
ATOM 5473 C C . ARG A 1 672 ? 1.140 0.134 16.567 1.00 61.72 672 ARG A C 1
ATOM 5475 O O . ARG A 1 672 ? 2.177 0.238 17.203 1.00 61.72 672 ARG A O 1
ATOM 5482 N N . GLN A 1 673 ? 1.052 0.502 15.284 1.00 69.19 673 GLN A N 1
ATOM 5483 C CA . GLN A 1 673 ? 2.155 1.071 14.504 1.00 69.19 673 GLN A CA 1
ATOM 5484 C C . GLN A 1 673 ? 2.297 2.597 14.672 1.00 69.19 673 GLN A C 1
ATOM 5486 O O . GLN A 1 673 ? 3.304 3.145 14.215 1.00 69.19 673 GLN A O 1
ATOM 5491 N N . PHE A 1 674 ? 1.326 3.278 15.313 1.00 82.81 674 PHE A N 1
ATOM 5492 C CA . PHE A 1 674 ? 1.425 4.699 15.670 1.00 82.81 674 PHE A CA 1
ATOM 5493 C C . PHE A 1 674 ? 1.954 4.885 17.090 1.00 82.81 674 PHE A C 1
ATOM 5495 O O . PHE A 1 674 ? 1.292 4.503 18.055 1.00 82.81 674 PHE A O 1
ATOM 5502 N N . THR A 1 675 ? 3.099 5.546 17.230 1.00 86.31 675 THR A N 1
ATOM 5503 C CA . THR A 1 675 ? 3.730 5.753 18.541 1.00 86.31 675 THR A CA 1
ATOM 5504 C C . THR A 1 675 ? 3.574 7.197 19.015 1.00 86.31 675 THR A C 1
ATOM 5506 O O . THR A 1 675 ? 3.890 8.136 18.287 1.00 86.31 675 THR A O 1
ATOM 5509 N N . ILE A 1 676 ? 3.134 7.395 20.261 1.00 84.75 676 ILE A N 1
ATOM 5510 C CA . ILE A 1 676 ? 3.171 8.703 20.931 1.00 84.75 676 ILE A CA 1
ATOM 5511 C C . ILE A 1 676 ? 4.320 8.685 21.938 1.00 84.75 676 ILE A C 1
ATOM 5513 O O . ILE A 1 676 ? 4.286 7.942 22.916 1.00 84.75 676 ILE A O 1
ATOM 5517 N N . TYR A 1 677 ? 5.341 9.503 21.704 1.00 84.56 677 TYR A N 1
ATOM 5518 C CA . TYR A 1 677 ? 6.463 9.658 22.623 1.00 84.56 677 TYR A CA 1
ATOM 5519 C C . TYR A 1 677 ? 6.208 10.797 23.605 1.00 84.56 677 TYR A C 1
ATOM 5521 O O . TYR A 1 677 ? 5.811 11.894 23.204 1.00 84.56 677 TYR A O 1
ATOM 5529 N N . SER A 1 678 ? 6.484 10.536 24.885 1.00 79.06 678 SER A N 1
ATOM 5530 C CA . SER A 1 678 ? 6.386 11.527 25.957 1.00 79.06 678 SER A CA 1
ATOM 5531 C C . SER A 1 678 ? 7.375 12.690 25.758 1.00 79.06 678 SER A C 1
ATOM 5533 O O . SER A 1 678 ? 8.382 12.536 25.053 1.00 79.06 678 SER A O 1
ATOM 5535 N N . PRO A 1 679 ? 7.157 13.845 26.414 1.00 73.94 679 PRO A N 1
ATOM 5536 C CA . PRO A 1 679 ? 8.053 14.990 26.318 1.00 73.94 679 PRO A CA 1
ATOM 5537 C C . PRO A 1 679 ? 9.480 14.643 26.728 1.00 73.94 679 PRO A C 1
ATOM 5539 O O . PRO A 1 679 ? 10.415 15.100 26.095 1.00 73.94 679 PRO A O 1
ATOM 5542 N N . GLU A 1 680 ? 9.687 13.738 27.682 1.00 75.31 680 GLU A N 1
ATOM 5543 C CA . GLU A 1 680 ? 11.023 13.301 28.115 1.00 75.31 680 GLU A CA 1
ATOM 5544 C C . GLU A 1 680 ? 11.903 12.744 26.978 1.00 75.31 680 GLU A C 1
ATOM 5546 O O . GLU A 1 680 ? 13.130 12.806 27.061 1.00 75.31 680 GLU A O 1
ATOM 5551 N N . LYS A 1 681 ? 11.296 12.231 25.895 1.00 79.31 681 LYS A N 1
ATOM 5552 C CA . LYS A 1 681 ? 12.013 11.710 24.722 1.00 79.31 681 LYS A CA 1
ATOM 5553 C C . LYS A 1 681 ? 12.521 12.800 23.779 1.00 79.31 681 LYS A C 1
ATOM 5555 O O . LYS A 1 681 ? 13.629 12.658 23.269 1.00 79.31 681 LYS A O 1
ATOM 5560 N N . PHE A 1 682 ? 11.741 13.850 23.519 1.00 77.38 682 PHE A N 1
ATOM 5561 C CA . PHE A 1 682 ? 12.068 14.866 22.497 1.00 77.38 682 PHE A CA 1
ATOM 5562 C C . PHE A 1 682 ? 12.191 16.299 23.049 1.00 77.38 682 PHE A C 1
ATOM 5564 O O . PHE A 1 682 ? 12.937 17.123 22.516 1.00 77.38 682 PHE A O 1
ATOM 5571 N N . TYR A 1 683 ? 11.491 16.578 24.142 1.00 71.94 683 TYR A N 1
ATOM 5572 C CA . TYR A 1 683 ? 11.379 17.853 24.850 1.00 71.94 683 TYR A CA 1
ATOM 5573 C C . TYR A 1 683 ? 11.651 17.687 26.358 1.00 71.94 683 TYR A C 1
ATOM 5575 O O . TYR A 1 683 ? 10.800 18.058 27.170 1.00 71.94 683 TYR A O 1
ATOM 5583 N N . PRO A 1 684 ? 12.792 17.104 26.777 1.00 66.56 684 PRO A N 1
ATOM 5584 C CA . PRO A 1 684 ? 13.044 16.881 28.194 1.00 66.56 684 PRO A CA 1
ATOM 5585 C C . PRO A 1 684 ? 13.039 18.215 28.955 1.00 66.56 684 PRO A C 1
ATOM 5587 O O . PRO A 1 684 ? 13.850 19.103 28.684 1.00 66.56 684 PRO A O 1
ATOM 5590 N N . SER A 1 685 ? 12.111 18.363 29.903 1.00 56.78 685 SER A N 1
ATOM 5591 C CA . SER A 1 685 ? 12.039 19.527 30.785 1.00 56.78 685 SER A CA 1
ATOM 5592 C C . SER A 1 685 ? 13.090 19.413 31.883 1.00 56.78 685 SER A C 1
ATOM 5594 O O . SER A 1 685 ? 13.162 18.398 32.578 1.00 56.78 685 SER A O 1
ATOM 5596 N N . PHE A 1 686 ? 13.887 20.461 32.074 1.00 55.88 686 PHE A N 1
ATOM 5597 C CA . PHE A 1 686 ? 14.789 20.535 33.220 1.00 55.88 686 PHE A CA 1
ATOM 5598 C C . PHE A 1 686 ? 13.978 20.795 34.501 1.00 55.88 686 PHE A C 1
ATOM 5600 O O . PHE A 1 686 ? 13.021 21.569 34.438 1.00 55.88 686 PHE A O 1
ATOM 5607 N N . PRO A 1 687 ? 14.336 20.187 35.649 1.00 48.47 687 PRO A N 1
ATOM 5608 C CA . PRO A 1 687 ? 13.671 20.465 36.918 1.00 48.47 687 PRO A CA 1
ATOM 5609 C C . PRO A 1 687 ? 13.670 21.969 37.201 1.00 48.47 687 PRO A C 1
ATOM 5611 O O . PRO A 1 687 ? 14.719 22.620 37.129 1.00 48.47 687 PRO A O 1
ATOM 5614 N N . ASP A 1 688 ? 12.490 22.518 37.482 1.00 42.38 688 ASP A N 1
ATOM 5615 C CA . ASP A 1 688 ? 12.319 23.938 37.764 1.00 42.38 688 ASP A CA 1
ATOM 5616 C C . ASP A 1 688 ? 13.037 24.269 39.081 1.00 42.38 688 ASP A C 1
ATOM 5618 O O . ASP A 1 688 ? 12.820 23.632 40.116 1.00 42.38 688 ASP A O 1
ATOM 5622 N N . SER A 1 689 ? 13.963 25.224 39.036 1.00 42.75 689 SER A N 1
ATOM 5623 C CA . SER A 1 689 ? 14.851 25.542 40.152 1.00 42.75 689 SER A CA 1
ATOM 5624 C C . SER A 1 689 ? 14.086 26.264 41.260 1.00 42.75 689 SER A C 1
ATOM 5626 O O . SER A 1 689 ? 14.021 27.494 41.284 1.00 42.75 689 SER A O 1
ATOM 5628 N N . ARG A 1 690 ? 13.521 25.500 42.194 1.00 41.00 690 ARG A N 1
ATOM 5629 C CA . ARG A 1 690 ? 13.186 25.994 43.541 1.00 41.00 690 ARG A CA 1
ATOM 5630 C C . ARG A 1 690 ? 13.927 25.269 44.658 1.00 41.00 690 ARG A C 1
ATOM 5632 O O . ARG A 1 690 ? 13.922 25.764 45.778 1.00 41.00 690 ARG A O 1
ATOM 5639 N N . GLU A 1 691 ? 14.630 24.180 44.358 1.00 39.53 691 GLU A N 1
ATOM 5640 C CA . GLU A 1 691 ? 15.463 23.484 45.336 1.00 39.53 691 GLU A CA 1
ATOM 5641 C C . GLU A 1 691 ? 16.947 23.633 44.997 1.00 39.53 691 GLU A C 1
ATOM 5643 O O . GLU A 1 691 ? 17.412 23.348 43.892 1.00 39.53 691 GLU A O 1
ATOM 5648 N N . VAL A 1 692 ? 17.695 24.157 45.967 1.00 42.06 692 VAL A N 1
ATOM 5649 C CA . VAL A 1 692 ? 19.131 24.423 45.885 1.00 42.06 692 VAL A CA 1
ATOM 5650 C C . VAL A 1 692 ? 19.873 23.087 45.788 1.00 42.06 692 VAL A C 1
ATOM 5652 O O . VAL A 1 692 ? 20.174 22.445 46.792 1.00 42.06 692 VAL A O 1
ATOM 5655 N N . HIS A 1 693 ? 20.182 22.647 44.569 1.00 45.81 693 HIS A N 1
ATOM 5656 C CA . HIS A 1 693 ? 21.032 21.482 44.328 1.00 45.81 693 HIS A CA 1
ATOM 5657 C C . HIS A 1 693 ? 22.424 21.896 43.846 1.00 45.81 693 HIS A C 1
ATOM 5659 O O . HIS A 1 693 ? 22.592 22.739 42.965 1.00 45.81 693 HIS A O 1
ATOM 5665 N N . THR A 1 694 ? 23.452 21.277 44.432 1.00 48.94 694 THR A N 1
ATOM 5666 C CA . THR A 1 694 ? 24.861 21.516 44.085 1.00 48.94 694 THR A CA 1
ATOM 5667 C C . THR A 1 694 ? 25.161 21.194 42.609 1.00 48.94 694 THR A C 1
ATOM 5669 O O . THR A 1 694 ? 24.579 20.274 42.027 1.00 48.94 694 THR A O 1
ATOM 5672 N N . ASN A 1 695 ? 26.145 21.884 42.012 1.00 48.25 695 ASN A N 1
ATOM 5673 C CA . ASN A 1 695 ? 26.582 21.689 40.615 1.00 48.25 695 ASN A CA 1
ATOM 5674 C C . ASN A 1 695 ? 26.895 20.219 40.241 1.00 48.25 695 ASN A C 1
ATOM 5676 O O . ASN A 1 695 ? 26.796 19.844 39.074 1.00 48.25 695 ASN A O 1
ATOM 5680 N N . LYS A 1 696 ? 27.253 19.369 41.215 1.00 43.59 696 LYS A N 1
ATOM 5681 C CA . LYS A 1 696 ? 27.625 17.959 40.999 1.00 43.59 696 LYS A CA 1
ATOM 5682 C C . LYS A 1 696 ? 26.411 17.029 40.861 1.00 43.59 696 LYS A C 1
ATOM 5684 O O . LYS A 1 696 ? 26.463 16.084 40.076 1.00 43.59 696 LYS A O 1
ATOM 5689 N N . THR A 1 697 ? 25.324 17.297 41.587 1.00 51.16 697 THR A N 1
ATOM 5690 C CA . THR A 1 697 ? 24.047 16.567 41.455 1.00 51.16 697 THR A CA 1
ATOM 5691 C C . THR A 1 697 ? 23.374 16.922 40.132 1.00 51.16 697 THR A C 1
ATOM 5693 O O . THR A 1 697 ? 22.960 16.034 39.390 1.00 51.16 697 THR A O 1
ATOM 5696 N N . ARG A 1 698 ? 23.424 18.207 39.765 1.00 54.25 698 ARG A N 1
ATOM 5697 C CA . ARG A 1 698 ? 22.910 18.724 38.494 1.00 54.25 698 ARG A CA 1
ATOM 5698 C C . ARG A 1 698 ? 23.570 18.069 37.277 1.00 54.25 698 ARG A C 1
ATOM 5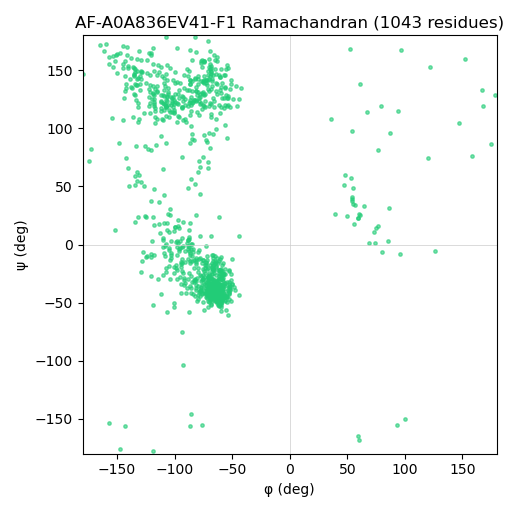700 O O . ARG A 1 698 ? 22.883 17.640 36.361 1.00 54.25 698 ARG A O 1
ATOM 5707 N N . ALA A 1 699 ? 24.894 17.900 37.299 1.00 50.91 699 ALA A N 1
ATOM 5708 C CA . ALA A 1 699 ? 25.620 17.207 36.232 1.00 50.91 699 ALA A CA 1
ATOM 5709 C C . ALA A 1 699 ? 25.218 15.722 36.086 1.00 50.91 699 ALA A C 1
ATOM 5711 O O . ALA A 1 699 ? 25.151 15.212 34.968 1.00 50.91 699 ALA A O 1
ATOM 5712 N N . LYS A 1 700 ? 24.914 15.022 37.192 1.00 55.44 700 LYS A N 1
ATOM 5713 C CA . LYS A 1 700 ? 24.440 13.624 37.161 1.00 55.44 700 LYS A CA 1
ATOM 5714 C C . LYS A 1 700 ? 23.025 13.497 36.594 1.00 55.44 700 LYS A C 1
ATOM 5716 O O . LYS A 1 700 ? 22.767 12.563 35.841 1.00 55.44 700 LYS A O 1
ATOM 5721 N N . GLU A 1 701 ? 22.127 14.418 36.933 1.00 60.25 701 GLU A N 1
ATOM 5722 C CA . GLU A 1 701 ? 20.771 14.448 36.370 1.00 60.25 701 GLU A CA 1
ATOM 5723 C C . GLU A 1 701 ? 20.787 14.796 34.882 1.00 60.25 701 GLU A C 1
ATOM 5725 O O . GLU A 1 701 ? 20.102 14.151 34.094 1.00 60.25 701 GLU A O 1
ATOM 5730 N N . MET A 1 702 ? 21.651 15.726 34.469 1.00 56.06 702 MET A N 1
ATOM 5731 C CA . MET A 1 702 ? 21.843 16.064 33.057 1.00 56.06 702 MET A CA 1
ATOM 5732 C C . MET A 1 702 ? 22.375 14.878 32.239 1.00 56.06 702 MET A C 1
ATOM 5734 O O . MET A 1 702 ? 21.847 14.604 31.165 1.00 56.06 702 MET A O 1
ATOM 5738 N N . LEU A 1 703 ? 23.335 14.111 32.771 1.00 59.81 703 LEU A N 1
ATOM 5739 C CA . LEU A 1 703 ? 23.806 12.857 32.157 1.00 59.81 703 LEU A CA 1
ATOM 5740 C C . LEU A 1 703 ? 22.708 11.783 32.078 1.00 59.81 703 LEU A C 1
ATOM 5742 O O . LEU A 1 703 ? 22.721 10.942 31.181 1.00 59.81 703 LEU A O 1
ATOM 5746 N N . LYS A 1 704 ? 21.760 11.775 33.023 1.00 63.47 704 LYS A N 1
ATOM 5747 C CA . LYS A 1 704 ? 20.618 10.850 33.009 1.00 63.47 704 LYS A CA 1
ATOM 5748 C C . LYS A 1 704 ? 19.598 11.239 31.934 1.00 63.47 704 LYS A C 1
ATOM 5750 O O . LYS A 1 704 ? 19.095 10.354 31.248 1.00 63.47 704 LYS A O 1
ATOM 5755 N N . ILE A 1 705 ? 19.339 12.538 31.761 1.00 62.78 705 ILE A N 1
ATOM 5756 C CA . ILE A 1 705 ? 18.490 13.071 30.684 1.00 62.78 705 ILE A CA 1
ATOM 5757 C C . ILE A 1 705 ? 19.106 12.746 29.316 1.00 62.78 705 ILE A C 1
ATOM 5759 O O . ILE A 1 705 ? 18.411 12.217 28.456 1.00 62.78 705 ILE A O 1
ATOM 5763 N N . GLU A 1 706 ? 20.412 12.967 29.138 1.00 63.88 706 GLU A N 1
ATOM 5764 C CA . GLU A 1 706 ? 21.133 12.656 27.893 1.00 63.88 706 GLU A CA 1
ATOM 5765 C C . GLU A 1 706 ? 21.028 11.174 27.497 1.00 63.88 706 GLU A C 1
ATOM 5767 O O . GLU A 1 706 ? 20.851 10.861 26.325 1.00 63.88 706 GLU A O 1
ATOM 5772 N N . LYS A 1 707 ? 21.069 10.251 28.469 1.00 64.88 707 LYS A N 1
ATOM 5773 C CA . LYS A 1 707 ? 20.939 8.807 28.205 1.00 64.88 707 LYS A CA 1
ATOM 5774 C C . LYS A 1 707 ? 19.539 8.371 27.765 1.00 64.88 707 LYS A C 1
ATOM 5776 O O . LYS A 1 707 ? 19.415 7.332 27.123 1.00 64.88 707 LYS A O 1
ATOM 5781 N N . ASN A 1 708 ? 18.502 9.124 28.125 1.00 69.25 708 ASN A N 1
ATOM 5782 C CA . ASN A 1 708 ? 17.109 8.727 27.904 1.00 69.25 708 ASN A CA 1
ATOM 5783 C C . ASN A 1 708 ? 16.417 9.524 26.782 1.00 69.25 708 ASN A C 1
ATOM 5785 O O . ASN A 1 708 ? 15.454 9.023 26.188 1.00 69.25 708 ASN A O 1
ATOM 5789 N N . ALA A 1 709 ? 16.908 10.729 26.477 1.00 77.62 709 ALA A N 1
ATOM 5790 C CA . ALA A 1 709 ? 16.364 11.619 25.457 1.00 77.62 709 ALA A CA 1
ATOM 5791 C C . ALA A 1 709 ? 16.937 11.329 24.058 1.00 77.62 709 ALA A C 1
ATOM 5793 O O . ALA A 1 709 ? 18.121 11.055 23.879 1.00 77.62 709 ALA A O 1
ATOM 5794 N N . MET A 1 710 ? 16.085 11.427 23.039 1.00 83.31 710 MET A N 1
ATOM 5795 C CA . MET A 1 710 ? 16.475 11.358 21.628 1.00 83.31 710 MET A CA 1
ATOM 5796 C C . MET A 1 710 ? 16.896 12.722 21.094 1.00 83.31 710 MET A C 1
ATOM 5798 O O . MET A 1 710 ? 17.831 12.816 20.298 1.00 83.31 710 MET A O 1
ATOM 5802 N N . THR A 1 711 ? 16.234 13.783 21.555 1.00 81.75 711 THR A N 1
ATOM 5803 C CA . THR A 1 711 ? 16.606 15.162 21.244 1.00 81.75 711 THR A CA 1
ATOM 5804 C C . THR A 1 711 ? 16.573 16.038 22.486 1.00 81.75 711 THR A C 1
ATOM 5806 O O . THR A 1 711 ? 15.786 15.806 23.400 1.00 81.75 711 THR A O 1
ATOM 5809 N N . ILE A 1 712 ? 17.392 17.088 22.495 1.00 76.00 712 ILE A N 1
ATOM 5810 C CA . ILE A 1 712 ? 17.274 18.193 23.450 1.00 76.00 712 ILE A CA 1
ATOM 5811 C C . ILE A 1 712 ? 16.775 19.417 22.694 1.00 76.00 712 ILE A C 1
ATOM 5813 O O . ILE A 1 712 ? 17.457 19.935 21.806 1.00 76.00 712 ILE A O 1
ATOM 5817 N N . HIS A 1 713 ? 15.581 19.878 23.059 1.00 72.50 713 HIS A N 1
ATOM 5818 C CA . HIS A 1 713 ? 14.987 21.093 22.521 1.00 72.50 713 HIS A CA 1
ATOM 5819 C C . HIS A 1 713 ? 15.325 22.297 23.403 1.00 72.50 713 HIS A C 1
ATOM 5821 O O . HIS A 1 713 ? 15.069 22.289 24.606 1.00 72.50 713 HIS A O 1
ATOM 5827 N N . LEU A 1 714 ? 15.879 23.354 22.811 1.00 62.19 714 LEU A N 1
ATOM 5828 C CA . LEU A 1 714 ? 16.256 24.563 23.544 1.00 62.19 714 LEU A CA 1
ATOM 5829 C C . LEU A 1 714 ? 15.194 25.652 23.363 1.00 62.19 714 LEU A C 1
ATOM 5831 O O . LEU A 1 714 ? 14.980 26.150 22.258 1.00 62.19 714 LEU A O 1
ATOM 5835 N N . LEU A 1 715 ? 14.534 26.036 24.460 1.00 53.72 715 LEU A N 1
ATOM 5836 C CA . LEU A 1 715 ? 13.531 27.103 24.469 1.00 53.72 715 LEU A CA 1
ATOM 5837 C C . LEU A 1 715 ? 14.195 28.468 24.230 1.00 53.72 715 LEU A C 1
ATOM 5839 O O . LEU A 1 715 ? 15.043 28.905 25.007 1.00 53.72 715 LEU A O 1
ATOM 5843 N N . ASN A 1 716 ? 13.768 29.171 23.178 1.00 45.84 716 ASN A N 1
ATOM 5844 C CA . ASN A 1 716 ? 14.310 30.486 22.813 1.00 45.84 716 ASN A CA 1
ATOM 5845 C C . ASN A 1 716 ? 13.759 31.662 23.641 1.00 45.84 716 ASN A C 1
ATOM 5847 O O . ASN A 1 716 ? 14.259 32.774 23.501 1.00 45.84 716 ASN A O 1
ATOM 5851 N N . ASN A 1 717 ? 12.772 31.443 24.514 1.00 39.44 717 ASN A N 1
ATOM 5852 C CA . ASN A 1 717 ? 12.082 32.519 25.227 1.00 39.44 717 ASN A CA 1
ATOM 5853 C C . ASN A 1 717 ? 11.943 32.222 26.723 1.00 39.44 717 ASN A C 1
ATOM 5855 O O . ASN A 1 717 ? 10.895 31.779 27.172 1.00 39.44 717 ASN A O 1
ATOM 5859 N N . TYR A 1 718 ? 12.974 32.539 27.500 1.00 30.95 718 TYR A N 1
ATOM 5860 C CA . TYR A 1 718 ? 12.793 32.950 28.892 1.00 30.95 718 TYR A CA 1
ATOM 5861 C C . TYR A 1 718 ? 13.644 34.192 29.145 1.00 30.95 718 TYR A C 1
ATOM 5863 O O . TYR A 1 718 ? 14.770 34.297 28.651 1.00 30.95 718 TYR A O 1
ATOM 5871 N N . ASN A 1 719 ? 13.064 35.159 29.859 1.00 33.19 719 ASN A N 1
ATOM 5872 C CA . ASN A 1 719 ? 13.677 36.440 30.204 1.00 33.19 719 ASN A CA 1
ATOM 5873 C C . ASN A 1 719 ? 15.147 36.276 30.621 1.00 33.19 719 ASN A C 1
ATOM 5875 O O . ASN A 1 719 ? 15.481 35.409 31.428 1.00 33.19 719 ASN A O 1
ATOM 5879 N N . ARG A 1 720 ? 16.012 37.151 30.089 1.00 38.22 720 ARG A N 1
ATOM 5880 C CA . ARG A 1 720 ? 17.483 37.193 30.249 1.00 38.22 720 ARG A CA 1
ATOM 5881 C C . ARG A 1 720 ? 17.994 37.402 31.695 1.00 38.22 720 ARG A C 1
ATOM 5883 O O . ARG A 1 720 ? 19.110 37.875 31.875 1.00 38.22 720 ARG A O 1
ATOM 5890 N N . SER A 1 721 ? 17.223 37.069 32.728 1.00 42.50 721 SER A N 1
ATOM 5891 C CA . SER A 1 721 ? 17.500 37.441 34.121 1.00 42.50 721 SER A CA 1
ATOM 5892 C C . SER A 1 721 ? 17.396 36.307 35.154 1.00 42.50 721 SER A C 1
ATOM 5894 O O . SER A 1 721 ? 17.170 36.601 36.322 1.00 42.50 721 SER A O 1
ATOM 5896 N N . THR A 1 722 ? 17.546 35.025 34.795 1.00 48.38 722 THR A N 1
ATOM 5897 C CA . THR A 1 722 ? 17.417 33.914 35.773 1.00 48.38 722 THR A CA 1
ATOM 5898 C C . THR A 1 722 ? 18.434 32.781 35.580 1.00 48.38 722 THR A C 1
ATOM 5900 O O . THR A 1 722 ? 18.903 32.527 34.469 1.00 48.38 722 THR A O 1
ATOM 5903 N N . GLU A 1 723 ? 18.755 32.067 36.670 1.00 46.97 723 GLU A N 1
ATOM 5904 C CA . GLU A 1 723 ? 19.645 30.887 36.728 1.00 46.97 723 GLU A CA 1
ATOM 5905 C C . GLU A 1 723 ? 19.268 29.765 35.732 1.00 46.97 723 GLU A C 1
ATOM 5907 O O . GLU A 1 723 ? 20.123 28.974 35.314 1.00 46.97 723 GLU A O 1
ATOM 5912 N N . ALA A 1 724 ? 18.014 29.731 35.271 1.00 44.19 724 ALA A N 1
ATOM 5913 C CA . ALA A 1 724 ? 17.534 28.851 34.205 1.00 44.19 724 ALA A CA 1
ATOM 5914 C C . ALA A 1 724 ? 18.279 29.057 32.867 1.00 44.19 724 ALA A C 1
ATOM 5916 O O . ALA A 1 724 ? 18.561 28.093 32.152 1.00 44.19 724 ALA A O 1
ATOM 5917 N N . TRP A 1 725 ? 18.686 30.291 32.545 1.00 48.34 725 TRP A N 1
ATOM 5918 C CA . TRP A 1 725 ? 19.442 30.598 31.325 1.00 48.34 725 TRP A CA 1
ATOM 5919 C C . TRP A 1 725 ? 20.848 29.982 31.341 1.00 48.34 725 TRP A C 1
ATOM 5921 O O . TRP A 1 725 ? 21.262 29.357 30.364 1.00 48.34 725 TRP A O 1
ATOM 5931 N N . LEU A 1 726 ? 21.567 30.093 32.465 1.00 50.16 726 LEU A N 1
ATOM 5932 C CA . LEU A 1 726 ? 22.919 29.536 32.610 1.00 50.16 726 LEU A CA 1
ATOM 5933 C C . LEU A 1 726 ? 22.908 28.002 32.489 1.00 50.16 726 LEU A C 1
ATOM 5935 O O . LEU A 1 726 ? 23.818 27.401 31.922 1.00 50.16 726 LEU A O 1
ATOM 5939 N N . SER A 1 727 ? 21.828 27.387 32.959 1.00 51.00 727 SER A N 1
ATOM 5940 C CA . SER A 1 727 ? 21.616 25.938 32.968 1.00 51.00 727 SER A CA 1
ATOM 5941 C C . SER A 1 727 ? 21.335 25.384 31.570 1.00 51.00 727 SER A C 1
ATOM 5943 O O . SER A 1 727 ? 21.958 24.404 31.163 1.00 51.00 727 SER A O 1
ATOM 5945 N N . ASN A 1 728 ? 20.507 26.080 30.782 1.00 53.88 728 ASN A N 1
ATOM 5946 C CA . ASN A 1 728 ? 20.289 25.776 29.363 1.00 53.88 728 ASN A CA 1
ATOM 5947 C C . ASN A 1 728 ? 21.568 25.941 28.525 1.00 53.88 728 ASN A C 1
ATOM 5949 O O . ASN A 1 728 ? 21.822 25.163 27.605 1.00 53.88 728 ASN A O 1
ATOM 5953 N N . VAL A 1 729 ? 22.414 26.925 28.855 1.00 56.38 729 VAL A N 1
ATOM 5954 C CA . VAL A 1 729 ? 23.706 27.133 28.180 1.00 56.38 729 VAL A CA 1
ATOM 5955 C C . VAL A 1 729 ? 24.700 26.008 28.495 1.00 56.38 729 VAL A C 1
ATOM 5957 O O . VAL A 1 729 ? 25.417 25.577 27.594 1.00 56.38 729 VAL A O 1
ATOM 5960 N N . ILE A 1 730 ? 24.750 25.509 29.734 1.00 59.31 730 ILE A N 1
ATOM 5961 C CA . ILE A 1 730 ? 25.613 24.376 30.118 1.00 59.31 730 ILE A CA 1
ATOM 5962 C C . ILE A 1 730 ? 25.131 23.078 29.455 1.00 59.31 730 ILE A C 1
ATOM 5964 O O . ILE A 1 730 ? 25.950 22.355 28.891 1.00 59.31 730 ILE A O 1
ATOM 5968 N N . ALA A 1 731 ? 23.817 22.825 29.437 1.00 58.53 731 ALA A N 1
ATOM 5969 C CA . ALA A 1 731 ? 23.225 21.668 28.762 1.00 58.53 731 ALA A CA 1
ATOM 5970 C C . ALA A 1 731 ? 23.528 21.667 27.261 1.00 58.53 731 ALA A C 1
ATOM 5972 O O . ALA A 1 731 ? 23.985 20.663 26.717 1.00 58.53 731 ALA A O 1
ATOM 5973 N N . PHE A 1 732 ? 23.357 22.821 26.607 1.00 62.84 732 PHE A N 1
ATOM 5974 C CA . PHE A 1 732 ? 23.726 22.980 25.207 1.00 62.84 732 PHE A CA 1
ATOM 5975 C C . PHE A 1 732 ? 25.219 22.750 24.985 1.00 62.84 732 PHE A C 1
ATOM 5977 O O . PHE A 1 732 ? 25.565 22.062 24.038 1.00 62.84 732 PHE A O 1
ATOM 5984 N N . LYS A 1 733 ? 26.109 23.276 25.837 1.00 65.19 733 LYS A N 1
ATOM 5985 C CA . LYS A 1 733 ? 27.556 23.049 25.689 1.00 65.19 733 LYS A CA 1
ATOM 5986 C C . LYS A 1 733 ? 27.919 21.570 25.784 1.00 65.19 733 LYS A C 1
ATOM 5988 O O . LYS A 1 733 ? 28.658 21.100 24.932 1.00 65.19 733 LYS A O 1
ATOM 5993 N N . MET A 1 734 ? 27.368 20.845 26.757 1.00 66.50 734 MET A N 1
ATOM 5994 C CA . MET A 1 734 ? 27.633 19.412 26.927 1.00 66.50 734 MET A CA 1
ATOM 5995 C C . MET A 1 734 ? 27.120 18.593 25.737 1.00 66.50 734 MET A C 1
ATOM 5997 O O . MET A 1 734 ? 27.868 17.798 25.170 1.00 66.50 734 MET A O 1
ATOM 6001 N N . ALA A 1 735 ? 25.874 18.832 25.312 1.00 69.44 735 ALA A N 1
ATOM 6002 C CA . ALA A 1 735 ? 25.293 18.147 24.162 1.00 69.44 735 ALA A CA 1
ATOM 6003 C C . ALA A 1 735 ? 26.017 18.513 22.855 1.00 69.44 735 ALA A C 1
ATOM 6005 O O . ALA A 1 735 ? 26.255 17.644 22.017 1.00 69.44 735 ALA A O 1
ATOM 6006 N N . ALA A 1 736 ? 26.401 19.781 22.686 1.00 71.69 736 ALA A N 1
ATOM 6007 C CA . ALA A 1 736 ? 27.070 20.278 21.490 1.00 71.69 736 ALA A CA 1
ATOM 6008 C C . ALA A 1 736 ? 28.511 19.774 21.363 1.00 71.69 736 ALA A C 1
ATOM 6010 O O . ALA A 1 736 ? 28.926 19.382 20.275 1.00 71.69 736 ALA A O 1
ATOM 6011 N N . GLU A 1 737 ? 29.262 19.739 22.464 1.00 75.25 737 GLU A N 1
ATOM 6012 C CA . GLU A 1 737 ? 30.625 19.204 22.493 1.00 75.25 737 GLU A CA 1
ATOM 6013 C C . GLU A 1 737 ? 30.653 17.736 22.060 1.00 75.25 737 GLU A C 1
ATOM 6015 O O . GLU A 1 737 ? 31.486 17.338 21.245 1.00 75.25 737 GLU A O 1
ATOM 6020 N N . GLN A 1 738 ? 29.687 16.949 22.539 1.00 78.69 738 GLN A N 1
ATOM 6021 C CA . GLN A 1 738 ? 29.611 15.528 22.228 1.00 78.69 738 GLN A CA 1
ATOM 6022 C C . GLN A 1 738 ? 29.016 15.232 20.854 1.00 78.69 738 GLN A C 1
ATOM 6024 O O . GLN A 1 738 ? 29.491 14.296 20.214 1.00 78.69 738 GLN A O 1
ATOM 6029 N N . ASN A 1 739 ? 28.028 16.000 20.375 1.00 83.50 739 ASN A N 1
ATOM 6030 C CA . ASN A 1 739 ? 27.229 15.644 19.192 1.00 83.50 739 ASN A CA 1
ATOM 6031 C C . ASN A 1 739 ? 27.491 16.519 17.954 1.00 83.50 739 ASN A C 1
ATOM 6033 O O . ASN A 1 739 ? 27.362 16.014 16.842 1.00 83.50 739 ASN A O 1
ATOM 6037 N N . CYS A 1 740 ? 27.942 17.769 18.100 1.00 87.56 740 CYS A N 1
ATOM 6038 C CA . CYS A 1 740 ? 28.222 18.685 16.980 1.00 87.56 740 CYS A CA 1
ATOM 6039 C C . CYS A 1 740 ? 29.613 19.368 17.097 1.00 87.56 740 CYS A C 1
ATOM 6041 O O . CYS A 1 740 ? 29.730 20.595 17.192 1.00 87.56 740 CYS A O 1
ATOM 6043 N N . PRO A 1 741 ? 30.711 18.587 17.123 1.00 82.50 741 PRO A N 1
ATOM 6044 C CA . PRO A 1 741 ? 32.050 19.064 17.456 1.00 82.50 741 PRO A CA 1
ATOM 6045 C C . PRO A 1 741 ? 32.601 20.084 16.454 1.00 82.50 741 PRO A C 1
ATOM 6047 O O . PRO A 1 741 ? 33.349 20.982 16.852 1.00 82.50 741 PRO A O 1
ATOM 6050 N N . LYS A 1 742 ? 32.254 20.001 15.160 1.00 86.00 742 LYS A N 1
ATOM 6051 C CA . LYS A 1 742 ? 32.774 20.942 14.155 1.00 86.00 742 LYS A CA 1
ATOM 6052 C C . LYS A 1 742 ? 32.158 22.329 14.341 1.00 86.00 742 LYS A C 1
ATOM 6054 O O . LYS A 1 742 ? 32.888 23.324 14.315 1.00 86.00 742 LYS A O 1
ATOM 6059 N N . ILE A 1 743 ? 30.850 22.415 14.587 1.00 84.00 743 ILE A N 1
ATOM 6060 C CA . ILE A 1 743 ? 30.165 23.674 14.905 1.00 84.00 743 ILE A CA 1
ATOM 6061 C C . ILE A 1 743 ? 30.577 24.171 16.296 1.00 84.00 743 ILE A C 1
ATOM 6063 O O . ILE A 1 743 ? 30.865 25.362 16.453 1.00 84.00 743 ILE A O 1
ATOM 6067 N N . TYR A 1 744 ? 30.701 23.281 17.286 1.00 79.69 744 TYR A N 1
ATOM 6068 C CA . TYR A 1 744 ? 31.131 23.631 18.643 1.00 79.69 744 TYR A CA 1
ATOM 6069 C C . TYR A 1 744 ? 32.530 24.270 18.685 1.00 79.69 744 TYR A C 1
ATOM 6071 O O . TYR A 1 744 ? 32.715 25.322 19.303 1.00 79.69 744 TYR A O 1
ATOM 6079 N N . ASN A 1 745 ? 33.497 23.736 17.933 1.00 75.75 745 ASN A N 1
ATOM 6080 C CA . ASN A 1 745 ? 34.846 24.306 17.831 1.00 75.75 745 ASN A CA 1
ATOM 6081 C C . ASN A 1 745 ? 34.857 25.740 17.266 1.00 75.75 745 ASN A C 1
ATOM 6083 O O . ASN A 1 745 ? 35.651 26.583 17.691 1.00 75.75 745 ASN A O 1
ATOM 6087 N N . VAL A 1 746 ? 33.941 26.073 16.349 1.00 72.12 746 VAL A N 1
ATOM 6088 C CA . VAL A 1 746 ? 33.778 27.450 15.846 1.00 72.12 746 VAL A CA 1
ATOM 6089 C C . VAL A 1 746 ? 33.231 28.392 16.917 1.00 72.12 746 VAL A C 1
ATOM 6091 O O . VAL A 1 746 ? 33.619 29.565 16.957 1.00 72.12 746 VAL A O 1
ATOM 6094 N N . ILE A 1 747 ? 32.340 27.898 17.779 1.00 66.50 747 ILE A N 1
ATOM 6095 C CA . ILE A 1 747 ? 31.789 28.659 18.905 1.00 66.50 747 ILE A CA 1
ATOM 6096 C C . ILE A 1 747 ? 32.898 28.952 19.928 1.00 66.50 747 ILE A C 1
ATOM 6098 O O . ILE A 1 747 ? 33.049 30.107 20.333 1.00 66.50 747 ILE A O 1
ATOM 6102 N N . LEU A 1 748 ? 33.727 27.957 20.272 1.00 58.09 748 LEU A N 1
ATOM 6103 C CA . LEU A 1 748 ? 34.860 28.103 21.198 1.00 58.09 748 LEU A CA 1
ATOM 6104 C C . LEU A 1 748 ? 35.903 29.119 20.712 1.00 58.09 748 LEU A C 1
ATOM 6106 O O . LEU A 1 748 ? 36.288 30.007 21.470 1.00 58.09 748 LEU A O 1
ATOM 6110 N N . LEU A 1 749 ? 36.282 29.083 19.429 1.00 53.47 749 LEU A N 1
ATOM 6111 C CA . LEU A 1 749 ? 37.215 30.055 18.834 1.00 53.47 749 LEU A CA 1
ATOM 6112 C C . LEU A 1 749 ? 36.707 31.510 18.897 1.00 53.47 749 LEU A C 1
ATOM 6114 O O . LEU A 1 749 ? 37.502 32.450 18.845 1.00 53.47 749 LEU A O 1
ATOM 6118 N N . ARG A 1 750 ? 35.388 31.719 19.010 1.00 48.03 750 ARG A N 1
ATOM 6119 C CA . ARG A 1 750 ? 34.772 33.043 19.202 1.00 48.03 750 ARG A CA 1
ATOM 6120 C C . ARG A 1 750 ? 34.818 33.488 20.664 1.00 48.03 750 ARG A C 1
ATOM 6122 O O . ARG A 1 750 ? 35.097 34.657 20.921 1.00 48.03 750 ARG A O 1
ATOM 6129 N N . VAL A 1 751 ? 34.592 32.556 21.590 1.00 43.44 751 VAL A N 1
ATOM 6130 C CA . VAL A 1 751 ? 34.620 32.785 23.044 1.00 43.44 751 VAL A CA 1
ATOM 6131 C C . VAL A 1 751 ? 36.048 33.064 23.531 1.00 43.44 751 VAL A C 1
ATOM 6133 O O . VAL A 1 751 ? 36.255 34.007 24.289 1.00 43.44 751 VAL A O 1
ATOM 6136 N N . SER A 1 752 ? 37.065 32.376 22.999 1.00 34.50 752 SER A N 1
ATOM 6137 C CA . SER A 1 752 ? 38.478 32.674 23.296 1.00 34.50 752 SER A CA 1
ATOM 6138 C C . SER A 1 752 ? 38.942 34.048 22.789 1.00 34.50 752 SER A C 1
ATOM 6140 O O . SER A 1 752 ? 39.862 34.619 23.362 1.00 34.50 752 SER A O 1
ATOM 6142 N N . ARG A 1 753 ? 38.294 34.622 21.760 1.00 33.16 753 ARG A N 1
ATOM 6143 C CA . ARG A 1 753 ? 38.557 35.999 21.284 1.00 33.16 753 ARG A CA 1
ATOM 6144 C C . ARG A 1 753 ? 37.791 37.083 22.050 1.00 33.16 753 ARG A C 1
ATOM 6146 O O . ARG A 1 753 ? 38.120 38.253 21.907 1.00 33.16 753 ARG A O 1
ATOM 6153 N N . THR A 1 754 ? 36.778 36.718 22.839 1.00 31.92 754 THR A N 1
ATOM 6154 C CA . THR A 1 754 ? 36.010 37.653 23.688 1.00 31.92 754 THR A CA 1
ATOM 6155 C C . THR A 1 754 ? 36.392 37.580 25.170 1.00 31.92 754 THR A C 1
ATOM 6157 O O . THR A 1 754 ? 35.972 38.437 25.938 1.00 31.92 754 THR A O 1
ATOM 6160 N N . LEU A 1 755 ? 37.229 36.614 25.568 1.00 29.67 755 LEU A N 1
ATOM 6161 C CA . LEU A 1 755 ? 37.729 36.429 26.938 1.00 29.67 755 LEU A CA 1
ATOM 6162 C C . LEU A 1 755 ? 39.198 36.845 27.127 1.00 29.67 755 LEU A C 1
ATOM 6164 O O . LEU A 1 755 ? 39.862 36.388 28.052 1.00 29.67 755 LEU A O 1
ATOM 6168 N N . THR A 1 756 ? 39.713 37.773 26.321 1.00 30.75 756 THR A N 1
ATOM 6169 C CA . THR A 1 756 ? 40.909 38.548 26.692 1.00 30.75 756 THR A CA 1
ATOM 6170 C C . THR A 1 756 ? 40.513 39.770 27.519 1.00 30.75 756 THR A C 1
ATOM 6172 O O . THR A 1 756 ? 40.807 40.887 27.125 1.00 30.75 756 THR A O 1
ATOM 6175 N N . THR A 1 757 ? 39.811 39.564 28.636 1.00 33.19 757 THR A N 1
ATOM 6176 C CA . THR A 1 757 ? 39.740 40.486 29.787 1.00 33.19 757 THR A CA 1
ATOM 6177 C C . THR A 1 757 ? 38.982 39.814 30.939 1.00 33.19 757 THR A C 1
ATOM 6179 O O . THR A 1 757 ? 37.794 40.043 31.136 1.00 33.19 757 THR A O 1
ATOM 6182 N N . ARG A 1 758 ? 39.699 38.985 31.712 1.00 26.69 758 ARG A N 1
ATOM 6183 C CA . ARG A 1 758 ? 39.647 38.833 33.188 1.00 26.69 758 ARG A CA 1
ATOM 6184 C C . ARG A 1 758 ? 39.929 37.389 33.622 1.00 26.69 758 ARG A C 1
ATOM 6186 O O . ARG A 1 758 ? 39.088 36.510 33.508 1.00 26.69 758 ARG A O 1
ATOM 6193 N N . ASN A 1 759 ? 41.148 37.230 34.133 1.00 25.62 759 ASN A N 1
ATOM 6194 C CA . ASN A 1 759 ? 41.624 36.352 35.202 1.00 25.62 759 ASN A CA 1
ATOM 6195 C C . ASN A 1 759 ? 41.018 34.947 35.376 1.00 25.62 759 ASN A C 1
ATOM 6197 O O . ASN A 1 759 ? 39.971 34.762 35.982 1.00 25.62 759 ASN A O 1
ATOM 6201 N N . SER A 1 760 ? 41.870 33.990 35.001 1.00 25.88 760 SER A N 1
ATOM 6202 C CA . SER A 1 760 ? 42.420 32.946 35.876 1.00 25.88 760 SER A CA 1
ATOM 6203 C C . SER A 1 760 ? 41.576 31.720 36.235 1.00 25.88 760 SER A C 1
ATOM 6205 O O . SER A 1 760 ? 40.627 31.773 37.007 1.00 25.88 760 SER A O 1
ATOM 6207 N N . THR A 1 761 ? 42.159 30.589 35.809 1.00 25.91 761 THR A N 1
ATOM 6208 C CA . THR A 1 761 ? 42.281 29.297 36.508 1.00 25.91 761 THR A CA 1
ATOM 6209 C C . THR A 1 761 ? 40.999 28.510 36.764 1.00 25.91 761 THR A C 1
ATOM 6211 O O . THR A 1 761 ? 40.199 28.873 37.612 1.00 25.91 761 THR A O 1
ATOM 6214 N N . VAL A 1 762 ? 40.880 27.344 36.116 1.00 24.95 762 VAL A N 1
ATOM 6215 C CA . VAL A 1 762 ? 41.030 26.022 36.762 1.00 24.95 762 VAL A CA 1
ATOM 6216 C C . VAL A 1 762 ? 40.773 24.904 35.719 1.00 24.95 762 VAL A C 1
ATOM 6218 O O . VAL A 1 762 ? 39.750 24.894 35.045 1.00 24.95 762 VAL A O 1
ATOM 6221 N N . LEU A 1 763 ? 41.726 23.961 35.652 1.00 23.94 763 LEU A N 1
ATOM 6222 C CA . LEU A 1 763 ? 41.685 22.598 35.078 1.00 23.94 763 LEU A CA 1
ATOM 6223 C C . LEU A 1 763 ? 41.757 22.401 33.546 1.00 23.94 763 LEU A C 1
ATOM 6225 O O . LEU A 1 763 ? 40.786 22.055 32.883 1.00 23.94 763 LEU A O 1
ATOM 6229 N N . LEU A 1 764 ? 42.992 22.445 33.031 1.00 24.47 764 LEU A N 1
ATOM 6230 C CA . LEU A 1 764 ? 43.461 21.599 31.926 1.00 24.47 764 LEU A CA 1
ATOM 6231 C C . LEU A 1 764 ? 44.482 20.603 32.499 1.00 24.47 764 LEU A C 1
ATOM 6233 O O . LEU A 1 764 ? 45.600 20.993 32.826 1.00 24.47 764 LEU A O 1
ATOM 6237 N N . SER A 1 765 ? 44.123 19.325 32.619 1.00 24.12 765 SER A N 1
ATOM 6238 C CA . SER A 1 765 ? 45.103 18.234 32.673 1.00 24.12 765 SER A CA 1
ATOM 6239 C C . SER A 1 765 ? 44.476 16.927 32.188 1.00 24.12 765 SER A C 1
ATOM 6241 O O . SER A 1 765 ? 43.617 16.358 32.852 1.00 24.12 765 SER A O 1
ATOM 6243 N N . HIS A 1 766 ? 44.898 16.493 30.999 1.00 23.34 766 HIS A N 1
ATOM 6244 C CA . HIS A 1 766 ? 45.274 15.120 30.618 1.00 23.34 766 HIS A CA 1
ATOM 6245 C C . HIS A 1 766 ? 45.176 14.966 29.094 1.00 23.34 766 HIS A C 1
ATOM 6247 O O . HIS A 1 766 ? 44.256 14.371 28.547 1.00 23.34 766 HIS A O 1
ATOM 6253 N N . SER A 1 767 ? 46.179 15.513 28.409 1.00 26.11 767 SER A N 1
ATOM 6254 C CA . SER A 1 767 ? 46.579 15.083 27.071 1.00 26.11 767 SER A CA 1
ATOM 6255 C C . SER A 1 767 ? 47.997 14.548 27.187 1.00 26.11 767 SER A C 1
ATOM 6257 O O . SER A 1 767 ? 48.919 15.348 27.340 1.00 26.11 767 SER A O 1
ATOM 6259 N N . THR A 1 768 ? 48.175 13.224 27.162 1.00 26.12 768 THR A N 1
ATOM 6260 C CA . THR A 1 768 ? 49.289 12.528 26.480 1.00 26.12 768 THR A CA 1
ATOM 6261 C C . THR A 1 768 ? 49.198 11.005 26.642 1.00 26.12 768 THR A C 1
ATOM 6263 O O . THR A 1 768 ? 48.823 10.516 27.704 1.00 26.12 768 THR A O 1
ATOM 6266 N N . ARG A 1 769 ? 49.660 10.300 25.593 1.00 25.34 769 ARG A N 1
ATOM 6267 C CA . ARG A 1 769 ? 49.650 8.848 25.279 1.00 25.34 769 ARG A CA 1
ATOM 6268 C C . ARG A 1 769 ? 48.437 8.486 24.415 1.00 25.34 769 ARG A C 1
ATOM 6270 O O . ARG A 1 769 ? 47.308 8.651 24.840 1.00 25.34 769 ARG A O 1
ATOM 6277 N N . ILE A 1 770 ? 48.604 8.049 23.169 1.00 28.02 770 ILE A N 1
ATOM 6278 C CA . ILE A 1 770 ? 49.397 6.885 22.755 1.00 28.02 770 ILE A CA 1
ATOM 6279 C C . ILE A 1 770 ? 50.085 7.155 21.405 1.00 28.02 770 ILE A C 1
ATOM 6281 O O . ILE A 1 770 ? 49.437 7.504 20.423 1.00 28.02 770 ILE A O 1
ATOM 6285 N N . GLY A 1 771 ? 51.407 6.970 21.376 1.00 27.73 771 GLY A N 1
ATOM 6286 C CA . GLY A 1 771 ? 52.140 6.607 20.167 1.00 27.73 771 GLY A CA 1
ATOM 6287 C C . GLY A 1 771 ? 52.185 5.084 20.034 1.00 27.73 771 GLY A C 1
ATOM 6288 O O . GLY A 1 771 ? 52.177 4.395 21.049 1.00 27.73 771 GLY A O 1
ATOM 6289 N N . GLN A 1 772 ? 52.251 4.608 18.787 1.00 32.19 772 GLN A N 1
ATOM 6290 C CA . GLN A 1 772 ? 52.508 3.222 18.372 1.00 32.19 772 GLN A CA 1
ATOM 6291 C C . GLN A 1 772 ? 51.579 2.156 18.979 1.00 32.19 772 GLN A C 1
ATOM 6293 O O . GLN A 1 772 ? 51.856 1.611 20.044 1.00 32.19 772 GLN A O 1
ATOM 6298 N N . LEU A 1 773 ? 50.547 1.758 18.224 1.00 28.28 773 LEU A N 1
ATOM 6299 C CA . LEU A 1 773 ? 50.069 0.379 18.294 1.00 28.28 773 LEU A CA 1
ATOM 6300 C C . LEU A 1 773 ? 50.494 -0.369 17.033 1.00 28.28 773 LEU A C 1
ATOM 6302 O O . LEU A 1 773 ? 50.354 0.097 15.904 1.00 28.28 773 LEU A O 1
ATOM 6306 N N . SER A 1 774 ? 51.137 -1.490 17.312 1.00 33.19 774 SER A N 1
ATOM 6307 C CA . SER A 1 774 ? 51.809 -2.418 16.431 1.00 33.19 774 SER A CA 1
ATOM 6308 C C . SER A 1 774 ? 50.824 -3.214 15.576 1.00 33.19 774 SER A C 1
ATOM 6310 O O . SER A 1 774 ? 49.610 -3.166 15.748 1.00 33.19 774 SER A O 1
ATOM 6312 N N . THR A 1 775 ? 51.393 -4.010 14.680 1.00 30.27 775 THR A N 1
ATOM 6313 C CA . THR A 1 775 ? 50.830 -5.042 13.794 1.00 30.27 775 THR A CA 1
ATOM 6314 C C . THR A 1 775 ? 49.805 -6.033 14.397 1.00 30.27 775 THR A C 1
ATOM 6316 O O . THR A 1 775 ? 49.384 -6.958 13.708 1.00 30.27 775 THR A O 1
ATOM 6319 N N . LEU A 1 776 ? 49.354 -5.840 15.640 1.00 32.06 776 LEU A N 1
ATOM 6320 C CA . LEU A 1 776 ? 48.256 -6.558 16.295 1.00 32.06 776 LEU A CA 1
ATOM 6321 C C . LEU A 1 776 ? 46.857 -6.087 15.847 1.00 32.06 776 LEU A C 1
ATOM 6323 O O . LEU A 1 776 ? 45.937 -6.904 15.829 1.00 32.06 776 LEU A O 1
ATOM 6327 N N . ASP A 1 777 ? 46.686 -4.830 15.414 1.00 36.16 777 ASP A N 1
ATOM 6328 C CA . ASP A 1 777 ? 45.363 -4.290 15.023 1.00 36.16 777 ASP A CA 1
ATOM 6329 C C . ASP A 1 777 ? 44.778 -4.936 13.753 1.00 36.16 777 ASP A C 1
ATOM 6331 O O . ASP A 1 777 ? 43.563 -4.976 13.566 1.00 36.16 777 ASP A O 1
ATOM 6335 N N . VAL A 1 778 ? 45.621 -5.534 12.904 1.00 37.06 778 VAL A N 1
ATOM 6336 C CA . VAL A 1 778 ? 45.170 -6.262 11.703 1.00 37.06 778 VAL A CA 1
ATOM 6337 C C . VAL A 1 778 ? 44.560 -7.629 12.062 1.00 37.06 778 VAL A C 1
ATOM 6339 O O . VAL A 1 778 ? 43.764 -8.170 11.298 1.00 37.06 778 VAL A O 1
ATOM 6342 N N . MET A 1 779 ? 44.865 -8.185 13.243 1.00 35.88 779 MET A N 1
ATOM 6343 C CA . MET A 1 779 ? 44.276 -9.453 13.704 1.00 35.88 779 MET A CA 1
ATOM 6344 C C . MET A 1 779 ? 42.944 -9.271 14.449 1.00 35.88 779 MET A C 1
ATOM 6346 O O . MET A 1 779 ? 42.114 -10.180 14.427 1.00 35.88 779 MET A O 1
ATOM 6350 N N . ALA A 1 780 ? 42.685 -8.099 15.041 1.00 41.78 780 ALA A N 1
ATOM 6351 C CA . ALA A 1 780 ? 41.461 -7.823 15.804 1.00 41.78 780 ALA A CA 1
ATOM 6352 C C . ALA A 1 780 ? 40.178 -7.774 14.944 1.00 41.78 780 ALA A C 1
ATOM 6354 O O . ALA A 1 780 ? 39.077 -7.897 15.474 1.00 41.78 780 ALA A O 1
ATOM 6355 N N . GLN A 1 781 ? 40.297 -7.660 13.618 1.00 53.78 781 GLN A N 1
ATOM 6356 C CA . GLN A 1 781 ? 39.152 -7.669 12.697 1.00 53.78 781 GLN A CA 1
ATOM 6357 C C . GLN A 1 781 ? 38.671 -9.078 12.283 1.00 53.78 781 GLN A C 1
ATOM 6359 O O . GLN A 1 781 ? 37.716 -9.175 11.513 1.00 53.78 781 GLN A O 1
ATOM 6364 N N . ARG A 1 782 ? 39.283 -10.175 12.772 1.00 72.00 782 ARG A N 1
ATOM 6365 C CA . ARG A 1 782 ? 38.939 -11.551 12.338 1.00 72.00 782 ARG A CA 1
ATOM 6366 C C . ARG A 1 782 ? 37.901 -1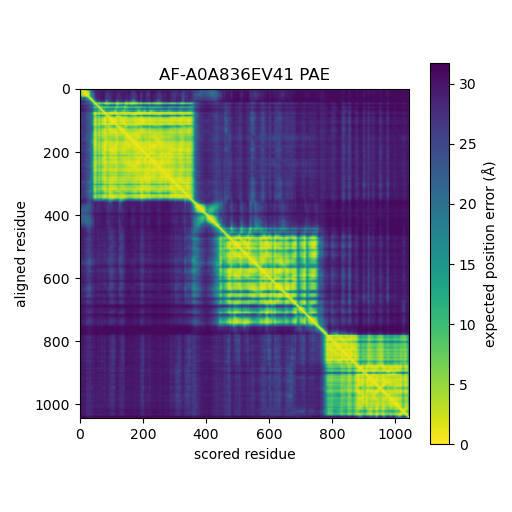2.304 13.179 1.00 72.00 782 ARG A C 1
ATOM 6368 O O . ARG A 1 782 ? 37.271 -13.200 12.631 1.00 72.00 782 ARG A O 1
ATOM 6375 N N . ILE A 1 783 ? 37.682 -11.968 14.455 1.00 88.62 783 ILE A N 1
ATOM 6376 C CA . ILE A 1 783 ? 36.731 -12.683 15.340 1.00 88.62 783 ILE A CA 1
ATOM 6377 C C . ILE A 1 783 ? 35.755 -11.728 16.046 1.00 88.62 783 ILE A C 1
ATOM 6379 O O . ILE A 1 783 ? 36.009 -10.525 16.124 1.00 88.62 783 ILE A O 1
ATOM 6383 N N . PHE A 1 784 ? 34.606 -12.227 16.504 1.00 92.69 784 PHE A N 1
ATOM 6384 C CA . PHE A 1 784 ? 33.639 -11.465 17.304 1.00 92.69 784 PHE A CA 1
ATOM 6385 C C . PHE A 1 784 ? 34.125 -11.302 18.746 1.00 92.69 784 PHE A C 1
ATOM 6387 O O . PHE A 1 784 ? 34.682 -12.231 19.334 1.00 92.69 784 PHE A O 1
ATOM 6394 N N . LYS A 1 785 ? 33.913 -10.111 19.308 1.00 90.06 785 LYS A N 1
ATOM 6395 C CA . LYS A 1 785 ? 34.344 -9.744 20.658 1.00 90.06 785 LYS A CA 1
ATOM 6396 C C . LYS A 1 785 ? 33.381 -10.273 21.719 1.00 90.06 785 LYS A C 1
ATOM 6398 O O . LYS A 1 785 ? 33.859 -10.873 22.676 1.00 90.06 785 LYS A O 1
ATOM 6403 N N . GLY A 1 786 ? 32.084 -10.040 21.514 1.00 91.44 786 GLY A N 1
ATOM 6404 C CA . GLY A 1 786 ? 30.937 -10.391 22.345 1.00 91.44 786 GLY A CA 1
ATOM 6405 C C . GLY A 1 786 ? 31.002 -9.957 23.814 1.00 91.44 786 GLY A C 1
ATOM 6406 O O . GLY A 1 786 ? 32.046 -9.581 24.347 1.00 91.44 786 GLY A O 1
ATOM 6407 N N . ASP A 1 787 ? 29.865 -10.068 24.493 1.00 93.62 787 ASP A N 1
ATOM 6408 C CA . ASP A 1 787 ? 29.746 -9.894 25.940 1.00 93.62 787 ASP A CA 1
ATOM 6409 C C . ASP A 1 787 ? 29.691 -11.253 26.636 1.00 93.62 787 ASP A C 1
ATOM 6411 O O . ASP A 1 787 ? 28.839 -12.089 26.329 1.00 93.62 787 ASP A O 1
ATOM 6415 N N . ASN A 1 788 ? 30.599 -11.484 27.586 1.00 93.00 788 ASN A N 1
ATOM 6416 C CA . ASN A 1 788 ? 30.654 -12.742 28.330 1.00 93.00 788 ASN A CA 1
ATOM 6417 C C . ASN A 1 788 ? 29.606 -12.776 29.447 1.00 93.00 788 ASN A C 1
ATOM 6419 O O . ASN A 1 788 ? 29.455 -11.808 30.193 1.00 93.00 788 ASN A O 1
ATOM 6423 N N . ASP A 1 789 ? 28.946 -13.921 29.610 1.00 89.44 789 ASP A N 1
ATOM 6424 C CA . ASP A 1 789 ? 28.071 -14.190 30.748 1.00 89.44 789 ASP A CA 1
ATOM 6425 C C . ASP A 1 789 ? 28.777 -15.008 31.851 1.00 89.44 789 ASP A C 1
ATOM 6427 O O . ASP A 1 789 ? 29.869 -15.555 31.672 1.00 89.44 789 ASP A O 1
ATOM 6431 N N . ASN A 1 790 ? 28.136 -15.100 33.021 1.00 88.88 790 ASN A N 1
ATOM 6432 C CA . ASN A 1 790 ? 28.667 -15.815 34.190 1.00 88.88 790 ASN A CA 1
ATOM 6433 C C . ASN A 1 790 ? 28.769 -17.343 33.995 1.00 88.88 790 ASN A C 1
ATOM 6435 O O . ASN A 1 790 ? 29.342 -18.026 34.841 1.00 88.88 790 ASN A O 1
ATOM 6439 N N . TYR A 1 791 ? 28.213 -17.889 32.911 1.00 89.94 791 TYR A N 1
ATOM 6440 C CA . TYR A 1 791 ? 28.188 -19.318 32.594 1.00 89.94 791 TYR A CA 1
ATOM 6441 C C . TYR A 1 791 ? 29.152 -19.679 31.460 1.00 89.94 791 TYR A C 1
ATOM 6443 O O . TYR A 1 791 ? 29.037 -20.755 30.871 1.00 89.94 791 TYR A O 1
ATOM 6451 N N . ASN A 1 792 ? 30.120 -18.803 31.173 1.00 91.38 792 ASN A N 1
ATOM 6452 C CA . ASN A 1 792 ? 31.081 -18.939 30.080 1.00 91.38 792 ASN A CA 1
ATOM 6453 C C . ASN A 1 792 ? 30.426 -18.990 28.685 1.00 91.38 792 ASN A C 1
ATOM 6455 O O . ASN A 1 792 ? 30.983 -19.573 27.747 1.00 91.38 792 ASN A O 1
ATOM 6459 N N . GLY A 1 793 ? 29.235 -18.409 28.552 1.00 94.00 793 GLY A N 1
ATOM 6460 C CA . GLY A 1 793 ? 28.643 -18.058 27.273 1.00 94.00 793 GLY A CA 1
ATOM 6461 C C . GLY A 1 793 ? 29.089 -16.674 26.807 1.00 94.00 793 GLY A C 1
ATOM 6462 O O . GLY A 1 793 ? 29.694 -15.900 27.553 1.00 94.00 793 GLY A O 1
ATOM 6463 N N . ILE A 1 794 ? 28.811 -16.383 25.543 1.00 96.75 794 ILE A N 1
ATOM 6464 C CA . ILE A 1 794 ? 29.146 -15.118 24.895 1.00 96.75 794 ILE A CA 1
ATOM 6465 C C . ILE A 1 794 ? 27.973 -14.653 24.041 1.00 96.75 794 ILE A C 1
ATOM 6467 O O . ILE A 1 794 ? 27.382 -15.445 23.308 1.00 96.75 794 ILE A O 1
ATOM 6471 N N . THR A 1 795 ? 27.630 -13.373 24.142 1.00 97.44 795 THR A N 1
ATOM 6472 C CA . THR A 1 795 ? 26.544 -12.757 23.381 1.00 97.44 795 THR A CA 1
ATOM 6473 C C . THR A 1 795 ? 27.090 -11.767 22.378 1.00 97.44 795 THR A C 1
ATOM 6475 O O . THR A 1 795 ? 27.771 -10.817 22.743 1.00 97.44 795 THR A O 1
ATOM 6478 N N . ILE A 1 796 ? 26.765 -11.991 21.112 1.00 97.62 796 ILE A N 1
ATOM 6479 C CA . ILE A 1 796 ? 27.115 -11.117 20.008 1.00 97.62 796 ILE A CA 1
ATOM 6480 C C . ILE A 1 796 ? 25.870 -10.311 19.676 1.00 97.62 796 ILE A C 1
ATOM 6482 O O . ILE A 1 796 ? 24.829 -10.868 19.309 1.00 97.62 796 ILE A O 1
ATOM 6486 N N . ASP A 1 797 ? 25.971 -8.996 19.810 1.00 95.69 797 ASP A N 1
ATOM 6487 C CA . ASP A 1 797 ? 24.941 -8.082 19.346 1.00 95.69 797 ASP A CA 1
ATOM 6488 C C . ASP A 1 797 ? 25.288 -7.628 17.927 1.00 95.69 797 ASP A C 1
ATOM 6490 O O . ASP A 1 797 ? 26.334 -7.031 17.671 1.00 95.69 797 ASP A O 1
ATOM 6494 N N . SER A 1 798 ? 24.405 -7.944 16.980 1.00 93.12 798 SER A N 1
ATOM 6495 C CA . SER A 1 798 ? 24.629 -7.614 15.569 1.00 93.12 798 SER A CA 1
ATOM 6496 C C . SER A 1 798 ? 24.777 -6.113 15.309 1.00 93.12 798 SER A C 1
ATOM 6498 O O . SER A 1 798 ? 25.435 -5.746 14.345 1.00 93.12 798 SER A O 1
ATOM 6500 N N . VAL A 1 799 ? 24.219 -5.240 16.158 1.00 89.38 799 VAL A N 1
ATOM 6501 C CA . VAL A 1 799 ? 24.395 -3.783 16.042 1.00 89.38 799 VAL A CA 1
ATOM 6502 C C . VAL A 1 799 ? 25.773 -3.363 16.542 1.00 89.38 799 VAL A C 1
ATOM 6504 O O . VAL A 1 799 ? 26.436 -2.554 15.894 1.00 89.38 799 VAL A O 1
ATOM 6507 N N . GLU A 1 800 ? 26.230 -3.929 17.656 1.00 88.50 800 GLU A N 1
ATOM 6508 C CA . GLU A 1 800 ? 27.528 -3.585 18.247 1.00 88.50 800 GLU A CA 1
ATOM 6509 C C . GLU A 1 800 ? 28.705 -4.110 17.416 1.00 88.50 800 GLU A C 1
ATOM 6511 O O . GLU A 1 800 ? 29.759 -3.479 17.362 1.00 88.50 800 GLU A O 1
ATOM 6516 N N . GLU A 1 801 ? 28.513 -5.231 16.716 1.00 89.25 801 GLU A N 1
ATOM 6517 C CA . GLU A 1 801 ? 29.556 -5.897 15.931 1.00 89.25 801 GLU A CA 1
ATOM 6518 C C . GLU A 1 801 ? 29.222 -6.036 14.437 1.00 89.25 801 GLU A C 1
ATOM 6520 O O . GLU A 1 801 ? 29.576 -7.030 13.794 1.00 89.25 801 GLU A O 1
ATOM 6525 N N . THR A 1 802 ? 28.567 -5.015 13.881 1.00 84.50 802 THR A N 1
ATOM 6526 C CA . THR A 1 802 ? 28.116 -4.950 12.480 1.00 84.50 802 THR A CA 1
ATOM 6527 C C . THR A 1 802 ? 29.244 -5.255 11.477 1.00 84.50 802 THR A C 1
ATOM 6529 O O . THR A 1 802 ? 30.345 -4.708 11.564 1.00 84.50 802 THR A O 1
ATOM 6532 N N . CYS A 1 803 ? 28.964 -6.098 10.478 1.00 81.69 803 CYS A N 1
ATOM 6533 C CA . CYS A 1 803 ? 29.846 -6.372 9.339 1.00 81.69 803 CYS A CA 1
ATOM 6534 C C . CYS A 1 803 ? 29.058 -6.896 8.119 1.00 81.69 803 CYS A C 1
ATOM 6536 O O . CYS A 1 803 ? 27.975 -7.456 8.269 1.00 81.69 803 CYS A O 1
ATOM 6538 N N . ASP A 1 804 ? 29.602 -6.708 6.910 1.00 77.62 804 ASP A N 1
ATOM 6539 C CA . ASP A 1 804 ? 29.015 -7.205 5.650 1.00 77.62 804 ASP A CA 1
ATOM 6540 C C . ASP A 1 804 ? 28.904 -8.740 5.652 1.00 77.62 804 ASP A C 1
ATOM 6542 O O . ASP A 1 804 ? 29.811 -9.412 6.134 1.00 77.62 804 ASP A O 1
ATOM 6546 N N . ASN A 1 805 ? 27.857 -9.313 5.050 1.00 75.19 805 ASN A N 1
ATOM 6547 C CA . ASN A 1 805 ? 27.633 -10.762 4.931 1.00 75.19 805 ASN A CA 1
ATOM 6548 C C . ASN A 1 805 ? 28.835 -11.588 4.458 1.00 75.19 805 ASN A C 1
ATOM 6550 O O . ASN A 1 805 ? 29.060 -12.707 4.943 1.00 75.19 805 ASN A O 1
ATOM 6554 N N . LYS A 1 806 ? 29.609 -11.064 3.501 1.00 74.94 806 LYS A N 1
ATOM 6555 C CA . LYS A 1 806 ? 30.807 -11.743 2.986 1.00 74.94 806 LYS A CA 1
ATOM 6556 C C . LYS A 1 806 ? 31.877 -11.859 4.069 1.00 74.94 806 LYS A C 1
ATOM 6558 O O . LYS A 1 806 ? 32.547 -12.884 4.158 1.00 74.94 806 LYS A O 1
ATOM 6563 N N . ILE A 1 807 ? 31.995 -10.834 4.910 1.00 83.50 807 ILE A N 1
ATOM 6564 C CA . ILE A 1 807 ? 32.922 -10.789 6.044 1.00 83.50 807 ILE A CA 1
ATOM 6565 C C . ILE A 1 807 ? 32.347 -11.585 7.219 1.00 83.50 807 ILE A C 1
ATOM 6567 O O . ILE A 1 807 ? 33.063 -12.384 7.812 1.00 83.50 807 ILE A O 1
ATOM 6571 N N . PHE A 1 808 ? 31.052 -11.435 7.503 1.00 90.56 808 PHE A N 1
ATOM 6572 C CA . PHE A 1 808 ? 30.324 -12.111 8.572 1.00 90.56 808 PHE A CA 1
ATOM 6573 C C . PHE A 1 808 ? 30.498 -13.625 8.509 1.00 90.56 808 PHE A C 1
ATOM 6575 O O . PHE A 1 808 ? 30.817 -14.248 9.515 1.00 90.56 808 PHE A O 1
ATOM 6582 N N . THR A 1 809 ? 30.353 -14.219 7.320 1.00 88.62 809 THR A N 1
ATOM 6583 C CA . THR A 1 809 ? 30.484 -15.674 7.149 1.00 88.62 809 THR A CA 1
ATOM 6584 C C . THR A 1 809 ? 31.874 -16.166 7.548 1.00 88.62 809 THR A C 1
ATOM 6586 O O . THR A 1 809 ? 31.992 -17.173 8.245 1.00 88.62 809 THR A O 1
ATOM 6589 N N . GLN A 1 810 ? 32.931 -15.461 7.131 1.00 87.44 810 GLN A N 1
ATOM 6590 C CA . GLN A 1 810 ? 34.299 -15.834 7.488 1.00 87.44 810 GLN A CA 1
ATOM 6591 C C . GLN A 1 810 ? 34.580 -15.553 8.968 1.00 87.44 810 GLN A C 1
ATOM 6593 O O . GLN A 1 810 ? 35.082 -16.423 9.672 1.00 87.44 810 GLN A O 1
ATOM 6598 N N . ARG A 1 811 ? 34.164 -14.384 9.464 1.00 92.88 811 ARG A N 1
ATOM 6599 C CA . ARG A 1 811 ? 34.306 -13.977 10.866 1.00 92.88 811 ARG A CA 1
ATOM 6600 C C . ARG A 1 811 ? 33.601 -14.946 11.812 1.00 92.88 811 ARG A C 1
ATOM 6602 O O . ARG A 1 811 ? 34.148 -15.278 12.858 1.00 92.88 811 ARG A O 1
ATOM 6609 N N . LEU A 1 812 ? 32.417 -15.439 11.450 1.00 95.00 812 LEU A N 1
ATOM 6610 C CA . LEU A 1 812 ? 31.666 -16.431 12.220 1.00 95.00 812 LEU A CA 1
ATOM 6611 C C . LEU A 1 812 ? 32.411 -17.767 12.289 1.00 95.00 812 LEU A C 1
ATOM 6613 O O . LEU A 1 812 ? 32.486 -18.350 13.367 1.00 95.00 812 LEU A O 1
ATOM 6617 N N . LYS A 1 813 ? 32.980 -18.238 11.173 1.00 92.56 813 LYS A N 1
ATOM 6618 C CA . LYS A 1 813 ? 33.780 -19.474 11.144 1.00 92.56 813 LYS A CA 1
ATOM 6619 C C . LYS A 1 813 ? 35.010 -19.361 12.036 1.00 92.56 813 LYS A C 1
ATOM 6621 O O . LYS A 1 813 ? 35.179 -20.186 12.930 1.00 92.56 813 LYS A O 1
ATOM 6626 N N . ASP A 1 814 ? 35.788 -18.298 11.855 1.00 92.44 814 ASP A N 1
ATOM 6627 C CA . ASP A 1 814 ? 36.997 -18.037 12.638 1.00 92.44 814 ASP A CA 1
ATOM 6628 C C . ASP A 1 814 ? 36.661 -17.913 14.139 1.00 92.44 814 ASP A C 1
ATOM 6630 O O . ASP A 1 814 ? 37.353 -18.464 14.996 1.00 92.44 814 ASP A O 1
ATOM 6634 N N . SER A 1 815 ? 35.547 -17.245 14.466 1.00 95.38 815 SER A N 1
ATOM 6635 C CA . SER A 1 815 ? 35.085 -17.088 15.851 1.00 95.38 815 SER A CA 1
ATOM 6636 C C . SER A 1 815 ? 34.629 -18.406 16.466 1.00 95.38 815 SER A C 1
ATOM 6638 O O . SER A 1 815 ? 34.987 -18.692 17.602 1.00 95.38 815 SER A O 1
ATOM 6640 N N . LEU A 1 816 ? 33.879 -19.237 15.735 1.00 95.00 816 LEU A N 1
ATOM 6641 C CA . LEU A 1 816 ? 33.445 -20.549 16.222 1.00 95.00 816 LEU A CA 1
ATOM 6642 C C . LEU A 1 816 ? 34.639 -21.466 16.502 1.00 95.00 816 LEU A C 1
ATOM 6644 O O . LEU A 1 816 ? 34.667 -22.115 17.545 1.00 95.00 816 LEU A O 1
ATOM 6648 N N . GLU A 1 817 ? 35.642 -21.493 15.621 1.00 94.12 817 GLU A N 1
ATOM 6649 C CA . GLU A 1 817 ? 36.872 -22.258 15.853 1.00 94.12 817 GLU A CA 1
ATOM 6650 C C . GLU A 1 817 ? 37.605 -21.796 17.115 1.00 94.12 817 GLU A C 1
ATOM 6652 O O . GLU A 1 817 ? 38.085 -22.626 17.894 1.00 94.12 817 GLU A O 1
ATOM 6657 N N . GLN A 1 818 ? 37.672 -20.481 17.340 1.00 93.25 818 GLN A N 1
ATOM 6658 C CA . GLN A 1 818 ? 38.291 -19.924 18.536 1.00 93.25 818 GLN A CA 1
ATOM 6659 C C . GLN A 1 818 ? 37.473 -20.233 19.795 1.00 93.25 818 GLN A C 1
ATOM 6661 O O . GLN A 1 818 ? 38.023 -20.720 20.777 1.00 93.25 818 GLN A O 1
ATOM 6666 N N . TRP A 1 819 ? 36.156 -20.035 19.769 1.00 95.25 819 TRP A N 1
ATOM 6667 C CA . TRP A 1 819 ? 35.284 -20.276 20.919 1.00 95.25 819 TRP A CA 1
ATOM 6668 C C . TRP A 1 819 ? 35.243 -21.746 21.345 1.00 95.25 819 TRP A C 1
ATOM 6670 O O . TRP A 1 819 ? 35.143 -22.026 22.540 1.00 95.25 819 TRP A O 1
ATOM 6680 N N . ILE A 1 820 ? 35.387 -22.683 20.402 1.00 93.81 820 ILE A N 1
ATOM 6681 C CA . ILE A 1 820 ? 35.549 -24.113 20.702 1.00 93.81 820 ILE A CA 1
ATOM 6682 C C . ILE A 1 820 ? 36.869 -24.365 21.448 1.00 93.81 820 ILE A C 1
ATOM 6684 O O . ILE A 1 820 ? 36.874 -25.073 22.456 1.00 93.81 820 ILE A O 1
ATOM 6688 N N . LYS A 1 821 ? 37.983 -23.760 21.008 1.00 93.00 821 LYS A N 1
ATOM 6689 C CA . LYS A 1 821 ? 39.288 -23.866 21.696 1.00 93.00 821 LYS A CA 1
ATOM 6690 C C . LYS A 1 821 ? 39.250 -23.240 23.090 1.00 93.00 821 LYS A C 1
ATOM 6692 O O . LYS A 1 821 ? 39.770 -23.829 24.036 1.00 93.00 821 LYS A O 1
ATOM 6697 N N . ASP A 1 822 ? 38.573 -22.103 23.219 1.00 92.75 822 ASP A N 1
ATOM 6698 C CA . ASP A 1 822 ? 38.375 -21.377 24.478 1.00 92.75 822 ASP A CA 1
ATOM 6699 C C . ASP A 1 822 ? 37.375 -22.071 25.419 1.00 92.75 822 ASP A C 1
ATOM 6701 O O . ASP A 1 822 ? 37.124 -21.589 26.526 1.00 92.75 822 ASP A O 1
ATOM 6705 N N . LYS A 1 823 ? 36.789 -23.200 24.994 1.00 93.25 823 LYS A N 1
ATOM 6706 C CA . LYS A 1 823 ? 35.780 -23.963 25.742 1.00 93.25 823 LYS A CA 1
ATOM 6707 C C . LYS A 1 823 ? 34.584 -23.098 26.165 1.00 93.25 823 LYS A C 1
ATOM 6709 O O . LYS A 1 823 ? 34.049 -23.265 27.265 1.00 93.25 823 LYS A O 1
ATOM 6714 N N . ARG A 1 824 ? 34.166 -22.160 25.305 1.00 94.69 824 ARG A N 1
ATOM 6715 C CA . ARG A 1 824 ? 32.921 -21.398 25.490 1.00 94.69 824 ARG A CA 1
ATOM 6716 C C . ARG A 1 824 ? 31.730 -22.344 25.432 1.00 94.69 824 ARG A C 1
ATOM 6718 O O . ARG A 1 824 ? 31.759 -23.335 24.707 1.00 94.69 824 ARG A O 1
ATOM 6725 N N . ARG A 1 825 ? 30.688 -22.040 26.206 1.00 95.19 825 ARG A N 1
ATOM 6726 C CA . ARG A 1 825 ? 29.512 -22.912 26.327 1.00 95.19 825 ARG A CA 1
ATOM 6727 C C . ARG A 1 825 ? 28.415 -22.511 25.351 1.00 95.19 825 ARG A C 1
ATOM 6729 O O . ARG A 1 825 ? 28.247 -23.159 24.319 1.00 95.19 825 ARG A O 1
ATOM 6736 N N . THR A 1 826 ? 27.708 -21.424 25.643 1.00 96.25 826 THR A N 1
ATOM 6737 C CA . THR A 1 826 ? 26.624 -20.929 24.787 1.00 96.25 826 THR A CA 1
ATOM 6738 C C . THR A 1 826 ? 27.078 -19.733 23.978 1.00 96.25 826 THR A C 1
ATOM 6740 O O . THR A 1 826 ? 27.540 -18.745 24.540 1.00 96.25 826 THR A O 1
ATOM 6743 N N . ILE A 1 827 ? 26.893 -19.791 22.667 1.00 97.75 827 ILE A N 1
ATOM 6744 C CA . ILE A 1 827 ? 27.065 -18.634 21.795 1.00 97.75 827 ILE A CA 1
ATOM 6745 C C . ILE A 1 827 ? 25.685 -18.075 21.499 1.00 97.75 827 ILE A C 1
ATOM 6747 O O . ILE A 1 827 ? 24.844 -18.793 20.967 1.00 97.75 827 ILE A O 1
ATOM 6751 N N . TRP A 1 828 ? 25.461 -16.811 21.818 1.00 98.06 828 TRP A N 1
ATOM 6752 C CA . TRP A 1 828 ? 24.216 -16.103 21.564 1.00 98.06 828 TRP A CA 1
ATOM 6753 C C . TRP A 1 828 ? 24.421 -15.078 20.461 1.00 98.06 828 TRP A C 1
ATOM 6755 O O . TRP A 1 828 ? 25.419 -14.364 20.447 1.00 98.06 828 TRP A O 1
ATOM 6765 N N . PHE A 1 829 ? 23.452 -14.970 19.564 1.00 98.06 829 PHE A N 1
ATOM 6766 C CA . PHE A 1 829 ? 23.378 -13.896 18.586 1.00 98.06 829 PHE A CA 1
ATOM 6767 C C . PHE A 1 829 ? 22.070 -13.145 18.775 1.00 98.06 829 PHE A C 1
ATOM 6769 O O . PHE A 1 829 ? 20.990 -13.677 18.507 1.00 98.06 829 PHE A O 1
ATOM 6776 N N . ARG A 1 830 ? 22.178 -11.884 19.198 1.00 97.88 830 ARG A N 1
ATOM 6777 C CA . ARG A 1 830 ? 21.078 -10.927 19.128 1.00 97.88 830 ARG A CA 1
ATOM 6778 C C . ARG A 1 830 ? 21.089 -10.296 17.740 1.00 97.88 830 ARG A C 1
ATOM 6780 O O . ARG A 1 830 ? 21.823 -9.341 17.467 1.00 97.88 830 ARG A O 1
ATOM 6787 N N . VAL A 1 831 ? 20.286 -10.862 16.847 1.00 96.19 831 VAL A N 1
ATOM 6788 C CA . VAL A 1 831 ? 20.164 -10.383 15.471 1.00 96.19 831 VAL A CA 1
ATOM 6789 C C . VAL A 1 831 ? 19.007 -9.401 15.396 1.00 96.19 831 VAL A C 1
ATOM 6791 O O . VAL A 1 831 ? 17.843 -9.787 15.492 1.00 96.19 831 VAL A O 1
ATOM 6794 N N . HIS A 1 832 ? 19.330 -8.120 15.263 1.00 94.94 832 HIS A N 1
ATOM 6795 C CA . HIS A 1 832 ? 18.339 -7.062 15.086 1.00 94.94 832 HIS A CA 1
ATOM 6796 C C . HIS A 1 832 ? 17.820 -7.071 13.646 1.00 94.94 832 HIS A C 1
ATOM 6798 O O . HIS A 1 832 ? 18.513 -7.545 12.746 1.00 94.94 832 HIS A O 1
ATOM 6804 N N . ILE A 1 833 ? 16.626 -6.514 13.416 1.00 89.44 833 ILE A N 1
ATOM 6805 C CA . ILE A 1 833 ? 15.986 -6.456 12.084 1.00 89.44 833 ILE A CA 1
ATOM 6806 C C . ILE A 1 833 ? 16.947 -6.058 10.934 1.00 89.44 833 ILE A C 1
ATOM 6808 O O . ILE A 1 833 ? 16.908 -6.723 9.895 1.00 89.44 833 ILE A O 1
ATOM 6812 N N . PRO A 1 834 ? 17.837 -5.049 11.087 1.00 87.25 834 PRO A N 1
ATOM 6813 C CA . PRO A 1 834 ? 18.742 -4.625 10.012 1.00 87.25 834 PRO A CA 1
ATOM 6814 C C . PRO A 1 834 ? 19.773 -5.664 9.565 1.00 87.25 834 PRO A C 1
ATOM 6816 O O . PRO A 1 834 ? 20.379 -5.459 8.525 1.00 87.25 834 PRO A O 1
ATOM 6819 N N . HIS A 1 835 ? 19.988 -6.720 10.355 1.00 91.56 835 HIS A N 1
ATOM 6820 C CA . HIS A 1 835 ? 20.971 -7.774 10.099 1.00 91.56 835 HIS A CA 1
ATOM 6821 C C . HIS A 1 835 ? 20.300 -9.146 9.945 1.00 91.56 835 HIS A C 1
ATOM 6823 O O . HIS A 1 835 ? 20.904 -10.186 10.209 1.00 91.56 835 HIS A O 1
ATOM 6829 N N . THR A 1 836 ? 19.016 -9.175 9.572 1.00 93.00 836 THR A N 1
ATOM 6830 C CA . THR A 1 836 ? 18.232 -10.418 9.429 1.00 93.00 836 THR A CA 1
ATOM 6831 C C . THR A 1 836 ? 18.818 -11.376 8.395 1.00 93.00 836 THR A C 1
ATOM 6833 O O . THR A 1 836 ? 18.644 -12.589 8.504 1.00 93.00 836 THR A O 1
ATOM 6836 N N . GLU A 1 837 ? 19.606 -10.872 7.454 1.00 92.75 837 GLU A N 1
ATOM 6837 C CA . GLU A 1 837 ? 20.411 -11.647 6.519 1.00 92.75 837 GLU A CA 1
ATOM 6838 C C . GLU A 1 837 ? 21.491 -12.523 7.192 1.00 92.75 837 GLU A C 1
ATOM 6840 O O . GLU A 1 837 ? 21.963 -13.482 6.580 1.00 92.75 837 GLU A O 1
ATOM 6845 N N . TRP A 1 838 ? 21.834 -12.281 8.464 1.00 95.00 838 TRP A N 1
ATOM 6846 C CA . TRP A 1 838 ? 22.698 -13.168 9.256 1.00 95.00 838 TRP A CA 1
ATOM 6847 C C . TRP A 1 838 ? 21.972 -14.438 9.705 1.00 95.00 838 TRP A C 1
ATOM 6849 O O . TRP A 1 838 ? 22.621 -15.450 9.967 1.00 95.00 838 TRP A O 1
ATOM 6859 N N . ILE A 1 839 ? 20.637 -14.428 9.781 1.00 96.88 839 ILE A N 1
ATOM 6860 C CA . ILE A 1 839 ? 19.840 -15.548 10.307 1.00 96.88 839 ILE A CA 1
ATOM 6861 C C . ILE A 1 839 ? 20.025 -16.822 9.466 1.00 96.88 839 ILE A C 1
ATOM 6863 O O . ILE A 1 839 ? 20.331 -17.863 10.057 1.00 96.88 839 ILE A O 1
ATOM 6867 N N . PRO A 1 840 ? 19.914 -16.803 8.118 1.00 96.44 840 PRO A N 1
ATOM 6868 C CA . PRO A 1 840 ? 20.194 -17.989 7.304 1.00 96.44 840 PRO A CA 1
ATOM 6869 C C . PRO A 1 840 ? 21.628 -18.509 7.476 1.00 96.44 840 PRO A C 1
ATOM 6871 O O . PRO A 1 840 ? 21.861 -19.715 7.467 1.00 96.44 840 PRO A O 1
ATOM 6874 N N . ILE A 1 841 ? 22.596 -17.610 7.678 1.00 94.75 841 ILE A N 1
ATOM 6875 C CA . ILE A 1 841 ? 24.008 -17.975 7.846 1.00 94.75 841 ILE A CA 1
ATOM 6876 C C . ILE A 1 841 ? 24.224 -18.637 9.213 1.00 94.75 841 ILE A C 1
ATOM 6878 O O . ILE A 1 841 ? 24.847 -19.695 9.295 1.00 94.75 841 ILE A O 1
ATOM 6882 N N . LEU A 1 842 ? 23.676 -18.052 10.280 1.00 97.31 842 LEU A N 1
ATOM 6883 C CA . LEU A 1 842 ? 23.740 -18.578 11.644 1.00 97.31 842 LEU A CA 1
ATOM 6884 C C . LEU A 1 842 ? 23.037 -19.933 11.755 1.00 97.31 842 LEU A C 1
ATOM 6886 O O . LEU A 1 842 ? 23.618 -20.890 12.264 1.00 97.31 842 LEU A O 1
ATOM 6890 N N . THR A 1 843 ? 21.819 -20.051 11.230 1.00 97.06 843 THR A N 1
ATOM 6891 C CA . THR A 1 843 ? 21.077 -21.325 11.223 1.00 97.06 843 THR A CA 1
ATOM 6892 C C . THR A 1 843 ? 21.797 -22.397 10.403 1.00 97.06 843 THR A C 1
ATOM 6894 O O . THR A 1 843 ? 21.913 -23.534 10.857 1.00 97.06 843 THR A O 1
ATOM 6897 N N . GLY A 1 844 ? 22.412 -22.026 9.273 1.00 93.44 844 GLY A N 1
ATOM 6898 C CA . GLY A 1 844 ? 23.309 -22.901 8.509 1.00 93.44 844 GLY A CA 1
ATOM 6899 C C . GLY A 1 844 ? 24.546 -23.377 9.287 1.00 93.44 844 GLY A C 1
ATOM 6900 O O . GLY A 1 844 ? 25.109 -24.418 8.962 1.00 93.44 844 GLY A O 1
ATOM 6901 N N . HIS A 1 845 ? 24.941 -22.666 10.348 1.00 94.56 845 HIS A N 1
ATOM 6902 C CA . HIS A 1 845 ? 26.006 -23.056 11.279 1.00 94.56 845 HIS A CA 1
ATOM 6903 C C . HIS A 1 845 ? 25.453 -23.587 12.614 1.00 94.56 845 HIS A C 1
ATOM 6905 O O . HIS A 1 845 ? 26.141 -23.523 13.633 1.00 94.56 845 HIS A O 1
ATOM 6911 N N . GLY A 1 846 ? 24.231 -24.127 12.634 1.00 94.31 846 GLY A N 1
ATOM 6912 C CA . GLY A 1 846 ? 23.679 -24.856 13.780 1.00 94.31 846 GLY A CA 1
ATOM 6913 C C . GLY A 1 846 ? 23.195 -23.985 14.941 1.00 94.31 846 GLY A C 1
ATOM 6914 O O . GLY A 1 846 ? 23.020 -24.499 16.043 1.00 94.31 846 GLY A O 1
ATOM 6915 N N . PHE A 1 847 ? 22.995 -22.683 14.725 1.00 97.62 847 PHE A N 1
ATOM 6916 C CA . PHE A 1 847 ? 22.271 -21.843 15.678 1.00 97.62 847 PHE A CA 1
ATOM 6917 C C . PHE A 1 847 ? 20.763 -22.085 15.565 1.00 97.62 847 PHE A C 1
ATOM 6919 O O . PHE A 1 847 ? 20.225 -22.205 14.465 1.00 97.62 847 PHE A O 1
ATOM 6926 N N . ILE A 1 848 ? 20.073 -22.111 16.701 1.00 96.19 848 ILE A N 1
ATOM 6927 C CA . ILE A 1 848 ? 18.619 -22.276 16.792 1.00 96.19 848 ILE A CA 1
ATOM 6928 C C . ILE A 1 848 ? 17.974 -21.057 17.451 1.00 96.19 848 ILE A C 1
ATOM 6930 O O . ILE A 1 848 ? 18.616 -20.329 18.209 1.00 96.19 848 ILE A O 1
ATOM 6934 N N . PHE A 1 849 ? 16.698 -20.819 17.155 1.00 96.25 849 PHE A N 1
ATOM 6935 C CA . PHE A 1 849 ? 15.945 -19.715 17.746 1.00 96.25 849 PHE A CA 1
ATOM 6936 C C . PHE A 1 849 ? 15.651 -19.979 19.224 1.00 96.25 849 PHE A C 1
ATOM 6938 O O . PHE A 1 849 ? 15.191 -21.060 19.587 1.00 96.25 849 PHE A O 1
ATOM 6945 N N . HIS A 1 850 ? 15.879 -18.974 20.069 1.00 94.81 850 HIS A N 1
ATOM 6946 C CA . HIS A 1 850 ? 15.475 -19.003 21.473 1.00 94.81 850 HIS A CA 1
ATOM 6947 C C . HIS A 1 850 ? 14.195 -18.202 21.699 1.00 94.81 850 HIS A C 1
ATOM 6949 O O . HIS A 1 850 ? 13.252 -18.690 22.313 1.00 94.81 850 HIS A O 1
ATOM 6955 N N . HIS A 1 851 ? 14.187 -16.940 21.268 1.00 92.88 851 HIS A N 1
ATOM 6956 C CA . HIS A 1 851 ? 13.049 -16.032 21.388 1.00 92.88 851 HIS A CA 1
ATOM 6957 C C . HIS A 1 851 ? 13.192 -14.861 20.426 1.00 92.88 851 HIS A C 1
ATOM 6959 O O . HIS A 1 851 ? 14.280 -14.600 19.915 1.00 92.88 851 HIS A O 1
ATOM 6965 N N . SER A 1 852 ? 12.114 -14.118 20.231 1.00 92.44 852 SER A N 1
ATOM 6966 C CA . SER A 1 852 ? 12.129 -12.850 19.511 1.00 92.44 852 SER A CA 1
ATOM 6967 C C . SER A 1 852 ? 11.443 -11.774 20.338 1.00 92.44 852 SER A C 1
ATOM 6969 O O . SER A 1 852 ? 10.512 -12.053 21.092 1.00 92.44 852 SER A O 1
ATOM 6971 N N . LYS A 1 853 ? 11.910 -10.543 20.176 1.00 83.94 853 LYS A N 1
ATOM 6972 C CA . LYS A 1 853 ? 11.143 -9.333 20.470 1.00 83.94 853 LYS A CA 1
ATOM 6973 C C . LYS A 1 853 ? 10.762 -8.677 19.147 1.00 83.94 853 LYS A C 1
ATOM 6975 O O . LYS A 1 853 ? 11.123 -9.189 18.090 1.00 83.94 853 LYS A O 1
ATOM 6980 N N . GLU A 1 854 ? 10.035 -7.569 19.195 1.00 78.56 854 GLU A N 1
ATOM 6981 C CA . GLU A 1 854 ? 9.655 -6.852 17.975 1.00 78.56 854 GLU A CA 1
ATOM 6982 C C . GLU A 1 854 ? 10.893 -6.406 17.180 1.00 78.56 854 GLU A C 1
ATOM 6984 O O . GLU A 1 854 ? 10.901 -6.491 15.960 1.00 78.56 854 GLU A O 1
ATOM 6989 N N . GLU A 1 855 ? 11.970 -6.016 17.865 1.00 85.81 855 GLU A N 1
ATOM 6990 C CA . GLU A 1 855 ? 13.177 -5.434 17.270 1.00 85.81 855 GLU A CA 1
ATOM 6991 C C . GLU A 1 855 ? 14.323 -6.420 16.949 1.00 85.81 855 GLU A C 1
ATOM 6993 O O . GLU A 1 855 ? 15.233 -6.080 16.182 1.00 85.81 855 GLU A O 1
ATOM 6998 N N . TYR A 1 856 ? 14.317 -7.630 17.521 1.00 94.50 856 TYR A N 1
ATOM 6999 C CA . TYR A 1 856 ? 15.388 -8.614 17.323 1.00 94.50 856 TYR A CA 1
ATOM 7000 C C . TYR A 1 856 ? 14.911 -10.060 17.466 1.00 94.50 856 TYR A C 1
ATOM 7002 O O . TYR A 1 856 ? 13.964 -10.368 18.191 1.00 94.50 856 TYR A O 1
ATOM 7010 N N . VAL A 1 857 ? 15.669 -10.980 16.872 1.00 96.50 857 VAL A N 1
ATOM 7011 C CA . VAL A 1 857 ? 15.615 -12.408 17.183 1.00 96.50 857 VAL A CA 1
ATOM 7012 C C . VAL A 1 857 ? 16.885 -12.839 17.914 1.00 96.50 857 VAL A C 1
ATOM 7014 O O . VAL A 1 857 ? 18.002 -12.477 17.546 1.00 96.50 857 VAL A O 1
ATOM 7017 N N . MET A 1 858 ? 16.710 -13.577 19.004 1.00 97.38 858 MET A N 1
ATOM 7018 C CA . MET A 1 858 ? 17.798 -14.197 19.745 1.00 97.38 858 MET A CA 1
ATOM 7019 C C . MET A 1 858 ? 17.981 -15.622 19.239 1.00 97.38 858 MET A C 1
ATOM 7021 O O . MET A 1 858 ? 17.087 -16.461 19.391 1.00 97.38 858 MET A O 1
ATOM 7025 N N . LEU A 1 859 ? 19.150 -15.898 18.674 1.00 98.06 859 LEU A N 1
ATOM 7026 C CA . LEU A 1 859 ? 19.594 -17.242 18.338 1.00 98.06 859 LEU A CA 1
ATOM 7027 C C . LEU A 1 859 ? 20.668 -17.687 19.314 1.00 98.06 859 LEU A C 1
ATOM 7029 O O . LEU A 1 859 ? 21.400 -16.864 19.862 1.00 98.06 859 LEU A O 1
ATOM 7033 N N . TYR A 1 860 ? 20.801 -18.991 19.492 1.00 97.44 860 TYR A N 1
ATOM 7034 C CA . TYR A 1 860 ? 21.897 -19.541 20.264 1.00 97.44 860 TYR A CA 1
ATOM 7035 C C . TYR A 1 860 ? 22.412 -20.851 19.689 1.00 97.44 860 TYR A C 1
ATOM 7037 O O . TYR A 1 860 ? 21.704 -21.560 18.974 1.00 97.44 860 TYR A O 1
ATOM 7045 N N . ARG A 1 861 ? 23.656 -21.174 20.027 1.00 96.75 861 ARG A N 1
ATOM 7046 C CA . ARG A 1 861 ? 24.270 -22.472 19.779 1.00 96.75 861 ARG A CA 1
ATOM 7047 C C . ARG A 1 861 ? 24.996 -22.934 21.031 1.00 96.75 861 ARG A C 1
ATOM 7049 O O . ARG A 1 861 ? 25.814 -22.206 21.588 1.00 96.75 861 ARG A O 1
ATOM 7056 N N . TRP A 1 862 ? 24.704 -24.158 21.446 1.00 96.50 862 TRP A N 1
ATOM 7057 C CA . TRP A 1 862 ? 25.438 -24.852 22.497 1.00 96.50 862 TRP A CA 1
ATOM 7058 C C . TRP A 1 862 ? 26.645 -25.567 21.884 1.00 96.50 862 TRP A C 1
ATOM 7060 O O . TRP A 1 862 ? 26.481 -26.326 20.928 1.00 96.50 862 TRP A O 1
ATOM 7070 N N . LEU A 1 863 ? 27.851 -25.286 22.378 1.00 95.31 863 LEU A N 1
ATOM 7071 C CA . LEU A 1 863 ? 29.094 -25.879 21.871 1.00 95.31 863 LEU A CA 1
ATOM 7072 C C . LEU A 1 863 ? 29.536 -27.173 22.581 1.00 95.31 863 LEU A C 1
ATOM 7074 O O . LEU A 1 863 ? 30.096 -28.025 21.889 1.00 95.31 863 LEU A O 1
ATOM 7078 N N . PRO A 1 864 ? 29.337 -27.362 23.904 1.00 94.44 864 PRO A N 1
ATOM 7079 C CA . PRO A 1 864 ? 29.750 -28.588 24.580 1.00 94.44 864 PRO A CA 1
ATOM 7080 C C . PRO A 1 864 ? 29.067 -29.832 24.001 1.00 94.44 864 PRO A C 1
ATOM 7082 O O . PRO A 1 864 ? 27.848 -29.876 23.855 1.00 94.44 864 PRO A O 1
ATOM 7085 N N . THR A 1 865 ? 29.861 -30.859 23.692 1.00 90.81 865 THR A N 1
ATOM 7086 C CA . THR A 1 865 ? 29.382 -32.137 23.130 1.00 90.81 865 THR A CA 1
ATOM 7087 C C . THR A 1 865 ? 29.332 -33.272 24.153 1.00 90.81 865 THR A C 1
ATOM 7089 O O . THR A 1 865 ? 28.835 -34.350 23.845 1.00 90.81 865 THR A O 1
ATOM 7092 N N . ASN A 1 866 ? 29.884 -33.064 25.350 1.00 92.12 866 ASN A N 1
ATOM 7093 C CA . ASN A 1 866 ? 29.997 -34.056 26.422 1.00 92.12 866 ASN A CA 1
ATOM 7094 C C . ASN A 1 866 ? 28.973 -33.859 27.555 1.00 92.12 866 ASN A C 1
ATOM 7096 O O . ASN A 1 866 ? 29.024 -34.585 28.544 1.00 92.12 866 ASN A O 1
ATOM 7100 N N . GLU A 1 867 ? 28.077 -32.881 27.432 1.00 92.44 867 GLU A N 1
ATOM 7101 C CA . GLU A 1 867 ? 27.029 -32.574 28.406 1.00 92.44 867 GLU A CA 1
ATOM 7102 C C . GLU A 1 867 ? 25.753 -32.098 27.701 1.00 92.44 867 GLU A C 1
ATOM 7104 O O . GLU A 1 867 ? 25.802 -31.570 26.586 1.00 92.44 867 GLU A O 1
ATOM 7109 N N . GLU A 1 868 ? 24.608 -32.271 28.359 1.00 90.56 868 GLU A N 1
ATOM 7110 C CA . GLU A 1 868 ? 23.329 -31.780 27.851 1.00 90.56 868 GLU A CA 1
ATOM 7111 C C . GLU A 1 868 ? 23.245 -30.248 27.914 1.00 90.56 868 GLU A C 1
ATOM 7113 O O . GLU A 1 868 ? 23.764 -29.600 28.827 1.00 90.56 868 GLU A O 1
ATOM 7118 N N . CYS A 1 869 ? 22.559 -29.660 26.933 1.00 90.81 869 CYS A N 1
ATOM 7119 C CA . CYS A 1 869 ? 22.325 -28.222 26.882 1.00 90.81 869 CYS A CA 1
ATOM 7120 C C . CYS A 1 869 ? 21.438 -27.784 28.055 1.00 90.81 869 CYS A C 1
ATOM 7122 O O . CYS A 1 869 ? 20.279 -28.185 28.148 1.00 90.81 869 CYS A O 1
ATOM 7124 N N . ASN A 1 870 ? 21.968 -26.923 28.923 1.00 88.62 870 ASN A N 1
ATOM 7125 C CA . ASN A 1 870 ? 21.272 -26.426 30.112 1.00 88.62 870 ASN A CA 1
ATOM 7126 C C . ASN A 1 870 ? 20.653 -25.028 29.917 1.00 88.62 870 ASN A C 1
ATOM 7128 O O . ASN A 1 870 ? 20.304 -24.363 30.894 1.00 88.62 870 ASN A O 1
ATOM 7132 N N . VAL A 1 871 ? 20.531 -24.570 28.668 1.00 91.56 871 VAL A N 1
ATOM 7133 C CA . VAL A 1 871 ? 19.891 -23.294 28.333 1.00 91.56 871 VAL A CA 1
ATOM 7134 C C . VAL A 1 871 ? 18.381 -23.410 28.585 1.00 91.56 871 VAL A C 1
ATOM 7136 O O . VAL A 1 871 ? 17.731 -24.252 27.957 1.00 91.56 871 VAL A O 1
ATOM 7139 N N . PRO A 1 872 ? 17.794 -22.591 29.481 1.00 88.75 872 PRO A N 1
ATOM 7140 C CA . PRO A 1 872 ? 16.358 -22.618 29.726 1.00 88.75 872 PRO A CA 1
ATOM 7141 C C . PRO A 1 872 ? 15.576 -22.291 28.457 1.00 88.75 872 PRO A C 1
ATOM 7143 O O . PRO A 1 872 ? 15.981 -21.435 27.680 1.00 88.75 872 PRO A O 1
ATOM 7146 N N . LYS A 1 873 ? 14.418 -22.922 28.263 1.00 83.44 873 LYS A N 1
ATOM 7147 C CA . LYS A 1 873 ? 13.496 -22.509 27.198 1.00 83.44 873 LYS A CA 1
ATOM 7148 C C . LYS A 1 873 ? 12.903 -21.133 27.519 1.00 83.44 873 LYS A C 1
ATOM 7150 O O . LYS A 1 873 ? 12.746 -20.772 28.685 1.00 83.44 873 LYS A O 1
ATOM 7155 N N . TYR A 1 874 ? 12.546 -20.377 26.484 1.00 85.38 874 TYR A N 1
ATOM 7156 C CA . TYR A 1 874 ? 11.899 -19.076 26.651 1.00 85.38 874 TYR A CA 1
ATOM 7157 C C . TYR A 1 874 ? 10.495 -19.178 27.277 1.00 85.38 874 TYR A C 1
ATOM 7159 O O . TYR A 1 874 ? 9.880 -20.248 27.309 1.00 85.38 874 TYR A O 1
ATOM 7167 N N . ALA A 1 875 ? 9.991 -18.043 27.774 1.00 81.50 875 ALA A N 1
ATOM 7168 C CA . ALA A 1 875 ? 8.647 -17.921 28.322 1.00 81.50 875 ALA A CA 1
ATOM 7169 C C . ALA A 1 875 ? 7.590 -18.346 27.286 1.00 81.50 875 ALA A C 1
ATOM 7171 O O . ALA A 1 875 ? 7.573 -17.851 26.162 1.00 81.50 875 ALA A O 1
ATOM 7172 N N . HIS A 1 876 ? 6.720 -19.275 27.680 1.00 81.12 876 HIS A N 1
ATOM 7173 C CA . HIS A 1 876 ? 5.722 -19.917 26.815 1.00 81.12 876 HIS A CA 1
ATOM 7174 C C . HIS A 1 876 ? 4.340 -19.987 27.485 1.00 81.12 876 HIS A C 1
ATOM 7176 O O . HIS A 1 876 ? 3.510 -20.816 27.117 1.00 81.12 876 HIS A O 1
ATOM 7182 N N . THR A 1 877 ? 4.108 -19.162 28.508 1.00 90.06 877 THR A N 1
ATOM 7183 C CA . THR A 1 877 ? 2.865 -19.168 29.284 1.00 90.06 877 THR A CA 1
ATOM 7184 C C . THR A 1 877 ? 2.175 -17.822 29.145 1.00 90.06 877 THR A C 1
ATOM 7186 O O . THR A 1 877 ? 2.762 -16.792 29.474 1.00 90.06 877 THR A O 1
ATOM 7189 N N . TYR A 1 878 ? 0.935 -17.840 28.663 1.00 91.38 878 TYR A N 1
ATOM 7190 C CA . TYR A 1 878 ? 0.045 -16.687 28.661 1.00 91.38 878 TYR A CA 1
ATOM 7191 C C . TYR A 1 878 ? -0.450 -16.411 30.080 1.00 91.38 878 TYR A C 1
ATOM 7193 O O . TYR A 1 878 ? -0.719 -17.342 30.839 1.00 91.38 878 TYR A O 1
ATOM 7201 N N . LEU A 1 879 ? -0.565 -15.132 30.434 1.00 94.38 879 LEU A N 1
ATOM 7202 C CA . LEU A 1 879 ? -1.141 -14.693 31.697 1.00 94.38 879 LEU A CA 1
ATOM 7203 C C . LEU A 1 879 ? -2.384 -13.857 31.399 1.00 94.38 879 LEU A C 1
ATOM 7205 O O . LEU A 1 879 ? -2.299 -12.829 30.734 1.00 94.38 879 LEU A O 1
ATOM 7209 N N . GLY A 1 880 ? -3.537 -14.307 31.875 1.00 95.56 880 GLY A N 1
ATOM 7210 C CA . GLY A 1 880 ? -4.795 -13.576 31.791 1.00 95.56 880 GLY A CA 1
ATOM 7211 C C . GLY A 1 880 ? -5.384 -13.312 33.169 1.00 95.56 880 GLY A C 1
ATOM 7212 O O . GLY A 1 880 ? -5.017 -13.955 34.157 1.00 95.56 880 GLY A O 1
ATOM 7213 N N . VAL A 1 881 ? -6.321 -12.375 33.231 1.00 97.06 881 VAL A N 1
ATOM 7214 C CA . VAL A 1 881 ? -7.051 -12.036 34.449 1.00 97.06 881 VAL A CA 1
ATOM 7215 C C . VAL A 1 881 ? -8.545 -11.902 34.172 1.00 97.06 881 VAL A C 1
ATOM 7217 O O . VAL A 1 881 ? -8.954 -11.359 33.152 1.00 97.06 881 VAL A O 1
ATOM 7220 N N . GLY A 1 882 ? -9.364 -12.426 35.077 1.00 96.56 882 GLY A N 1
ATOM 7221 C CA . GLY A 1 882 ? -10.813 -12.268 35.106 1.00 96.56 882 GLY A CA 1
ATOM 7222 C C . GLY A 1 882 ? -11.238 -11.530 36.362 1.00 96.56 882 GLY A C 1
ATOM 7223 O O . GLY A 1 882 ? -10.788 -11.855 37.458 1.00 96.56 882 GLY A O 1
ATOM 7224 N N . ALA A 1 883 ? -12.115 -10.550 36.220 1.00 97.19 883 ALA A N 1
ATOM 7225 C CA . ALA A 1 883 ? -12.560 -9.699 37.304 1.00 97.19 883 ALA A CA 1
ATOM 7226 C C . ALA A 1 883 ? -13.949 -10.113 37.795 1.00 97.19 883 ALA A C 1
ATOM 7228 O O . ALA A 1 883 ? -14.965 -9.969 37.116 1.00 97.19 883 ALA A O 1
ATOM 7229 N N . PHE A 1 884 ? -14.001 -10.589 39.032 1.00 96.12 884 PHE A N 1
ATOM 7230 C CA . PHE A 1 884 ? -15.236 -10.732 39.780 1.00 96.12 884 PHE A CA 1
ATOM 7231 C C . PHE A 1 884 ? -15.586 -9.386 40.418 1.00 96.12 884 PHE A C 1
ATOM 7233 O O . PHE A 1 884 ? -15.164 -9.077 41.534 1.00 96.12 884 PHE A O 1
ATOM 7240 N N . VAL A 1 885 ? -16.338 -8.568 39.684 1.00 97.06 885 VAL A N 1
ATOM 7241 C CA . VAL A 1 885 ? -16.824 -7.271 40.168 1.00 97.06 885 VAL A CA 1
ATOM 7242 C C . VAL A 1 885 ? -18.136 -7.490 40.915 1.00 97.06 885 VAL A C 1
ATOM 7244 O O . VAL A 1 885 ? -19.141 -7.843 40.296 1.00 97.06 885 VAL A O 1
ATOM 7247 N N . PHE A 1 886 ? -18.135 -7.300 42.235 1.00 94.75 886 PHE A N 1
ATOM 7248 C CA . PHE A 1 886 ? -19.285 -7.614 43.089 1.00 94.75 886 PHE A CA 1
ATOM 7249 C C . PHE A 1 886 ? -19.962 -6.366 43.648 1.00 94.75 886 PHE A C 1
ATOM 7251 O O . PHE A 1 886 ? -19.362 -5.590 44.394 1.00 94.75 886 PHE A O 1
ATOM 7258 N N . ASN A 1 887 ? -21.251 -6.213 43.353 1.00 92.75 887 ASN A N 1
ATOM 7259 C CA . ASN A 1 887 ? -22.099 -5.218 43.986 1.00 92.75 887 ASN A CA 1
ATOM 7260 C C . ASN A 1 887 ? -22.671 -5.776 45.298 1.00 92.75 887 ASN A C 1
ATOM 7262 O O . ASN A 1 887 ? -23.647 -6.531 45.298 1.00 92.75 887 ASN A O 1
ATOM 7266 N N . LYS A 1 888 ? -22.086 -5.362 46.429 1.00 86.38 888 LYS A N 1
ATOM 7267 C CA . LYS A 1 888 ? -22.514 -5.794 47.771 1.00 86.38 888 LYS A CA 1
ATOM 7268 C C . LYS A 1 888 ? -23.972 -5.431 48.089 1.00 86.38 888 LYS A C 1
ATOM 7270 O O . LYS A 1 888 ? -24.613 -6.167 48.829 1.00 86.38 888 LYS A O 1
ATOM 7275 N N . ASN A 1 889 ? -24.500 -4.341 47.525 1.00 87.88 889 ASN A N 1
ATOM 7276 C CA . ASN A 1 889 ? -25.844 -3.847 47.846 1.00 87.88 889 ASN A CA 1
ATOM 7277 C C . ASN A 1 889 ? -26.950 -4.683 47.191 1.00 87.88 889 ASN A C 1
ATOM 7279 O O . ASN A 1 889 ? -28.019 -4.849 47.771 1.00 87.88 889 ASN A O 1
ATOM 7283 N N . THR A 1 890 ? -26.708 -5.199 45.982 1.00 89.44 890 THR A N 1
ATOM 7284 C CA . THR A 1 890 ? -27.709 -5.957 45.208 1.00 89.44 890 THR A CA 1
ATOM 7285 C C . THR A 1 890 ? -27.403 -7.451 45.109 1.00 89.44 890 THR A C 1
ATOM 7287 O O . THR A 1 890 ? -28.237 -8.218 44.626 1.00 89.44 890 THR A O 1
ATOM 7290 N N . CYS A 1 891 ? -26.228 -7.878 45.583 1.00 88.94 891 CYS A N 1
ATOM 7291 C CA . CYS A 1 891 ? -25.688 -9.230 45.408 1.00 88.94 891 CYS A CA 1
ATOM 7292 C C . CYS A 1 891 ? -25.569 -9.647 43.929 1.00 88.94 891 CYS A C 1
ATOM 7294 O O . CYS A 1 891 ? -25.750 -10.817 43.568 1.00 88.94 891 CYS A O 1
ATOM 7296 N N . GLU A 1 892 ? -25.264 -8.679 43.066 1.00 94.50 892 GLU A N 1
ATOM 7297 C CA . GLU A 1 892 ? -25.057 -8.879 41.635 1.00 94.50 892 GLU A CA 1
ATOM 7298 C C . GLU A 1 892 ? -23.575 -8.833 41.276 1.00 94.50 892 GLU A C 1
ATOM 7300 O O . GLU A 1 892 ? -22.768 -8.158 41.917 1.00 94.50 892 GLU A O 1
ATOM 7305 N N . ILE A 1 893 ? -23.233 -9.548 40.212 1.00 96.31 893 ILE A N 1
ATOM 7306 C CA . ILE A 1 893 ? -21.919 -9.529 39.587 1.00 96.31 893 ILE A CA 1
ATOM 7307 C C . ILE A 1 893 ? -22.005 -8.932 38.191 1.00 96.31 893 ILE A C 1
ATOM 7309 O O . ILE A 1 893 ? -23.016 -9.081 37.497 1.00 96.31 893 ILE A O 1
ATOM 7313 N N . LEU A 1 894 ? -20.929 -8.274 37.778 1.00 97.56 894 LEU A N 1
ATOM 7314 C CA . LEU A 1 894 ? -20.801 -7.773 36.420 1.00 97.56 894 LEU A CA 1
ATOM 7315 C C . LEU A 1 894 ? -20.404 -8.912 35.483 1.00 97.56 894 LEU A C 1
ATOM 7317 O O . LEU A 1 894 ? -19.415 -9.606 35.723 1.00 97.56 894 LEU A O 1
ATOM 7321 N N . VAL A 1 895 ? -21.180 -9.111 34.421 1.00 97.19 895 VAL A N 1
ATOM 7322 C CA . VAL A 1 895 ? -20.946 -10.186 33.454 1.00 97.19 895 VAL A CA 1
ATOM 7323 C C . VAL A 1 895 ? -21.076 -9.684 32.029 1.00 97.19 895 VAL A C 1
ATOM 7325 O O . VAL A 1 895 ? -21.909 -8.829 31.716 1.00 97.19 895 VAL A O 1
ATOM 7328 N N . ILE A 1 896 ? -20.276 -10.278 31.151 1.00 96.12 896 ILE A N 1
ATOM 7329 C CA . ILE A 1 896 ? -20.213 -9.940 29.733 1.00 96.12 896 ILE A CA 1
ATOM 7330 C C . ILE A 1 896 ? -20.469 -11.163 28.850 1.00 96.12 896 ILE A C 1
ATOM 7332 O O . ILE A 1 896 ? -20.285 -12.315 29.257 1.00 96.12 896 ILE A O 1
ATOM 7336 N N . LYS A 1 897 ? -20.859 -10.894 27.607 1.00 93.81 897 LYS A N 1
ATOM 7337 C CA . LYS A 1 897 ? -20.788 -11.815 26.474 1.00 93.81 897 LYS A CA 1
ATOM 7338 C C . LYS A 1 897 ? -19.944 -11.190 25.380 1.00 93.81 897 LYS A C 1
ATOM 7340 O O . LYS A 1 897 ? -20.197 -10.065 24.950 1.00 93.81 897 LYS A O 1
ATOM 7345 N N . GLU A 1 898 ? -18.995 -11.954 24.864 1.00 89.31 898 GLU A N 1
ATOM 7346 C CA . GLU A 1 898 ? -18.222 -11.542 23.697 1.00 89.31 898 GLU A CA 1
ATOM 7347 C C . GLU A 1 898 ? -19.076 -11.558 22.428 1.00 89.31 898 GLU A C 1
ATOM 7349 O O . GLU A 1 898 ? -20.060 -12.290 22.292 1.00 89.31 898 GLU A O 1
ATOM 7354 N N . LYS A 1 899 ? -18.693 -10.716 21.475 1.00 86.50 899 LYS A N 1
ATOM 7355 C CA . LYS A 1 899 ? -19.343 -10.571 20.173 1.00 86.50 899 LYS A CA 1
ATOM 7356 C C . LYS A 1 899 ? -18.839 -11.581 19.148 1.00 86.50 899 LYS A C 1
ATOM 7358 O O . LYS A 1 899 ? -19.609 -12.004 18.293 1.00 86.50 899 LYS A O 1
ATOM 7363 N N . TYR A 1 900 ? -17.568 -11.967 19.241 1.00 79.69 900 TYR A N 1
ATOM 7364 C CA . TYR A 1 900 ? -16.892 -12.842 18.279 1.00 79.69 900 TYR A CA 1
ATOM 7365 C C . TYR A 1 900 ? -16.420 -14.148 18.927 1.00 79.69 900 TYR A C 1
ATOM 7367 O O . TYR A 1 900 ? -15.278 -14.562 18.747 1.00 79.69 900 TYR A O 1
ATOM 7375 N N . ALA A 1 901 ? -17.297 -14.799 19.693 1.00 69.50 901 ALA A N 1
ATOM 7376 C CA . ALA A 1 901 ? -16.998 -16.120 20.228 1.00 69.50 901 ALA A CA 1
ATOM 7377 C C . ALA A 1 901 ? -16.996 -17.166 19.086 1.00 69.50 901 ALA A C 1
ATOM 7379 O O . ALA A 1 901 ? -17.933 -17.186 18.284 1.00 69.50 901 ALA A O 1
ATOM 7380 N N . PRO A 1 902 ? -15.977 -18.043 18.988 1.00 60.34 902 PRO A N 1
ATOM 7381 C CA . PRO A 1 902 ? -15.941 -19.118 17.988 1.00 60.34 902 PRO A CA 1
ATOM 7382 C C . PRO A 1 902 ? -17.025 -20.186 18.221 1.00 60.34 902 PRO A C 1
ATOM 7384 O O . PRO A 1 902 ? -17.359 -20.943 17.313 1.00 60.34 902 PRO A O 1
ATOM 7387 N N . THR A 1 903 ? -17.592 -20.236 19.427 1.00 68.44 903 THR A N 1
ATOM 7388 C CA . THR A 1 903 ? -18.730 -21.075 19.824 1.00 68.44 903 THR A CA 1
ATOM 7389 C C . THR A 1 903 ? -19.913 -20.201 20.266 1.00 68.44 903 THR A C 1
ATOM 7391 O O . THR A 1 903 ? -19.858 -18.974 20.192 1.00 68.44 903 THR A O 1
ATOM 7394 N N . LYS A 1 904 ? -21.022 -20.812 20.710 1.00 75.06 904 LYS A N 1
ATOM 7395 C CA . LYS A 1 904 ? -22.194 -20.073 21.208 1.00 75.06 904 LYS A CA 1
ATOM 7396 C C . LYS A 1 904 ? -21.773 -19.100 22.323 1.00 75.06 904 LYS A C 1
ATOM 7398 O O . LYS A 1 904 ? -21.175 -19.528 23.306 1.00 75.06 904 LYS A O 1
ATOM 7403 N N . ALA A 1 905 ? -22.114 -17.817 22.174 1.00 75.19 905 ALA A N 1
ATOM 7404 C CA . ALA A 1 905 ? -21.762 -16.772 23.135 1.00 75.19 905 ALA A CA 1
ATOM 7405 C C . ALA A 1 905 ? -22.226 -17.139 24.557 1.00 75.19 905 ALA A C 1
ATOM 7407 O O . ALA A 1 905 ? -23.421 -17.323 24.802 1.00 75.19 905 ALA A O 1
ATOM 7408 N N . SER A 1 906 ? -21.273 -17.243 25.484 1.00 88.31 906 SER A N 1
ATOM 7409 C CA . SER A 1 906 ? -21.506 -17.598 26.885 1.00 88.31 906 SER A CA 1
ATOM 7410 C C . SER A 1 906 ? -21.255 -16.411 27.806 1.00 88.31 906 SER A C 1
ATOM 7412 O O . SER A 1 906 ? -20.324 -15.641 27.570 1.00 88.31 906 SER A O 1
ATOM 7414 N N . TRP A 1 907 ? -22.035 -16.297 28.879 1.00 94.31 907 TRP A N 1
ATOM 7415 C CA . TRP A 1 907 ? -21.772 -15.319 29.932 1.00 94.31 907 TRP A CA 1
ATOM 7416 C C . TRP A 1 907 ? -20.491 -15.685 30.689 1.00 94.31 907 TRP A C 1
ATOM 7418 O O . TRP A 1 907 ? -20.292 -16.841 31.085 1.00 94.31 907 TRP A O 1
ATOM 7428 N N . LYS A 1 908 ? -19.632 -14.691 30.902 1.00 94.12 908 LYS A N 1
ATOM 7429 C CA . LYS A 1 908 ? -18.379 -14.817 31.649 1.00 94.12 908 LYS A CA 1
ATOM 7430 C C . LYS A 1 908 ? -18.073 -13.541 32.435 1.00 94.12 908 LYS A C 1
ATOM 7432 O O . LYS A 1 908 ? -18.767 -12.534 32.287 1.00 94.12 908 LYS A O 1
ATOM 7437 N N . LEU A 1 909 ? -17.056 -13.621 33.287 1.00 95.31 909 LEU A N 1
ATOM 7438 C CA . LEU A 1 909 ? -16.503 -12.454 33.969 1.00 95.31 909 LEU A CA 1
ATOM 7439 C C . LEU A 1 909 ? -15.784 -11.552 32.949 1.00 95.31 909 LEU A C 1
ATOM 7441 O O . LEU A 1 909 ? -15.194 -12.099 32.011 1.00 95.31 909 LEU A O 1
ATOM 7445 N N . PRO A 1 910 ? -15.825 -10.218 33.114 1.00 96.25 910 PRO A N 1
ATOM 7446 C CA . PRO A 1 910 ? -14.982 -9.315 32.338 1.00 96.25 910 PRO A CA 1
ATOM 7447 C C . PRO A 1 910 ? -13.502 -9.599 32.597 1.00 96.25 910 PRO A C 1
ATOM 7449 O O . PRO A 1 910 ? -13.139 -10.002 33.706 1.00 96.25 910 PRO A O 1
ATOM 7452 N N . GLY A 1 911 ? -12.647 -9.428 31.594 1.00 94.44 911 GLY A N 1
ATOM 7453 C CA . GLY A 1 911 ? -11.225 -9.732 31.738 1.00 94.44 911 GLY A CA 1
ATOM 7454 C C . GLY A 1 911 ? -10.510 -10.128 30.453 1.00 94.44 911 GLY A C 1
ATOM 7455 O O . GLY A 1 911 ? -11.115 -10.644 29.514 1.00 94.44 911 GLY A O 1
ATOM 7456 N N . GLY A 1 912 ? -9.186 -10.000 30.473 1.00 93.75 912 GLY A N 1
ATOM 7457 C CA . GLY A 1 912 ? -8.342 -10.189 29.302 1.00 93.75 912 GLY A CA 1
ATOM 7458 C C . GLY A 1 912 ? -6.898 -10.539 29.645 1.00 93.75 912 GLY A C 1
ATOM 7459 O O . GLY A 1 912 ? -6.610 -11.171 30.665 1.00 93.75 912 GLY A O 1
ATOM 7460 N N . TYR A 1 913 ? -5.994 -10.203 28.730 1.00 94.81 913 TYR A N 1
ATOM 7461 C CA . TYR A 1 913 ? -4.574 -10.536 28.818 1.00 94.81 913 TYR A CA 1
ATOM 7462 C C . TYR A 1 913 ? -3.834 -9.533 29.713 1.00 94.81 913 TYR A C 1
ATOM 7464 O O . TYR A 1 913 ? -4.124 -8.340 29.682 1.00 94.81 913 TYR A O 1
ATOM 7472 N N . VAL A 1 914 ? -2.873 -10.017 30.504 1.00 95.44 914 VAL A N 1
ATOM 7473 C CA . VAL A 1 914 ? -1.973 -9.163 31.292 1.00 95.44 914 VAL A CA 1
ATOM 7474 C C . VAL A 1 914 ? -0.795 -8.768 30.406 1.00 95.44 914 VAL A C 1
ATOM 7476 O O . VAL A 1 914 ? -0.013 -9.626 29.987 1.00 95.44 914 VAL A O 1
ATOM 7479 N N . GLU A 1 915 ? -0.673 -7.478 30.098 1.00 90.75 915 GLU A N 1
ATOM 7480 C CA . GLU A 1 915 ? 0.330 -6.986 29.152 1.00 90.75 915 GLU A CA 1
ATOM 7481 C C . GLU A 1 915 ? 1.769 -7.111 29.708 1.00 90.75 915 GLU A C 1
ATOM 7483 O O . GLU A 1 915 ? 1.984 -7.143 30.925 1.00 90.75 915 GLU A O 1
ATOM 7488 N N . PRO A 1 916 ? 2.811 -7.189 28.853 1.00 86.88 916 PRO A N 1
ATOM 7489 C CA . PRO A 1 916 ? 4.190 -7.296 29.320 1.00 86.88 916 PRO A CA 1
ATOM 7490 C C . PRO A 1 916 ? 4.600 -6.130 30.234 1.00 86.88 916 PRO A C 1
ATOM 7492 O O . PRO A 1 916 ? 4.675 -4.982 29.805 1.00 86.88 916 PRO A O 1
ATOM 7495 N N . GLY A 1 917 ? 4.935 -6.445 31.488 1.00 85.69 917 GLY A N 1
ATOM 7496 C CA . GLY A 1 917 ? 5.310 -5.452 32.502 1.00 85.69 917 GLY A CA 1
ATOM 7497 C C . GLY A 1 917 ? 4.130 -4.832 33.257 1.00 85.69 917 GLY A C 1
ATOM 7498 O O . GLY A 1 917 ? 4.361 -3.963 34.092 1.00 85.69 917 GLY A O 1
ATOM 7499 N N . GLU A 1 918 ? 2.900 -5.272 32.987 1.00 92.62 918 GLU A N 1
ATOM 7500 C CA . GLU A 1 918 ? 1.691 -4.863 33.699 1.00 92.62 918 GLU A CA 1
ATOM 7501 C C . GLU A 1 918 ? 1.461 -5.729 34.951 1.00 92.62 918 GLU A C 1
ATOM 7503 O O . GLU A 1 918 ? 1.616 -6.952 34.921 1.00 92.62 918 GLU A O 1
ATOM 7508 N N . ASP A 1 919 ? 1.065 -5.098 36.059 1.00 91.12 919 ASP A N 1
ATOM 7509 C CA . ASP A 1 919 ? 0.639 -5.811 37.266 1.00 91.12 919 ASP A CA 1
ATOM 7510 C C . ASP A 1 919 ? -0.763 -6.417 37.080 1.00 91.12 919 ASP A C 1
ATOM 7512 O O . ASP A 1 919 ? -1.646 -5.803 36.479 1.00 91.12 919 ASP A O 1
ATOM 7516 N N . ILE A 1 920 ? -1.015 -7.593 37.670 1.00 94.81 920 ILE A N 1
ATOM 7517 C CA . ILE A 1 920 ? -2.311 -8.300 37.557 1.00 94.81 920 ILE A CA 1
ATOM 7518 C C . ILE A 1 920 ? -3.477 -7.425 38.057 1.00 94.81 920 ILE A C 1
ATOM 7520 O O . ILE A 1 920 ? -4.568 -7.452 37.490 1.00 94.81 920 ILE A O 1
ATOM 7524 N N . GLU A 1 921 ? -3.242 -6.630 39.106 1.00 93.94 921 GLU A N 1
ATOM 7525 C CA . GLU A 1 921 ? -4.204 -5.653 39.627 1.00 93.94 921 GLU A CA 1
ATOM 7526 C C . GLU A 1 921 ? -4.583 -4.609 38.567 1.00 93.94 921 GLU A C 1
ATOM 7528 O O . GLU A 1 921 ? -5.767 -4.340 38.350 1.00 93.94 921 GLU A O 1
ATOM 7533 N N . THR A 1 922 ? -3.578 -4.031 37.909 1.00 94.94 922 THR A N 1
ATOM 7534 C CA . THR A 1 922 ? -3.754 -2.991 36.892 1.00 94.94 922 THR A CA 1
ATOM 7535 C C . THR A 1 922 ? -4.512 -3.542 35.692 1.00 94.94 922 THR A C 1
ATOM 7537 O O . THR A 1 922 ? -5.493 -2.930 35.268 1.00 94.94 922 THR A O 1
ATOM 7540 N N . ALA A 1 923 ? -4.141 -4.740 35.232 1.00 97.31 923 ALA A N 1
ATOM 7541 C CA . ALA A 1 923 ? -4.830 -5.431 34.149 1.00 97.31 923 ALA A CA 1
ATOM 7542 C C . ALA A 1 923 ? -6.309 -5.675 34.484 1.00 97.31 923 ALA A C 1
ATOM 7544 O O . ALA A 1 923 ? -7.185 -5.361 33.686 1.00 97.31 923 ALA A O 1
ATOM 7545 N N . ALA A 1 924 ? -6.622 -6.160 35.692 1.00 97.06 924 ALA A N 1
ATOM 7546 C CA . ALA A 1 924 ? -8.006 -6.434 36.080 1.00 97.06 924 ALA A CA 1
ATOM 7547 C C . ALA A 1 924 ? -8.879 -5.169 36.074 1.00 97.06 924 ALA A C 1
ATOM 7549 O O . ALA A 1 924 ? -10.008 -5.203 35.587 1.00 97.06 924 ALA A O 1
ATOM 7550 N N . LYS A 1 925 ? -8.362 -4.045 36.594 1.00 97.56 925 LYS A N 1
ATOM 7551 C CA . LYS A 1 925 ? -9.074 -2.754 36.584 1.00 97.56 925 LYS A CA 1
ATOM 7552 C C . LYS A 1 925 ? -9.261 -2.227 35.162 1.00 97.56 925 LYS A C 1
ATOM 7554 O O . LYS A 1 925 ? -10.351 -1.767 34.825 1.00 97.56 925 LYS A O 1
ATOM 7559 N N . ARG A 1 926 ? -8.206 -2.302 34.343 1.00 97.81 926 ARG A N 1
ATOM 7560 C CA . ARG A 1 926 ? -8.210 -1.861 32.944 1.00 97.81 926 ARG A CA 1
ATOM 7561 C C . ARG A 1 926 ? -9.257 -2.617 32.133 1.00 97.81 926 ARG A C 1
ATOM 7563 O O . ARG A 1 926 ? -10.101 -1.980 31.518 1.00 97.81 926 ARG A O 1
ATOM 7570 N N . GLU A 1 927 ? -9.244 -3.945 32.186 1.00 97.50 927 GLU A N 1
ATOM 7571 C CA . GLU A 1 927 ? -10.159 -4.796 31.412 1.00 97.50 927 GLU A CA 1
ATOM 7572 C C . GLU A 1 927 ? -11.629 -4.540 31.775 1.00 97.50 927 GLU A C 1
ATOM 7574 O O . GLU A 1 927 ? -12.475 -4.377 30.898 1.00 97.50 927 GLU A O 1
ATOM 7579 N N . VAL A 1 928 ? -11.945 -4.408 33.070 1.00 97.44 928 VAL A N 1
ATOM 7580 C CA . VAL A 1 928 ? -13.309 -4.064 33.507 1.00 97.44 928 VAL A CA 1
ATOM 7581 C C . VAL A 1 928 ? -13.743 -2.720 32.928 1.00 97.44 928 VAL A C 1
ATOM 7583 O O . VAL A 1 928 ? -14.845 -2.617 32.381 1.00 97.44 928 VAL A O 1
ATOM 7586 N N . LEU A 1 929 ? -12.884 -1.704 33.017 1.00 97.19 929 LEU A N 1
ATOM 7587 C CA . LEU A 1 929 ? -13.186 -0.373 32.504 1.00 97.19 929 LEU A CA 1
ATOM 7588 C C . LEU A 1 929 ? -13.371 -0.384 30.982 1.00 97.19 929 LEU A C 1
ATOM 7590 O O . LEU A 1 929 ? -14.343 0.181 30.484 1.00 97.19 929 LEU A O 1
ATOM 7594 N N . GLU A 1 930 ? -12.474 -1.048 30.253 1.00 95.69 930 GLU A N 1
ATOM 7595 C CA . GLU A 1 930 ? -12.494 -1.135 28.791 1.00 95.69 930 GLU A CA 1
ATOM 7596 C C . GLU A 1 930 ? -13.735 -1.862 28.268 1.00 95.69 930 GLU A C 1
ATOM 7598 O O . GLU A 1 930 ? -14.353 -1.405 27.305 1.00 95.69 930 GLU A O 1
ATOM 7603 N N . GLU A 1 931 ? -14.131 -2.972 28.892 1.00 96.19 931 GLU A N 1
ATOM 7604 C CA . GLU A 1 931 ? -15.237 -3.801 28.410 1.00 96.19 931 GLU A CA 1
ATOM 7605 C C . GLU A 1 931 ? -16.616 -3.264 28.804 1.00 96.19 931 GLU A C 1
ATOM 7607 O O . GLU A 1 931 ? -17.595 -3.468 28.073 1.00 96.19 931 GLU A O 1
ATOM 7612 N N . THR A 1 932 ? -16.717 -2.606 29.960 1.00 96.56 932 THR A N 1
ATOM 7613 C CA . THR A 1 932 ? -18.010 -2.343 30.612 1.00 96.56 932 THR A CA 1
ATOM 7614 C C . THR A 1 932 ? -18.260 -0.887 30.996 1.00 96.56 932 THR A C 1
ATOM 7616 O O . THR A 1 932 ? -19.399 -0.554 31.324 1.00 96.56 932 THR A O 1
ATOM 7619 N N . GLY A 1 933 ? -17.230 -0.034 30.989 1.00 95.88 933 GLY A N 1
ATOM 7620 C CA . GLY A 1 933 ? -17.301 1.340 31.496 1.00 95.88 933 GLY A CA 1
ATOM 7621 C C . GLY A 1 933 ? -17.326 1.448 33.029 1.00 95.88 933 GLY A C 1
ATOM 7622 O O . GLY A 1 933 ? -17.394 2.555 33.568 1.00 95.88 933 GLY A O 1
ATOM 7623 N N . ILE A 1 934 ? -17.258 0.322 33.748 1.00 97.25 934 ILE A N 1
ATOM 7624 C CA . ILE A 1 934 ? -17.263 0.295 35.211 1.00 97.25 934 ILE A CA 1
ATOM 7625 C C . ILE A 1 934 ? -15.849 0.553 35.739 1.00 97.25 934 ILE A C 1
ATOM 7627 O O . ILE A 1 934 ? -14.899 -0.154 35.420 1.00 97.25 934 ILE A O 1
ATOM 7631 N N . GLN A 1 935 ? -15.712 1.564 36.585 1.00 96.62 935 GLN A N 1
ATOM 7632 C CA . GLN A 1 935 ? -14.535 1.771 37.417 1.00 96.62 935 GLN A CA 1
ATOM 7633 C C . GLN A 1 935 ? -14.664 0.876 38.645 1.00 96.62 935 GLN A C 1
ATOM 7635 O O . GLN A 1 935 ? -15.717 0.833 39.284 1.00 96.62 935 GLN A O 1
ATOM 7640 N N . ALA A 1 936 ? -13.609 0.139 38.974 1.00 95.06 936 ALA A N 1
ATOM 7641 C CA . ALA A 1 936 ? -13.634 -0.794 40.087 1.00 95.06 936 ALA A CA 1
ATOM 7642 C C . ALA A 1 936 ? -12.292 -0.826 40.822 1.00 95.06 936 ALA A C 1
ATOM 7644 O O . ALA A 1 936 ? -11.224 -0.719 40.219 1.00 95.06 936 ALA A O 1
ATOM 7645 N N . ASP A 1 937 ? -12.359 -1.006 42.136 1.00 94.19 937 ASP A N 1
ATOM 7646 C CA . ASP A 1 937 ? -11.198 -1.117 43.007 1.00 94.19 937 ASP A CA 1
ATOM 7647 C C . ASP A 1 937 ? -10.817 -2.573 43.203 1.00 94.19 937 ASP A C 1
ATOM 7649 O O . ASP A 1 937 ? -11.638 -3.396 43.603 1.00 94.19 937 ASP A O 1
ATOM 7653 N N . PHE A 1 938 ? -9.549 -2.875 42.960 1.00 94.81 938 PHE A N 1
ATOM 7654 C CA . PHE A 1 938 ? -8.967 -4.175 43.239 1.00 94.81 938 PHE A CA 1
ATOM 7655 C C . PHE A 1 938 ? -8.797 -4.360 44.736 1.00 94.81 938 PHE A C 1
ATOM 7657 O O . PHE A 1 938 ? -8.392 -3.442 45.447 1.00 94.81 938 PHE A O 1
ATOM 7664 N N . LYS A 1 939 ? -9.106 -5.568 45.198 1.00 92.44 939 LYS A N 1
ATOM 7665 C CA . LYS A 1 939 ? -8.982 -5.944 46.604 1.00 92.44 939 LYS A CA 1
ATOM 7666 C C . LYS A 1 939 ? -7.990 -7.085 46.787 1.00 92.44 939 LYS A C 1
ATOM 7668 O O . LYS A 1 939 ? -7.075 -6.972 47.592 1.00 92.44 939 LYS A O 1
ATOM 7673 N N . CYS A 1 940 ? -8.148 -8.174 46.041 1.00 93.62 940 CYS A N 1
ATOM 7674 C CA . CYS A 1 940 ? -7.244 -9.323 46.096 1.00 93.62 940 CYS A CA 1
ATOM 7675 C C . CYS A 1 940 ? -7.437 -10.246 44.884 1.00 93.62 940 CYS A C 1
ATOM 7677 O O . CYS A 1 940 ? -8.388 -10.091 44.115 1.00 93.62 940 CYS A O 1
ATOM 7679 N N . LEU A 1 941 ? -6.559 -11.238 44.730 1.00 95.44 941 LEU A N 1
ATOM 7680 C CA . LEU A 1 941 ? -6.817 -12.404 43.884 1.00 95.44 941 LEU A CA 1
ATOM 7681 C C . LEU A 1 941 ? -7.520 -13.495 44.702 1.00 95.44 941 LEU A C 1
ATOM 7683 O O . LEU A 1 941 ? -7.244 -13.682 45.882 1.00 95.44 941 LEU A O 1
ATOM 7687 N N . ILE A 1 942 ? -8.422 -14.234 44.068 1.00 93.31 942 ILE A N 1
ATOM 7688 C CA . ILE A 1 942 ? -9.211 -15.301 44.699 1.00 93.31 942 ILE A CA 1
ATOM 7689 C C . ILE A 1 942 ? -8.609 -16.664 44.373 1.00 93.31 942 ILE A C 1
ATOM 7691 O O . ILE A 1 942 ? -8.416 -17.512 45.238 1.00 93.31 942 ILE A O 1
ATOM 7695 N N . SER A 1 943 ? -8.356 -16.904 43.090 1.00 92.00 943 SER A N 1
ATOM 7696 C CA . SER A 1 943 ? -7.906 -18.196 42.581 1.00 92.00 943 SER A CA 1
ATOM 7697 C C . SER A 1 943 ? -7.239 -18.020 41.225 1.00 92.00 943 SER A C 1
ATOM 7699 O O . SER A 1 943 ? -7.275 -16.937 40.642 1.00 92.00 943 SER A O 1
ATOM 7701 N N . PHE A 1 944 ? -6.643 -19.087 40.708 1.00 93.50 944 PHE A N 1
ATOM 7702 C CA . PHE A 1 944 ? -6.145 -19.121 39.344 1.00 93.50 944 PHE A CA 1
ATOM 7703 C C . PHE A 1 944 ? -6.412 -20.478 38.710 1.00 93.50 944 PHE A C 1
ATOM 7705 O O . PHE A 1 944 ? -6.490 -21.505 39.385 1.00 93.50 944 PHE A O 1
ATOM 7712 N N . ARG A 1 945 ? -6.549 -20.475 37.389 1.00 90.06 945 ARG A N 1
ATOM 7713 C CA . ARG A 1 945 ? -6.608 -21.669 36.552 1.00 90.06 945 ARG A CA 1
ATOM 7714 C C . ARG A 1 945 ? -5.296 -21.786 35.794 1.00 90.06 945 ARG A C 1
ATOM 7716 O O . ARG A 1 945 ? -4.789 -20.784 35.310 1.00 90.06 945 ARG A O 1
ATOM 7723 N N . HIS A 1 946 ? -4.797 -23.003 35.642 1.00 92.62 946 HIS A N 1
ATOM 7724 C CA . HIS A 1 946 ? -3.695 -23.316 34.740 1.00 92.62 946 HIS A CA 1
ATOM 7725 C C . HIS A 1 946 ? -4.192 -24.313 33.687 1.00 92.62 946 HIS A C 1
ATOM 7727 O O . HIS A 1 946 ? -4.840 -25.301 34.033 1.00 92.62 946 HIS A O 1
ATOM 7733 N N . GLY A 1 947 ? -3.951 -24.022 32.412 1.00 88.00 947 GLY A N 1
ATOM 7734 C CA . GLY A 1 947 ? -4.279 -24.882 31.278 1.00 88.00 947 GLY A CA 1
ATOM 7735 C C . GLY A 1 947 ? -3.108 -25.004 30.306 1.00 88.00 947 GLY A C 1
ATOM 7736 O O . GLY A 1 947 ? -2.216 -24.162 30.295 1.00 88.00 947 GLY A O 1
ATOM 7737 N N . HIS A 1 948 ? -3.130 -26.049 29.486 1.00 89.50 948 HIS A N 1
ATOM 7738 C CA . HIS A 1 948 ? -2.120 -26.329 28.462 1.00 89.50 948 HIS A CA 1
ATOM 7739 C C . HIS A 1 948 ? -2.751 -26.329 27.065 1.00 89.50 948 HIS A C 1
ATOM 7741 O O . HIS A 1 948 ? -3.978 -26.319 26.948 1.00 89.50 948 HIS A O 1
ATOM 7747 N N . ASP A 1 949 ? -1.908 -26.342 26.030 1.00 83.38 949 ASP A N 1
ATOM 7748 C CA . ASP A 1 949 ? -2.301 -26.437 24.617 1.00 83.38 949 ASP A CA 1
ATOM 7749 C C . ASP A 1 949 ? -3.323 -25.375 24.178 1.00 83.38 949 ASP A C 1
ATOM 7751 O O . ASP A 1 949 ? -4.269 -25.646 23.436 1.00 83.38 949 ASP A O 1
ATOM 7755 N N . TYR A 1 950 ? -3.130 -24.141 24.650 1.00 80.56 950 TYR A N 1
ATOM 7756 C CA . TYR A 1 950 ? -3.942 -22.997 24.250 1.00 80.56 950 TYR A CA 1
ATOM 7757 C C . TYR A 1 950 ? -3.391 -22.370 22.952 1.00 80.56 950 TYR A C 1
ATOM 7759 O O . TYR A 1 950 ? -2.879 -23.061 22.067 1.00 80.56 950 TYR A O 1
ATOM 7767 N N . SER A 1 951 ? -3.491 -21.047 22.800 1.00 76.25 951 SER A N 1
ATOM 7768 C CA . SER A 1 951 ? -2.937 -20.314 21.657 1.00 76.25 951 SER A CA 1
ATOM 7769 C C . SER A 1 951 ? -1.476 -20.691 21.388 1.00 76.25 951 SER A C 1
ATOM 7771 O O . SER A 1 951 ? -0.627 -20.583 22.269 1.00 76.25 951 SER A O 1
ATOM 7773 N N . PHE A 1 952 ? -1.186 -21.114 20.155 1.00 84.12 952 PHE A N 1
ATOM 7774 C CA . PHE A 1 952 ? 0.154 -21.502 19.689 1.00 84.12 952 PHE A CA 1
ATOM 7775 C C . PHE A 1 952 ? 0.811 -22.667 20.459 1.00 84.12 952 PHE A C 1
ATOM 7777 O O . PHE A 1 952 ? 2.031 -22.804 20.426 1.00 84.12 952 PHE A O 1
ATOM 7784 N N . GLY A 1 953 ? 0.023 -23.519 21.130 1.00 82.69 953 GLY A N 1
ATOM 7785 C CA . GLY A 1 953 ? 0.543 -24.643 21.924 1.00 82.69 953 GLY A CA 1
ATOM 7786 C C . GLY A 1 953 ? 1.160 -24.221 23.264 1.00 82.69 953 GLY A C 1
ATOM 7787 O O . GLY A 1 953 ? 1.882 -24.996 23.885 1.00 82.69 953 GLY A O 1
ATOM 7788 N N . CYS A 1 954 ? 0.904 -22.987 23.701 1.00 86.88 954 CYS A N 1
ATOM 7789 C CA . CYS A 1 954 ? 1.391 -22.440 24.963 1.00 86.88 954 CYS A CA 1
ATOM 7790 C C . CYS A 1 954 ? 0.480 -22.809 26.144 1.00 86.88 954 CYS A C 1
ATOM 7792 O O . CYS A 1 954 ? -0.713 -23.083 25.976 1.00 86.88 954 CYS A O 1
ATOM 7794 N N . SER A 1 955 ? 1.038 -22.750 27.354 1.00 89.75 955 SER A N 1
ATOM 7795 C CA . SER A 1 955 ? 0.250 -22.833 28.590 1.00 89.75 955 SER A CA 1
ATOM 7796 C C . SER A 1 955 ? -0.467 -21.503 28.859 1.00 89.75 955 SER A C 1
ATOM 7798 O O . SER A 1 955 ? -0.057 -20.458 28.358 1.00 89.75 955 SER A O 1
ATOM 7800 N N . ASP A 1 956 ? -1.524 -21.526 29.663 1.00 91.88 956 ASP A N 1
ATOM 7801 C CA . ASP A 1 956 ? -2.335 -20.365 30.044 1.00 91.88 956 ASP A CA 1
ATOM 7802 C C . ASP A 1 956 ? -2.567 -20.375 31.556 1.00 91.88 956 ASP A C 1
ATOM 7804 O O . ASP A 1 956 ? -3.073 -21.356 32.106 1.00 91.88 956 ASP A O 1
ATOM 7808 N N . ILE A 1 957 ? -2.194 -19.291 32.233 1.00 94.62 957 ILE A N 1
ATOM 7809 C CA . ILE A 1 957 ? -2.545 -19.033 33.627 1.00 94.62 957 ILE A CA 1
ATOM 7810 C C . ILE A 1 957 ? -3.581 -17.915 33.643 1.00 94.62 957 ILE A C 1
ATOM 7812 O O . ILE A 1 957 ? -3.302 -16.796 33.228 1.00 94.62 957 ILE A O 1
ATOM 7816 N N . TYR A 1 958 ? -4.768 -18.207 34.163 1.00 93.62 958 TYR A N 1
ATOM 7817 C CA . TYR A 1 958 ? -5.873 -17.260 34.248 1.00 93.62 958 TYR A CA 1
ATOM 7818 C C . TYR A 1 958 ? -6.207 -16.964 35.711 1.00 93.62 958 TYR A C 1
ATOM 7820 O O . TYR A 1 958 ? -6.732 -17.827 36.418 1.00 93.62 958 TYR A O 1
ATOM 7828 N N . MET A 1 959 ? -5.873 -15.760 36.165 1.00 95.62 959 MET A N 1
ATOM 7829 C CA . MET A 1 959 ? -6.044 -15.286 37.540 1.00 95.62 959 MET A CA 1
ATOM 7830 C C . MET A 1 959 ? -7.444 -14.705 37.739 1.00 95.62 959 MET A C 1
ATOM 7832 O O . MET A 1 959 ? -7.946 -14.007 36.868 1.00 95.62 959 MET A O 1
ATOM 7836 N N . ILE A 1 960 ? -8.075 -14.931 38.888 1.00 95.56 960 ILE A N 1
ATOM 7837 C CA . ILE A 1 960 ? -9.368 -14.326 39.229 1.00 95.56 960 ILE A CA 1
ATOM 7838 C C . ILE A 1 960 ? -9.163 -13.256 40.287 1.00 95.56 960 ILE A C 1
ATOM 7840 O O . ILE A 1 960 ? -8.721 -13.558 41.392 1.00 95.56 960 ILE A O 1
ATOM 7844 N N . ALA A 1 961 ? -9.507 -12.020 39.949 1.00 96.38 961 ALA A N 1
ATOM 7845 C CA . ALA A 1 961 ? -9.422 -10.857 40.814 1.00 96.38 961 ALA A CA 1
ATOM 7846 C C . ALA A 1 961 ? -10.791 -10.520 41.415 1.00 96.38 961 ALA A C 1
ATOM 7848 O O . ALA A 1 961 ? -11.807 -10.559 40.724 1.00 96.38 961 ALA A O 1
ATOM 7849 N N . TYR A 1 962 ? -10.815 -10.157 42.694 1.00 95.50 962 TYR A N 1
ATOM 7850 C CA . TYR A 1 962 ? -11.980 -9.584 43.359 1.00 95.50 962 TYR A CA 1
ATOM 7851 C C . TYR A 1 962 ? -11.921 -8.059 43.289 1.00 95.50 962 TYR A C 1
ATOM 7853 O O . TYR A 1 962 ? -10.937 -7.452 43.731 1.00 95.50 962 TYR A O 1
ATOM 7861 N N . LEU A 1 963 ? -12.972 -7.448 42.737 1.00 96.12 963 LEU A N 1
ATOM 7862 C CA . LEU A 1 963 ? -13.086 -6.000 42.625 1.00 96.12 963 LEU A CA 1
ATOM 7863 C C . LEU A 1 963 ? -14.424 -5.491 43.173 1.00 96.12 963 LEU A C 1
ATOM 7865 O O . LEU A 1 963 ? -15.459 -6.157 43.075 1.00 96.12 963 LEU A O 1
ATOM 7869 N N . THR A 1 964 ? -14.415 -4.268 43.699 1.00 94.50 964 THR A N 1
ATOM 7870 C CA . THR A 1 964 ? -15.622 -3.543 44.121 1.00 94.50 964 THR A CA 1
ATOM 7871 C C . THR A 1 964 ? -15.910 -2.382 43.168 1.00 94.50 964 THR A C 1
ATOM 7873 O O . THR A 1 964 ? -15.004 -1.585 42.932 1.00 94.50 964 THR A O 1
ATOM 7876 N N . PRO A 1 965 ? -17.132 -2.254 42.619 1.00 96.44 965 PRO A N 1
ATOM 7877 C CA . PRO A 1 965 ? -17.462 -1.188 41.677 1.00 96.44 965 PRO A CA 1
ATOM 7878 C C . PRO A 1 965 ? -17.542 0.180 42.370 1.00 96.44 965 PRO A C 1
ATOM 7880 O O . PRO A 1 965 ? -18.073 0.288 43.474 1.00 96.44 965 PRO A O 1
ATOM 7883 N N . GLN A 1 966 ? -17.061 1.223 41.695 1.00 93.88 966 GLN A N 1
ATOM 7884 C CA . GLN A 1 966 ? -17.206 2.630 42.094 1.00 93.88 966 GLN A CA 1
ATOM 7885 C C . GLN A 1 966 ? -18.451 3.274 41.467 1.00 93.88 966 GLN A C 1
ATOM 7887 O O . GLN A 1 966 ? -19.069 4.160 42.053 1.00 93.88 966 GLN A O 1
ATOM 7892 N N . ASN A 1 967 ? -18.841 2.810 40.280 1.00 94.75 967 ASN A N 1
ATOM 7893 C CA . ASN A 1 967 ? -20.044 3.209 39.557 1.00 94.75 967 ASN A CA 1
ATOM 7894 C C . ASN A 1 967 ? -20.828 1.970 39.090 1.00 94.75 967 ASN A C 1
ATOM 7896 O O . ASN A 1 967 ? -20.330 0.848 39.114 1.00 94.75 967 ASN A O 1
ATOM 7900 N N . PHE A 1 968 ? -22.079 2.179 38.672 1.00 94.19 968 PHE A N 1
ATOM 7901 C CA . PHE A 1 968 ? -22.995 1.089 38.300 1.00 94.19 968 PHE A CA 1
ATOM 7902 C C . PHE A 1 968 ? -23.558 1.211 36.879 1.00 94.19 968 PHE A C 1
ATOM 7904 O O . PHE A 1 968 ? -24.195 0.273 36.396 1.00 94.19 968 PHE A O 1
ATOM 7911 N N . GLU A 1 969 ? -23.335 2.347 36.214 1.00 95.00 969 GLU A N 1
ATOM 7912 C CA . GLU A 1 969 ? -23.803 2.597 34.852 1.00 95.00 969 GLU A CA 1
ATOM 7913 C C . GLU A 1 969 ? -22.908 1.878 33.842 1.00 95.00 969 GLU A C 1
ATOM 7915 O O . GLU A 1 969 ? -21.702 2.106 33.789 1.00 95.00 969 GLU A O 1
ATOM 7920 N N . ILE A 1 970 ? -23.514 0.989 33.056 1.00 96.25 970 ILE A N 1
ATOM 7921 C CA . ILE A 1 970 ? -22.803 0.166 32.079 1.00 96.25 970 ILE A CA 1
ATOM 7922 C C . ILE A 1 970 ? -22.724 0.913 30.746 1.00 96.25 970 ILE A C 1
ATOM 7924 O O . ILE A 1 970 ? -23.748 1.135 30.099 1.00 96.25 970 ILE A O 1
ATOM 7928 N N . ASP A 1 971 ? -21.502 1.178 30.286 1.00 94.06 971 ASP A N 1
ATOM 7929 C CA . ASP A 1 971 ? -21.196 1.592 28.914 1.00 94.06 971 ASP A CA 1
ATOM 7930 C C . ASP A 1 971 ? -20.335 0.519 28.244 1.00 94.06 971 ASP A C 1
ATOM 7932 O O . ASP A 1 971 ? -19.105 0.527 28.281 1.00 94.06 971 ASP A O 1
ATOM 7936 N N . LYS A 1 972 ? -21.006 -0.487 27.678 1.00 92.38 972 LYS A N 1
ATOM 7937 C CA . LYS A 1 972 ? -20.327 -1.668 27.139 1.00 92.38 972 LYS A CA 1
ATOM 7938 C C . LYS A 1 972 ? -19.530 -1.352 25.870 1.00 92.38 972 LYS A C 1
ATOM 7940 O O . LYS A 1 972 ? -20.020 -0.694 24.944 1.00 92.38 972 LYS A O 1
ATOM 7945 N N . CYS A 1 973 ? -18.368 -1.981 25.738 1.00 88.19 973 CYS A N 1
ATOM 7946 C CA . CYS A 1 973 ? -17.536 -1.896 24.546 1.00 88.19 973 CYS A CA 1
ATOM 7947 C C . CYS A 1 973 ? -18.270 -2.414 23.296 1.00 88.19 973 CYS A C 1
ATOM 7949 O O . CYS A 1 973 ? -18.533 -3.607 23.133 1.00 88.19 973 CYS A O 1
ATOM 7951 N N . LYS A 1 974 ? -18.572 -1.519 22.346 1.00 88.81 974 LYS A N 1
ATOM 7952 C CA . LYS A 1 974 ? -19.309 -1.850 21.102 1.00 88.81 974 LYS A CA 1
ATOM 7953 C C . LYS A 1 974 ? -18.519 -2.752 20.144 1.00 88.81 974 LYS A C 1
ATOM 7955 O O . LYS A 1 974 ? -19.106 -3.384 19.251 1.00 88.81 974 LYS A O 1
ATOM 7960 N N . ARG A 1 975 ? -17.196 -2.784 20.318 1.00 84.31 975 ARG A N 1
ATOM 7961 C CA . ARG A 1 975 ? -16.257 -3.585 19.535 1.00 84.31 975 ARG A CA 1
ATOM 7962 C C . ARG A 1 975 ? -16.321 -5.057 19.918 1.00 84.31 975 ARG A C 1
ATOM 7964 O O . ARG A 1 975 ? -16.543 -5.885 19.038 1.00 84.31 975 ARG A O 1
ATOM 7971 N N . GLU A 1 976 ? -16.114 -5.350 21.197 1.00 83.81 976 GLU A N 1
ATOM 7972 C CA . GLU A 1 976 ? -15.824 -6.703 21.687 1.00 83.81 976 GLU A CA 1
ATOM 7973 C C . GLU A 1 976 ? -17.021 -7.350 22.370 1.00 83.81 976 GLU A C 1
ATOM 7975 O O . GLU A 1 976 ? -17.181 -8.565 22.281 1.00 83.81 976 GLU A O 1
ATOM 7980 N N . ILE A 1 977 ? -17.903 -6.552 22.978 1.00 91.88 977 ILE A N 1
ATOM 7981 C CA . ILE A 1 977 ? -18.941 -7.039 23.885 1.00 91.88 977 ILE A CA 1
ATOM 7982 C C . ILE A 1 977 ? -20.324 -6.954 23.231 1.00 91.88 977 ILE A C 1
ATOM 7984 O O . ILE A 1 977 ? -20.832 -5.883 22.867 1.00 91.88 977 ILE A O 1
ATOM 7988 N N . SER A 1 978 ? -20.965 -8.113 23.074 1.00 92.69 978 SER A N 1
ATOM 7989 C CA . SER A 1 978 ? -22.334 -8.219 22.567 1.00 92.69 978 SER A CA 1
ATOM 7990 C C . SER A 1 978 ? -23.339 -7.801 23.636 1.00 92.69 978 SER A C 1
ATOM 7992 O O . SER A 1 978 ? -24.150 -6.908 23.381 1.00 92.69 978 SER A O 1
ATOM 7994 N N . GLU A 1 979 ? -23.215 -8.332 24.850 1.00 94.81 979 GLU A N 1
ATOM 7995 C CA . GLU A 1 979 ? -24.079 -8.023 25.990 1.00 94.81 979 GLU A CA 1
ATOM 7996 C C . GLU A 1 979 ? -23.248 -7.802 27.261 1.00 94.81 979 GLU A C 1
ATOM 7998 O O . GLU A 1 979 ? -22.238 -8.466 27.468 1.00 94.81 979 GLU A O 1
ATOM 8003 N N . CYS A 1 980 ? -23.685 -6.884 28.120 1.00 96.31 980 CYS A N 1
ATOM 8004 C CA . CYS A 1 980 ? -23.111 -6.647 29.443 1.00 96.31 980 CYS A CA 1
ATOM 8005 C C . CYS A 1 980 ? -24.257 -6.325 30.401 1.00 96.31 980 CYS A C 1
ATOM 8007 O O . CYS A 1 980 ? -25.158 -5.567 30.026 1.00 96.31 980 CYS A O 1
ATOM 8009 N N . LYS A 1 981 ? -24.264 -6.923 31.593 1.00 96.88 981 LYS A N 1
ATOM 8010 C CA . LYS A 1 981 ? -25.275 -6.640 32.617 1.00 96.88 981 LYS A CA 1
ATOM 8011 C C . LYS A 1 981 ? -24.789 -6.983 34.019 1.00 96.88 981 LYS A C 1
ATOM 8013 O O . LYS A 1 981 ? -23.903 -7.816 34.195 1.00 96.88 981 LYS A O 1
ATOM 8018 N N . TRP A 1 982 ? -25.464 -6.403 35.002 1.00 97.38 982 TRP A N 1
ATOM 8019 C CA . TRP A 1 982 ? -25.480 -6.920 36.363 1.00 97.38 982 TRP A CA 1
ATOM 8020 C C . TRP A 1 982 ? -26.365 -8.171 36.408 1.00 97.38 982 TRP A C 1
ATOM 8022 O O . TRP A 1 982 ? -27.485 -8.178 35.891 1.00 97.38 982 TRP A O 1
ATOM 8032 N N . MET A 1 983 ? -25.838 -9.265 36.950 1.00 96.50 983 MET A N 1
ATOM 8033 C CA . MET A 1 983 ? -26.539 -10.541 37.084 1.00 96.50 983 MET A CA 1
ATOM 8034 C C . MET A 1 983 ? -26.409 -11.028 38.521 1.00 96.50 983 MET A C 1
ATOM 8036 O O . MET A 1 983 ? -25.309 -11.042 39.069 1.00 96.50 983 MET A O 1
ATOM 8040 N N . LYS A 1 984 ? -27.508 -11.471 39.139 1.00 94.38 984 LYS A N 1
ATOM 8041 C CA . LYS A 1 984 ? -27.441 -12.072 40.475 1.00 94.38 984 LYS A CA 1
ATOM 8042 C C . LYS A 1 984 ? -26.521 -13.286 40.459 1.00 94.38 984 LYS A C 1
ATOM 8044 O O . LYS A 1 984 ? -26.573 -14.105 39.541 1.00 94.38 984 LYS A O 1
ATOM 8049 N N . LEU A 1 985 ? -25.712 -13.431 41.504 1.00 90.06 985 LEU A N 1
ATOM 8050 C CA . LEU A 1 985 ? -24.733 -14.517 41.584 1.00 90.06 985 LEU A CA 1
ATOM 8051 C C . LEU A 1 985 ? -25.388 -15.909 41.502 1.00 90.06 985 LEU A C 1
ATOM 8053 O O . LEU A 1 985 ? -24.879 -16.794 40.817 1.00 90.06 985 LEU A O 1
ATOM 8057 N N . GLY A 1 986 ? -26.554 -16.085 42.135 1.00 89.81 986 GLY A N 1
ATOM 8058 C CA . GLY A 1 986 ? -27.342 -17.319 42.034 1.00 89.81 986 GLY A CA 1
ATOM 8059 C C . GLY A 1 986 ? -27.792 -17.625 40.601 1.00 89.81 986 GLY A C 1
ATOM 8060 O O . GLY A 1 986 ? -27.644 -18.761 40.144 1.00 89.81 986 GLY A O 1
ATOM 8061 N N . ASP A 1 987 ? -28.247 -16.603 39.868 1.00 94.12 987 ASP A N 1
ATOM 8062 C CA . ASP A 1 987 ? -28.669 -16.739 38.471 1.00 94.12 987 ASP A CA 1
ATOM 8063 C C . ASP A 1 987 ? -27.482 -17.118 37.584 1.00 94.12 987 ASP A C 1
ATOM 8065 O O . ASP A 1 987 ? -27.604 -18.020 36.761 1.00 94.12 987 ASP A O 1
ATOM 8069 N N . PHE A 1 988 ? -26.310 -16.505 37.786 1.00 94.50 988 PHE A N 1
ATOM 8070 C CA . PHE A 1 988 ? -25.092 -16.832 37.036 1.00 94.50 988 PHE A CA 1
ATOM 8071 C C . PHE A 1 988 ? -24.683 -18.301 37.195 1.00 94.50 988 PHE A C 1
ATOM 8073 O O . PHE A 1 988 ? -24.366 -18.973 36.211 1.00 94.50 988 PHE A O 1
ATOM 8080 N N . MET A 1 989 ? -24.747 -18.843 38.414 1.00 91.44 989 MET A N 1
ATOM 8081 C CA . MET A 1 989 ? -24.414 -20.251 38.659 1.00 91.44 989 MET A CA 1
ATOM 8082 C C . MET A 1 989 ? -25.407 -21.219 38.001 1.00 91.44 989 MET A C 1
ATOM 8084 O O . MET A 1 989 ? -25.023 -22.298 37.541 1.00 91.44 989 MET A O 1
ATOM 8088 N N . GLN A 1 990 ? -26.679 -20.838 37.906 1.00 93.44 990 GLN A N 1
ATOM 8089 C CA . GLN A 1 990 ? -27.727 -21.679 37.322 1.00 93.44 990 GLN A CA 1
ATOM 8090 C C . GLN A 1 990 ? -27.911 -21.451 35.814 1.00 93.44 990 GLN A C 1
ATOM 8092 O O . GLN A 1 990 ? -28.484 -22.302 35.136 1.00 93.44 990 GLN A O 1
ATOM 8097 N N . HIS A 1 991 ? -27.370 -20.365 35.254 1.00 93.69 991 HIS A N 1
ATOM 8098 C CA . HIS A 1 991 ? -27.601 -19.980 33.864 1.00 93.69 991 HIS A CA 1
ATOM 8099 C C . HIS A 1 991 ? -27.109 -21.068 32.881 1.00 93.69 991 HIS A C 1
ATOM 8101 O O . HIS A 1 991 ? -25.976 -21.556 33.010 1.00 93.69 991 HIS A O 1
ATOM 8107 N N . PRO A 1 992 ? -27.913 -21.451 31.867 1.00 92.00 992 PRO A N 1
ATOM 8108 C CA . PRO A 1 992 ? -27.545 -22.502 30.911 1.00 92.00 992 PRO A CA 1
ATOM 8109 C C . PRO A 1 992 ? -26.417 -22.074 29.962 1.00 92.00 992 PRO A C 1
ATOM 8111 O O . PRO A 1 992 ? -25.662 -22.905 29.474 1.00 92.00 992 PRO A O 1
ATOM 8114 N N . GLU A 1 993 ? -26.281 -20.769 29.718 1.00 92.19 993 GLU A N 1
ATOM 8115 C CA . GLU A 1 993 ? -25.227 -20.191 28.864 1.00 92.19 993 GLU A CA 1
ATOM 8116 C C . GLU A 1 993 ? -23.962 -19.766 29.634 1.00 92.19 993 GLU A C 1
ATOM 8118 O O . GLU A 1 993 ? -23.202 -18.940 29.140 1.00 92.19 993 GLU A O 1
ATOM 8123 N N . VAL A 1 994 ? -23.735 -20.278 30.848 1.00 91.94 994 VAL A N 1
ATOM 8124 C CA . VAL A 1 994 ? -22.469 -20.095 31.584 1.00 91.94 994 VAL A CA 1
ATOM 8125 C C . VAL A 1 994 ? -21.697 -21.410 31.556 1.00 91.94 994 VAL A C 1
ATOM 8127 O O . VAL A 1 994 ? -22.228 -22.460 31.918 1.00 91.94 994 VAL A O 1
ATOM 8130 N N . HIS A 1 995 ? -20.432 -21.362 31.136 1.00 89.94 995 HIS A N 1
ATOM 8131 C CA . HIS A 1 995 ? -19.576 -22.547 31.070 1.00 89.94 995 HIS A CA 1
ATOM 8132 C C . HIS A 1 995 ? -19.272 -23.110 32.470 1.00 89.94 995 HIS A C 1
ATOM 8134 O O . HIS A 1 995 ? -19.086 -22.345 33.417 1.00 89.94 995 HIS A O 1
ATOM 8140 N N . ALA A 1 996 ? -19.146 -24.437 32.596 1.00 89.50 996 ALA A N 1
ATOM 8141 C CA . ALA A 1 996 ? -18.905 -25.115 33.876 1.00 89.50 996 ALA A CA 1
ATOM 8142 C C . ALA A 1 996 ? -17.700 -24.537 34.641 1.00 89.50 996 ALA A C 1
ATOM 8144 O O . ALA A 1 996 ? -17.800 -24.271 35.834 1.00 89.50 996 ALA A O 1
ATOM 8145 N N . ASN A 1 997 ? -16.605 -24.230 33.939 1.00 87.62 997 ASN A N 1
ATOM 8146 C CA . ASN A 1 997 ? -15.422 -23.609 34.546 1.00 87.62 997 ASN A CA 1
ATOM 8147 C C . ASN A 1 997 ? -15.739 -22.263 35.218 1.00 87.62 997 ASN A C 1
ATOM 8149 O O . ASN A 1 997 ? -15.306 -22.035 36.342 1.00 87.62 997 ASN A O 1
ATOM 8153 N N . ASN A 1 998 ? -16.532 -21.395 34.580 1.00 89.75 998 ASN A N 1
ATOM 8154 C CA . ASN A 1 998 ? -16.921 -20.109 35.168 1.00 89.75 998 ASN A CA 1
ATOM 8155 C C . ASN A 1 998 ? -17.826 -20.294 36.394 1.00 89.75 998 ASN A C 1
ATOM 8157 O O . ASN A 1 998 ? -17.733 -19.514 37.338 1.00 89.75 998 ASN A O 1
ATOM 8161 N N . LYS A 1 999 ? -18.651 -21.349 36.420 1.00 91.56 999 LYS A N 1
ATOM 8162 C CA . LYS A 1 999 ? -19.449 -21.711 37.603 1.00 91.56 999 LYS A CA 1
ATOM 8163 C C . LYS A 1 999 ? -18.558 -22.149 38.763 1.00 91.56 999 LYS A C 1
ATOM 8165 O O . LYS A 1 999 ? -18.769 -21.701 39.883 1.00 91.56 999 LYS A O 1
ATOM 8170 N N . THR A 1 1000 ? -17.533 -22.958 38.492 1.00 91.12 1000 THR A N 1
ATOM 8171 C CA . THR A 1 1000 ? -16.540 -23.358 39.501 1.00 91.12 1000 THR A CA 1
ATOM 8172 C C . THR A 1 1000 ? -15.795 -22.149 40.061 1.00 91.12 1000 THR A C 1
ATOM 8174 O O . THR A 1 1000 ? -15.637 -22.040 41.273 1.00 91.12 1000 THR A O 1
ATOM 8177 N N . LEU A 1 1001 ? -15.379 -21.215 39.200 1.00 89.69 1001 LEU A N 1
ATOM 8178 C CA . LEU A 1 1001 ? -14.722 -19.980 39.635 1.00 89.69 1001 LEU A CA 1
ATOM 8179 C C . LEU A 1 1001 ? -15.652 -19.122 40.501 1.00 89.69 1001 LEU A C 1
ATOM 8181 O O . LEU A 1 1001 ? -15.244 -18.682 41.569 1.00 89.69 1001 LEU A O 1
ATOM 8185 N N . ALA A 1 1002 ? -16.917 -18.957 40.103 1.00 89.19 1002 ALA A N 1
ATOM 8186 C CA . ALA A 1 1002 ? -17.910 -18.241 40.901 1.00 89.19 1002 ALA A CA 1
ATOM 8187 C C . ALA A 1 1002 ? -18.151 -18.898 42.272 1.00 89.19 1002 ALA A C 1
ATOM 8189 O O . ALA A 1 1002 ? -18.244 -18.191 43.271 1.00 89.19 1002 ALA A O 1
ATOM 8190 N N . ALA A 1 1003 ? -18.185 -20.234 42.344 1.00 90.62 1003 ALA A N 1
ATOM 8191 C CA . ALA A 1 1003 ? -18.283 -20.959 43.612 1.00 90.62 1003 ALA A CA 1
ATOM 8192 C C . ALA A 1 1003 ? -17.071 -20.690 44.520 1.00 90.62 1003 ALA A C 1
ATOM 8194 O O . ALA A 1 1003 ? -17.239 -20.455 45.712 1.00 90.62 1003 ALA A O 1
ATOM 8195 N N . LYS A 1 1004 ? -15.856 -20.627 43.959 1.00 90.31 1004 LYS A N 1
ATOM 8196 C CA . LYS A 1 1004 ? -14.657 -20.229 44.718 1.00 90.31 1004 LYS A CA 1
ATOM 8197 C C . LYS A 1 1004 ? -14.686 -18.784 45.178 1.00 90.31 1004 LYS A C 1
ATOM 8199 O O . LYS A 1 1004 ? -14.191 -18.491 46.263 1.00 90.31 1004 LYS A O 1
ATOM 8204 N N . THR A 1 1005 ? -15.339 -17.902 44.435 1.00 86.25 1005 THR A N 1
ATOM 8205 C CA . THR A 1 1005 ? -15.583 -16.550 44.930 1.00 86.25 1005 THR A CA 1
ATOM 8206 C C . THR A 1 1005 ? -16.595 -16.511 46.075 1.00 86.25 1005 THR A C 1
ATOM 8208 O O . THR A 1 1005 ? -16.444 -15.695 46.977 1.00 86.25 1005 THR A O 1
ATOM 8211 N N . ILE A 1 1006 ? -17.598 -17.394 46.095 1.00 87.38 1006 ILE A N 1
ATOM 8212 C CA . ILE A 1 1006 ? -18.512 -17.522 47.245 1.00 87.38 1006 ILE A CA 1
ATOM 8213 C C . ILE A 1 1006 ? -17.746 -17.992 48.484 1.00 87.38 1006 ILE A C 1
ATOM 8215 O O . ILE A 1 1006 ? -17.902 -17.386 49.542 1.00 87.38 1006 ILE A O 1
ATOM 8219 N N . ASP A 1 1007 ? -16.888 -19.010 48.341 1.00 88.44 1007 ASP A N 1
ATOM 8220 C CA . ASP A 1 1007 ? -16.020 -19.479 49.429 1.00 88.44 1007 ASP A CA 1
ATOM 8221 C C . ASP A 1 1007 ? -15.177 -18.310 49.978 1.00 88.44 1007 ASP A C 1
ATOM 8223 O O . ASP A 1 1007 ? -15.105 -18.108 51.191 1.00 88.44 1007 ASP A O 1
ATOM 8227 N N . PHE A 1 1008 ? -14.603 -17.486 49.093 1.00 88.62 1008 PHE A N 1
ATOM 8228 C CA . PHE A 1 1008 ? -13.892 -16.262 49.473 1.00 88.62 1008 PHE A CA 1
ATOM 8229 C C . PHE A 1 1008 ? -14.788 -15.272 50.234 1.00 88.62 1008 PHE A C 1
ATOM 8231 O O . PHE A 1 1008 ? -14.407 -14.830 51.313 1.00 88.62 1008 PHE A O 1
ATOM 8238 N N . LEU A 1 1009 ? -15.983 -14.951 49.729 1.00 86.12 1009 LEU A N 1
ATOM 8239 C CA . LEU A 1 1009 ? -16.896 -14.000 50.377 1.00 86.12 1009 LEU A CA 1
ATOM 8240 C C . LEU A 1 1009 ? -17.344 -14.464 51.776 1.00 86.12 1009 LEU A C 1
ATOM 8242 O O . LEU A 1 1009 ? -17.628 -13.625 52.629 1.00 86.12 1009 LEU A O 1
ATOM 8246 N N . GLN A 1 1010 ? -17.399 -15.778 52.021 1.00 87.56 1010 GLN A N 1
ATOM 8247 C CA . GLN A 1 1010 ? -17.740 -16.355 53.326 1.00 87.56 1010 GLN A CA 1
ATOM 8248 C C . GLN A 1 1010 ? -16.584 -16.301 54.331 1.00 87.56 1010 GLN A C 1
ATOM 8250 O O . GLN A 1 1010 ? -16.823 -16.062 55.512 1.00 87.56 1010 GLN A O 1
ATOM 8255 N N . HIS A 1 1011 ? -15.350 -16.536 53.879 1.00 87.25 1011 HIS A N 1
ATOM 8256 C CA . HIS A 1 1011 ? -14.191 -16.693 54.765 1.00 87.25 1011 HIS A CA 1
ATOM 8257 C C . HIS A 1 1011 ? -13.265 -15.467 54.801 1.00 87.25 1011 HIS A C 1
ATOM 8259 O O . HIS A 1 1011 ? -12.405 -15.400 55.673 1.00 87.25 1011 HIS A O 1
ATOM 8265 N N . GLN A 1 1012 ? -13.423 -14.519 53.870 1.00 85.50 1012 GLN A N 1
ATOM 8266 C CA . GLN A 1 1012 ? -12.620 -13.294 53.733 1.00 85.50 1012 GLN A CA 1
ATOM 8267 C C . GLN A 1 1012 ? -11.109 -13.562 53.625 1.00 85.50 1012 GLN A C 1
ATOM 8269 O O . GLN A 1 1012 ? -10.287 -12.797 54.116 1.00 85.50 1012 GLN A O 1
ATOM 8274 N N . MET A 1 1013 ? -10.729 -14.670 52.979 1.00 88.69 1013 MET A N 1
ATOM 8275 C CA . MET A 1 1013 ? -9.331 -15.067 52.775 1.00 88.69 1013 MET A CA 1
ATOM 8276 C C . MET A 1 1013 ? -8.957 -14.921 51.301 1.00 88.69 1013 MET A C 1
ATOM 8278 O O . MET A 1 1013 ? -9.380 -15.726 50.471 1.00 88.69 1013 MET A O 1
ATOM 8282 N N . GLY A 1 1014 ? -8.161 -13.905 50.979 1.00 90.69 1014 GLY A N 1
ATOM 8283 C CA . GLY A 1 1014 ? -7.737 -13.583 49.616 1.00 90.69 1014 GLY A CA 1
ATOM 8284 C C . GLY A 1 1014 ? -6.219 -13.584 49.461 1.00 90.69 1014 GLY A C 1
ATOM 8285 O O . GLY A 1 1014 ? -5.470 -13.552 50.433 1.00 90.69 1014 GLY A O 1
ATOM 8286 N N . ILE A 1 1015 ? -5.746 -13.611 48.220 1.00 93.88 1015 ILE A N 1
ATOM 8287 C CA . ILE A 1 1015 ? -4.332 -13.475 47.872 1.00 93.88 1015 ILE A CA 1
ATOM 8288 C C . ILE A 1 1015 ? -4.039 -11.984 47.652 1.00 93.88 1015 ILE A C 1
ATOM 8290 O O . ILE A 1 1015 ? -4.425 -11.401 46.635 1.00 93.88 1015 ILE A O 1
ATOM 8294 N N . VAL A 1 1016 ? -3.364 -11.362 48.614 1.00 89.81 1016 VAL A N 1
ATOM 8295 C CA . VAL A 1 1016 ? -3.057 -9.927 48.645 1.00 89.81 1016 VAL A CA 1
ATOM 8296 C C . VAL A 1 1016 ? -1.664 -9.664 48.074 1.00 89.81 1016 VAL A C 1
ATOM 8298 O O . VAL A 1 1016 ? -0.714 -10.412 48.331 1.00 89.81 1016 VAL A O 1
ATOM 8301 N N . ALA A 1 1017 ? -1.554 -8.595 47.287 1.00 86.88 1017 ALA A N 1
ATOM 8302 C CA . ALA A 1 1017 ? -0.316 -8.114 46.689 1.00 86.88 1017 ALA A CA 1
ATOM 8303 C C . ALA A 1 1017 ? 0.486 -7.271 47.695 1.00 86.88 1017 ALA A C 1
ATOM 8305 O O . ALA A 1 1017 ? -0.014 -6.272 48.203 1.00 86.88 1017 ALA A O 1
ATOM 8306 N N . ASN A 1 1018 ? 1.741 -7.647 47.954 1.00 86.69 1018 ASN A N 1
ATOM 8307 C CA . ASN A 1 1018 ? 2.668 -6.884 48.792 1.00 86.69 1018 ASN A CA 1
ATOM 8308 C C . ASN A 1 1018 ? 3.859 -6.434 47.951 1.00 86.69 1018 ASN A C 1
ATOM 8310 O O . ASN A 1 1018 ? 4.616 -7.261 47.439 1.00 86.69 1018 ASN A O 1
ATOM 8314 N N . TYR A 1 1019 ? 4.033 -5.125 47.805 1.00 87.00 1019 TYR A N 1
ATOM 8315 C CA . TYR A 1 1019 ? 5.106 -4.562 46.995 1.00 87.00 1019 TYR A CA 1
ATOM 8316 C C . TYR A 1 1019 ? 6.376 -4.388 47.832 1.00 87.00 1019 TYR A C 1
ATOM 8318 O O . TYR A 1 1019 ? 6.346 -3.869 48.943 1.00 87.00 1019 TYR A O 1
ATOM 8326 N N . GLY A 1 1020 ? 7.509 -4.820 47.286 1.00 86.19 1020 GLY A N 1
ATOM 8327 C CA . GLY A 1 1020 ? 8.816 -4.718 47.925 1.00 86.19 1020 GLY A CA 1
ATOM 8328 C C . GLY A 1 1020 ? 9.934 -4.516 46.910 1.00 86.19 1020 GLY A C 1
ATOM 8329 O O . GLY A 1 1020 ? 9.704 -4.390 45.707 1.00 86.19 1020 GLY A O 1
ATOM 8330 N N . VAL A 1 1021 ? 11.175 -4.497 47.393 1.00 87.38 1021 VAL A N 1
ATOM 8331 C CA . VAL A 1 1021 ? 12.372 -4.357 46.553 1.00 87.38 1021 VAL A CA 1
ATOM 8332 C C . VAL A 1 1021 ? 13.251 -5.585 46.735 1.00 87.38 1021 VAL A C 1
ATOM 8334 O O . VAL A 1 1021 ? 13.644 -5.923 47.849 1.00 87.38 1021 VAL A O 1
ATOM 8337 N N . HIS A 1 1022 ? 13.592 -6.254 45.635 1.00 86.38 1022 HIS A N 1
ATOM 8338 C CA . HIS A 1 1022 ? 14.435 -7.441 45.682 1.00 86.38 1022 HIS A CA 1
ATOM 8339 C C . HIS A 1 1022 ? 15.838 -7.086 46.217 1.00 86.38 1022 HIS A C 1
ATOM 8341 O O . HIS A 1 1022 ? 16.495 -6.188 45.675 1.00 86.38 1022 HIS A O 1
ATOM 8347 N N . PRO A 1 1023 ? 16.370 -7.816 47.216 1.00 82.06 1023 PRO A N 1
ATOM 8348 C CA . PRO A 1 1023 ? 17.577 -7.411 47.940 1.00 82.06 1023 PRO A CA 1
ATOM 8349 C C . PRO A 1 1023 ? 18.830 -7.340 47.057 1.00 82.06 1023 PRO A C 1
ATOM 8351 O O . PRO A 1 1023 ? 19.658 -6.450 47.251 1.00 82.06 1023 PRO A O 1
ATOM 8354 N N . ILE A 1 1024 ? 18.947 -8.236 46.069 1.00 80.44 1024 ILE A N 1
ATOM 8355 C CA . ILE A 1 1024 ? 20.099 -8.314 45.151 1.00 80.44 1024 ILE A CA 1
ATOM 8356 C C . ILE A 1 1024 ? 19.919 -7.405 43.926 1.00 80.44 1024 ILE A C 1
ATOM 8358 O O . ILE A 1 1024 ? 20.730 -6.515 43.695 1.00 80.44 1024 ILE A O 1
ATOM 8362 N N . THR A 1 1025 ? 18.854 -7.600 43.142 1.00 82.44 1025 THR A N 1
ATOM 8363 C CA . THR A 1 1025 ? 18.655 -6.881 41.872 1.00 82.44 1025 THR A CA 1
ATOM 8364 C C . THR A 1 1025 ? 18.208 -5.429 42.039 1.00 82.44 1025 THR A C 1
ATOM 8366 O O . THR A 1 1025 ? 18.241 -4.683 41.063 1.00 82.44 1025 THR A O 1
ATOM 8369 N N . LYS A 1 1026 ? 17.775 -5.029 43.246 1.00 86.38 1026 LYS A N 1
ATOM 8370 C CA . LYS A 1 1026 ? 17.201 -3.707 43.560 1.00 86.38 1026 LYS A CA 1
ATOM 8371 C C . LYS A 1 1026 ? 15.984 -3.331 42.703 1.00 86.38 1026 LYS A C 1
ATOM 8373 O O . LYS A 1 1026 ? 15.617 -2.163 42.638 1.00 86.38 1026 LYS A O 1
ATOM 8378 N N . LYS A 1 1027 ? 15.357 -4.312 42.050 1.00 81.88 1027 LYS A N 1
ATOM 8379 C CA . LYS A 1 1027 ? 14.127 -4.130 41.272 1.00 81.88 1027 LYS A CA 1
ATOM 8380 C C . LYS A 1 1027 ? 12.905 -4.279 42.170 1.00 81.88 1027 LYS A C 1
ATOM 8382 O O . LYS A 1 1027 ? 12.945 -5.040 43.138 1.00 81.88 1027 LYS A O 1
ATOM 8387 N N . GLN A 1 1028 ? 11.832 -3.574 41.827 1.00 83.88 1028 GLN A N 1
ATOM 8388 C CA . GLN A 1 1028 ? 10.536 -3.745 42.472 1.00 83.88 1028 GLN A CA 1
ATOM 8389 C C . GLN A 1 1028 ? 10.016 -5.163 42.212 1.00 83.88 1028 GLN A C 1
ATOM 8391 O O . GLN A 1 1028 ? 10.175 -5.699 41.114 1.00 83.88 1028 GLN A O 1
ATOM 8396 N N . ILE A 1 1029 ? 9.450 -5.776 43.243 1.00 86.38 1029 ILE A N 1
ATOM 8397 C CA . ILE A 1 1029 ? 8.813 -7.089 43.191 1.00 86.38 1029 ILE A CA 1
ATOM 8398 C C . ILE A 1 1029 ? 7.457 -7.009 43.880 1.00 86.38 1029 ILE A C 1
ATOM 8400 O O . ILE A 1 1029 ? 7.280 -6.239 44.823 1.00 86.38 1029 ILE A O 1
ATOM 8404 N N . CYS A 1 1030 ? 6.519 -7.826 43.421 1.00 86.25 1030 CYS A N 1
ATOM 8405 C CA . CYS A 1 1030 ? 5.238 -8.032 44.077 1.00 86.25 1030 CYS A CA 1
ATOM 8406 C C . CYS A 1 1030 ? 5.195 -9.458 44.633 1.00 86.25 1030 CYS A C 1
ATOM 8408 O O . CYS A 1 1030 ? 5.499 -10.416 43.919 1.00 86.25 1030 CYS A O 1
ATOM 8410 N N . VAL A 1 1031 ? 4.856 -9.597 45.913 1.00 88.69 1031 VAL A N 1
ATOM 8411 C CA . VAL A 1 1031 ? 4.695 -10.881 46.595 1.00 88.69 1031 VAL A CA 1
ATOM 8412 C C . VAL A 1 1031 ? 3.227 -11.078 46.932 1.00 88.69 1031 VAL A C 1
ATOM 8414 O O . VAL A 1 1031 ? 2.640 -10.341 47.724 1.00 88.69 1031 VAL A O 1
ATOM 8417 N N . TYR A 1 1032 ? 2.651 -12.116 46.342 1.00 90.62 1032 TYR A N 1
ATOM 8418 C CA . TYR A 1 1032 ? 1.283 -12.536 46.590 1.00 90.62 1032 TYR A CA 1
ATOM 8419 C C . TYR A 1 1032 ? 1.247 -13.491 47.782 1.00 90.62 1032 TYR A C 1
ATOM 8421 O O . TYR A 1 1032 ? 1.912 -14.526 47.772 1.00 90.62 1032 TYR A O 1
ATOM 8429 N N . SER A 1 1033 ? 0.483 -13.148 48.817 1.00 90.81 1033 SER A N 1
ATOM 8430 C CA . SER A 1 1033 ? 0.317 -13.991 50.006 1.00 90.81 1033 SER A CA 1
ATOM 8431 C C . SER A 1 1033 ? -1.144 -14.078 50.410 1.00 90.81 1033 SER A C 1
ATOM 8433 O O . SER A 1 1033 ? -1.916 -13.151 50.188 1.00 90.81 1033 SER A O 1
ATOM 8435 N N . VAL A 1 1034 ? -1.530 -15.213 50.982 1.00 91.69 1034 VAL A N 1
ATOM 8436 C CA . VAL A 1 1034 ? -2.891 -15.420 51.473 1.00 91.69 1034 VAL A CA 1
ATOM 8437 C C . VAL A 1 1034 ? -3.044 -14.690 52.807 1.00 91.69 1034 VAL A C 1
ATOM 8439 O O . VAL A 1 1034 ? -2.295 -14.965 53.743 1.00 91.69 1034 VAL A O 1
ATOM 8442 N N . GLN A 1 1035 ? -3.993 -13.762 52.886 1.00 88.75 1035 GLN A N 1
ATOM 8443 C CA . GLN A 1 1035 ? -4.265 -12.939 54.065 1.00 88.75 1035 GLN A CA 1
ATOM 8444 C C . GLN A 1 1035 ? -5.777 -12.744 54.250 1.00 88.75 1035 GLN A C 1
ATOM 8446 O O . GLN A 1 1035 ? -6.563 -12.976 53.328 1.00 88.75 1035 GLN A O 1
ATOM 8451 N N . ASN A 1 1036 ? -6.179 -12.316 55.449 1.00 85.81 1036 ASN A N 1
ATOM 8452 C CA . ASN A 1 1036 ? -7.554 -11.900 55.713 1.00 85.81 1036 ASN A CA 1
ATOM 8453 C C . ASN A 1 1036 ? -7.792 -10.504 55.107 1.00 85.81 1036 ASN A C 1
ATOM 8455 O O . ASN A 1 1036 ? -6.989 -9.602 55.326 1.00 85.81 1036 ASN A O 1
ATOM 8459 N N . THR A 1 1037 ? -8.867 -10.324 54.339 1.00 77.38 1037 THR A N 1
ATOM 8460 C CA . THR A 1 1037 ? -9.152 -9.082 53.602 1.00 77.38 1037 THR A CA 1
ATOM 8461 C C . THR A 1 1037 ? -9.909 -8.015 54.398 1.00 77.38 1037 THR A C 1
ATOM 8463 O O . THR A 1 1037 ? -9.995 -6.888 53.922 1.00 77.38 1037 THR A O 1
ATOM 8466 N N . ASP A 1 1038 ? -10.418 -8.325 55.597 1.00 65.12 1038 ASP A N 1
ATOM 8467 C CA . ASP A 1 1038 ? -11.143 -7.374 56.465 1.00 65.12 1038 ASP A CA 1
ATOM 8468 C C . ASP A 1 1038 ? -10.228 -6.590 57.431 1.00 65.12 1038 ASP A C 1
ATOM 8470 O O . ASP A 1 1038 ? -10.696 -5.756 58.206 1.00 65.12 1038 ASP A O 1
ATOM 8474 N N . SER A 1 1039 ? -8.909 -6.801 57.391 1.00 51.00 1039 SER A N 1
ATOM 8475 C CA . SER A 1 1039 ? -7.948 -6.058 58.215 1.00 51.00 1039 SER A CA 1
ATOM 8476 C C . SER A 1 1039 ? -7.569 -4.694 57.612 1.00 51.00 1039 SER A C 1
ATOM 8478 O O . SER A 1 1039 ? -6.388 -4.377 57.483 1.00 51.00 1039 SER A O 1
ATOM 8480 N N . GLU A 1 1040 ? -8.541 -3.850 57.251 1.00 42.59 1040 GLU A N 1
ATOM 8481 C CA . GLU A 1 1040 ? -8.291 -2.414 57.027 1.00 42.59 1040 GLU A CA 1
ATOM 8482 C C . GLU A 1 1040 ? -8.122 -1.709 58.387 1.00 42.59 1040 GLU A C 1
ATOM 8484 O O . GLU A 1 1040 ? -9.036 -1.074 58.905 1.00 42.59 1040 GLU A O 1
ATOM 8489 N N . ASN A 1 1041 ? -6.955 -1.909 59.009 1.00 38.69 1041 ASN A N 1
ATOM 8490 C CA . ASN A 1 1041 ? -6.246 -0.956 59.874 1.00 38.69 1041 ASN A CA 1
ATOM 8491 C C . ASN A 1 1041 ? -5.013 -1.639 60.474 1.00 38.69 1041 ASN A C 1
ATOM 8493 O O . ASN A 1 1041 ? -5.028 -2.157 61.588 1.00 38.69 1041 ASN A O 1
ATOM 8497 N N . THR A 1 1042 ? -3.903 -1.608 59.751 1.00 30.94 1042 THR A N 1
ATOM 8498 C CA . THR A 1 1042 ? -2.591 -1.465 60.389 1.00 30.94 1042 THR A CA 1
ATOM 8499 C C . THR A 1 1042 ? -1.704 -0.698 59.428 1.00 30.94 1042 THR A C 1
ATOM 8501 O O . THR A 1 1042 ? -0.998 -1.248 58.592 1.00 30.94 1042 THR A O 1
ATOM 8504 N N . SER A 1 1043 ? -1.784 0.625 59.553 1.00 35.97 1043 SER A N 1
ATOM 8505 C CA . SER A 1 1043 ? -0.624 1.479 59.357 1.00 35.97 1043 SER A CA 1
ATOM 8506 C C . SER A 1 1043 ? 0.554 0.870 60.116 1.00 35.97 1043 SER A C 1
ATOM 8508 O O . SER A 1 1043 ? 0.484 0.733 61.340 1.00 35.97 1043 SER A O 1
ATOM 8510 N N . VAL A 1 1044 ? 1.620 0.520 59.410 1.00 28.72 1044 VAL A N 1
ATOM 8511 C CA . VAL A 1 1044 ? 2.945 0.399 60.011 1.00 28.72 1044 VAL A CA 1
ATOM 8512 C C . VAL A 1 1044 ? 3.899 1.162 59.103 1.00 28.72 1044 VAL A C 1
ATOM 8514 O O . VAL A 1 1044 ? 3.929 0.927 57.895 1.00 28.72 1044 VAL A O 1
ATOM 8517 N N . GLU A 1 1045 ? 4.542 2.139 59.739 1.00 27.38 1045 GLU A N 1
ATOM 8518 C CA . GLU A 1 1045 ? 5.555 3.081 59.250 1.00 27.38 1045 GLU A CA 1
ATOM 8519 C C . GLU A 1 1045 ? 6.719 2.439 58.488 1.00 27.38 1045 GLU A C 1
ATOM 8521 O O . GLU A 1 1045 ? 7.110 1.295 58.826 1.00 27.38 1045 GLU A O 1
#

Solvent-accessible surface area (backbone atoms only — not comparable to full-atom values): 58350 Å² total; per-residue (Å²): 134,74,79,70,62,53,59,57,50,52,51,49,52,52,51,52,50,51,52,51,50,50,50,51,65,66,69,56,84,71,89,81,94,79,89,72,98,80,74,88,73,78,77,76,79,63,66,68,49,64,74,64,77,81,89,65,95,56,94,43,44,65,86,44,88,88,45,74,91,72,58,82,58,81,42,45,33,36,39,31,71,48,55,63,66,56,65,99,67,22,40,79,64,52,44,63,38,40,21,14,53,43,6,42,42,69,42,25,73,90,31,38,31,34,43,39,30,42,41,88,49,60,64,10,80,69,17,44,60,51,48,54,58,50,56,69,40,88,41,43,45,70,30,38,43,57,62,75,67,71,36,47,96,43,95,46,31,72,56,59,74,68,46,56,56,81,70,23,81,47,35,50,63,49,48,47,30,50,45,57,39,48,51,35,53,74,42,22,13,34,40,40,40,50,40,32,38,32,70,39,68,58,81,89,63,62,27,34,34,28,15,48,46,61,52,44,30,39,68,48,42,37,21,25,28,80,47,78,64,20,46,51,53,28,51,46,33,47,51,43,36,68,74,61,60,43,46,87,42,86,58,45,43,33,28,41,25,56,31,56,43,46,26,66,62,27,74,46,82,38,40,74,71,34,41,35,77,53,32,77,68,33,38,55,39,58,21,58,40,38,27,64,56,44,74,97,51,48,62,53,41,71,29,62,71,63,24,73,61,48,42,62,53,55,76,68,16,40,25,42,49,61,50,48,93,80,39,67,83,64,84,77,56,74,88,41,76,20,35,46,33,49,50,42,55,75,44,11,53,67,33,54,59,47,41,64,67,50,70,55,77,68,75,75,71,78,53,51,65,60,47,48,51,50,48,53,48,50,51,49,52,49,53,51,49,51,51,50,53,51,50,66,70,66,58,90,79,84,86,87,80,65,77,66,54,54,54,51,49,54,52,50,53,50,50,51,52,50,50,49,48,50,50,50,59,73,37,45,74,61,46,56,57,50,57,61,58,67,77,50,62,74,68,56,41,28,47,71,53,82,84,51,94,88,59,60,42,73,86,66,71,88,76,62,74,81,65,72,46,62,39,37,32,38,40,28,68,44,80,52,55,53,54,47,69,61,45,74,60,35,47,25,14,55,39,6,40,30,65,45,25,74,87,28,34,27,34,46,36,31,29,30,69,48,70,58,34,82,80,20,46,64,50,50,62,56,47,66,73,39,94,39,46,44,77,29,32,44,49,52,70,64,65,42,57,98,43,90,42,33,68,49,46,70,74,38,47,71,64,48,63,75,37,66,66,50,64,70,60,58,45,56,56,54,52,47,51,51,47,32,62,75,41,18,11,35,38,46,54,46,50,33,35,29,70,45,66,69,85,84,62,52,22,33,38,24,24,51,37,92,88,77,49,42,56,59,35,43,28,27,24,47,81,38,72,60,26,39,51,44,45,49,39,30,39,54,47,59,50,70,56,53,87,94,47,54,97,77,56,53,69,38,52,38,49,51,53,22,48,41,57,53,37,66,73,63,71,43,82,65,48,80,54,55,44,79,41,56,21,58,36,46,33,52,76,74,83,77,88,82,69,96,70,56,77,70,59,53,53,52,52,52,56,50,47,60,75,65,22,40,22,50,49,63,82,92,82,70,76,99,80,52,75,66,59,62,50,54,52,50,52,48,49,56,52,29,57,75,41,14,49,75,56,39,52,57,52,51,62,50,50,63,71,70,59,84,79,76,83,83,87,85,87,90,86,90,88,84,86,85,79,85,84,65,90,61,67,76,58,63,78,46,47,78,83,53,50,75,49,99,76,48,22,36,37,36,45,45,81,84,66,64,68,57,70,82,53,41,58,53,25,50,52,51,28,52,58,48,38,59,74,70,64,39,34,40,43,33,36,42,34,32,68,96,46,51,80,48,49,66,57,41,44,74,69,65,33,44,82,58,52,70,59,98,64,30,40,34,30,36,30,75,60,62,86,90,56,81,85,82,75,78,78,61,94,52,64,48,48,32,28,32,27,50,32,45,40,83,90,76,52,24,29,48,34,31,21,52,57,81,52,96,58,84,66,38,53,39,60,34,48,46,70,45,53,95,92,54,53,70,63,57,38,32,37,48,30,32,30,61,47,29,48,30,48,46,46,75,70,30,35,72,52,71,47,78,50,68,70,47,80,95,64,20,33,38,37,40,36,31,33,38,26,41,59,80,55,86,68,75,50,57,24,83,83,56,38,65,45,71,47,78,40,43,53,70,53,54,62,66,36,88,53,36,51,69,69,60,37,54,51,52,52,52,49,49,56,29,73,74,66,38,55,26,33,33,81,42,80,48,63,40,90,85,82,67,42,80,42,74,47,75,43,81,41,67,69,81,69,87,78,73,91,74,134

Secondary structure (DSSP, 8-state):
--SHHHHHHHHHHHHHHHHHHHHHHHTTSSS-SS--TT---------GGGG---SS--TTBTT-TT-GGGSPPTT-EEEEEE-----TT-B---HHHHHHHHHHHHH-TTSEEEEEE-S--PBPHHHHHHHHHHHTSTTEEEEE--HHHHHTTSTTHHHHHTTTGGG-SSHHHHHHHHHHHHHHHHH-EEEE-TTEEE-S--TT--SEEEESSSS-EEEEEEEE-SSHHHHHHHHHHHHHHHHH--TT-GGGTTHHHHHHHHHHHHT-SSGGG--TTTTTT-EEE-HHHH-SS-GGGGGGGT-STTHHHHHHHHTT-SEEE--HHHHTT----TT--SHHHHHHHHH-HHHHHHHHHHTT---SSSSHHHHHHHHHHHHHHHHHHHHHHHHHHH--------HHHHHHHHHHHHHHHHHHHHHHHHSHHHHHHHHHHHTTHHHHHHHHPPPPTTS-BTT-S---TTS--TT-EEEEEE--SS-----HHHHHHHHHHHHH-TTSEEEEEE--SSPPPHHHHHHHHHHTTSTTEEEEE--HHHHSTTSTTHHHHHHHHHHHHH-HHHHHTHHHHHHHHHHHHHH-EEEE-TTEEE-S--TT--EEEEES-TTT--EEEEEE-TTSHHHHHHHHHHHHHHHH--GGGGGG--HHHHHHHHHIIIIITTT-GGGGGEEEE-HHHHSPPPPPS-S---HHHHHHHHHHHHHH-SEEE--S-S-TTSHHHHHHHHHHHHHHHHH-HHHHHHHHHHHHHH--SS----------------TTTTTTTSS---EEPTTS-EEEETTTT---HHHHHHHHHHHHHHHHHTT--EEEEEEEGGGTTHHHHHHHTT-EEEEE-SSEEEEEEE--SSS---PPPPP-EEEEEEEEEEETTTTEEEEEEESS-SSS--BB-SEEE--TT--HHHHHHHHHHHHH---EEEEEEEEEEEESS-GGG-EEEEEEEEEEES-------TTTEEEEEEEEHHHHHH-TTB-HHHHHHHHHHHHHHHH-EEEEEEEEE-TTT--EEEEEEEEETT-------

InterPro domains:
  IPR000086 NUDIX hydrolase domain [PF00293] (879-1000)
  IPR000086 NUDIX hydrolase domain [PS51462] (876-1007)
  IPR003293 Nudix hydrolase 6-like [PR01356] (835-853)
  IPR003293 Nudix hydrolase 6-like [PR01356] (874-892)
  IPR003293 Nudix hydrolase 6-like [PR01356] (961-985)
  IPR007577 Glycosyltransferase, DXD sugar-binding motif [PF04488] (96-206)
  IPR007652 Alpha 1,4-glycosyltransferase domain [PF04572] (228-351)
  IPR007652 Alpha 1,4-glycosyltransferase domain [PF04572] (625-746)
  IPR015797 NUDIX hydrolase-like domain superfamily [SSF55811] (843-1000)
  IPR020084 NUDIX hydrolase, conserved site [PS00893] (912-933)
  IPR020476 NUDIX hydrolase [PR00502] (907-921)
  IPR020476 NUDIX hydrolase [PR00502] (921-936)
  IPR029044 Nucleotide-diphospho-sugar transferases [SSF53448] (73-378)
  IPR029044 Nucleotide-diphospho-sugar transferases [SSF53448] (465-745)
  IPR040618 Pre-nudix hydrolase domain [PF18290] (784-863)
  IPR051981 Alpha-1,4-N-acetylglucosaminyltransferase [PTHR12042] (67-356)

Radius of gyration: 39.8 Å; Cα contacts (8 Å, |Δi|>4): 1590; chains: 1; bounding box: 91×117×114 Å

Foldseek 3Di:
DPPPVVVVVVVVVVVVVVVVVVCVVVVPPDDPPPDDPPDPPPPDQDQVQLVDDDPDPDPQAQPDPVCPVPHFAFAQEEEEEDQGEDPPQWDDDALLLLLQQQLQLVQRVRGAYEYEYRGPTHHGPLCVQSVVVSVVRVRYGYHYYNVQVLCPPHPCNVVVVVCVLVVAPNSSLLVRLLCLLSVCLVHWYKYAYSQKRFLHHPRPDEQEFEALAFQWTFQHIGTAGPDPLSNVLSNQLNVCLSVPPDSHDNCCSGRVSSQVSQCVQLVHGTLNSSPCVSNVNHYYHYCLAGPLDRPVRLCQQVDPVCLVVVLVSCNSYRMYGNNCVVCVVPDDDCPDSRNNSVSSCVSPVSSSLSVLVSVPVPPPPVCCVVVVVVVVVVVVVVVVVVVVVVVVVPDPDDPDDDPVVVVVVVVVVVVVVVVVVVVCVVCVVVVVVVVVCVVDPQPVCLQDNDADVVAAAPPPDDDPVVLQAFQQEEEEEAEDQPQDEQDLLLLLQQQLQCQQRVRGAYEYEYRYRDHHDPNCVLSVVVSVVRPRYHYHYYNNNVLLRSFLCNVVCVVCVVLCVVDPVCSPPQVRVVVQLSVCLVRFHKYAYSNKRFLHYPSPAEFEFEAQDPVPSQTGITTARCVDPVSNQLSVQLSVVVSVDDSVCSVPDHSSNSNVRSLCVVCVVPVDPCSVRYYYHYCLAGPNDDPDPPDDDDPVVLVVVLVVSSVRYRIYGQDPDDDPDDPVVVSSVVSSLVSSVVRPVSSSVVVVVVVVVVPPDDDDDDDDDDDDDDDDDDPCVVVVLQEAPFDADPQQEGEGECVVNPDDPVSLLRRVVSHLVVSLVVVRFKYKYWAFPVRCVCVVSVVVVVWDWQDDDPGTTITMDTNDPPDDDPDDHDAQEWEKEFEFAADPVVQWTKWFWWPDDPDDTFIAGFIDTQDVPHDNQRRHQVRCCQFWVWGKHWQFWQDWDWAACDPPRGIYIYIYTYIYTPDQHTDGNPHTTPDIDTDRLVCQLVPPRHDPVRNVVSVSVVVCVVQQWGFDWDWDADPPVRDIDIDTDIDRRPPPDDDDD

Organism: NCBI:txid230686